Protein 4M1D (pdb70)

Foldseek 3Di:
DFQKEWPAADEEAAQAKDKIKIAHACQKQQPWAKWKWWAAPPGDTDTQDTRFFDGDPPHDPQWTKHGDHRMIMIMHGRDDQVRFTKMKMWTWGNDPVTHIGIYPIYGYHHDDDDFDAKDKDKDWFDPVVVVVQWTKIKIKIWQGPPQDKDKWKDQQNHTDDPQKDKARWDADPVRGTIIMMMHIDGSVSLQPTQKMKMWMADPHDIDMDMDGPVVD/DAAKAKDWADEAAAQAKTKMKIAGDDDQLLQWKKWKWWAAPPGDIGTAKIFGHVVVPRDMDGDPVQPPFWDWHDDNVRNMIMIIGGRDDQVVWTWMKMFTKDWDWDDDPVDIDTHIDGDHIYPTHGHGYFPDDFDFWDKDKAADPDQDDPPAKGKIWIKTDFGDDDDKDKDKPVNPDDAQKDWDDWDADPVRGIMTMIMGMGHSVCAPVDWIWMWMGDVVVRDIDIDTYHD/DDADDDPPDDGDDD/DQKEWDAEDEEAAQAKDKTKIAHACQKLVPWKKWKWWAAPPDDTDTADTRQFDGDPPHDPQWTKHGDHRMIMIMHGNDDQVSFTKMKMWTWGNDPVTDIDIYPIYGYGHDDDDFDAKDKDKDWADVVQVVVQWTKIKIKIWFGPPQDKDKWKDQQHHTDDPQKDKDRWDQDPVRGTIIMMMHIDGNVSQQPTQKMKMWIADPRDIDMDIDHPD/DWAKAKDWADEAEAQAKTKMKIAIDDDQLLQWKKWKWWAAPPGDIGTAKIFGHVVVPRDIDGDPVQPPFWDWHDDSVRNMIMIIGGRHDQVVWTWMKMFTKDWDWDDDPPDIDTHIDGDGIHDTGGHGYHPDDFDFWDKDKAADPDLPDADFKGKIKIKTDFGDDDDKDKDKPVNPDDPQKDKDDWDQDPVRGIITMIMGMGHSVCAVPDWIWMWMADVVVRDIDIGIHHD/DDADDDPPDDGDDD

B-factor: mean 28.16, std 12.25, range [5.21, 102.79]

Radius of gyration: 38.43 Å; Cα contacts (8 Å, |Δi|>4): 2381; chains: 6; bounding box: 63×72×135 Å

Solvent-accessible surface area: 40871 Å² total; per-residue (Å²): 223,38,86,0,84,16,40,106,33,31,32,12,30,71,56,96,147,16,92,0,56,0,52,23,53,66,54,9,0,16,110,16,80,0,5,0,2,12,57,70,118,90,66,56,17,109,18,2,0,12,6,25,93,73,109,18,119,79,10,62,114,44,8,60,14,60,65,84,56,52,45,2,41,0,14,0,54,32,4,98,96,50,7,50,1,57,0,18,0,0,0,25,40,65,39,183,40,7,31,2,14,4,4,44,18,0,54,0,3,3,36,93,53,114,106,17,72,8,66,3,37,8,0,14,10,18,72,19,1,38,47,34,104,99,3,4,0,0,0,10,0,28,50,0,9,3,15,24,28,91,32,52,6,48,7,32,89,69,94,31,179,84,41,42,70,61,8,90,43,33,115,34,118,77,80,45,28,0,0,0,0,1,0,44,17,63,10,112,77,8,119,83,55,176,22,2,5,0,46,0,49,10,78,76,71,78,39,75,87,69,5,16,18,126,133,80,164,103,58,6,70,15,57,38,32,30,100,21,122,58,59,24,64,39,127,0,26,0,67,4,41,56,50,83,2,28,100,28,9,0,1,0,0,17,80,21,106,74,130,20,31,68,4,0,0,0,8,34,1,158,107,72,54,28,76,44,27,22,5,95,54,1,124,81,31,6,71,6,51,40,42,42,107,134,48,10,0,33,0,54,0,61,61,3,88,78,117,0,26,3,61,0,15,0,0,2,9,8,108,41,71,59,181,38,164,85,56,32,76,17,21,15,30,2,60,34,30,11,194,23,19,78,0,31,4,12,78,12,35,56,17,9,13,37,13,14,29,5,33,42,33,87,180,17,92,109,89,29,88,4,18,0,0,0,3,0,12,14,1,5,36,86,85,13,84,25,42,1,34,102,37,92,30,100,92,44,41,31,52,4,55,28,9,82,27,131,70,21,10,24,0,11,0,0,14,0,60,9,77,5,94,28,25,85,100,99,77,10,27,0,29,3,51,0,69,55,10,41,8,109,9,46,2,95,5,117,84,73,125,8,24,11,8,0,29,44,65,121,122,51,154,94,86,0,86,18,49,114,42,42,38,11,28,65,61,96,150,10,93,0,56,0,54,22,54,69,51,8,0,26,91,19,85,1,4,0,3,15,57,74,111,94,70,58,13,109,14,2,0,7,9,30,94,80,102,18,120,74,9,59,115,46,7,59,11,65,66,87,54,54,45,2,44,0,14,0,58,36,4,99,81,52,8,46,6,61,0,17,0,0,0,24,41,59,38,185,36,7,25,4,11,2,4,44,18,0,49,0,3,1,61,79,54,112,137,20,68,9,62,8,43,10,0,22,12,21,68,17,1,41,46,36,98,107,2,3,0,0,0,8,0,34,52,0,9,5,3,27,29,94,36,56,5,47,12,46,89,64,110,33,182,86,40,42,75,67,10,95,41,44,119,22,125,74,83,55,16,2,1,0,0,8,0,53,18,62,16,117,82,12,141,85,58,199,21,3,4,0,44,0,46,5,78,76,68,72,43,74,92,75,4,31,45,150,165,75,76,6,64,1,60,37,31,30,98,20,120,54,59,20,65,39,127,0,24,0,72,4,54,50,51,85,3,43,101,29,9,0,0,0,0,17,82,26,109,79,149,17,31,65,4,1,0,0,10,37,4,198,127,74,54,28,76,49,30,20,4,100,55,1,133,72,30,4,71,6,50,39,42,41,106,135,48,10,0,35,0,59,0,59,59,3,92,74,116,0,29,4,63,0,17,0,0,3,8,10,109,33,60,73,186,29,165,93,45,42,69,26,28,20,32,2,58,30,33,17,141,7,13,81,0,31,5,15,80,11,37,54,16,10,12,37,14,16,26,4,36,34,42,76,180,59,130,72,75,55,94,8,25,0,0,0,2,0,16,26,1,4,31,88,88,14,90,23,42,1,31,103,37,96,29,109,88,47,41,46,54,5,61,27,12,87,30,129,72,21,9,24,1,12,0,0,16,0,65,3,79,11,100,17,36,85,118,99,72,8,28,0,26,3,46,0,159,50,12,34,7,109,8,46,2,87,5,114,71,66,124,10,24,16,8,0,36,43,63,128,118,52,140

Nearest PDB structures (foldseek):
  4m1d-assembly2_I  TM=9.897E-01  e=1.082E-41  Homo sapiens
  6x58-assembly1_A  TM=9.216E-01  e=5.454E-33  Homo sapiens
  8tzw-assembly1_H  TM=7.160E-01  e=8.267E-35  Homo sapiens
  8u08-assembly1_H  TM=6.824E-01  e=1.644E-35  Homo sapiens
  8u03-assembly1_H  TM=5.905E-01  e=2.157E-34  Homo sapiens

Sequence (919 aa):
QSVLTQPPSVSAAPGQKVTISCSGSSSNIGNNYVLWYQQFPGTAPKLLIYGNNKRPSGIPDRFSGSKSGTSATLGITGLQTGDEADYFCATWDSGLSADWVFGGGTKLTVLSQPKAAPSVTLFPPSSEELQANKATLVCLISDFYPGAVTVAWKADSSPVKAGVETTTPSKQSNNKYAASSYLSLTPEQWKSHRSYSCQVTHEGSTVEKTVAPTECEVQLVESGGGLVKPGGSLRLTCVASGFTFSDVWLNWVRQAPGKGLEWVGRIKSRTDGGTTDYAASVKGRFTISRDDSKNTLYLQMNSLKTEDTAVYSCTTDGFIMIRGVSEDYYYYYMDVWGKGTTVTVSSASTKGPSVFPLAPCSRSTSGGTAALGCLVKDYFPEPVTVSWNSGALTSGVHTFPAVLQSSGLYSLSSVVTVPSSSLGTQTYTCNVNHKPSNTKVDKRVELCRIHIGPGRAFYTCSVLTQPPSVSAAPGQKVTISCSGSSSNIGNNYVLWYQQFPGTAPKLLIYGNNKRPSGIPDRFSGSKSGTSATLGITGLQTGDEADYFCATWDSGLSADWVFGGGTKLTVLSQPKAAPSVTLFPPSSEELQANKATLVCLISDFYPGAVTVAWKADSSPVKAGVETTTPSKQSNNKYAASSYLSLTPEQWKSHRSYSCQVTHEGSTVEKTVAPTEVQLVESGGGLVKPGGSLRLTCVASGFTFSDVWLNWVRQAPGKGLEWVGRIKSRTDGGTTDYAASVKGRFTISRDDSKNTLYLQMNSLKTEDTAVYSCTTDGFIMIRGVSEDYYYYYMDVWGKGTTVTVSSASTKGPSVFPLAPCSRSTSGGTAALGCLVKDYFPEPVTVSWNSGALTSGVHTFPAVLQSSGLYSLSSVVTVPSSSLGTQTYTCNVNHKPSNTKVDKRVELCRIHIGPGRAFYTC

Structure (mmCIF, N/CA/C/O backbone):
data_4M1D
#
_entry.id   4M1D
#
_cell.length_a   179.836
_cell.length_b   59.781
_cell.length_c   137.066
_cell.angle_alpha   90.00
_cell.angle_beta   127.35
_cell.angle_gamma   90.00
#
_symmetry.space_group_name_H-M   'C 1 2 1'
#
loop_
_entity.id
_entity.type
_entity.pdbx_description
1 polymer 'Fab mAb 447-52D Light Chain'
2 polymer 'Fab mAb 447-52D Heavy Chain'
3 polymer 'Cyclic V3 Arch Peptide'
4 non-polymer GLYCEROL
5 water water
#
loop_
_atom_site.group_PDB
_atom_site.id
_atom_site.type_symbol
_atom_site.label_atom_id
_atom_site.label_alt_id
_atom_site.label_comp_id
_atom_site.label_asym_id
_atom_site.label_entity_id
_atom_site.label_seq_id
_atom_site.pdbx_PDB_ins_code
_atom_site.Cartn_x
_atom_site.Cartn_y
_atom_site.Cartn_z
_atom_site.occupancy
_atom_site.B_iso_or_equiv
_atom_site.auth_seq_id
_atom_site.auth_comp_id
_atom_site.auth_asym_id
_atom_site.auth_atom_id
_atom_site.pdbx_PDB_model_num
ATOM 1 N N . GLN A 1 1 ? -1.412 1.664 37.657 1.00 49.24 1 GLN L N 1
ATOM 2 C CA . GLN A 1 1 ? -0.680 2.924 37.681 1.00 44.68 1 GLN L CA 1
ATOM 3 C C . GLN A 1 1 ? -1.185 3.836 38.798 1.00 41.58 1 GLN L C 1
ATOM 4 O O . GLN A 1 1 ? -1.018 5.056 38.745 1.00 39.78 1 GLN L O 1
ATOM 10 N N . SER A 1 2 ? -1.820 3.247 39.806 1.00 31.43 2 SER L N 1
ATOM 11 C CA . SER A 1 2 ? -2.180 4.009 40.992 1.00 26.86 2 SER L CA 1
ATOM 12 C C . SER A 1 2 ? -0.879 4.454 41.643 1.00 21.50 2 SER L C 1
ATOM 13 O O . SER A 1 2 ? 0.164 3.770 41.533 1.00 22.33 2 SER L O 1
ATOM 16 N N . VAL A 1 3 ? -0.917 5.597 42.316 1.00 20.56 3 VAL L N 1
ATOM 17 C CA . VAL A 1 3 ? 0.293 6.138 42.908 1.00 17.08 3 VAL L CA 1
ATOM 18 C C . VAL A 1 3 ? 0.875 5.198 43.958 1.00 10.97 3 VAL L C 1
ATOM 19 O O . VAL A 1 3 ? 2.084 4.986 44.012 1.00 14.84 3 VAL L O 1
ATOM 23 N N . LEU A 1 4 ? 0.011 4.668 44.820 1.00 10.25 4 LEU L N 1
ATOM 24 C CA . LEU A 1 4 ? 0.437 3.668 45.792 1.00 9.83 4 LEU L CA 1
ATOM 25 C C . LEU A 1 4 ? 0.019 2.292 45.277 1.00 9.26 4 LEU L C 1
ATOM 26 O O . LEU A 1 4 ? -1.072 2.153 44.745 1.00 10.42 4 LEU L O 1
ATOM 31 N N . THR A 1 5 ? 0.884 1.294 45.458 1.00 8.52 5 THR L N 1
ATOM 32 C CA . THR A 1 5 ? 0.648 -0.044 44.894 1.00 6.75 5 THR L CA 1
ATOM 33 C C . THR A 1 5 ? 0.204 -1.053 45.960 1.00 5.43 5 THR L C 1
ATOM 34 O O . THR A 1 5 ? 0.873 -1.221 46.979 1.00 8.98 5 THR L O 1
ATOM 38 N N . GLN A 1 6 ? -0.938 -1.704 45.716 1.00 5.98 6 GLN L N 1
ATOM 39 C CA . GLN A 1 6 ? -1.437 -2.740 46.604 1.00 8.11 6 GLN L CA 1
ATOM 40 C C . GLN A 1 6 ? -1.639 -4.031 45.799 1.00 7.38 6 GLN L C 1
ATOM 41 O O . GLN A 1 6 ? -1.852 -3.996 44.594 1.00 9.78 6 GLN L O 1
ATOM 47 N N . PRO A 1 7 ? -1.606 -5.167 46.485 1.00 9.27 7 PRO L N 1
ATOM 48 C CA . PRO A 1 7 ? -2.016 -6.391 45.778 1.00 13.18 7 PRO L CA 1
ATOM 49 C C . PRO A 1 7 ? -3.484 -6.313 45.363 1.00 10.85 7 PRO L C 1
ATOM 50 O O . PRO A 1 7 ? -4.321 -5.789 46.109 1.00 9.52 7 PRO L O 1
ATOM 54 N N . PRO A 1 8 ? -3.816 -6.837 44.177 1.00 10.34 8 PRO L N 1
ATOM 55 C CA . PRO A 1 8 ? -5.219 -6.726 43.757 1.00 14.96 8 PRO L CA 1
ATOM 56 C C . PRO A 1 8 ? -6.193 -7.464 44.681 1.00 11.64 8 PRO L C 1
ATOM 57 O O . PRO A 1 8 ? -7.339 -7.044 44.821 1.00 11.03 8 PRO L O 1
ATOM 61 N N . SER A 1 9 ? -5.744 -8.547 45.302 1.00 9.86 9 SER L N 1
ATOM 62 C CA . SER A 1 9 ? -6.655 -9.312 46.157 1.00 13.33 9 SER L CA 1
ATOM 63 C C . SER A 1 9 ? -5.892 -10.148 47.178 1.00 12.25 9 SER L C 1
ATOM 64 O O . SER A 1 9 ? -4.735 -10.495 46.957 1.00 13.75 9 SER L O 1
ATOM 67 N N . VAL A 1 10 ? -6.541 -10.424 48.311 1.00 9.85 11 VAL L N 1
ATOM 68 C CA . VAL A 1 10 ? -6.023 -11.330 49.339 1.00 11.40 11 VAL L CA 1
ATOM 69 C C . VAL A 1 10 ? -7.203 -12.119 49.880 1.00 11.98 11 VAL L C 1
ATOM 70 O O . VAL A 1 10 ? -8.333 -11.657 49.806 1.00 11.79 11 VAL L O 1
ATOM 74 N N . SER A 1 11 ? -6.947 -13.302 50.435 1.00 11.77 12 SER L N 1
ATOM 75 C CA . SER A 1 11 ? -8.051 -14.087 50.969 1.00 12.88 12 SER L CA 1
ATOM 76 C C . SER A 1 11 ? -7.587 -14.990 52.109 1.00 12.03 12 SER L C 1
ATOM 77 O O . SER A 1 11 ? -6.410 -15.377 52.179 1.00 14.17 12 SER L O 1
ATOM 80 N N . ALA A 1 12 ? -8.518 -15.300 53.001 1.00 10.10 13 ALA L N 1
ATOM 81 C CA . ALA A 1 12 ? -8.310 -16.276 54.068 1.00 13.94 13 ALA L CA 1
ATOM 82 C C . ALA A 1 12 ? -9.684 -16.680 54.617 1.00 13.79 13 ALA L C 1
ATOM 83 O O . ALA A 1 12 ? -10.714 -16.080 54.271 1.00 12.62 13 ALA L O 1
ATOM 85 N N . ALA A 1 13 ? -9.707 -17.697 55.464 1.00 13.20 14 ALA L N 1
ATOM 86 C CA . ALA A 1 13 ? -10.969 -18.208 55.994 1.00 15.18 14 ALA L CA 1
ATOM 87 C C . ALA A 1 13 ? -11.336 -17.498 57.300 1.00 14.68 14 ALA L C 1
ATOM 88 O O . ALA A 1 13 ? -10.476 -16.870 57.929 1.00 14.46 14 ALA L O 1
ATOM 90 N N . PRO A 1 14 ? -12.613 -17.591 57.726 1.00 14.06 15 PRO L N 1
ATOM 91 C CA . PRO A 1 14 ? -13.013 -17.008 59.016 1.00 15.79 15 PRO L CA 1
ATOM 92 C C . PRO A 1 14 ? -12.122 -17.442 60.167 1.00 17.09 15 PRO L C 1
ATOM 93 O O . PRO A 1 14 ? -11.693 -18.609 60.243 1.00 15.67 15 PRO L O 1
ATOM 97 N N . GLY A 1 15 ? -11.812 -16.485 61.037 1.00 13.88 16 GLY L N 1
ATOM 98 C CA . GLY A 1 15 ? -10.959 -16.722 62.183 1.00 16.76 16 GLY L CA 1
ATOM 99 C C . GLY A 1 15 ? -9.472 -16.544 61.934 1.00 12.52 16 GLY L C 1
ATOM 100 O O . GLY A 1 15 ? -8.690 -16.539 62.875 1.00 15.00 16 GLY L O 1
ATOM 101 N N . GLN A 1 16 ? -9.075 -16.415 60.674 1.00 11.23 17 GLN L N 1
ATOM 102 C CA . GLN A 1 16 ? -7.646 -16.370 60.350 1.00 13.13 17 GLN L CA 1
ATOM 103 C C . GLN A 1 16 ? -7.146 -14.934 60.240 1.00 14.11 17 GLN L C 1
ATOM 104 O O . GLN A 1 16 ? -7.913 -14.002 60.487 1.00 10.56 17 GLN L O 1
ATOM 110 N N . LYS A 1 17 ? -5.878 -14.749 59.875 1.00 12.72 18 LYS L N 1
ATOM 111 C CA . LYS A 1 17 ? -5.378 -13.365 59.749 1.00 14.61 18 LYS L CA 1
ATOM 112 C C . LYS A 1 17 ? -4.767 -13.100 58.383 1.00 12.03 18 LYS L C 1
ATOM 113 O O . LYS A 1 17 ? -4.367 -14.039 57.671 1.00 11.55 18 LYS L O 1
ATOM 119 N N . VAL A 1 18 ? -4.757 -11.826 57.982 1.00 10.49 19 VAL L N 1
ATOM 120 C CA . VAL A 1 18 ? -4.207 -11.457 56.684 1.00 8.06 19 VAL L CA 1
ATOM 121 C C . VAL A 1 18 ? -3.391 -10.162 56.834 1.00 10.02 19 VAL L C 1
ATOM 122 O O . VAL A 1 18 ? -3.560 -9.442 57.804 1.00 7.94 19 VAL L O 1
ATOM 126 N N . THR A 1 19 ? -2.515 -9.889 55.875 1.00 9.99 20 THR L N 1
ATOM 127 C CA . THR A 1 19 ? -1.885 -8.563 55.763 1.00 8.95 20 THR L CA 1
ATOM 128 C C . THR A 1 19 ? -2.127 -8.008 54.369 1.00 10.37 20 THR L C 1
ATOM 129 O O . THR A 1 19 ? -2.208 -8.759 53.386 1.00 10.82 20 THR L O 1
ATOM 133 N N . ILE A 1 20 ? -2.236 -6.681 54.277 1.00 6.26 21 ILE L N 1
ATOM 134 C CA . ILE A 1 20 ? -2.449 -6.029 52.989 1.00 6.71 21 ILE L CA 1
ATOM 135 C C . ILE A 1 20 ? -1.386 -4.950 52.907 1.00 9.05 21 ILE L C 1
ATOM 136 O O . ILE A 1 20 ? -1.299 -4.135 53.805 1.00 7.95 21 ILE L O 1
ATOM 141 N N . SER A 1 21 ? -0.542 -5.003 51.879 1.00 8.89 22 SER L N 1
ATOM 142 C CA . SER A 1 21 ? 0.589 -4.087 51.805 1.00 10.70 22 SER L CA 1
ATOM 143 C C . SER A 1 21 ? 0.312 -2.923 50.865 1.00 9.49 22 SER L C 1
ATOM 144 O O . SER A 1 21 ? -0.585 -2.972 50.011 1.00 9.12 22 SER L O 1
ATOM 147 N N . CYS A 1 22 ? 1.060 -1.841 51.077 1.00 6.49 23 CYS L N 1
ATOM 148 C CA . CYS A 1 22 ? 0.861 -0.591 50.331 1.00 7.30 23 CYS L CA 1
ATOM 149 C C . CYS A 1 22 ? 2.277 -0.122 50.080 1.00 8.84 23 CYS L C 1
ATOM 150 O O . CYS A 1 22 ? 3.043 0.022 51.031 1.00 11.94 23 CYS L O 1
ATOM 153 N N . SER A 1 23 ? 2.650 0.068 48.817 1.00 8.30 24 SER L N 1
ATOM 154 C CA . SER A 1 23 ? 4.037 0.397 48.485 1.00 11.24 24 SER L CA 1
ATOM 155 C C . SER A 1 23 ? 4.076 1.723 47.741 1.00 9.36 24 SER L C 1
ATOM 156 O O . SER A 1 23 ? 3.348 1.886 46.769 1.00 8.69 24 SER L O 1
ATOM 159 N N . GLY A 1 24 ? 4.906 2.660 48.199 1.00 9.73 25 GLY L N 1
ATOM 160 C CA . GLY A 1 24 ? 5.008 3.959 47.535 1.00 10.44 25 GLY L CA 1
ATOM 161 C C . GLY A 1 24 ? 6.445 4.430 47.388 1.00 12.53 25 GLY L C 1
ATOM 162 O O . GLY A 1 24 ? 7.345 3.629 47.140 1.00 11.42 25 GLY L O 1
ATOM 163 N N . SER A 1 25 ? 6.673 5.734 47.535 1.00 9.25 26 SER L N 1
ATOM 164 C CA . SER A 1 25 ? 8.014 6.289 47.387 1.00 11.39 26 SER L CA 1
ATOM 165 C C . SER A 1 25 ? 8.307 7.248 48.542 1.00 10.49 26 SER L C 1
ATOM 166 O O . SER A 1 25 ? 7.456 7.468 49.402 1.00 9.16 26 SER L O 1
ATOM 169 N N . SER A 1 26 ? 9.509 7.815 48.578 1.00 9.81 27 SER L N 1
ATOM 170 C CA . SER A 1 26 ? 9.848 8.668 49.700 1.00 8.32 27 SER L CA 1
ATOM 171 C C . SER A 1 26 ? 8.952 9.911 49.687 1.00 9.79 27 SER L C 1
ATOM 172 O O . SER A 1 26 ? 8.648 10.444 50.737 1.00 10.82 27 SER L O 1
ATOM 175 N N . SER A 1 27 A 8.534 10.336 48.501 1.00 9.67 27 SER L N 1
ATOM 176 C CA . SER A 1 27 A 7.759 11.598 48.402 1.00 11.50 27 SER L CA 1
ATOM 177 C C . SER A 1 27 A 6.347 11.445 48.968 1.00 12.35 27 SER L C 1
ATOM 178 O O . SER A 1 27 A 5.656 12.444 49.228 1.00 11.54 27 SER L O 1
ATOM 181 N N . ASN A 1 28 B 5.885 10.202 49.108 1.00 10.52 27 ASN L N 1
ATOM 182 C CA . ASN A 1 28 B 4.581 9.979 49.739 1.00 8.12 27 ASN L CA 1
ATOM 183 C C . ASN A 1 28 B 4.679 9.224 51.045 1.00 10.94 27 ASN L C 1
ATOM 184 O O . ASN A 1 28 B 4.838 9.838 52.087 1.00 11.06 27 ASN L O 1
ATOM 189 N N . ILE A 1 29 ? 4.620 7.897 50.994 1.00 8.44 28 ILE L N 1
ATOM 190 C CA . ILE A 1 29 ? 4.687 7.108 52.210 1.00 6.89 28 ILE L CA 1
ATOM 191 C C . ILE A 1 29 ? 5.951 7.335 53.050 1.00 9.58 28 ILE L C 1
ATOM 192 O O . ILE A 1 29 ? 5.885 7.431 54.272 1.00 11.20 28 ILE L O 1
ATOM 197 N N . GLY A 1 30 ? 7.098 7.416 52.392 1.00 10.78 29 GLY L N 1
ATOM 198 C CA . GLY A 1 30 ? 8.362 7.554 53.091 1.00 10.21 29 GLY L CA 1
ATOM 199 C C . GLY A 1 30 ? 8.373 8.687 54.098 1.00 15.11 29 GLY L C 1
ATOM 200 O O . GLY A 1 30 ? 8.749 8.505 55.240 1.00 15.35 29 GLY L O 1
ATOM 201 N N . ASN A 1 31 ? 7.920 9.867 53.699 1.00 10.36 30 ASN L N 1
ATOM 202 C CA . ASN A 1 31 ? 8.047 10.999 54.610 1.00 15.56 30 ASN L CA 1
ATOM 203 C C . ASN A 1 31 ? 6.745 11.426 55.273 1.00 15.30 30 ASN L C 1
ATOM 204 O O . ASN A 1 31 ? 6.752 12.239 56.192 1.00 14.03 30 ASN L O 1
ATOM 209 N N . ASN A 1 32 ? 5.634 10.837 54.854 1.00 11.62 31 ASN L N 1
ATOM 210 C CA . ASN A 1 32 ? 4.353 11.236 55.430 1.00 8.43 31 ASN L CA 1
ATOM 211 C C . ASN A 1 32 ? 3.674 10.117 56.224 1.00 13.55 31 ASN L C 1
ATOM 212 O O . ASN A 1 32 ? 4.342 9.147 56.590 1.00 14.98 31 ASN L O 1
ATOM 217 N N . TYR A 1 33 ? 2.387 10.260 56.537 1.00 8.56 32 TYR L N 1
ATOM 218 C CA . TYR A 1 33 ? 1.715 9.284 57.404 1.00 8.81 32 TYR L CA 1
ATOM 219 C C . TYR A 1 33 ? 0.593 8.576 56.653 1.00 8.18 32 TYR L C 1
ATOM 220 O O . TYR A 1 33 ? -0.068 9.155 55.790 1.00 10.40 32 TYR L O 1
ATOM 229 N N . VAL A 1 34 ? 0.353 7.311 56.989 1.00 7.28 33 VAL L N 1
ATOM 230 C CA . VAL A 1 34 ? -0.544 6.504 56.188 1.00 6.00 33 VAL L CA 1
ATOM 231 C C . VAL A 1 34 ? -1.901 6.300 56.853 1.00 5.77 33 VAL L C 1
ATOM 232 O O . VAL A 1 34 ? -1.986 6.127 58.075 1.00 8.07 33 VAL L O 1
ATOM 236 N N . LEU A 1 35 ? -2.954 6.360 56.044 1.00 6.46 34 LEU L N 1
ATOM 237 C CA . LEU A 1 35 ? -4.324 6.061 56.476 1.00 6.18 34 LEU L CA 1
ATOM 238 C C . LEU A 1 35 ? -4.753 4.766 55.784 1.00 6.42 34 LEU L C 1
ATOM 239 O O . LEU A 1 35 ? -4.278 4.483 54.689 1.00 7.39 34 LEU L O 1
ATOM 244 N N . TRP A 1 36 ? -5.685 4.024 56.385 1.00 5.37 35 TRP L N 1
ATOM 245 C CA . TRP A 1 36 ? -6.309 2.895 55.696 1.00 7.24 35 TRP L CA 1
ATOM 246 C C . TRP A 1 36 ? -7.813 3.065 55.776 1.00 6.27 35 TRP L C 1
ATOM 247 O O . TRP A 1 36 ? -8.337 3.462 56.842 1.00 7.52 35 TRP L O 1
ATOM 258 N N . TYR A 1 37 ? -8.496 2.727 54.687 1.00 5.21 36 TYR L N 1
ATOM 259 C CA . TYR A 1 37 ? -9.960 2.759 54.621 1.00 7.60 36 TYR L CA 1
ATOM 260 C C . TYR A 1 37 ? -10.523 1.408 54.213 1.00 9.85 36 TYR L C 1
ATOM 261 O O . TYR A 1 37 ? -9.914 0.716 53.419 1.00 8.78 36 TYR L O 1
ATOM 270 N N . GLN A 1 38 ? -11.724 1.119 54.702 1.00 7.14 37 GLN L N 1
ATOM 271 C CA . GLN A 1 38 ? -12.526 -0.024 54.312 1.00 7.06 37 GLN L CA 1
ATOM 272 C C . GLN A 1 38 ? -13.692 0.492 53.470 1.00 10.92 37 GLN L C 1
ATOM 273 O O . GLN A 1 38 ? -14.269 1.556 53.771 1.00 12.37 37 GLN L O 1
ATOM 279 N N . GLN A 1 39 ? -14.015 -0.206 52.390 1.00 10.14 38 GLN L N 1
ATOM 280 C CA . GLN A 1 39 ? -15.158 0.187 51.564 1.00 10.69 38 GLN L CA 1
ATOM 281 C C . GLN A 1 39 ? -15.947 -1.015 51.040 1.00 14.48 38 GLN L C 1
ATOM 282 O O . GLN A 1 39 ? -15.407 -1.861 50.320 1.00 13.17 38 GLN L O 1
ATOM 288 N N . PHE A 1 40 ? -17.222 -1.086 51.413 1.00 15.02 39 PHE L N 1
ATOM 289 C CA . PHE A 1 40 ? -18.128 -2.109 50.879 1.00 17.24 39 PHE L CA 1
ATOM 290 C C . PHE A 1 40 ? -18.782 -1.584 49.607 1.00 24.44 39 PHE L C 1
ATOM 291 O O . PHE A 1 40 ? -18.933 -0.375 49.449 1.00 19.97 39 PHE L O 1
ATOM 299 N N . PRO A 1 41 ? -19.166 -2.487 48.682 1.00 24.96 40 PRO L N 1
ATOM 300 C CA . PRO A 1 41 ? -19.817 -2.049 47.438 1.00 30.72 40 PRO L CA 1
ATOM 301 C C . PRO A 1 41 ? -21.022 -1.142 47.697 1.00 26.20 40 PRO L C 1
ATOM 302 O O . PRO A 1 41 ? -21.868 -1.460 48.526 1.00 26.82 40 PRO L O 1
ATOM 306 N N . GLY A 1 42 ? -21.080 -0.018 46.995 1.00 28.29 41 GLY L N 1
ATOM 307 C CA . GLY A 1 42 ? -22.165 0.930 47.147 1.00 30.17 41 GLY L CA 1
ATOM 308 C C . GLY A 1 42 ? -22.191 1.684 48.461 1.00 27.74 41 GLY L C 1
ATOM 309 O O . GLY A 1 42 ? -23.197 2.322 48.795 1.00 28.98 41 GLY L O 1
ATOM 310 N N . THR A 1 43 ? -21.102 1.625 49.219 1.00 23.12 42 THR L N 1
ATOM 311 C CA . THR A 1 43 ? -21.019 2.405 50.455 1.00 19.98 42 THR L CA 1
ATOM 312 C C . THR A 1 43 ? -19.811 3.355 50.397 1.00 20.57 42 THR L C 1
ATOM 313 O O . THR A 1 43 ? -18.981 3.251 49.496 1.00 22.06 42 THR L O 1
ATOM 317 N N . ALA A 1 44 ? -19.735 4.293 51.337 1.00 17.05 43 ALA L N 1
ATOM 318 C CA . ALA A 1 44 ? -18.622 5.244 51.379 1.00 18.98 43 ALA L CA 1
ATOM 319 C C . ALA A 1 44 ? -17.426 4.637 52.122 1.00 13.67 43 ALA L C 1
ATOM 320 O O . ALA A 1 44 ? -17.598 3.720 52.932 1.00 16.37 43 ALA L O 1
ATOM 322 N N . PRO A 1 45 ? -16.216 5.148 51.858 1.00 12.57 44 PRO L N 1
ATOM 323 C CA . PRO A 1 45 ? -15.051 4.655 52.612 1.00 11.57 44 PRO L CA 1
ATOM 324 C C . PRO A 1 45 ? -15.157 4.919 54.114 1.00 14.74 44 PRO L C 1
ATOM 325 O O . PRO A 1 45 ? -15.663 5.969 54.529 1.00 15.59 44 PRO L O 1
ATOM 329 N N . LYS A 1 46 ? -14.665 3.980 54.920 1.00 9.14 45 LYS L N 1
ATOM 330 C CA . LYS A 1 46 ? -14.697 4.097 56.373 1.00 11.46 45 LYS L CA 1
ATOM 331 C C . LYS A 1 46 ? -13.272 4.039 56.921 1.00 11.48 45 LYS L C 1
ATOM 332 O O . LYS A 1 46 ? -12.525 3.109 56.610 1.00 10.55 45 LYS L O 1
ATOM 338 N N . LEU A 1 47 ? -12.877 5.024 57.724 1.00 10.18 46 LEU L N 1
ATOM 339 C CA . LEU A 1 47 ? -11.496 5.041 58.232 1.00 9.98 46 LEU L CA 1
ATOM 340 C C . LEU A 1 47 ? -11.236 3.931 59.230 1.00 10.16 46 LEU L C 1
ATOM 341 O O . LEU A 1 47 ? -12.026 3.748 60.165 1.00 10.80 46 LEU L O 1
ATOM 346 N N . LEU A 1 48 ? -10.135 3.196 59.029 1.00 8.71 47 LEU L N 1
ATOM 347 C CA . LEU A 1 48 ? -9.701 2.125 59.933 1.00 9.33 47 LEU L CA 1
ATOM 348 C C . LEU A 1 48 ? -8.433 2.460 60.708 1.00 10.43 47 LEU L C 1
ATOM 349 O O . LEU A 1 48 ? -8.276 2.043 61.860 1.00 9.92 47 LEU L O 1
ATOM 354 N N . ILE A 1 49 ? -7.495 3.136 60.052 1.00 8.69 48 ILE L N 1
ATOM 355 C CA . ILE A 1 49 ? -6.193 3.424 60.656 1.00 8.08 48 ILE L CA 1
ATOM 356 C C . ILE A 1 49 ? -5.787 4.837 60.213 1.00 7.34 48 ILE L C 1
ATOM 357 O O . ILE A 1 49 ? -5.979 5.210 59.041 1.00 7.97 48 ILE L O 1
ATOM 362 N N . TYR A 1 50 ? -5.213 5.599 61.129 1.00 8.39 49 TYR L N 1
ATOM 363 C CA . TYR A 1 50 ? -4.590 6.867 60.738 1.00 8.53 49 TYR L CA 1
ATOM 364 C C . TYR A 1 50 ? -3.229 6.982 61.413 1.00 7.85 49 TYR L C 1
ATOM 365 O O . TYR A 1 50 ? -2.933 6.244 62.345 1.00 9.46 49 TYR L O 1
ATOM 374 N N . GLY A 1 51 ? -2.405 7.920 60.950 1.00 6.27 50 GLY L N 1
ATOM 375 C CA . GLY A 1 51 ? -1.093 8.145 61.555 1.00 8.44 50 GLY L CA 1
ATOM 376 C C . GLY A 1 51 ? -0.238 6.865 61.623 1.00 9.85 50 GLY L C 1
ATOM 377 O O . GLY A 1 51 ? 0.428 6.606 62.624 1.00 9.17 50 GLY L O 1
ATOM 378 N N . ASN A 1 52 ? -0.278 6.099 60.535 1.00 10.61 51 ASN L N 1
ATOM 379 C CA . ASN A 1 52 ? 0.424 4.809 60.390 1.00 8.51 51 ASN L CA 1
ATOM 380 C C . ASN A 1 52 ? -0.152 3.642 61.173 1.00 10.13 51 ASN L C 1
ATOM 381 O O . ASN A 1 52 ? -0.263 2.544 60.636 1.00 8.86 51 ASN L O 1
ATOM 386 N N . ASN A 1 53 ? -0.462 3.851 62.447 1.00 7.67 52 ASN L N 1
ATOM 387 C CA . ASN A 1 53 ? -0.793 2.711 63.312 1.00 9.36 52 ASN L CA 1
ATOM 388 C C . ASN A 1 53 ? -1.842 2.975 64.379 1.00 10.23 52 ASN L C 1
ATOM 389 O O . ASN A 1 53 ? -1.986 2.194 65.320 1.00 10.05 52 ASN L O 1
ATOM 394 N N . LYS A 1 54 ? -2.558 4.090 64.260 1.00 8.91 53 LYS L N 1
ATOM 395 C CA . LYS A 1 54 ? -3.553 4.434 65.277 1.00 9.71 53 LYS L CA 1
ATOM 396 C C . LYS A 1 54 ? -4.952 4.069 64.821 1.00 10.11 53 LYS L C 1
ATOM 397 O O . LYS A 1 54 ? -5.263 4.189 63.647 1.00 10.76 53 LYS L O 1
ATOM 403 N N . ARG A 1 55 ? -5.799 3.624 65.747 1.00 10.10 54 ARG L N 1
ATOM 404 C CA . ARG A 1 55 ? -7.167 3.291 65.389 1.00 11.89 54 ARG L CA 1
ATOM 405 C C . ARG A 1 55 ? -8.137 4.371 65.863 1.00 12.31 54 ARG L C 1
ATOM 406 O O . ARG A 1 55 ? -8.092 4.758 67.028 1.00 17.54 54 ARG L O 1
ATOM 414 N N . PRO A 1 56 ? -9.044 4.818 64.983 1.00 13.06 55 PRO L N 1
ATOM 415 C CA . PRO A 1 56 ? -10.058 5.757 65.471 1.00 13.37 55 PRO L CA 1
ATOM 416 C C . PRO A 1 56 ? -11.135 5.057 66.299 1.00 16.77 55 PRO L C 1
ATOM 417 O O . PRO A 1 56 ? -11.151 3.832 66.401 1.00 14.63 55 PRO L O 1
ATOM 421 N N . SER A 1 57 ? -12.038 5.849 66.878 1.00 22.09 56 SER L N 1
ATOM 422 C CA . SER A 1 57 ? -13.119 5.308 67.701 1.00 20.05 56 SER L CA 1
ATOM 423 C C . SER A 1 57 ? -13.899 4.195 67.040 1.00 16.38 56 SER L C 1
ATOM 424 O O . SER A 1 57 ? -14.325 4.314 65.889 1.00 20.78 56 SER L O 1
ATOM 427 N N . GLY A 1 58 ? -14.125 3.121 67.786 1.00 20.49 57 GLY L N 1
ATOM 428 C CA . GLY A 1 58 ? -15.036 2.097 67.323 1.00 20.26 57 GLY L CA 1
ATOM 429 C C . GLY A 1 58 ? -14.363 1.048 66.459 1.00 24.62 57 GLY L C 1
ATOM 430 O O . GLY A 1 58 ? -15.015 0.079 66.056 1.00 22.06 57 GLY L O 1
ATOM 431 N N . ILE A 1 59 ? -13.071 1.222 66.173 1.00 13.94 58 ILE L N 1
ATOM 432 C CA . ILE A 1 59 ? -12.345 0.206 65.406 1.00 13.23 58 ILE L CA 1
ATOM 433 C C . ILE A 1 59 ? -11.660 -0.779 66.352 1.00 13.20 58 ILE L C 1
ATOM 434 O O . ILE A 1 59 ? -10.819 -0.401 67.159 1.00 16.03 58 ILE L O 1
ATOM 439 N N . PRO A 1 60 ? -12.006 -2.069 66.239 1.00 16.75 59 PRO L N 1
ATOM 440 C CA . PRO A 1 60 ? -11.489 -3.090 67.163 1.00 18.96 59 PRO L CA 1
ATOM 441 C C . PRO A 1 60 ? -10.001 -3.375 66.979 1.00 17.11 59 PRO L C 1
ATOM 442 O O . PRO A 1 60 ? -9.489 -3.181 65.881 1.00 14.17 59 PRO L O 1
ATOM 446 N N . ASP A 1 61 ? -9.327 -3.845 68.026 1.00 14.94 60 ASP L N 1
ATOM 447 C CA . ASP A 1 61 ? -7.875 -4.005 67.973 1.00 19.06 60 ASP L CA 1
ATOM 448 C C . ASP A 1 61 ? -7.378 -5.144 67.076 1.00 15.56 60 ASP L C 1
ATOM 449 O O . ASP A 1 61 ? -6.184 -5.325 66.913 1.00 18.04 60 ASP L O 1
ATOM 454 N N . ARG A 1 62 ? -8.292 -5.884 66.469 1.00 15.63 61 ARG L N 1
ATOM 455 C CA . ARG A 1 62 ? -7.866 -6.883 65.492 1.00 16.59 61 ARG L CA 1
ATOM 456 C C . ARG A 1 62 ? -7.490 -6.227 64.165 1.00 14.48 61 ARG L C 1
ATOM 457 O O . ARG A 1 62 ? -6.970 -6.892 63.270 1.00 11.02 61 ARG L O 1
ATOM 465 N N . PHE A 1 63 ? -7.744 -4.923 64.038 1.00 11.73 62 PHE L N 1
ATOM 466 C CA . PHE A 1 63 ? -7.193 -4.162 62.915 1.00 10.09 62 PHE L CA 1
ATOM 467 C C . PHE A 1 63 ? -5.950 -3.447 63.415 1.00 12.65 62 PHE L C 1
ATOM 468 O O . PHE A 1 63 ? -5.981 -2.833 64.488 1.00 11.89 62 PHE L O 1
ATOM 476 N N . SER A 1 64 ? -4.851 -3.531 62.667 1.00 9.61 63 SER L N 1
ATOM 477 C CA . SER A 1 64 ? -3.631 -2.836 63.075 1.00 9.08 63 SER L CA 1
ATOM 478 C C . SER A 1 64 ? -2.849 -2.348 61.854 1.00 9.39 63 SER L C 1
ATOM 479 O O . SER A 1 64 ? -3.110 -2.769 60.742 1.00 9.40 63 SER L O 1
ATOM 482 N N . GLY A 1 65 ? -1.885 -1.459 62.069 1.00 9.41 64 GLY L N 1
ATOM 483 C CA . GLY A 1 65 ? -1.140 -0.902 60.957 1.00 7.50 64 GLY L CA 1
ATOM 484 C C . GLY A 1 65 ? 0.333 -0.720 61.290 1.00 7.72 64 GLY L C 1
ATOM 485 O O . GLY A 1 65 ? 0.687 -0.513 62.443 1.00 9.73 64 GLY L O 1
ATOM 486 N N . SER A 1 66 ? 1.194 -0.812 60.287 1.00 7.54 65 SER L N 1
ATOM 487 C CA . SER A 1 66 ? 2.593 -0.480 60.490 1.00 9.49 65 SER L CA 1
ATOM 488 C C . SER A 1 66 ? 3.108 0.234 59.261 1.00 8.13 65 SER L C 1
ATOM 489 O O . SER A 1 66 ? 2.484 0.223 58.192 1.00 9.60 65 SER L O 1
ATOM 492 N N . LYS A 1 67 ? 4.230 0.916 59.433 1.00 11.00 66 LYS L N 1
ATOM 493 C CA . LYS A 1 67 ? 4.874 1.603 58.329 1.00 8.72 66 LYS L CA 1
ATOM 494 C C . LYS A 1 67 ? 6.349 1.278 58.410 1.00 10.59 66 LYS L C 1
ATOM 495 O O . LYS A 1 67 ? 6.929 1.261 59.498 1.00 12.44 66 LYS L O 1
ATOM 501 N N . SER A 1 68 ? 6.957 1.031 57.260 1.00 6.63 67 SER L N 1
ATOM 502 C CA . SER A 1 68 ? 8.366 0.679 57.213 1.00 11.85 67 SER L CA 1
ATOM 503 C C . SER A 1 68 ? 8.972 1.213 55.915 1.00 13.00 67 SER L C 1
ATOM 504 O O . SER A 1 68 ? 8.671 0.711 54.830 1.00 11.69 67 SER L O 1
ATOM 507 N N . GLY A 1 69 ? 9.822 2.236 56.020 1.00 11.44 68 GLY L N 1
ATOM 508 C CA . GLY A 1 69 ? 10.456 2.785 54.833 1.00 12.39 68 GLY L CA 1
ATOM 509 C C . GLY A 1 69 ? 9.414 3.436 53.946 1.00 12.25 68 GLY L C 1
ATOM 510 O O . GLY A 1 69 ? 8.665 4.292 54.411 1.00 16.05 68 GLY L O 1
ATOM 511 N N . THR A 1 70 ? 9.336 3.014 52.693 1.00 7.66 69 THR L N 1
ATOM 512 C CA . THR A 1 70 ? 8.317 3.533 51.783 1.00 11.52 69 THR L CA 1
ATOM 513 C C . THR A 1 70 ? 7.133 2.573 51.593 1.00 10.49 69 THR L C 1
ATOM 514 O O . THR A 1 70 ? 6.415 2.675 50.604 1.00 12.68 69 THR L O 1
ATOM 518 N N . SER A 1 71 ? 6.940 1.662 52.550 1.00 8.78 70 SER L N 1
ATOM 519 C CA . SER A 1 71 ? 5.834 0.707 52.523 1.00 9.07 70 SER L CA 1
ATOM 520 C C . SER A 1 71 ? 5.015 0.802 53.787 1.00 8.02 70 SER L C 1
ATOM 521 O O . SER A 1 71 ? 5.498 1.279 54.822 1.00 9.83 70 SER L O 1
ATOM 524 N N . ALA A 1 72 ? 3.781 0.315 53.718 1.00 8.10 71 ALA L N 1
ATOM 525 C CA . ALA A 1 72 ? 2.924 0.260 54.906 1.00 8.42 71 ALA L CA 1
ATOM 526 C C . ALA A 1 72 ? 2.095 -1.011 54.821 1.00 8.92 71 ALA L C 1
ATOM 527 O O . ALA A 1 72 ? 1.917 -1.568 53.743 1.00 9.90 71 ALA L O 1
ATOM 529 N N . THR A 1 73 ? 1.580 -1.450 55.962 1.00 7.65 72 THR L N 1
ATOM 530 C CA . THR A 1 73 ? 0.842 -2.700 55.990 1.00 9.76 72 THR L CA 1
ATOM 531 C C . THR A 1 73 ? -0.360 -2.594 56.907 1.00 11.43 72 THR L C 1
ATOM 532 O O . THR A 1 73 ? -0.250 -2.079 58.005 1.00 10.19 72 THR L O 1
ATOM 536 N N . LEU A 1 74 ? -1.496 -3.129 56.462 1.00 8.48 73 LEU L N 1
ATOM 537 C CA . LEU A 1 74 ? -2.671 -3.258 57.296 1.00 6.66 73 LEU L CA 1
ATOM 538 C C . LEU A 1 74 ? -2.757 -4.731 57.705 1.00 8.65 73 LEU L C 1
ATOM 539 O O . LEU A 1 74 ? -2.663 -5.592 56.845 1.00 8.19 73 LEU L O 1
ATOM 544 N N . GLY A 1 75 ? -2.951 -4.996 58.989 1.00 8.00 74 GLY L N 1
ATOM 545 C CA . GLY A 1 75 ? -3.110 -6.361 59.471 1.00 10.36 74 GLY L CA 1
ATOM 546 C C . GLY A 1 75 ? -4.528 -6.530 59.976 1.00 10.54 74 GLY L C 1
ATOM 547 O O . GLY A 1 75 ? -5.049 -5.627 60.631 1.00 6.99 74 GLY L O 1
ATOM 548 N N . ILE A 1 76 ? -5.173 -7.650 59.638 1.00 10.20 75 ILE L N 1
ATOM 549 C CA . ILE A 1 76 ? -6.511 -7.940 60.164 1.00 9.71 75 ILE L CA 1
ATOM 550 C C . ILE A 1 76 ? -6.517 -9.359 60.739 1.00 13.23 75 ILE L C 1
ATOM 551 O O . ILE A 1 76 ? -6.252 -10.301 60.008 1.00 12.04 75 ILE L O 1
ATOM 556 N N . THR A 1 77 ? -6.806 -9.503 62.030 1.00 10.49 76 THR L N 1
ATOM 557 C CA . THR A 1 77 ? -6.921 -10.845 62.616 1.00 11.59 76 THR L CA 1
ATOM 558 C C . THR A 1 77 ? -8.375 -11.205 62.917 1.00 13.02 76 THR L C 1
ATOM 559 O O . THR A 1 77 ? -9.269 -10.357 62.819 1.00 13.10 76 THR L O 1
ATOM 563 N N . GLY A 1 78 ? -8.601 -12.478 63.265 1.00 13.16 77 GLY L N 1
ATOM 564 C CA . GLY A 1 78 ? -9.936 -12.965 63.563 1.00 12.59 77 GLY L CA 1
ATOM 565 C C . GLY A 1 78 ? -10.958 -12.589 62.511 1.00 13.40 77 GLY L C 1
ATOM 566 O O . GLY A 1 78 ? -12.025 -12.062 62.827 1.00 13.86 77 GLY L O 1
ATOM 567 N N . LEU A 1 79 ? -10.634 -12.859 61.253 1.00 12.20 78 LEU L N 1
ATOM 568 C CA . LEU A 1 79 ? -11.503 -12.478 60.142 1.00 12.72 78 LEU L CA 1
ATOM 569 C C . LEU A 1 79 ? -12.947 -12.903 60.317 1.00 16.47 78 LEU L C 1
ATOM 570 O O . LEU A 1 79 ? -13.241 -14.030 60.733 1.00 13.11 78 LEU L O 1
ATOM 575 N N . GLN A 1 80 ? -13.844 -11.980 59.995 1.00 13.98 79 GLN L N 1
ATOM 576 C CA . GLN A 1 80 ? -15.272 -12.261 60.029 1.00 16.25 79 GLN L CA 1
ATOM 577 C C . GLN A 1 80 ? -15.805 -12.164 58.621 1.00 17.16 79 GLN L C 1
ATOM 578 O O . GLN A 1 80 ? -15.222 -11.474 57.791 1.00 14.71 79 GLN L O 1
ATOM 584 N N . THR A 1 81 ? -16.908 -12.856 58.332 1.00 16.39 80 THR L N 1
ATOM 585 C CA . THR A 1 81 ? -17.468 -12.800 56.989 1.00 17.82 80 THR L CA 1
ATOM 586 C C . THR A 1 81 ? -17.779 -11.344 56.638 1.00 16.46 80 THR L C 1
ATOM 587 O O . THR A 1 81 ? -17.648 -10.945 55.486 1.00 17.83 80 THR L O 1
ATOM 591 N N . GLY A 1 82 ? -18.118 -10.544 57.647 1.00 13.93 81 GLY L N 1
ATOM 592 C CA . GLY A 1 82 ? -18.487 -9.150 57.442 1.00 18.25 81 GLY L CA 1
ATOM 593 C C . GLY A 1 82 ? -17.326 -8.237 57.073 1.00 20.07 81 GLY L C 1
ATOM 594 O O . GLY A 1 82 ? -17.530 -7.055 56.773 1.00 17.20 81 GLY L O 1
ATOM 595 N N . ASP A 1 83 ? -16.111 -8.785 57.104 1.00 16.46 82 ASP L N 1
ATOM 596 C CA . ASP A 1 83 ? -14.903 -8.050 56.739 1.00 14.31 82 ASP L CA 1
ATOM 597 C C . ASP A 1 83 ? -14.633 -8.094 55.233 1.00 14.23 82 ASP L C 1
ATOM 598 O O . ASP A 1 83 ? -13.754 -7.375 54.745 1.00 14.50 82 ASP L O 1
ATOM 603 N N . GLU A 1 84 ? -15.332 -8.963 54.504 1.00 14.60 83 GLU L N 1
ATOM 604 C CA . GLU A 1 84 ? -15.156 -9.024 53.056 1.00 12.17 83 GLU L CA 1
ATOM 605 C C . GLU A 1 84 ? -15.504 -7.656 52.435 1.00 18.11 83 GLU L C 1
ATOM 606 O O . GLU A 1 84 ? -16.632 -7.179 52.555 1.00 14.32 83 GLU L O 1
ATOM 612 N N . ALA A 1 85 ? -14.514 -7.023 51.799 1.00 14.11 84 ALA L N 1
ATOM 613 C CA . ALA A 1 85 ? -14.622 -5.633 51.327 1.00 14.48 84 ALA L CA 1
ATOM 614 C C . ALA A 1 85 ? -13.369 -5.244 50.564 1.00 12.79 84 ALA L C 1
ATOM 615 O O . ALA A 1 85 ? -12.428 -6.021 50.467 1.00 12.01 84 ALA L O 1
ATOM 617 N N . ASP A 1 86 ? -13.339 -4.013 50.068 1.00 13.70 85 ASP L N 1
ATOM 618 C CA . ASP A 1 86 ? -12.124 -3.465 49.477 1.00 11.31 85 ASP L CA 1
ATOM 619 C C . ASP A 1 86 ? -11.401 -2.619 50.527 1.00 12.91 85 ASP L C 1
ATOM 620 O O . ASP A 1 86 ? -12.050 -1.991 51.369 1.00 10.55 85 ASP L O 1
ATOM 625 N N . TYR A 1 87 ? -10.069 -2.667 50.520 1.00 9.74 86 TYR L N 1
ATOM 626 C CA . TYR A 1 87 ? -9.276 -1.946 51.524 1.00 8.97 86 TYR L CA 1
ATOM 627 C C . TYR A 1 87 ? -8.271 -1.123 50.740 1.00 9.12 86 TYR L C 1
ATOM 628 O O . TYR A 1 87 ? -7.622 -1.647 49.836 1.00 9.61 86 TYR L O 1
ATOM 637 N N . PHE A 1 88 ? -8.164 0.176 51.029 1.00 8.62 87 PHE L N 1
ATOM 638 C CA . PHE A 1 88 ? -7.175 0.984 50.312 1.00 7.44 87 PHE L CA 1
ATOM 639 C C . PHE A 1 88 ? -6.438 1.905 51.274 1.00 7.09 87 PHE L C 1
ATOM 640 O O . PHE A 1 88 ? -6.995 2.347 52.286 1.00 8.21 87 PHE L O 1
ATOM 648 N N . CYS A 1 89 ? -5.174 2.170 50.938 1.00 6.42 88 CYS L N 1
ATOM 649 C CA . CYS A 1 89 ? -4.327 3.046 51.716 1.00 5.47 88 CYS L CA 1
ATOM 650 C C . CYS A 1 89 ? -4.321 4.452 51.108 1.00 6.56 88 CYS L C 1
ATOM 651 O O . CYS A 1 89 ? -4.650 4.646 49.930 1.00 7.99 88 CYS L O 1
ATOM 654 N N . ALA A 1 90 ? -3.938 5.427 51.925 1.00 7.24 89 ALA L N 1
ATOM 655 C CA . ALA A 1 90 ? -3.834 6.790 51.427 1.00 7.16 89 ALA L CA 1
ATOM 656 C C . ALA A 1 90 ? -2.745 7.498 52.220 1.00 5.75 89 ALA L C 1
ATOM 657 O O . ALA A 1 90 ? -2.451 7.147 53.364 1.00 7.16 89 ALA L O 1
ATOM 659 N N . THR A 1 91 ? -2.137 8.486 51.586 1.00 6.28 90 THR L N 1
ATOM 660 C CA . THR A 1 91 ? -1.271 9.414 52.312 1.00 5.81 90 THR L CA 1
ATOM 661 C C . THR A 1 91 ? -1.247 10.674 51.467 1.00 8.05 90 THR L C 1
ATOM 662 O O . THR A 1 91 ? -2.185 10.909 50.698 1.00 6.82 90 THR L O 1
ATOM 666 N N . TRP A 1 92 ? -0.208 11.492 51.614 1.00 7.10 91 TRP L N 1
ATOM 667 C CA . TRP A 1 92 ? -0.099 12.669 50.755 1.00 8.12 91 TRP L CA 1
ATOM 668 C C . TRP A 1 92 ? 1.331 12.833 50.244 1.00 7.72 91 TRP L C 1
ATOM 669 O O . TRP A 1 92 ? 2.275 12.182 50.734 1.00 7.31 91 TRP L O 1
ATOM 680 N N . ASP A 1 93 ? 1.469 13.685 49.235 1.00 7.23 92 ASP L N 1
ATOM 681 C CA . ASP A 1 93 ? 2.732 13.916 48.583 1.00 8.94 92 ASP L CA 1
ATOM 682 C C . ASP A 1 93 ? 3.429 15.121 49.232 1.00 11.83 92 ASP L C 1
ATOM 683 O O . ASP A 1 93 ? 2.780 16.033 49.739 1.00 9.48 92 ASP L O 1
ATOM 688 N N . SER A 1 94 ? 4.746 15.122 49.171 1.00 7.79 93 SER L N 1
ATOM 689 C CA . SER A 1 94 ? 5.582 16.127 49.841 1.00 9.86 93 SER L CA 1
ATOM 690 C C . SER A 1 94 ? 5.835 17.383 49.006 1.00 10.72 93 SER L C 1
ATOM 691 O O . SER A 1 94 ? 6.560 18.279 49.458 1.00 10.04 93 SER L O 1
ATOM 694 N N . GLY A 1 95 ? 5.288 17.437 47.799 1.00 9.75 94 GLY L N 1
ATOM 695 C CA . GLY A 1 95 ? 5.380 18.652 46.976 1.00 13.67 94 GLY L CA 1
ATOM 696 C C . GLY A 1 95 ? 4.511 19.794 47.503 1.00 13.50 94 GLY L C 1
ATOM 697 O O . GLY A 1 95 ? 3.707 19.602 48.404 1.00 10.06 94 GLY L O 1
ATOM 698 N N . LEU A 1 96 ? 4.668 21.010 46.969 1.00 10.57 95 LEU L N 1
ATOM 699 C CA . LEU A 1 96 ? 3.900 22.138 47.543 1.00 13.98 95 LEU L CA 1
ATOM 700 C C . LEU A 1 96 ? 2.385 22.056 47.350 1.00 13.24 95 LEU L C 1
ATOM 701 O O . LEU A 1 96 ? 1.632 22.632 48.130 1.00 15.79 95 LEU L O 1
ATOM 706 N N . SER A 1 97 A 1.941 21.355 46.312 1.00 9.43 95 SER L N 1
ATOM 707 C CA . SER A 1 97 A 0.504 21.188 46.081 1.00 10.82 95 SER L CA 1
ATOM 708 C C . SER A 1 97 A -0.100 20.172 47.054 1.00 10.76 95 SER L C 1
ATOM 709 O O . SER A 1 97 A -1.314 20.139 47.251 1.00 9.97 95 SER L O 1
ATOM 712 N N . ALA A 1 98 B 0.759 19.336 47.627 1.00 10.08 95 ALA L N 1
ATOM 713 C CA . ALA A 1 98 B 0.352 18.395 48.686 1.00 8.67 95 ALA L CA 1
ATOM 714 C C . ALA A 1 98 B -0.851 17.522 48.316 1.00 9.52 95 ALA L C 1
ATOM 715 O O . ALA A 1 98 B -1.822 17.442 49.085 1.00 8.30 95 ALA L O 1
ATOM 717 N N . ASP A 1 99 C -0.784 16.869 47.156 1.00 8.64 95 ASP L N 1
ATOM 718 C CA . ASP A 1 99 C -1.891 15.999 46.725 1.00 8.34 95 ASP L CA 1
ATOM 719 C C . ASP A 1 99 C -2.171 14.903 47.757 1.00 10.57 95 ASP L C 1
ATOM 720 O O . ASP A 1 99 C -1.235 14.271 48.248 1.00 8.82 95 ASP L O 1
ATOM 725 N N . TRP A 1 100 ? -3.446 14.621 48.042 1.00 8.35 96 TRP L N 1
ATOM 726 C CA . TRP A 1 100 ? -3.746 13.321 48.652 1.00 7.84 96 TRP L CA 1
ATOM 727 C C . TRP A 1 100 ? -3.445 12.275 47.582 1.00 8.22 96 TRP L C 1
ATOM 728 O O . TRP A 1 100 ? -3.717 12.502 46.404 1.00 8.12 96 TRP L O 1
ATOM 739 N N . VAL A 1 101 ? -2.900 11.118 47.981 1.00 8.88 97 VAL L N 1
ATOM 740 C CA . VAL A 1 101 ? -2.639 10.044 47.023 1.00 8.57 97 VAL L CA 1
ATOM 741 C C . VAL A 1 101 ? -3.189 8.720 47.550 1.00 7.90 97 VAL L C 1
ATOM 742 O O . VAL A 1 101 ? -3.305 8.517 48.763 1.00 5.48 97 VAL L O 1
ATOM 746 N N . PHE A 1 102 ? -3.537 7.823 46.638 1.00 9.86 98 PHE L N 1
ATOM 747 C CA . PHE A 1 102 ? -4.252 6.620 47.050 1.00 9.21 98 PHE L CA 1
ATOM 748 C C . PHE A 1 102 ? -3.678 5.330 46.466 1.00 7.95 98 PHE L C 1
ATOM 749 O O . PHE A 1 102 ? -3.129 5.315 45.353 1.00 8.04 98 PHE L O 1
ATOM 757 N N . GLY A 1 103 ? -3.880 4.241 47.201 1.00 7.80 99 GLY L N 1
ATOM 758 C CA . GLY A 1 103 ? -3.653 2.913 46.638 1.00 8.64 99 GLY L CA 1
ATOM 759 C C . GLY A 1 103 ? -4.779 2.481 45.715 1.00 11.31 99 GLY L C 1
ATOM 760 O O . GLY A 1 103 ? -5.893 2.992 45.803 1.00 9.77 99 GLY L O 1
ATOM 761 N N . GLY A 1 104 ? -4.488 1.515 44.839 1.00 11.02 100 GLY L N 1
ATOM 762 C CA . GLY A 1 104 ? -5.470 0.985 43.904 1.00 12.27 100 GLY L CA 1
ATOM 763 C C . GLY A 1 104 ? -6.519 0.092 44.537 1.00 11.39 100 GLY L C 1
ATOM 764 O O . GLY A 1 104 ? -7.527 -0.285 43.904 1.00 14.96 100 GLY L O 1
ATOM 765 N N . GLY A 1 105 ? -6.323 -0.244 45.803 1.00 10.58 101 GLY L N 1
ATOM 766 C CA . GLY A 1 105 ? -7.317 -1.055 46.487 1.00 10.22 101 GLY L CA 1
ATOM 767 C C . GLY A 1 105 ? -7.026 -2.557 46.454 1.00 9.70 101 GLY L C 1
ATOM 768 O O . GLY A 1 105 ? -6.454 -3.081 45.486 1.00 11.32 101 GLY L O 1
ATOM 769 N N . THR A 1 106 ? -7.427 -3.245 47.518 1.00 10.08 102 THR L N 1
ATOM 770 C CA . THR A 1 106 ? -7.237 -4.691 47.615 1.00 11.63 102 THR L CA 1
ATOM 771 C C . THR A 1 106 ? -8.591 -5.302 47.979 1.00 9.43 102 THR L C 1
ATOM 772 O O . THR A 1 106 ? -9.207 -4.913 48.976 1.00 10.13 102 THR L O 1
ATOM 776 N N . LYS A 1 107 ? -9.054 -6.262 47.182 1.00 11.45 103 LYS L N 1
ATOM 777 C CA . LYS A 1 107 ? -10.283 -6.982 47.503 1.00 11.67 103 LYS L CA 1
ATOM 778 C C . LYS A 1 107 ? -9.950 -8.108 48.476 1.00 12.86 103 LYS L C 1
ATOM 779 O O . LYS A 1 107 ? -9.138 -8.975 48.160 1.00 11.82 103 LYS L O 1
ATOM 785 N N . LEU A 1 108 ? -10.513 -8.058 49.678 1.00 10.76 104 LEU L N 1
ATOM 786 C CA . LEU A 1 108 ? -10.317 -9.116 50.651 1.00 11.43 104 LEU L CA 1
ATOM 787 C C . LEU A 1 108 ? -11.491 -10.071 50.549 1.00 14.70 104 LEU L C 1
ATOM 788 O O . LEU A 1 108 ? -12.645 -9.670 50.707 1.00 15.37 104 LEU L O 1
ATOM 793 N N . THR A 1 109 ? -11.196 -11.333 50.274 1.00 12.18 105 THR L N 1
ATOM 794 C CA . THR A 1 109 ? -12.235 -12.363 50.281 1.00 14.04 105 THR L CA 1
ATOM 795 C C . THR A 1 109 ? -12.115 -13.208 51.540 1.00 12.04 105 THR L C 1
ATOM 796 O O . THR A 1 109 ? -11.039 -13.714 51.858 1.00 11.59 105 THR L O 1
ATOM 800 N N . VAL A 1 110 ? -13.217 -13.321 52.273 1.00 11.70 106 VAL L N 1
ATOM 801 C CA . VAL A 1 110 ? -13.274 -14.191 53.446 1.00 11.52 106 VAL L CA 1
ATOM 802 C C . VAL A 1 110 ? -13.878 -15.500 52.920 1.00 15.08 106 VAL L C 1
ATOM 803 O O . VAL A 1 110 ? -15.060 -15.558 52.573 1.00 16.21 106 VAL L O 1
ATOM 807 N N . LEU A 1 111 A -13.028 -16.516 52.817 1.00 15.12 106 LEU L N 1
ATOM 808 C CA . LEU A 1 111 A -13.314 -17.727 52.053 1.00 15.97 106 LEU L CA 1
ATOM 809 C C . LEU A 1 111 A -14.518 -18.453 52.623 1.00 17.57 106 LEU L C 1
ATOM 810 O O . LEU A 1 111 A -14.582 -18.732 53.815 1.00 18.32 106 LEU L O 1
ATOM 815 N N . SER A 1 112 ? -15.480 -18.731 51.763 1.00 18.63 107 SER L N 1
ATOM 816 C CA . SER A 1 112 ? -16.708 -19.346 52.233 1.00 23.78 107 SER L CA 1
ATOM 817 C C . SER A 1 112 ? -17.104 -20.543 51.356 1.00 24.34 107 SER L C 1
ATOM 818 O O . SER A 1 112 ? -18.136 -21.183 51.574 1.00 24.58 107 SER L O 1
ATOM 821 N N . GLN A 1 113 ? -16.243 -20.856 50.398 1.00 23.11 108 GLN L N 1
ATOM 822 C CA . GLN A 1 113 ? -16.373 -22.060 49.589 1.00 24.15 108 GLN L CA 1
ATOM 823 C C . GLN A 1 113 ? -14.992 -22.454 49.081 1.00 25.81 108 GLN L C 1
ATOM 824 O O . GLN A 1 113 ? -14.052 -21.654 49.153 1.00 23.42 108 GLN L O 1
ATOM 830 N N . PRO A 1 114 ? -14.838 -23.700 48.599 1.00 22.91 109 PRO L N 1
ATOM 831 C CA . PRO A 1 114 ? -13.522 -24.106 48.091 1.00 27.65 109 PRO L CA 1
ATOM 832 C C . PRO A 1 114 ? -13.063 -23.184 46.960 1.00 21.63 109 PRO L C 1
ATOM 833 O O . PRO A 1 114 ? -13.897 -22.669 46.214 1.00 23.76 109 PRO L O 1
ATOM 837 N N . LYS A 1 115 ? -11.763 -22.965 46.847 1.00 27.14 110 LYS L N 1
ATOM 838 C CA . LYS A 1 115 ? -11.266 -22.184 45.730 1.00 26.56 110 LYS L CA 1
ATOM 839 C C . LYS A 1 115 ? -11.605 -22.962 44.465 1.00 31.62 110 LYS L C 1
ATOM 840 O O . LYS A 1 115 ? -11.569 -24.191 44.460 1.00 27.64 110 LYS L O 1
ATOM 846 N N . ALA A 1 116 ? -11.992 -22.244 43.415 1.00 29.17 111 ALA L N 1
ATOM 847 C CA . ALA A 1 116 ? -12.459 -22.875 42.182 1.00 31.64 111 ALA L CA 1
ATOM 848 C C . ALA A 1 116 ? -11.720 -22.302 40.983 1.00 27.49 111 ALA L C 1
ATOM 849 O O . ALA A 1 116 ? -11.636 -21.089 40.830 1.00 24.76 111 ALA L O 1
ATOM 851 N N . ALA A 1 117 ? -11.165 -23.173 40.147 1.00 27.75 112 ALA L N 1
ATOM 852 C CA . ALA A 1 117 ? -10.394 -22.719 38.995 1.00 28.30 112 ALA L CA 1
ATOM 853 C C . ALA A 1 117 ? -11.340 -22.235 37.894 1.00 28.76 112 ALA L C 1
ATOM 854 O O . ALA A 1 117 ? -12.464 -22.728 37.777 1.00 27.84 112 ALA L O 1
ATOM 856 N N . PRO A 1 118 ? -10.903 -21.247 37.096 1.00 26.18 113 PRO L N 1
ATOM 857 C CA . PRO A 1 118 ? -11.798 -20.721 36.057 1.00 25.76 113 PRO L CA 1
ATOM 858 C C . PRO A 1 118 ? -11.967 -21.680 34.881 1.00 24.31 113 PRO L C 1
ATOM 859 O O . PRO A 1 118 ? -11.029 -22.404 34.543 1.00 27.47 113 PRO L O 1
ATOM 863 N N . SER A 1 119 ? -13.152 -21.668 34.276 1.00 29.29 114 SER L N 1
ATOM 864 C CA . SER A 1 119 ? -13.373 -22.289 32.972 1.00 30.63 114 SER L CA 1
ATOM 865 C C . SER A 1 119 ? -13.135 -21.208 31.938 1.00 26.24 114 SER L C 1
ATOM 866 O O . SER A 1 119 ? -13.669 -20.100 32.049 1.00 30.59 114 SER L O 1
ATOM 869 N N . VAL A 1 120 ? -12.321 -21.519 30.940 1.00 25.97 115 VAL L N 1
ATOM 870 C CA . VAL A 1 120 ? -11.950 -20.543 29.937 1.00 21.05 115 VAL L CA 1
ATOM 871 C C . VAL A 1 120 ? -12.385 -21.023 28.561 1.00 25.55 115 VAL L C 1
ATOM 872 O O . VAL A 1 120 ? -12.122 -22.157 28.191 1.00 25.13 115 VAL L O 1
ATOM 876 N N . THR A 1 121 ? -13.071 -20.160 27.825 1.00 24.24 116 THR L N 1
ATOM 877 C CA . THR A 1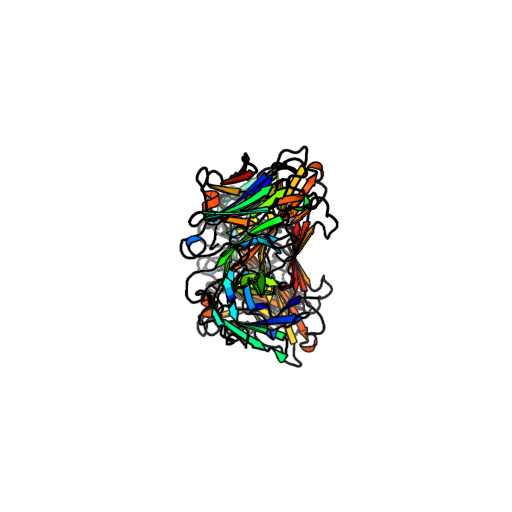 121 ? -13.382 -20.420 26.431 1.00 24.67 116 THR L CA 1
ATOM 878 C C . THR A 1 121 ? -12.866 -19.273 25.577 1.00 22.60 116 THR L C 1
ATOM 879 O O . THR A 1 121 ? -13.174 -18.100 25.830 1.00 23.24 116 THR L O 1
ATOM 883 N N . LEU A 1 122 ? -12.053 -19.612 24.584 1.00 22.79 117 LEU L N 1
ATOM 884 C CA . LEU A 1 122 ? -11.526 -18.613 23.674 1.00 21.34 117 LEU L CA 1
ATOM 885 C C . LEU A 1 122 ? -12.268 -18.699 22.343 1.00 23.93 117 LEU L C 1
ATOM 886 O O . LEU A 1 122 ? -12.205 -19.721 21.662 1.00 23.57 117 LEU L O 1
ATOM 891 N N . PHE A 1 123 ? -12.989 -17.636 21.993 1.00 21.33 118 PHE L N 1
ATOM 892 C CA . PHE A 1 123 ? -13.732 -17.596 20.734 1.00 23.12 118 PHE L CA 1
ATOM 893 C C . PHE A 1 123 ? -12.912 -16.908 19.661 1.00 21.93 118 PHE L C 1
ATOM 894 O O . PHE A 1 123 ? -12.332 -15.852 19.899 1.00 20.46 118 PHE L O 1
ATOM 902 N N . PRO A 1 124 ? -12.872 -17.492 18.458 1.00 23.58 119 PRO L N 1
ATOM 903 C CA . PRO A 1 124 ? -12.150 -16.843 17.356 1.00 19.64 119 PRO L CA 1
ATOM 904 C C . PRO A 1 124 ? -13.014 -15.747 16.721 1.00 21.08 119 PRO L C 1
ATOM 905 O O . PRO A 1 124 ? -14.175 -15.622 17.082 1.00 19.64 119 PRO L O 1
ATOM 909 N N . PRO A 1 125 ? -12.456 -14.944 15.798 1.00 22.77 120 PRO L N 1
ATOM 910 C CA . PRO A 1 125 ? -13.345 -13.970 15.154 1.00 22.33 120 PRO L CA 1
ATOM 911 C C . PRO A 1 125 ? -14.353 -14.706 14.287 1.00 22.54 120 PRO L C 1
ATOM 912 O O . PRO A 1 125 ? -14.018 -15.727 13.673 1.00 22.95 120 PRO L O 1
ATOM 916 N N . SER A 1 126 ? -15.577 -14.209 14.253 1.00 20.50 121 SER L N 1
ATOM 917 C CA . SER A 1 126 ? -16.589 -14.794 13.393 1.00 20.39 121 SER L CA 1
ATOM 918 C C . SER A 1 126 ? -16.335 -14.427 11.933 1.00 21.25 121 SER L C 1
ATOM 919 O O . SER A 1 126 ? -15.760 -13.377 11.632 1.00 20.96 121 SER L O 1
ATOM 922 N N . SER A 1 127 ? -16.788 -15.291 11.033 1.00 21.51 122 SER L N 1
ATOM 923 C CA . SER A 1 127 ? -16.761 -14.991 9.606 1.00 23.58 122 SER L CA 1
ATOM 924 C C . SER A 1 127 ? -17.450 -13.673 9.302 1.00 20.38 122 SER L C 1
ATOM 925 O O . SER A 1 127 ? -16.984 -12.908 8.465 1.00 23.15 122 SER L O 1
ATOM 928 N N . GLU A 1 128 ? -18.558 -13.398 9.988 1.00 22.26 123 GLU L N 1
ATOM 929 C CA . GLU A 1 128 ? -19.248 -12.125 9.801 1.00 20.36 123 GLU L CA 1
ATOM 930 C C . GLU A 1 128 ? -18.384 -10.917 10.130 1.00 20.37 123 GLU L C 1
ATOM 931 O O . GLU A 1 128 ? -18.401 -9.922 9.398 1.00 19.75 123 GLU L O 1
ATOM 937 N N . GLU A 1 129 ? -17.656 -10.974 11.242 1.00 19.79 124 GLU L N 1
ATOM 938 C CA . GLU A 1 129 ? -16.825 -9.829 11.604 1.00 20.74 124 GLU L CA 1
ATOM 939 C C . GLU A 1 129 ? -15.660 -9.672 10.633 1.00 18.65 124 GLU L C 1
ATOM 940 O O . GLU A 1 129 ? -15.312 -8.563 10.268 1.00 24.41 124 GLU L O 1
ATOM 946 N N . LEU A 1 130 ? -15.062 -10.785 10.224 1.00 23.49 125 LEU L N 1
ATOM 947 C CA . LEU A 1 130 ? -13.991 -10.757 9.228 1.00 23.04 125 LEU L CA 1
ATOM 948 C C . LEU A 1 130 ? -14.467 -10.120 7.913 1.00 25.43 125 LEU L C 1
ATOM 949 O O . LEU A 1 130 ? -13.720 -9.397 7.258 1.00 26.71 125 LEU L O 1
ATOM 954 N N . GLN A 1 131 ? -15.724 -10.369 7.551 1.00 21.86 126 GLN L N 1
ATOM 955 C CA . GLN A 1 131 ? -16.308 -9.787 6.342 1.00 23.21 126 GLN L CA 1
ATOM 956 C C . GLN A 1 131 ? -16.493 -8.279 6.511 1.00 27.28 126 GLN L C 1
ATOM 957 O O . GLN A 1 131 ? -16.484 -7.527 5.533 1.00 31.82 126 GLN L O 1
ATOM 963 N N . ALA A 1 132 ? -16.650 -7.840 7.757 1.00 27.07 127 ALA L N 1
ATOM 964 C CA . ALA A 1 132 ? -16.707 -6.412 8.076 1.00 25.03 127 ALA L CA 1
ATOM 965 C C . ALA A 1 132 ? -15.304 -5.797 8.210 1.00 31.72 127 ALA L C 1
ATOM 966 O O . ALA A 1 132 ? -15.164 -4.648 8.621 1.00 33.01 127 ALA L O 1
ATOM 968 N N . ASN A 1 133 ? -14.281 -6.578 7.859 1.00 28.39 128 ASN L N 1
ATOM 969 C CA . ASN A 1 133 ? -12.875 -6.154 7.886 1.00 31.77 128 ASN L CA 1
ATOM 970 C C . ASN A 1 133 ? -12.290 -5.896 9.282 1.00 35.26 128 ASN L C 1
ATOM 971 O O . ASN A 1 133 ? -11.340 -5.125 9.437 1.00 33.37 128 ASN L O 1
ATOM 976 N N . LYS A 1 134 ? -12.859 -6.551 10.288 1.00 30.93 129 LYS L N 1
ATOM 977 C CA . LYS A 1 134 ? -12.349 -6.456 11.649 1.00 30.11 129 LYS L CA 1
ATOM 978 C C . LYS A 1 134 ? -12.172 -7.845 12.229 1.00 26.99 129 LYS L C 1
ATOM 979 O O . LYS A 1 134 ? -12.589 -8.835 11.632 1.00 23.95 129 LYS L O 1
ATOM 985 N N . ALA A 1 135 ? -11.537 -7.932 13.388 1.00 26.37 130 ALA L N 1
ATOM 986 C CA . ALA A 1 135 ? -11.357 -9.229 14.022 1.00 24.61 130 ALA L CA 1
ATOM 987 C C . ALA A 1 135 ? -11.137 -9.052 15.516 1.00 26.15 130 ALA L C 1
ATOM 988 O O . ALA A 1 135 ? -10.257 -8.302 15.938 1.00 27.41 130 ALA L O 1
ATOM 990 N N . THR A 1 136 ? -11.959 -9.732 16.306 1.00 19.13 131 THR L N 1
ATOM 991 C CA . THR A 1 136 ? -11.878 -9.639 17.759 1.00 19.81 131 THR L CA 1
ATOM 992 C C . THR A 1 136 ? -11.793 -11.046 18.330 1.00 21.84 131 THR L C 1
ATOM 993 O O . THR A 1 136 ? -12.618 -11.905 18.006 1.00 22.38 131 THR L O 1
ATOM 997 N N . LEU A 1 137 ? -10.780 -11.292 19.154 1.00 21.97 132 LEU L N 1
ATOM 998 C CA . LEU A 1 137 ? -10.706 -12.534 19.912 1.00 19.13 132 LEU L CA 1
ATOM 999 C C . LEU A 1 137 ? -11.360 -12.288 21.271 1.00 20.41 132 LEU L C 1
ATOM 1000 O O . LEU A 1 137 ? -11.159 -11.240 21.884 1.00 20.38 132 LEU L O 1
ATOM 1005 N N . VAL A 1 138 ? -12.170 -13.236 21.723 1.00 18.69 133 VAL L N 1
ATOM 1006 C CA . VAL A 1 138 ? -12.925 -13.037 22.955 1.00 20.41 133 VAL L CA 1
ATOM 1007 C C . VAL A 1 138 ? -12.643 -14.178 23.917 1.00 22.83 133 VAL L C 1
ATOM 1008 O O . VAL A 1 138 ? -12.964 -15.337 23.648 1.00 21.33 133 VAL L O 1
ATOM 1012 N N . CYS A 1 139 ? -12.015 -13.838 25.037 1.00 18.24 134 CYS L N 1
ATOM 1013 C CA . CYS A 1 139 ? -11.652 -14.826 26.032 1.00 15.58 134 CYS L CA 1
ATOM 1014 C C . CYS A 1 139 ? -12.638 -14.684 27.175 1.00 22.01 134 CYS L C 1
ATOM 1015 O O . CYS A 1 139 ? -12.681 -13.654 27.859 1.00 20.11 134 CYS L O 1
ATOM 1018 N N . LEU A 1 140 ? -13.468 -15.693 27.366 1.00 20.72 135 LEU L N 1
ATOM 1019 C CA . LEU A 1 140 ? -14.452 -15.616 28.429 1.00 19.97 135 LEU L CA 1
ATOM 1020 C C . LEU A 1 140 ? -14.063 -16.553 29.554 1.00 20.76 135 LEU L C 1
ATOM 1021 O O . LEU A 1 140 ? -13.622 -17.681 29.321 1.00 21.96 135 LEU L O 1
ATOM 1026 N N . ILE A 1 141 ? -14.187 -16.042 30.777 1.00 21.18 136 ILE L N 1
ATOM 1027 C CA . ILE A 1 141 ? -13.625 -16.659 31.973 1.00 19.82 136 ILE L CA 1
ATOM 1028 C C . ILE A 1 141 ? -14.740 -16.725 33.005 1.00 20.87 136 ILE L C 1
ATOM 1029 O O . ILE A 1 141 ? -15.363 -15.716 33.305 1.00 19.90 136 ILE L O 1
ATOM 1034 N N . SER A 1 142 ? -15.043 -17.911 33.519 1.00 23.05 137 SER L N 1
ATOM 1035 C CA . SER A 1 142 ? -16.163 -18.013 34.453 1.00 26.13 137 SER L CA 1
ATOM 1036 C C . SER A 1 142 ? -15.980 -19.029 35.565 1.00 20.42 137 SER L C 1
ATOM 1037 O O . SER A 1 142 ? -15.084 -19.860 35.523 1.00 23.48 137 SER L O 1
ATOM 1040 N N . ASP A 1 143 ? -16.858 -18.936 36.558 1.00 28.02 138 ASP L N 1
ATOM 1041 C CA . ASP A 1 143 ? -16.909 -19.878 37.679 1.00 25.99 138 ASP L CA 1
ATOM 1042 C C . ASP A 1 143 ? -15.609 -19.997 38.465 1.00 28.44 138 ASP L C 1
ATOM 1043 O O . ASP A 1 143 ? -15.243 -21.092 38.896 1.00 27.21 138 ASP L O 1
ATOM 1048 N N . PHE A 1 144 ? -14.910 -18.879 38.657 1.00 24.26 139 PHE L N 1
ATOM 1049 C CA . PHE A 1 144 ? -13.720 -18.913 39.497 1.00 23.59 139 PHE L CA 1
ATOM 1050 C C . PHE A 1 144 ? -14.003 -18.291 40.872 1.00 20.09 139 PHE L C 1
ATOM 1051 O O . PHE A 1 144 ? -14.878 -17.445 41.004 1.00 18.88 139 PHE L O 1
ATOM 1059 N N . TYR A 1 145 ? -13.290 -18.763 41.890 1.00 21.49 140 TYR L N 1
ATOM 1060 C CA . TYR A 1 145 ? -13.433 -18.243 43.250 1.00 19.26 140 TYR L CA 1
ATOM 1061 C C . TYR A 1 145 ? -12.107 -18.424 43.969 1.00 18.05 140 TYR L C 1
ATOM 1062 O O . TYR A 1 145 ? -11.551 -19.504 43.922 1.00 19.52 140 TYR L O 1
ATOM 1071 N N . PRO A 1 146 ? -11.580 -17.364 44.619 1.00 19.44 141 PRO L N 1
ATOM 1072 C CA . PRO A 1 146 ? -12.094 -15.993 44.774 1.00 20.64 141 PRO L CA 1
ATOM 1073 C C . PRO A 1 146 ? -12.015 -15.213 43.473 1.00 19.09 141 PRO L C 1
ATOM 1074 O O . PRO A 1 146 ? -11.364 -15.655 42.515 1.00 20.27 141 PRO L O 1
ATOM 1078 N N . GLY A 1 147 ? -12.671 -14.065 43.452 1.00 16.68 142 GLY L N 1
ATOM 1079 C CA . GLY A 1 147 ? -12.848 -13.285 42.238 1.00 20.15 142 GLY L CA 1
ATOM 1080 C C . GLY A 1 147 ? -11.700 -12.398 41.789 1.00 19.37 142 GLY L C 1
ATOM 1081 O O . GLY A 1 147 ? -11.868 -11.186 41.656 1.00 24.43 142 GLY L O 1
ATOM 1082 N N . ALA A 1 148 ? -10.546 -12.997 41.519 1.00 17.70 143 ALA L N 1
ATOM 1083 C CA . ALA A 1 148 ? -9.436 -12.249 40.940 1.00 19.90 143 ALA L CA 1
ATOM 1084 C C . ALA A 1 148 ? -8.652 -13.133 39.980 1.00 20.63 143 ALA L C 1
ATOM 1085 O O . ALA A 1 148 ? -8.353 -14.279 40.298 1.00 19.07 143 ALA L O 1
ATOM 1087 N N . VAL A 1 149 ? -8.354 -12.601 38.796 1.00 17.30 144 VAL L N 1
ATOM 1088 C CA . VAL A 1 149 ? -7.556 -13.311 37.805 1.00 18.88 144 VAL L CA 1
ATOM 1089 C C . VAL A 1 149 ? -6.633 -12.328 37.100 1.00 17.65 144 VAL L C 1
ATOM 1090 O O . VAL A 1 149 ? -6.857 -11.109 37.141 1.00 22.35 144 VAL L O 1
ATOM 1094 N N . THR A 1 150 ? -5.597 -12.854 36.454 1.00 19.94 145 THR L N 1
ATOM 1095 C CA . THR A 1 150 ? -4.848 -12.067 35.490 1.00 20.90 145 THR L CA 1
ATOM 1096 C C . THR A 1 150 ? -4.889 -12.782 34.131 1.00 22.44 145 THR L C 1
ATOM 1097 O O . THR A 1 150 ? -4.973 -14.015 34.062 1.00 22.02 145 THR L O 1
ATOM 1101 N N . VAL A 1 151 ? -4.827 -11.997 33.065 1.00 20.16 146 VAL L N 1
ATOM 1102 C CA . VAL A 1 151 ? -4.996 -12.510 31.712 1.00 23.70 146 VAL L CA 1
ATOM 1103 C C . VAL A 1 151 ? -3.809 -12.079 30.869 1.00 21.73 146 VAL L C 1
ATOM 1104 O O . VAL A 1 151 ? -3.420 -10.920 30.901 1.00 23.77 146 VAL L O 1
ATOM 1108 N N . ALA A 1 152 ? -3.223 -13.019 30.138 1.00 23.62 147 ALA L N 1
ATOM 1109 C CA . ALA A 1 152 ? -2.113 -12.692 29.248 1.00 27.35 147 ALA L CA 1
ATOM 1110 C C . ALA A 1 152 ? -2.391 -13.301 27.878 1.00 24.81 147 ALA L C 1
ATOM 1111 O O . ALA A 1 152 ? -2.892 -14.421 27.782 1.00 25.30 147 ALA L O 1
ATOM 1113 N N . TRP A 1 153 ? -2.076 -12.552 26.831 1.00 21.74 148 TRP L N 1
ATOM 1114 C CA . TRP A 1 153 ? -2.323 -13.008 25.469 1.00 24.82 148 TRP L CA 1
ATOM 1115 C C . TRP A 1 153 ? -1.010 -13.336 24.771 1.00 28.59 148 TRP L C 1
ATOM 1116 O O . TRP A 1 153 ? 0.028 -12.738 25.065 1.00 27.44 148 TRP L O 1
ATOM 1127 N N . LYS A 1 154 ? -1.078 -14.272 23.833 1.00 25.13 149 LYS L N 1
ATOM 1128 C CA . LYS A 1 154 ? 0.070 -14.651 23.023 1.00 31.15 149 LYS L CA 1
ATOM 1129 C C . LYS A 1 154 ? -0.330 -14.779 21.557 1.00 32.93 149 LYS L C 1
ATOM 1130 O O . LYS A 1 154 ? -1.371 -15.365 21.245 1.00 26.33 149 LYS L O 1
ATOM 1136 N N . ALA A 1 155 ? 0.489 -14.212 20.672 1.00 33.49 150 ALA L N 1
ATOM 1137 C CA . ALA A 1 155 ? 0.431 -14.531 19.248 1.00 32.70 150 ALA L CA 1
ATOM 1138 C C . ALA A 1 155 ? 1.518 -15.556 18.988 1.00 40.84 150 ALA L C 1
ATOM 1139 O O . ALA A 1 155 ? 2.700 -15.272 19.197 1.00 39.20 150 ALA L O 1
ATOM 1141 N N . ASP A 1 156 ? 1.115 -16.745 18.544 1.00 36.94 151 ASP L N 1
ATOM 1142 C CA . ASP A 1 156 ? 2.020 -17.884 18.468 1.00 38.94 151 ASP L CA 1
ATOM 1143 C C . ASP A 1 156 ? 2.628 -18.116 19.847 1.00 42.35 151 ASP L C 1
ATOM 1144 O O . ASP A 1 156 ? 1.936 -18.556 20.762 1.00 40.88 151 ASP L O 1
ATOM 1149 N N . SER A 1 157 ? 3.910 -17.799 20.004 1.00 46.64 152 SER L N 1
ATOM 1150 C CA . SER A 1 157 ? 4.588 -17.987 21.286 1.00 44.91 152 SER L CA 1
ATOM 1151 C C . SER A 1 157 ? 4.946 -16.665 21.949 1.00 44.77 152 SER L C 1
ATOM 1152 O O . SER A 1 157 ? 5.359 -16.641 23.109 1.00 50.44 152 SER L O 1
ATOM 1155 N N . SER A 1 158 ? 4.790 -15.569 21.214 1.00 39.59 153 SER L N 1
ATOM 1156 C CA . SER A 1 158 ? 5.177 -14.255 21.713 1.00 36.89 153 SER L CA 1
ATOM 1157 C C . SER A 1 158 ? 4.040 -13.602 22.469 1.00 36.55 153 SER L C 1
ATOM 1158 O O . SER A 1 158 ? 2.893 -13.709 22.061 1.00 37.26 153 SER L O 1
ATOM 1161 N N . PRO A 1 159 ? 4.354 -12.941 23.591 1.00 36.10 154 PRO L N 1
ATOM 1162 C CA . PRO A 1 159 ? 3.375 -12.080 24.257 1.00 34.99 154 PRO L CA 1
ATOM 1163 C C . PRO A 1 159 ? 2.816 -11.011 23.324 1.00 37.71 154 PRO L C 1
ATOM 1164 O O . PRO A 1 159 ? 3.539 -10.451 22.503 1.00 35.73 154 PRO L O 1
ATOM 1168 N N . VAL A 1 160 ? 1.526 -10.740 23.458 1.00 31.37 155 VAL L N 1
ATOM 1169 C CA . VAL A 1 160 ? 0.901 -9.600 22.805 1.00 36.61 155 VAL L CA 1
ATOM 1170 C C . VAL A 1 160 ? 0.218 -8.781 23.875 1.00 35.08 155 VAL L C 1
ATOM 1171 O O . VAL A 1 160 ? -0.590 -9.310 24.632 1.00 35.11 155 VAL L O 1
ATOM 1175 N N . LYS A 1 161 ? 0.521 -7.492 23.934 1.00 33.00 156 LYS L N 1
ATOM 1176 C CA . LYS A 1 161 ? -0.080 -6.635 24.942 1.00 36.61 156 LYS L CA 1
ATOM 1177 C C . LYS A 1 161 ? -0.933 -5.535 24.323 1.00 36.42 156 LYS L C 1
ATOM 1178 O O . LYS A 1 161 ? -1.833 -5.002 24.974 1.00 37.63 156 LYS L O 1
ATOM 1184 N N . ALA A 1 162 ? -0.670 -5.212 23.059 1.00 35.56 157 ALA L N 1
ATOM 1185 C CA . ALA A 1 162 ? -1.421 -4.155 22.382 1.00 32.26 157 ALA L CA 1
ATOM 1186 C C . ALA A 1 162 ? -2.792 -4.648 21.921 1.00 31.11 157 ALA L C 1
ATOM 1187 O O . ALA A 1 162 ? -2.932 -5.781 21.472 1.00 34.10 157 ALA L O 1
ATOM 1189 N N . GLY A 1 163 ? -3.798 -3.791 22.039 1.00 29.40 158 GLY L N 1
ATOM 1190 C CA . GLY A 1 163 ? -5.143 -4.128 21.604 1.00 35.81 158 GLY L CA 1
ATOM 1191 C C . GLY A 1 163 ? -5.911 -5.004 22.582 1.00 33.62 158 GLY L C 1
ATOM 1192 O O . GLY A 1 163 ? -6.884 -5.661 22.204 1.00 29.21 158 GLY L O 1
ATOM 1193 N N . VAL A 1 164 ? -5.483 -5.002 23.842 1.00 29.06 159 VAL L N 1
ATOM 1194 C CA . VAL A 1 164 ? -6.122 -5.811 24.877 1.00 27.39 159 VAL L CA 1
ATOM 1195 C C . VAL A 1 164 ? -6.989 -4.957 25.802 1.00 30.93 159 VAL L C 1
ATOM 1196 O O . VAL A 1 164 ? -6.550 -3.907 26.279 1.00 26.90 159 VAL L O 1
ATOM 1200 N N . GLU A 1 165 ? -8.225 -5.403 26.029 1.00 23.81 160 GLU L N 1
ATOM 1201 C CA . GLU A 1 165 ? -9.068 -4.873 27.100 1.00 24.33 160 GLU L CA 1
ATOM 1202 C C . GLU A 1 165 ? -9.583 -6.038 27.933 1.00 25.52 160 GLU L C 1
ATOM 1203 O O . GLU A 1 165 ? -9.930 -7.096 27.393 1.00 22.70 160 GLU L O 1
ATOM 1209 N N . THR A 1 166 ? -9.620 -5.856 29.248 1.00 22.73 161 THR L N 1
ATOM 1210 C CA . THR A 1 166 ? -10.084 -6.910 30.147 1.00 21.39 161 THR L CA 1
ATOM 1211 C C . THR A 1 166 ? -11.075 -6.310 31.143 1.00 24.21 161 THR L C 1
ATOM 1212 O O . THR A 1 166 ? -10.888 -5.180 31.605 1.00 28.41 161 THR L O 1
ATOM 1216 N N . THR A 1 167 ? -12.142 -7.034 31.461 1.00 20.18 162 THR L N 1
ATOM 1217 C CA . THR A 1 167 ? -13.110 -6.536 32.434 1.00 20.94 162 THR L CA 1
ATOM 1218 C C . THR A 1 167 ? -12.762 -6.968 33.858 1.00 24.00 162 THR L C 1
ATOM 1219 O O . THR A 1 167 ? -12.122 -8.001 34.075 1.00 24.15 162 THR L O 1
ATOM 1223 N N . THR A 1 168 ? -13.183 -6.169 34.833 1.00 26.44 163 THR L N 1
ATOM 1224 C CA . THR A 1 168 ? -12.993 -6.538 36.231 1.00 26.24 163 THR L CA 1
ATOM 1225 C C . THR A 1 168 ? -14.030 -7.598 36.573 1.00 25.89 163 THR L C 1
ATOM 1226 O O . THR A 1 168 ? -15.168 -7.512 36.110 1.00 27.53 163 THR L O 1
ATOM 1230 N N . PRO A 1 169 ? -13.641 -8.618 37.363 1.00 26.12 164 PRO L N 1
ATOM 1231 C CA . PRO A 1 169 ? -14.546 -9.731 37.663 1.00 26.90 164 PRO L CA 1
ATOM 1232 C C . PRO A 1 169 ? -15.841 -9.296 38.333 1.00 28.72 164 PRO L C 1
ATOM 1233 O O . PRO A 1 169 ? -15.854 -8.365 39.141 1.00 32.18 164 PRO L O 1
ATOM 1237 N N . SER A 1 170 ? -16.924 -9.958 37.957 1.00 28.21 165 SER L N 1
ATOM 1238 C CA . SER A 1 170 ? -18.238 -9.672 38.492 1.00 32.18 165 SER L CA 1
ATOM 1239 C C . SER A 1 170 ? -18.825 -10.959 39.034 1.00 29.23 165 SER L C 1
ATOM 1240 O O . SER A 1 170 ? -18.523 -12.049 38.544 1.00 29.12 165 SER L O 1
ATOM 1243 N N . LYS A 1 171 ? -19.664 -10.834 40.054 1.00 30.07 166 LYS L N 1
ATOM 1244 C CA . LYS A 1 171 ? -20.263 -11.998 40.672 1.00 31.01 166 LYS L CA 1
ATOM 1245 C C . LYS A 1 171 ? -21.293 -12.639 39.756 1.00 41.14 166 LYS L C 1
ATOM 1246 O O . LYS A 1 171 ? -22.065 -11.949 39.083 1.00 42.86 166 LYS L O 1
ATOM 1252 N N . GLN A 1 172 ? -21.284 -13.965 39.724 1.00 35.98 167 GLN L N 1
ATOM 1253 C CA . GLN A 1 172 ? -22.309 -14.726 39.032 1.00 38.83 167 GLN L CA 1
ATOM 1254 C C . GLN A 1 172 ? -23.450 -15.007 40.008 1.00 44.71 167 GLN L C 1
ATOM 1255 O O . GLN A 1 172 ? -23.576 -14.339 41.037 1.00 47.25 167 GLN L O 1
ATOM 1261 N N . SER A 1 173 ? -24.270 -16.002 39.686 1.00 47.68 168 SER L N 1
ATOM 1262 C CA . SER A 1 173 ? -25.417 -16.352 40.517 1.00 48.21 168 SER L CA 1
ATOM 1263 C C . SER A 1 173 ? -25.027 -17.290 41.658 1.00 50.63 168 SER L C 1
ATOM 1264 O O . SER A 1 173 ? -25.602 -17.232 42.747 1.00 48.84 168 SER L O 1
ATOM 1267 N N . ASN A 1 174 ? -24.051 -18.156 41.399 1.00 43.61 169 ASN L N 1
ATOM 1268 C CA . ASN A 1 174 ? -23.569 -19.098 42.399 1.00 42.74 169 ASN L CA 1
ATOM 1269 C C . ASN A 1 174 ? -22.447 -18.530 43.266 1.00 38.90 169 ASN L C 1
ATOM 1270 O O . ASN A 1 174 ? -21.687 -19.288 43.866 1.00 43.50 169 ASN L O 1
ATOM 1275 N N . ASN A 1 175 ? -22.341 -17.203 43.312 1.00 42.90 170 ASN L N 1
ATOM 1276 C CA . ASN A 1 175 ? -21.307 -16.507 44.090 1.00 37.25 170 ASN L CA 1
ATOM 1277 C C . ASN A 1 175 ? -19.865 -16.784 43.663 1.00 32.79 170 ASN L C 1
ATOM 1278 O O . ASN A 1 175 ? -18.916 -16.409 44.361 1.00 31.71 170 ASN L O 1
ATOM 1283 N N . LYS A 1 176 ? -19.699 -17.447 42.527 1.00 32.06 171 LYS L N 1
ATOM 1284 C CA . LYS A 1 176 ? -18.403 -17.479 41.860 1.00 30.24 171 LYS L CA 1
ATOM 1285 C C . LYS A 1 176 ? -18.338 -16.281 40.918 1.00 27.13 171 LYS L C 1
ATOM 1286 O O . LYS A 1 176 ? -19.279 -15.492 40.854 1.00 29.66 171 LYS L O 1
ATOM 1292 N N . TYR A 1 177 ? -17.236 -16.135 40.192 1.00 22.03 172 TYR L N 1
ATOM 1293 C CA . TYR A 1 177 ? -17.000 -14.916 39.430 1.00 22.63 172 TYR L CA 1
ATOM 1294 C C . TYR A 1 177 ? -16.758 -15.180 37.947 1.00 22.35 172 TYR L C 1
ATOM 1295 O O . TYR A 1 177 ? -16.346 -16.271 37.569 1.00 22.54 172 TYR L O 1
ATOM 1304 N N . ALA A 1 178 ? -17.015 -14.159 37.132 1.00 24.35 173 ALA L N 1
ATOM 1305 C CA . ALA A 1 178 ? -16.702 -14.186 35.711 1.00 23.85 173 ALA L CA 1
ATOM 1306 C C . ALA A 1 178 ? -15.942 -12.933 35.293 1.00 22.02 173 ALA L C 1
ATOM 1307 O O . ALA A 1 178 ? -16.060 -11.886 35.921 1.00 25.04 173 ALA L O 1
ATOM 1309 N N . ALA A 1 179 ? -15.157 -13.052 34.226 1.00 23.42 174 ALA L N 1
ATOM 1310 C CA . ALA A 1 179 ? -14.487 -11.907 33.616 1.00 21.38 174 ALA L CA 1
ATOM 1311 C C . ALA A 1 179 ? -14.328 -12.130 32.123 1.00 20.65 174 ALA L C 1
ATOM 1312 O O . ALA A 1 179 ? -14.516 -13.244 31.635 1.00 20.17 174 ALA L O 1
ATOM 1314 N N . SER A 1 180 ? -13.979 -11.075 31.393 1.00 17.16 175 SER L N 1
ATOM 1315 C CA . SER A 1 180 ? -13.784 -11.200 29.951 1.00 20.07 175 SER L CA 1
ATOM 1316 C C . SER A 1 180 ? -12.562 -10.427 29.511 1.00 20.24 175 SER L C 1
ATOM 1317 O O . SER A 1 180 ? -12.166 -9.440 30.147 1.00 20.68 175 SER L O 1
ATOM 1320 N N . SER A 1 181 ? -11.952 -10.875 28.424 1.00 17.38 176 SER L N 1
ATOM 1321 C CA . SER A 1 181 ? -10.836 -10.142 27.855 1.00 19.25 176 SER L CA 1
ATOM 1322 C C . SER A 1 181 ? -10.928 -10.212 26.340 1.00 20.01 176 SER L C 1
ATOM 1323 O O . SER A 1 181 ? -11.455 -11.186 25.790 1.00 18.32 176 SER L O 1
ATOM 1326 N N . TYR A 1 182 ? -10.433 -9.173 25.684 1.00 18.55 177 TYR L N 1
ATOM 1327 C CA . TYR A 1 182 ? -10.578 -9.006 24.244 1.00 19.38 177 TYR L CA 1
ATOM 1328 C C . TYR A 1 182 ? -9.247 -8.703 23.624 1.00 23.84 177 TYR L C 1
ATOM 1329 O O . TYR A 1 182 ? -8.492 -7.898 24.150 1.00 22.58 177 TYR L O 1
ATOM 1338 N N . LEU A 1 183 ? -8.959 -9.331 22.493 1.00 21.35 178 LEU L N 1
ATOM 1339 C CA . LEU A 1 183 ? -7.792 -8.954 21.729 1.00 24.09 178 LEU L CA 1
ATOM 1340 C C . LEU A 1 183 ? -8.303 -8.462 20.384 1.00 26.15 178 LEU L C 1
ATOM 1341 O O . LEU A 1 183 ? -8.981 -9.203 19.674 1.00 22.77 178 LEU L O 1
ATOM 1346 N N . SER A 1 184 ? -7.999 -7.212 20.048 1.00 26.00 179 SER L N 1
ATOM 1347 C CA . SER A 1 184 ? -8.390 -6.650 18.756 1.00 25.62 179 SER L CA 1
ATOM 1348 C C . SER A 1 184 ? -7.278 -6.819 17.736 1.00 31.89 179 SER L C 1
ATOM 1349 O O . SER A 1 184 ? -6.130 -6.433 17.990 1.00 30.99 179 SER L O 1
ATOM 1352 N N . LEU A 1 185 ? -7.622 -7.400 16.588 1.00 29.52 180 LEU L N 1
ATOM 1353 C CA . LEU A 1 185 ? -6.667 -7.638 15.508 1.00 30.53 180 LEU L CA 1
ATOM 1354 C C . LEU A 1 185 ? -7.223 -7.171 14.165 1.00 35.18 180 LEU L C 1
ATOM 1355 O O . LEU A 1 185 ? -8.435 -6.981 14.018 1.00 28.31 180 LEU L O 1
ATOM 1360 N N . THR A 1 186 ? -6.329 -6.990 13.191 1.00 34.97 181 THR L N 1
ATOM 1361 C CA . THR A 1 186 ? -6.737 -6.842 11.796 1.00 34.15 181 THR L CA 1
ATOM 1362 C C . THR A 1 186 ? -6.953 -8.250 11.267 1.00 32.78 181 THR L C 1
ATOM 1363 O O . THR A 1 186 ? -6.356 -9.204 11.781 1.00 31.90 181 THR L O 1
ATOM 1367 N N . PRO A 1 187 ? -7.814 -8.399 10.248 1.00 32.63 182 PRO L N 1
ATOM 1368 C CA . PRO A 1 187 ? -7.992 -9.710 9.621 1.00 35.77 182 PRO L CA 1
ATOM 1369 C C . PRO A 1 187 ? -6.654 -10.261 9.145 1.00 37.82 182 PRO L C 1
ATOM 1370 O O . PRO A 1 187 ? -6.430 -11.466 9.150 1.00 35.41 182 PRO L O 1
ATOM 1374 N N . GLU A 1 188 ? -5.761 -9.357 8.771 1.00 41.11 183 GLU L N 1
ATOM 1375 C CA . GLU A 1 188 ? -4.446 -9.719 8.268 1.00 38.98 183 GLU L CA 1
ATOM 1376 C C . GLU A 1 188 ? -3.591 -10.386 9.351 1.00 38.54 183 GLU L C 1
ATOM 1377 O O . GLU A 1 188 ? -2.985 -11.434 9.115 1.00 37.12 183 GLU L O 1
ATOM 1383 N N . GLN A 1 189 ? -3.549 -9.782 10.538 1.00 40.40 184 GLN L N 1
ATOM 1384 C CA . GLN A 1 189 ? -2.819 -10.361 11.668 1.00 40.31 184 GLN L CA 1
ATOM 1385 C C . GLN A 1 189 ? -3.372 -11.724 12.051 1.00 39.61 184 GLN L C 1
ATOM 1386 O O . GLN A 1 189 ? -2.618 -12.648 12.354 1.00 39.94 184 GLN L O 1
ATOM 1392 N N . TRP A 1 190 ? -4.696 -11.832 12.050 1.00 34.33 185 TRP L N 1
ATOM 1393 C CA . TRP A 1 190 ? -5.367 -13.072 12.399 1.00 34.50 185 TRP L CA 1
ATOM 1394 C C . TRP A 1 190 ? -4.942 -14.212 11.476 1.00 36.85 185 TRP L C 1
ATOM 1395 O O . TRP A 1 190 ? -4.584 -15.288 11.943 1.00 37.04 185 TRP L O 1
ATOM 1406 N N . LYS A 1 191 ? -4.960 -13.960 10.169 1.00 39.83 186 LYS L N 1
ATOM 1407 C CA . LYS A 1 191 ? -4.553 -14.955 9.175 1.00 42.46 186 LYS L CA 1
ATOM 1408 C C . LYS A 1 191 ? -3.054 -15.252 9.218 1.00 43.70 186 LYS L C 1
ATOM 1409 O O . LYS A 1 191 ? -2.631 -16.377 8.942 1.00 45.43 186 LYS L O 1
ATOM 1415 N N . SER A 1 192 ? -2.256 -14.241 9.556 1.00 42.50 187 SER L N 1
ATOM 1416 C CA . SER A 1 192 ? -0.799 -14.384 9.601 1.00 44.96 187 SER L CA 1
ATOM 1417 C C . SER A 1 192 ? -0.338 -15.536 10.492 1.00 48.11 187 SER L C 1
ATOM 1418 O O . SER A 1 192 ? 0.199 -16.535 10.009 1.00 48.96 187 SER L O 1
ATOM 1421 N N . HIS A 1 193 ? -0.561 -15.391 11.794 1.00 44.18 188 HIS L N 1
ATOM 1422 C CA . HIS A 1 193 ? -0.011 -16.316 12.780 1.00 41.07 188 HIS L CA 1
ATOM 1423 C C . HIS A 1 193 ? -0.699 -17.665 12.734 1.00 36.90 188 HIS L C 1
ATOM 1424 O O . HIS A 1 193 ? -1.816 -17.784 12.232 1.00 40.18 188 HIS L O 1
ATOM 1431 N N . ARG A 1 194 ? -0.027 -18.687 13.251 1.00 34.81 189 ARG L N 1
ATOM 1432 C CA . ARG A 1 194 ? -0.609 -20.022 13.275 1.00 39.15 189 ARG L CA 1
ATOM 1433 C C . ARG A 1 194 ? -1.531 -20.219 14.472 1.00 37.46 189 ARG L C 1
ATOM 1434 O O . ARG A 1 194 ? -2.443 -21.038 14.416 1.00 37.62 189 ARG L O 1
ATOM 1442 N N . SER A 1 195 ? -1.311 -19.466 15.546 1.00 36.01 190 SER L N 1
ATOM 1443 C CA . SER A 1 195 ? -2.233 -19.520 16.688 1.00 33.08 190 SER L CA 1
ATOM 1444 C C . SER A 1 195 ? -2.234 -18.260 17.548 1.00 33.16 190 SER L C 1
ATOM 1445 O O . SER A 1 195 ? -1.324 -17.440 17.472 1.00 32.16 190 SER L O 1
ATOM 1448 N N . TYR A 1 196 ? -3.301 -18.102 18.332 1.00 33.97 191 TYR L N 1
ATOM 1449 C CA . TYR A 1 196 ? -3.374 -17.097 19.394 1.00 31.36 191 TYR L CA 1
ATOM 1450 C C . TYR A 1 196 ? -3.816 -17.786 20.673 1.00 29.65 191 TYR L C 1
ATOM 1451 O O . TYR A 1 196 ? -4.602 -18.736 20.629 1.00 27.53 191 TYR L O 1
ATOM 1460 N N . SER A 1 197 ? -3.307 -17.316 21.808 1.00 30.31 192 SER L N 1
ATOM 1461 C CA . SER A 1 197 ? -3.636 -17.919 23.093 1.00 29.77 192 SER L CA 1
ATOM 1462 C C . SER A 1 197 ? -4.051 -16.889 24.142 1.00 23.32 192 SER L C 1
ATOM 1463 O O . SER A 1 197 ? -3.568 -15.755 24.153 1.00 24.92 192 SER L O 1
ATOM 1466 N N . CYS A 1 198 ? -4.976 -17.310 24.998 1.00 24.88 193 CYS L N 1
ATOM 1467 C CA . CYS A 1 198 ? -5.394 -16.551 26.165 1.00 22.25 193 CYS L CA 1
ATOM 1468 C C . CYS A 1 198 ? -5.001 -17.367 27.395 1.00 21.22 193 CYS L C 1
ATOM 1469 O O . CYS A 1 198 ? -5.432 -18.509 27.545 1.00 24.46 193 CYS L O 1
ATOM 1472 N N . GLN A 1 199 ? -4.179 -16.789 28.273 1.00 22.87 194 GLN L N 1
ATOM 1473 C CA . GLN A 1 199 ? -3.744 -17.490 29.482 1.00 25.50 194 GLN L CA 1
ATOM 1474 C C . GLN A 1 199 ? -4.322 -16.827 30.712 1.00 23.17 194 GLN L C 1
ATOM 1475 O O . GLN A 1 199 ? -4.113 -15.641 30.924 1.00 21.35 194 GLN L O 1
ATOM 1481 N N . VAL A 1 200 ? -5.044 -17.592 31.522 1.00 23.27 195 VAL L N 1
ATOM 1482 C CA . VAL A 1 200 ? -5.686 -17.022 32.697 1.00 24.15 195 VAL L CA 1
ATOM 1483 C C . VAL A 1 200 ? -5.040 -17.597 33.946 1.00 22.48 195 VAL L C 1
ATOM 1484 O O . VAL A 1 200 ? -5.005 -18.810 34.137 1.00 24.15 195 VAL L O 1
ATOM 1488 N N . THR A 1 201 ? -4.523 -16.715 34.789 1.00 23.08 196 THR L N 1
ATOM 1489 C CA . THR A 1 201 ? -3.884 -17.139 36.023 1.00 25.78 196 THR L CA 1
ATOM 1490 C C . THR A 1 201 ? -4.811 -16.833 37.188 1.00 23.52 196 THR L C 1
ATOM 1491 O O . THR A 1 201 ? -5.313 -15.722 37.299 1.00 22.29 196 THR L O 1
ATOM 1495 N N . HIS A 1 202 ? -5.054 -17.835 38.028 1.00 23.21 197 HIS L N 1
ATOM 1496 C CA . HIS A 1 202 ? -5.924 -17.691 39.196 1.00 22.20 197 HIS L CA 1
ATOM 1497 C C . HIS A 1 202 ? -5.265 -18.435 40.345 1.00 25.96 197 HIS L C 1
ATOM 1498 O O . HIS A 1 202 ? -4.938 -19.609 40.194 1.00 24.00 197 HIS L O 1
ATOM 1505 N N . GLU A 1 203 ? -5.060 -17.750 41.471 1.00 24.04 198 GLU L N 1
ATOM 1506 C CA . GLU A 1 203 ? -4.474 -18.354 42.669 1.00 24.26 198 GLU L CA 1
ATOM 1507 C C . GLU A 1 203 ? -3.242 -19.203 42.336 1.00 28.44 198 GLU L C 1
ATOM 1508 O O . GLU A 1 203 ? -3.127 -20.349 42.767 1.00 29.16 198 GLU L O 1
ATOM 1514 N N . GLY A 1 204 ? -2.348 -18.647 41.522 1.00 26.41 199 GLY L N 1
ATOM 1515 C CA . GLY A 1 204 ? -1.106 -19.319 41.179 1.00 29.51 199 GLY L CA 1
ATOM 1516 C C . GLY A 1 204 ? -1.146 -20.438 40.152 1.00 33.02 199 GLY L C 1
ATOM 1517 O O . GLY A 1 204 ? -0.109 -21.044 39.880 1.00 34.78 199 GLY L O 1
ATOM 1518 N N . SER A 1 205 ? -2.310 -20.721 39.572 1.00 30.11 200 SER L N 1
ATOM 1519 C CA . SER A 1 205 ? -2.393 -21.750 38.533 1.00 29.89 200 SER L CA 1
ATOM 1520 C C . SER A 1 205 ? -2.954 -21.177 37.238 1.00 31.93 200 SER L C 1
ATOM 1521 O O . SER A 1 205 ? -3.947 -20.455 37.250 1.00 27.72 200 SER L O 1
ATOM 1524 N N . THR A 1 206 ? -2.329 -21.529 36.120 1.00 34.08 201 THR L N 1
ATOM 1525 C CA . THR A 1 206 ? -2.706 -20.969 34.826 1.00 30.94 201 THR L CA 1
ATOM 1526 C C . THR A 1 206 ? -3.524 -21.950 33.995 1.00 35.51 201 THR L C 1
ATOM 1527 O O . THR A 1 206 ? -3.207 -23.139 33.933 1.00 33.29 201 THR L O 1
ATOM 1531 N N . VAL A 1 207 ? -4.593 -21.436 33.391 1.00 32.04 202 VAL L N 1
ATOM 1532 C CA . VAL A 1 207 ? -5.420 -22.175 32.446 1.00 32.04 202 VAL L CA 1
ATOM 1533 C C . VAL A 1 207 ? -5.277 -21.494 31.097 1.00 32.42 202 VAL L C 1
ATOM 1534 O O . VAL A 1 207 ? -5.465 -20.274 31.001 1.00 30.42 202 VAL L O 1
ATOM 1538 N N . GLU A 1 208 ? -4.940 -22.263 30.059 1.00 33.60 203 GLU L N 1
ATOM 1539 C CA . GLU A 1 208 ? -4.687 -21.679 28.741 1.00 33.24 203 GLU L CA 1
ATOM 1540 C C . GLU A 1 208 ? -5.583 -22.257 27.651 1.00 33.60 203 GLU L C 1
ATOM 1541 O O . GLU A 1 208 ? -5.795 -23.461 27.593 1.00 32.23 203 GLU L O 1
ATOM 1547 N N . LYS A 1 209 ? -6.096 -21.393 26.784 1.00 27.22 204 LYS L N 1
ATOM 1548 C CA . LYS A 1 209 ? -6.814 -21.850 25.599 1.00 30.17 204 LYS L CA 1
ATOM 1549 C C . LYS A 1 209 ? -6.199 -21.241 24.350 1.00 29.08 204 LYS L C 1
ATOM 1550 O O . LYS A 1 209 ? -5.705 -20.114 24.378 1.00 29.40 204 LYS L O 1
ATOM 1556 N N . THR A 1 210 ? -6.233 -21.996 23.253 1.00 33.62 205 THR L N 1
ATOM 1557 C CA . THR A 1 210 ? -5.626 -21.557 21.998 1.00 33.34 205 THR L CA 1
ATOM 1558 C C . THR A 1 210 ? -6.577 -21.743 20.814 1.00 29.71 205 THR L C 1
ATOM 1559 O O . THR A 1 210 ? -7.330 -22.713 20.759 1.00 34.13 205 THR L O 1
ATOM 1563 N N . VAL A 1 211 ? -6.554 -20.804 19.877 1.00 28.50 206 VAL L N 1
ATOM 1564 C CA . VAL A 1 211 ? -7.317 -20.961 18.639 1.00 37.56 206 VAL L CA 1
ATOM 1565 C C . VAL A 1 211 ? -6.405 -20.779 17.438 1.00 37.51 206 VAL L C 1
ATOM 1566 O O . VAL A 1 211 ? -5.452 -20.003 17.485 1.00 32.28 206 VAL L O 1
ATOM 1570 N N . ALA A 1 212 ? -6.712 -21.504 16.367 1.00 41.11 207 ALA L N 1
ATOM 1571 C CA . ALA A 1 212 ? -5.899 -21.494 15.161 1.00 40.69 207 ALA L CA 1
ATOM 1572 C C . ALA A 1 212 ? -6.777 -21.214 13.949 1.00 46.60 207 ALA L C 1
ATOM 1573 O O . ALA A 1 212 ? -7.745 -21.932 13.706 1.00 50.51 207 ALA L O 1
ATOM 1575 N N . PRO A 1 213 ? -6.440 -20.163 13.188 1.00 38.60 208 PRO L N 1
ATOM 1576 C CA . PRO A 1 213 ? -7.166 -19.735 11.987 1.00 46.95 208 PRO L CA 1
ATOM 1577 C C . PRO A 1 213 ? -7.367 -20.879 11.000 1.00 51.33 208 PRO L C 1
ATOM 1578 O O . PRO A 1 213 ? -8.398 -20.934 10.333 1.00 55.65 208 PRO L O 1
ATOM 1582 N N . THR A 1 214 ? -6.395 -21.783 10.921 1.00 51.60 209 THR L N 1
ATOM 1583 C CA . THR A 1 214 ? -6.497 -22.943 10.042 1.00 58.88 209 THR L CA 1
ATOM 1584 C C . THR A 1 214 ? -7.192 -24.115 10.737 1.00 60.56 209 THR L C 1
ATOM 1585 O O . THR A 1 214 ? -6.920 -25.279 10.440 1.00 66.74 209 THR L O 1
ATOM 1589 N N . GLU A 1 215 ? -8.083 -23.794 11.670 1.00 59.15 210 GLU L N 1
ATOM 1590 C CA . GLU A 1 215 ? -8.942 -24.784 12.310 1.00 59.51 210 GLU L CA 1
ATOM 1591 C C . GLU A 1 215 ? -10.332 -24.197 12.536 1.00 61.75 210 GLU L C 1
ATOM 1592 O O . GLU A 1 215 ? -11.211 -24.850 13.100 1.00 66.46 210 GLU L O 1
ATOM 1598 N N . CYS A 1 216 ? -10.516 -22.956 12.092 1.00 58.80 211 CYS L N 1
ATOM 1599 C CA . CYS A 1 216 ? -11.799 -22.268 12.202 1.00 63.76 211 CYS L CA 1
ATOM 1600 C C . CYS A 1 216 ? -11.854 -21.052 11.277 1.00 61.66 211 CYS L C 1
ATOM 1601 O O . CYS A 1 216 ? -11.679 -21.174 10.061 1.00 63.11 211 CYS L O 1
ATOM 1604 N N . GLU B 2 1 ? -30.022 15.253 57.274 1.00 32.00 1 GLU H N 1
ATOM 1605 C CA . GLU B 2 1 ? -28.974 14.456 56.642 1.00 26.56 1 GLU H CA 1
ATOM 1606 C C . GLU B 2 1 ? -27.612 15.129 56.815 1.00 27.08 1 GLU H C 1
ATOM 1607 O O . GLU B 2 1 ? -27.487 16.344 56.663 1.00 28.99 1 GLU H O 1
ATOM 1613 N N . VAL B 2 2 ? -26.603 14.337 57.154 1.00 24.04 2 VAL H N 1
ATOM 1614 C CA . VAL B 2 2 ? -25.229 14.815 57.169 1.00 20.34 2 VAL H CA 1
ATOM 1615 C C . VAL B 2 2 ? -24.585 14.248 55.909 1.00 22.31 2 VAL H C 1
ATOM 1616 O O . VAL B 2 2 ? -24.268 13.053 55.852 1.00 19.10 2 VAL H O 1
ATOM 1620 N N . GLN B 2 3 ? -24.429 15.081 54.886 1.00 19.09 3 GLN H N 1
ATOM 1621 C CA . GLN B 2 3 ? -24.010 14.551 53.583 1.00 18.57 3 GLN H CA 1
ATOM 1622 C C . GLN B 2 3 ? -23.500 15.603 52.600 1.00 15.27 3 GLN H C 1
ATOM 1623 O O . GLN B 2 3 ? -23.619 16.812 52.816 1.00 17.62 3 GLN H O 1
ATOM 1629 N N . LEU B 2 4 ? -22.910 15.104 51.514 1.00 15.80 4 LEU H N 1
ATOM 1630 C CA . LEU B 2 4 ? -22.435 15.883 50.391 1.00 15.78 4 LEU H CA 1
ATOM 1631 C C . LEU B 2 4 ? -23.128 15.281 49.181 1.00 18.50 4 LEU H C 1
ATOM 1632 O O . LEU B 2 4 ? -23.154 14.066 49.038 1.00 16.69 4 LEU H O 1
ATOM 1637 N N . VAL B 2 5 ? -23.692 16.117 48.316 1.00 17.92 5 VAL H N 1
ATOM 1638 C CA . VAL B 2 5 ? -24.388 15.617 47.129 1.00 16.38 5 VAL H CA 1
ATOM 1639 C C . VAL B 2 5 ? -23.915 16.333 45.869 1.00 17.29 5 VAL H C 1
ATOM 1640 O O . VAL B 2 5 ? -24.101 17.541 45.725 1.00 19.14 5 VAL H O 1
ATOM 1644 N N . GLU B 2 6 ? -23.303 15.585 44.956 1.00 16.66 6 GLU H N 1
ATOM 1645 C CA . GLU B 2 6 ? -22.787 16.160 43.719 1.00 15.12 6 GLU H CA 1
ATOM 1646 C C . GLU B 2 6 ? -23.836 16.126 42.620 1.00 17.62 6 GLU H C 1
ATOM 1647 O O . GLU B 2 6 ? -24.680 15.229 42.585 1.00 19.65 6 GLU H O 1
ATOM 1653 N N . SER B 2 7 ? -23.769 17.095 41.716 1.00 17.79 7 SER H N 1
ATOM 1654 C CA . SER B 2 7 ? -24.619 17.072 40.529 1.00 23.35 7 SER H CA 1
ATOM 1655 C C . SER B 2 7 ? -23.903 17.759 39.387 1.00 21.62 7 SER H C 1
ATOM 1656 O O . SER B 2 7 ? -22.896 18.436 39.597 1.00 17.86 7 SER H O 1
ATOM 1659 N N . GLY B 2 8 ? -24.409 17.565 38.173 1.00 19.59 8 GLY H N 1
ATOM 1660 C CA . GLY B 2 8 ? -23.924 18.309 37.028 1.00 20.94 8 GLY H CA 1
ATOM 1661 C C . GLY B 2 8 ? -23.186 17.459 36.018 1.00 21.80 8 GLY H C 1
ATOM 1662 O O . GLY B 2 8 ? -22.760 17.954 34.978 1.00 21.50 8 GLY H O 1
ATOM 1663 N N . GLY B 2 9 ? -23.020 16.180 36.325 1.00 18.83 9 GLY H N 1
ATOM 1664 C CA . GLY B 2 9 ? -22.310 15.287 35.436 1.00 21.82 9 GLY H CA 1
ATOM 1665 C C . GLY B 2 9 ? -23.069 15.081 34.135 1.00 23.31 9 GLY H C 1
ATOM 1666 O O . GLY B 2 9 ? -24.287 15.267 34.085 1.00 20.89 9 GLY H O 1
ATOM 1667 N N . GLY B 2 10 ? -22.342 14.711 33.091 1.00 21.94 10 GLY H N 1
ATOM 1668 C CA . GLY B 2 10 ? -22.941 14.424 31.799 1.00 27.41 10 GLY H CA 1
ATOM 1669 C C . GLY B 2 10 ? -21.915 14.172 30.711 1.00 25.40 10 GLY H C 1
ATOM 1670 O O . GLY B 2 10 ? -20.723 14.008 30.973 1.00 20.20 10 GLY H O 1
ATOM 1671 N N . LEU B 2 11 ? -22.388 14.138 29.473 1.00 23.65 11 LEU H N 1
ATOM 1672 C CA . LEU B 2 11 ? -21.525 13.886 28.333 1.00 24.66 11 LEU H CA 1
ATOM 1673 C C . LEU B 2 11 ? -21.109 15.214 27.735 1.00 19.67 11 LEU H C 1
ATOM 1674 O O . LEU B 2 11 ? -21.944 16.080 27.511 1.00 25.53 11 LEU H O 1
ATOM 1679 N N . VAL B 2 12 ? -19.817 15.371 27.492 1.00 18.99 12 VAL H N 1
ATOM 1680 C CA . VAL B 2 12 ? -19.292 16.568 26.869 1.00 25.87 12 VAL H CA 1
ATOM 1681 C C . VAL B 2 12 ? -18.215 16.171 25.866 1.00 20.82 12 VAL H C 1
ATOM 1682 O O . VAL B 2 12 ? -17.546 15.156 26.030 1.00 21.82 12 VAL H O 1
ATOM 1686 N N . LYS B 2 13 ? -18.057 16.962 24.814 1.00 22.96 13 LYS H N 1
ATOM 1687 C CA . LYS B 2 13 ? -17.007 16.719 23.831 1.00 25.41 13 LYS H CA 1
ATOM 1688 C C . LYS B 2 13 ? -15.677 17.298 24.299 1.00 27.98 13 LYS H C 1
ATOM 1689 O O . LYS B 2 13 ? -15.651 18.274 25.049 1.00 24.83 13 LYS H O 1
ATOM 1695 N N . PRO B 2 14 ? -14.570 16.688 23.862 1.00 24.59 14 PRO H N 1
ATOM 1696 C CA . PRO B 2 14 ? -13.223 17.192 24.140 1.00 26.37 14 PRO H CA 1
ATOM 1697 C C . PRO B 2 14 ? -13.097 18.660 23.753 1.00 29.89 14 PRO H C 1
ATOM 1698 O O . PRO B 2 14 ? -13.617 19.080 22.712 1.00 31.74 14 PRO H O 1
ATOM 1702 N N . GLY B 2 15 ? -12.426 19.429 24.601 1.00 24.99 15 GLY H N 1
ATOM 1703 C CA . GLY B 2 15 ? -12.278 20.859 24.407 1.00 25.28 15 GLY H CA 1
ATOM 1704 C C . GLY B 2 15 ? -13.395 21.651 25.059 1.00 25.70 15 GLY H C 1
ATOM 1705 O O . GLY B 2 15 ? -13.283 22.867 25.235 1.00 26.95 15 GLY H O 1
ATOM 1706 N N . GLY B 2 16 ? -14.476 20.960 25.413 1.00 21.01 16 GLY H N 1
ATOM 1707 C CA . GLY B 2 16 ? -15.621 21.589 26.031 1.00 21.13 16 GLY H CA 1
ATOM 1708 C C . GLY B 2 16 ? -15.422 21.871 27.510 1.00 19.80 16 GLY H C 1
ATOM 1709 O O . GLY B 2 16 ? -14.349 21.612 28.061 1.00 21.26 16 GLY H O 1
ATOM 1710 N N . SER B 2 17 ? -16.465 22.413 28.134 1.00 22.26 17 SER H N 1
ATOM 1711 C CA . SER B 2 17 ? -16.450 22.758 29.546 1.00 20.33 17 SER H CA 1
ATOM 1712 C C . SER B 2 17 ? -17.688 22.223 30.265 1.00 25.70 17 SER H C 1
ATOM 1713 O O . SER B 2 17 ? -18.722 21.948 29.647 1.00 23.94 17 SER H O 1
ATOM 1716 N N . LEU B 2 18 ? -17.577 22.086 31.581 1.00 21.38 18 LEU H N 1
ATOM 1717 C CA . LEU B 2 18 ? -18.661 21.576 32.398 1.00 17.82 18 LEU H CA 1
ATOM 1718 C C . LEU B 2 18 ? -18.422 22.013 33.840 1.00 17.66 18 LEU H C 1
ATOM 1719 O O . LEU B 2 18 ? -17.280 22.003 34.305 1.00 19.90 18 LEU H O 1
ATOM 1724 N N . ARG B 2 19 ? -19.485 22.384 34.544 1.00 16.21 19 ARG H N 1
ATOM 1725 C CA . ARG B 2 19 ? -19.368 22.734 35.960 1.00 17.28 19 ARG H CA 1
ATOM 1726 C C . ARG B 2 19 ? -20.107 21.752 36.859 1.00 19.13 19 ARG H C 1
ATOM 1727 O O . ARG B 2 19 ? -21.294 21.491 36.665 1.00 19.14 19 ARG H O 1
ATOM 1735 N N . LEU B 2 20 ? -19.408 21.223 37.862 1.00 15.66 20 LEU H N 1
ATOM 1736 C CA . LEU B 2 20 ? -20.052 20.346 38.826 1.00 16.87 20 LEU H CA 1
ATOM 1737 C C . LEU B 2 20 ? -20.361 21.121 40.069 1.00 16.44 20 LEU H C 1
ATOM 1738 O O . LEU B 2 20 ? -19.615 22.041 40.426 1.00 15.26 20 LEU H O 1
ATOM 1743 N N . THR B 2 21 ? -21.422 20.718 40.755 1.00 16.87 21 THR H N 1
ATOM 1744 C CA . THR B 2 21 ? -21.750 21.315 42.035 1.00 16.91 21 THR H CA 1
ATOM 1745 C C . THR B 2 21 ? -21.806 20.241 43.109 1.00 19.73 21 THR H C 1
ATOM 1746 O O . THR B 2 21 ? -22.097 19.085 42.840 1.00 21.10 21 THR H O 1
ATOM 1750 N N . CYS B 2 22 ? -21.526 20.642 44.337 1.00 18.27 22 CYS H N 1
ATOM 1751 C CA . CYS B 2 22 ? -21.554 19.731 45.453 1.00 17.01 22 CYS H CA 1
ATOM 1752 C C . CYS B 2 22 ? -22.195 20.479 46.618 1.00 20.69 22 CYS H C 1
ATOM 1753 O O . CYS B 2 22 ? -21.667 21.503 47.078 1.00 19.50 22 CYS H O 1
ATOM 1756 N N . VAL B 2 23 ? -23.341 19.982 47.067 1.00 15.95 23 VAL H N 1
ATOM 1757 C CA . VAL B 2 23 ? -24.107 20.650 48.116 1.00 19.26 23 VAL H CA 1
ATOM 1758 C C . VAL B 2 23 ? -23.985 19.902 49.433 1.00 16.33 23 VAL H C 1
ATOM 1759 O O . VAL B 2 23 ? -24.239 18.698 49.492 1.00 16.15 23 VAL H O 1
ATOM 1763 N N . ALA B 2 24 ? -23.617 20.619 50.492 1.00 18.36 24 ALA H N 1
ATOM 1764 C CA . ALA B 2 24 ? -23.430 20.012 51.811 1.00 16.68 24 ALA H CA 1
ATOM 1765 C C . ALA B 2 24 ? -24.662 20.206 52.691 1.00 19.13 24 ALA H C 1
ATOM 1766 O O . ALA B 2 24 ? -25.324 21.242 52.601 1.00 22.36 24 ALA H O 1
ATOM 1768 N N . SER B 2 25 ? -24.955 19.227 53.541 1.00 15.40 25 SER H N 1
ATOM 1769 C CA . SER B 2 25 ? -26.050 19.334 54.511 1.00 20.81 25 SER H CA 1
ATOM 1770 C C . SER B 2 25 ? -25.617 18.755 55.844 1.00 22.44 25 SER H C 1
ATOM 1771 O O . SER B 2 25 ? -24.843 17.795 55.887 1.00 18.00 25 SER H O 1
ATOM 1774 N N . GLY B 2 26 ? -26.118 19.324 56.938 1.00 21.39 26 GLY H N 1
ATOM 1775 C CA . GLY B 2 26 ? -25.997 18.668 58.229 1.00 21.24 26 GLY H CA 1
ATOM 1776 C C . GLY B 2 26 ? -24.740 18.945 59.036 1.00 20.94 26 GLY H C 1
ATOM 1777 O O . GLY B 2 26 ? -24.572 18.397 60.125 1.00 20.21 26 GLY H O 1
ATOM 1778 N N . PHE B 2 27 ? -23.857 19.786 58.511 1.00 17.77 27 PHE H N 1
ATOM 1779 C CA . PHE B 2 27 ? -22.673 20.185 59.263 1.00 22.63 27 PHE H CA 1
ATOM 1780 C C . PHE B 2 27 ? -22.294 21.615 58.915 1.00 18.17 27 PHE H C 1
ATOM 1781 O O . PHE B 2 27 ? -22.848 22.196 57.985 1.00 21.38 27 PHE H O 1
ATOM 1789 N N . THR B 2 28 ? -21.354 22.195 59.655 1.00 17.45 28 THR H N 1
ATOM 1790 C CA . THR B 2 28 ? -20.901 23.552 59.379 1.00 19.78 28 THR H CA 1
ATOM 1791 C C . THR B 2 28 ? -19.920 23.582 58.200 1.00 21.16 28 THR H C 1
ATOM 1792 O O . THR B 2 28 ? -18.723 23.379 58.362 1.00 19.73 28 THR H O 1
ATOM 1796 N N . PHE B 2 29 ? -20.448 23.867 57.021 1.00 18.42 29 PHE H N 1
ATOM 1797 C CA . PHE B 2 29 ? -19.699 23.790 55.772 1.00 20.38 29 PHE H CA 1
ATOM 1798 C C . PHE B 2 29 ? -18.521 24.750 55.758 1.00 20.83 29 PHE H C 1
ATOM 1799 O O . PHE B 2 29 ? -17.447 24.418 55.259 1.00 19.90 29 PHE H O 1
ATOM 1807 N N . SER B 2 30 ? -18.717 25.950 56.300 1.00 19.24 30 SER H N 1
ATOM 1808 C CA . SER B 2 30 ? -17.673 26.969 56.231 1.00 17.59 30 SER H CA 1
ATOM 1809 C C . SER B 2 30 ? -16.416 26.604 57.041 1.00 15.44 30 SER H C 1
ATOM 1810 O O . SER B 2 30 ? -15.358 27.196 56.828 1.00 19.44 30 SER H O 1
ATOM 1813 N N . ASP B 2 31 ? -16.531 25.629 57.941 1.00 18.00 31 ASP H N 1
ATOM 1814 C CA . ASP B 2 31 ? -15.419 25.253 58.820 1.00 18.66 31 ASP H CA 1
ATOM 1815 C C . ASP B 2 31 ? -14.447 24.252 58.190 1.00 18.03 31 ASP H C 1
ATOM 1816 O O . ASP B 2 31 ? -13.385 23.997 58.759 1.00 18.73 31 ASP H O 1
ATOM 1821 N N . VAL B 2 32 ? -14.820 23.662 57.061 1.00 14.12 32 VAL H N 1
ATOM 1822 C CA . VAL B 2 32 ? -14.049 22.531 56.519 1.00 13.20 32 VAL H CA 1
ATOM 1823 C C . VAL B 2 32 ? -13.340 22.859 55.212 1.00 13.14 32 VAL H C 1
ATOM 1824 O O . VAL B 2 32 ? -13.790 23.694 54.424 1.00 12.18 32 VAL H O 1
ATOM 1828 N N . TRP B 2 33 ? -12.217 22.180 54.996 1.00 10.77 33 TRP H N 1
ATOM 1829 C CA . TRP B 2 33 ? -11.568 22.159 53.697 1.00 8.91 33 TRP H CA 1
ATOM 1830 C C . TRP B 2 33 ? -12.308 21.090 52.896 1.00 9.71 33 TRP H C 1
ATOM 1831 O O . TRP B 2 33 ? -12.788 20.116 53.472 1.00 11.75 33 TRP H O 1
ATOM 1842 N N . LEU B 2 34 ? -12.368 21.256 51.579 1.00 10.33 34 LEU H N 1
ATOM 1843 C CA . LEU B 2 34 ? -13.058 20.308 50.706 1.00 10.34 34 LEU H CA 1
ATOM 1844 C C . LEU B 2 34 ? -12.136 19.829 49.594 1.00 12.18 34 LEU H C 1
ATOM 1845 O O . LEU B 2 34 ? -11.239 20.551 49.171 1.00 8.99 34 LEU H O 1
ATOM 1850 N N . ASN B 2 35 ? -12.358 18.612 49.105 1.00 8.24 35 ASN H N 1
ATOM 1851 C CA . ASN B 2 35 ? -11.564 18.100 48.004 1.00 8.67 35 ASN H CA 1
ATOM 1852 C C . ASN B 2 35 ? -12.491 17.666 46.893 1.00 10.24 35 ASN H C 1
ATOM 1853 O O . ASN B 2 35 ? -13.630 17.273 47.159 1.00 10.75 35 ASN H O 1
ATOM 1858 N N . TRP B 2 36 ? -11.981 17.687 45.669 1.00 10.53 3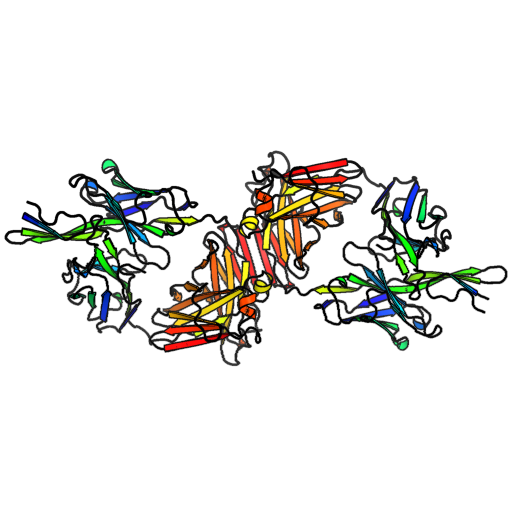6 TRP H N 1
ATOM 1859 C CA . TRP B 2 36 ? -12.569 16.896 44.593 1.00 10.64 36 TRP H CA 1
ATOM 1860 C C . TRP B 2 36 ? -11.619 15.731 44.325 1.00 10.00 36 TRP H C 1
ATOM 1861 O O . TRP B 2 36 ? -10.390 15.913 44.278 1.00 7.70 36 TRP H O 1
ATOM 1872 N N . VAL B 2 37 ? -12.205 14.548 44.143 1.00 9.36 37 VAL H N 1
ATOM 1873 C CA . VAL B 2 37 ? -11.483 13.355 43.727 1.00 9.42 37 VAL H CA 1
ATOM 1874 C C . VAL B 2 37 ? -12.184 12.769 42.508 1.00 8.64 37 VAL H C 1
ATOM 1875 O O . VAL B 2 37 ? -13.348 13.095 42.240 1.00 9.95 37 VAL H O 1
ATOM 1879 N N . ARG B 2 38 ? -11.496 11.913 41.759 1.00 11.08 38 ARG H N 1
ATOM 1880 C CA . ARG B 2 38 ? -12.153 11.227 40.647 1.00 9.36 38 ARG H CA 1
ATOM 1881 C C . ARG B 2 38 ? -11.638 9.801 40.492 1.00 11.56 38 ARG H C 1
ATOM 1882 O O . ARG B 2 38 ? -10.531 9.463 40.927 1.00 9.99 38 ARG H O 1
ATOM 1890 N N . GLN B 2 39 ? -12.460 8.960 39.878 1.00 13.69 39 GLN H N 1
ATOM 1891 C CA . GLN B 2 39 ? -12.063 7.580 39.638 1.00 14.24 39 GLN H CA 1
ATOM 1892 C C . GLN B 2 39 ? -12.496 7.165 38.239 1.00 11.35 39 GLN H C 1
ATOM 1893 O O . GLN B 2 39 ? -13.696 7.129 37.944 1.00 12.64 39 GLN H O 1
ATOM 1899 N N . ALA B 2 40 ? -11.509 6.895 37.398 1.00 14.24 40 ALA H N 1
ATOM 1900 C CA . ALA B 2 40 ? -11.718 6.483 36.010 1.00 18.81 40 ALA H CA 1
ATOM 1901 C C . ALA B 2 40 ? -12.031 4.998 36.004 1.00 24.31 40 ALA H C 1
ATOM 1902 O O . ALA B 2 40 ? -11.641 4.292 36.931 1.00 21.87 40 ALA H O 1
ATOM 1904 N N . PRO B 2 41 ? -12.731 4.514 34.959 1.00 27.50 41 PRO H N 1
ATOM 1905 C CA . PRO B 2 41 ? -13.109 3.099 34.910 1.00 27.88 41 PRO H CA 1
ATOM 1906 C C . PRO B 2 41 ? -11.899 2.184 35.023 1.00 23.59 41 PRO H C 1
ATOM 1907 O O . PRO B 2 41 ? -10.894 2.402 34.338 1.00 25.53 41 PRO H O 1
ATOM 1911 N N . GLY B 2 42 ? -11.999 1.185 35.891 1.00 27.65 42 GLY H N 1
ATOM 1912 C CA . GLY B 2 42 ? -10.916 0.244 36.095 1.00 27.55 42 GLY H CA 1
ATOM 1913 C C . GLY B 2 42 ? -9.669 0.822 36.733 1.00 31.79 42 GLY H C 1
ATOM 1914 O O . GLY B 2 42 ? -8.638 0.156 36.789 1.00 33.54 42 GLY H O 1
ATOM 1915 N N . LYS B 2 43 ? -9.748 2.057 37.225 1.00 27.68 43 LYS H N 1
ATOM 1916 C CA . LYS B 2 43 ? -8.585 2.683 37.838 1.00 24.68 43 LYS H CA 1
ATOM 1917 C C . LYS B 2 43 ? -8.838 3.081 39.297 1.00 19.73 43 LYS H C 1
ATOM 1918 O O . LYS B 2 43 ? -9.958 2.998 39.809 1.00 24.67 43 LYS H O 1
ATOM 1924 N N . GLY B 2 44 ? -7.777 3.497 39.962 1.00 21.48 44 GLY H N 1
ATOM 1925 C CA . GLY B 2 44 ? -7.879 3.882 41.357 1.00 20.63 44 GLY H CA 1
ATOM 1926 C C . GLY B 2 44 ? -8.169 5.366 41.511 1.00 20.24 44 GLY H C 1
ATOM 1927 O O . GLY B 2 44 ? -8.082 6.136 40.550 1.00 18.25 44 GLY H O 1
ATOM 1928 N N . LEU B 2 45 ? -8.495 5.755 42.739 1.00 14.24 45 LEU H N 1
ATOM 1929 C CA . LEU B 2 45 ? -8.879 7.121 43.064 1.00 13.92 45 LEU H CA 1
ATOM 1930 C C . LEU B 2 45 ? -7.728 8.106 42.849 1.00 12.59 45 LEU H C 1
ATOM 1931 O O . LEU B 2 45 ? -6.575 7.813 43.185 1.00 13.15 45 LEU H O 1
ATOM 1936 N N . GLU B 2 46 ? -8.039 9.260 42.261 1.00 11.58 46 GLU H N 1
ATOM 1937 C CA . GLU B 2 46 ? -7.041 10.312 42.035 1.00 10.47 46 GLU H CA 1
ATOM 1938 C C . GLU B 2 46 ? -7.566 11.616 42.624 1.00 9.62 46 GLU H C 1
ATOM 1939 O O . GLU B 2 46 ? -8.723 11.996 42.393 1.00 9.06 46 GLU H O 1
ATOM 1945 N N . TRP B 2 47 ? -6.712 12.334 43.356 1.00 8.83 47 TRP H N 1
ATOM 1946 C CA . TRP B 2 47 ? -7.146 13.609 43.912 1.00 8.68 47 TRP H CA 1
ATOM 1947 C C . TRP B 2 47 ? -7.031 14.655 42.818 1.00 7.78 47 TRP H C 1
ATOM 1948 O O . TRP B 2 47 ? -6.053 14.673 42.050 1.00 9.69 47 TRP H O 1
ATOM 1959 N N . VAL B 2 48 ? -8.057 15.498 42.727 1.00 6.62 48 VAL H N 1
ATOM 1960 C CA . VAL B 2 48 ? -8.156 16.536 41.689 1.00 9.16 48 VAL H CA 1
ATOM 1961 C C . VAL B 2 48 ? -7.698 17.904 42.241 1.00 10.15 48 VAL H C 1
ATOM 1962 O O . VAL B 2 48 ? -6.961 18.642 41.573 1.00 10.19 48 VAL H O 1
ATOM 1966 N N . GLY B 2 49 ? -8.131 18.224 43.454 1.00 9.36 49 GLY H N 1
ATOM 1967 C CA . GLY B 2 49 ? -7.752 19.499 44.072 1.00 8.73 49 GLY H CA 1
ATOM 1968 C C . GLY B 2 49 ? -8.461 19.767 45.392 1.00 7.93 49 GLY H C 1
ATOM 1969 O O . GLY B 2 49 ? -9.328 18.990 45.804 1.00 8.14 49 GLY H O 1
ATOM 1970 N N . ARG B 2 50 ? -8.086 20.847 46.094 1.00 6.72 50 ARG H N 1
ATOM 1971 C CA . ARG B 2 50 ? -8.765 21.197 47.330 1.00 6.17 50 ARG H CA 1
ATOM 1972 C C . ARG B 2 50 ? -9.066 22.697 47.297 1.00 6.97 50 ARG H C 1
ATOM 1973 O O . ARG B 2 50 ? -8.472 23.428 46.526 1.00 8.61 50 ARG H O 1
ATOM 1981 N N . ILE B 2 51 ? -9.980 23.108 48.151 1.00 8.86 51 ILE H N 1
ATOM 1982 C CA . ILE B 2 51 ? -10.083 24.498 48.542 1.00 10.97 51 ILE H CA 1
ATOM 1983 C C . ILE B 2 51 ? -10.144 24.574 50.077 1.00 7.56 51 ILE H C 1
ATOM 1984 O O . ILE B 2 51 ? -10.878 23.839 50.731 1.00 10.10 51 ILE H O 1
ATOM 1989 N N . LYS B 2 52 ? -9.339 25.456 50.667 1.00 9.86 52 LYS H N 1
ATOM 1990 C CA . LYS B 2 52 ? -9.308 25.575 52.112 1.00 8.77 52 LYS H CA 1
ATOM 1991 C C . LYS B 2 52 ? -10.487 26.393 52.626 1.00 11.52 52 LYS H C 1
ATOM 1992 O O . LYS B 2 52 ? -11.216 27.022 51.837 1.00 13.28 52 LYS H O 1
ATOM 1998 N N . SER B 2 53 A -10.678 26.386 53.940 1.00 14.17 52 SER H N 1
ATOM 1999 C CA . SER B 2 53 A -11.718 27.207 54.562 1.00 13.37 52 SER H CA 1
ATOM 2000 C C . SER B 2 53 A -11.349 28.688 54.454 1.00 16.54 52 SER H C 1
ATOM 2001 O O . SER B 2 53 A -10.182 29.031 54.281 1.00 12.92 52 SER H O 1
ATOM 2004 N N . ARG B 2 54 B -12.350 29.552 54.592 1.00 16.26 52 ARG H N 1
ATOM 2005 C CA . ARG B 2 54 B -12.143 30.994 54.597 1.00 19.26 52 ARG H CA 1
ATOM 2006 C C . ARG B 2 54 B -11.147 31.397 55.690 1.00 16.97 52 ARG H C 1
ATOM 2007 O O . ARG B 2 54 B -10.256 32.199 55.448 1.00 16.77 52 ARG H O 1
ATOM 2015 N N . THR B 2 55 C -11.277 30.831 56.884 1.00 17.04 52 THR H N 1
ATOM 2016 C CA . THR B 2 55 C -10.337 31.162 57.951 1.00 19.25 52 THR H CA 1
ATOM 2017 C C . THR B 2 55 C -8.883 30.803 57.615 1.00 21.08 52 THR H C 1
ATOM 2018 O O . THR B 2 55 C -7.948 31.418 58.136 1.00 15.53 52 THR H O 1
ATOM 2022 N N . ASP B 2 56 ? -8.692 29.820 56.733 1.00 16.32 53 ASP H N 1
ATOM 2023 C CA . ASP B 2 56 ? -7.343 29.429 56.309 1.00 14.89 53 ASP H CA 1
ATOM 2024 C C . ASP B 2 56 ? -6.969 29.984 54.949 1.00 16.96 53 ASP H C 1
ATOM 2025 O O . ASP B 2 56 ? -6.011 29.527 54.316 1.00 17.70 53 ASP H O 1
ATOM 2030 N N . GLY B 2 57 ? -7.737 30.958 54.478 1.00 15.43 54 GLY H N 1
ATOM 2031 C CA . GLY B 2 57 ? -7.346 31.704 53.298 1.00 15.43 54 GLY H CA 1
ATOM 2032 C C . GLY B 2 57 ? -8.126 31.412 52.026 1.00 15.18 54 GLY H C 1
ATOM 2033 O O . GLY B 2 57 ? -7.952 32.094 51.010 1.00 15.00 54 GLY H O 1
ATOM 2034 N N . GLY B 2 58 ? -8.953 30.373 52.056 1.00 14.85 55 GLY H N 1
ATOM 2035 C CA . GLY B 2 58 ? -9.746 30.002 50.895 1.00 12.84 55 GLY H CA 1
ATOM 2036 C C . GLY B 2 58 ? -8.968 29.648 49.634 1.00 14.34 55 GLY H C 1
ATOM 2037 O O . GLY B 2 58 ? -9.521 29.688 48.539 1.00 15.65 55 GLY H O 1
ATOM 2038 N N . THR B 2 59 ? -7.688 29.311 49.760 1.00 11.37 56 THR H N 1
ATOM 2039 C CA . THR B 2 59 ? -6.868 29.080 48.568 1.00 12.50 56 THR H CA 1
ATOM 2040 C C . THR B 2 59 ? -7.082 27.668 48.025 1.00 12.36 56 THR H C 1
ATOM 2041 O O . THR B 2 59 ? -7.625 26.816 48.718 1.00 11.75 56 THR H O 1
ATOM 2045 N N . THR B 2 60 ? -6.654 27.455 46.789 1.00 12.10 57 THR H N 1
ATOM 2046 C CA . THR B 2 60 ? -6.887 26.179 46.112 1.00 12.13 57 THR H CA 1
ATOM 2047 C C . THR B 2 60 ? -5.557 25.567 45.707 1.00 12.86 57 THR H C 1
ATOM 2048 O O . THR B 2 60 ? -4.607 26.306 45.400 1.00 15.27 57 THR H O 1
ATOM 2052 N N . ASP B 2 61 ? -5.475 24.224 45.739 1.00 11.63 58 ASP H N 1
ATOM 2053 C CA . ASP B 2 61 ? -4.335 23.482 45.210 1.00 10.09 58 ASP H CA 1
ATOM 2054 C C . ASP B 2 61 ? -4.897 22.486 44.199 1.00 10.13 58 ASP H C 1
ATOM 2055 O O . ASP B 2 61 ? -6.046 22.060 44.335 1.00 8.89 58 ASP H O 1
ATOM 2060 N N . TYR B 2 62 ? -4.100 22.137 43.193 1.00 11.38 59 TYR H N 1
ATOM 2061 C CA . TYR B 2 62 ? -4.567 21.258 42.101 1.00 11.97 59 TYR H CA 1
ATOM 2062 C C . TYR B 2 62 ? -3.559 20.172 41.771 1.00 11.55 59 TYR H C 1
ATOM 2063 O O . TYR B 2 62 ? -2.360 20.383 41.873 1.00 10.95 59 TYR H O 1
ATOM 2072 N N . ALA B 2 63 ? -4.060 19.040 41.284 1.00 11.49 60 ALA H N 1
ATOM 2073 C CA . ALA B 2 63 ? -3.198 17.979 40.778 1.00 10.18 60 ALA H CA 1
ATOM 2074 C C . ALA B 2 63 ? -2.553 18.500 39.509 1.00 10.91 60 ALA H C 1
ATOM 2075 O O . ALA B 2 63 ? -3.170 19.288 38.778 1.00 11.34 60 ALA H O 1
ATOM 2077 N N . ALA B 2 64 ? -1.330 18.068 39.236 1.00 12.25 61 ALA H N 1
ATOM 2078 C CA . ALA B 2 64 ? -0.638 18.521 38.021 1.00 16.88 61 ALA H CA 1
ATOM 2079 C C . ALA B 2 64 ? -1.434 18.241 36.740 1.00 19.36 61 ALA H C 1
ATOM 2080 O O . ALA B 2 64 ? -1.390 19.025 35.789 1.00 18.02 61 ALA H O 1
ATOM 2082 N N . SER B 2 65 ? -2.188 17.145 36.740 1.00 17.07 62 SER H N 1
ATOM 2083 C CA . SER B 2 65 ? -2.965 16.726 35.571 1.00 20.87 62 SER H CA 1
ATOM 2084 C C . SER B 2 65 ? -4.103 17.676 35.162 1.00 19.74 62 SER H C 1
ATOM 2085 O O . SER B 2 65 ? -4.615 17.591 34.041 1.00 18.84 62 SER H O 1
ATOM 2088 N N . VAL B 2 66 ? -4.497 18.583 36.051 1.00 13.09 63 VAL H N 1
ATOM 2089 C CA . VAL B 2 66 ? -5.635 19.464 35.775 1.00 12.83 63 VAL H CA 1
ATOM 2090 C C . VAL B 2 66 ? -5.300 20.951 35.926 1.00 15.68 63 VAL H C 1
ATOM 2091 O O . VAL B 2 66 ? -6.157 21.815 35.711 1.00 14.56 63 VAL H O 1
ATOM 2095 N N . LYS B 2 67 ? -4.063 21.221 36.325 1.00 15.85 64 LYS H N 1
ATOM 2096 C CA . LYS B 2 67 ? -3.592 22.585 36.582 1.00 19.27 64 LYS H CA 1
ATOM 2097 C C . LYS B 2 67 ? -3.788 23.436 35.342 1.00 19.46 64 LYS H C 1
ATOM 2098 O O . LYS B 2 67 ? -3.370 23.048 34.254 1.00 19.00 64 LYS H O 1
ATOM 2104 N N . GLY B 2 68 ? -4.441 24.577 35.506 1.00 20.18 65 GLY H N 1
ATOM 2105 C CA . GLY B 2 68 ? -4.664 25.486 34.394 1.00 24.14 65 GLY H CA 1
ATOM 2106 C C . GLY B 2 68 ? -5.922 25.187 33.606 1.00 23.68 65 GLY H C 1
ATOM 2107 O O . GLY B 2 68 ? -6.322 25.984 32.757 1.00 24.05 65 GLY H O 1
ATOM 2108 N N . ARG B 2 69 ? -6.553 24.041 33.870 1.00 18.68 66 ARG H N 1
ATOM 2109 C CA . ARG B 2 69 ? -7.798 23.701 33.173 1.00 15.18 66 ARG H CA 1
ATOM 2110 C C . ARG B 2 69 ? -9.020 23.690 34.090 1.00 15.39 66 ARG H C 1
ATOM 2111 O O . ARG B 2 69 ? -10.119 24.055 33.665 1.00 20.22 66 ARG H O 1
ATOM 2119 N N . PHE B 2 70 ? -8.831 23.258 35.339 1.00 16.24 67 PHE H N 1
ATOM 2120 C CA . PHE B 2 70 ? -9.923 23.151 36.313 1.00 13.76 67 PHE H CA 1
ATOM 2121 C C . PHE B 2 70 ? -9.807 24.246 37.383 1.00 14.81 67 PHE H C 1
ATOM 2122 O O . PHE B 2 70 ? -8.700 24.607 37.787 1.00 16.84 67 PHE H O 1
ATOM 2130 N N . THR B 2 71 ? -10.950 24.733 37.858 1.00 13.63 68 THR H N 1
ATOM 2131 C CA . THR B 2 71 ? -11.007 25.724 38.916 1.00 14.68 68 THR H CA 1
ATOM 2132 C C . THR B 2 71 ? -12.017 25.305 39.972 1.00 16.19 68 THR H C 1
ATOM 2133 O O . THR B 2 71 ? -13.186 25.028 39.650 1.00 17.10 68 THR H O 1
ATOM 2137 N N . ILE B 2 72 ? -11.582 25.307 41.233 1.00 12.70 69 ILE H N 1
ATOM 2138 C CA . ILE B 2 72 ? -12.463 25.042 42.359 1.00 12.33 69 ILE H CA 1
ATOM 2139 C C . ILE B 2 72 ? -12.842 26.338 43.067 1.00 14.66 69 ILE H C 1
ATOM 2140 O O . ILE B 2 72 ? -12.002 27.227 43.239 1.00 14.00 69 ILE H O 1
ATOM 2145 N N . SER B 2 73 ? -14.104 26.458 43.460 1.00 14.35 70 SER H N 1
ATOM 2146 C CA . SER B 2 73 ? -14.528 27.614 44.238 1.00 15.65 70 SER H CA 1
ATOM 2147 C C . SER B 2 73 ? -15.585 27.179 45.227 1.00 15.25 70 SER H C 1
ATOM 2148 O O . SER B 2 73 ? -16.091 26.061 45.142 1.00 17.55 70 SER H O 1
ATOM 2151 N N . ARG B 2 74 ? -15.902 28.038 46.191 1.00 13.78 71 ARG H N 1
ATOM 2152 C CA . ARG B 2 74 ? -16.915 27.703 47.168 1.00 15.57 71 ARG H CA 1
ATOM 2153 C C . ARG B 2 74 ? -17.793 28.916 47.468 1.00 14.59 71 ARG H C 1
ATOM 2154 O O . ARG B 2 74 ? -17.332 30.057 47.413 1.00 18.14 71 ARG H O 1
ATOM 2162 N N . ASP B 2 75 ? -19.051 28.640 47.764 1.00 17.61 72 ASP H N 1
ATOM 2163 C CA . ASP B 2 75 ? -20.004 29.663 48.191 1.00 23.28 72 ASP H CA 1
ATOM 2164 C C . ASP B 2 75 ? -20.542 29.247 49.541 1.00 18.50 72 ASP H C 1
ATOM 2165 O O . ASP B 2 75 ? -21.473 28.457 49.623 1.00 18.79 72 ASP H O 1
ATOM 2170 N N . ASP B 2 76 ? -19.954 29.782 50.606 1.00 18.27 73 ASP H N 1
ATOM 2171 C CA . ASP B 2 76 ? -20.324 29.366 51.953 1.00 22.23 73 ASP H CA 1
ATOM 2172 C C . ASP B 2 76 ? -21.791 29.647 52.294 1.00 22.10 73 ASP H C 1
ATOM 2173 O O . ASP B 2 76 ? -22.420 28.866 53.016 1.00 25.13 73 ASP H O 1
ATOM 2178 N N . SER B 2 77 ? -22.340 30.733 51.748 1.00 22.37 74 SER H N 1
ATOM 2179 C CA . SER B 2 77 ? -23.739 31.094 52.016 1.00 27.97 74 SER H CA 1
ATOM 2180 C C . SER B 2 77 ? -24.724 30.051 51.490 1.00 26.92 74 SER H C 1
ATOM 2181 O O . SER B 2 77 ? -25.841 29.918 52.009 1.00 28.41 74 SER H O 1
ATOM 2184 N N . LYS B 2 78 ? -24.306 29.307 50.464 1.00 22.58 75 LYS H N 1
ATOM 2185 C CA . LYS B 2 78 ? -25.167 28.308 49.840 1.00 25.35 75 LYS H CA 1
ATOM 2186 C C . LYS B 2 78 ? -24.743 26.878 50.179 1.00 22.33 75 LYS H C 1
ATOM 2187 O O . LYS B 2 78 ? -25.288 25.927 49.622 1.00 22.71 75 LYS H O 1
ATOM 2193 N N . ASN B 2 79 ? -23.768 26.732 51.077 1.00 21.54 76 ASN H N 1
ATOM 2194 C CA . ASN B 2 79 ? -23.222 25.406 51.409 1.00 21.65 76 ASN H CA 1
ATOM 2195 C C . ASN B 2 79 ? -22.780 24.638 50.166 1.00 17.71 76 ASN H C 1
ATOM 2196 O O . ASN B 2 79 ? -22.984 23.424 50.080 1.00 19.50 76 ASN H O 1
ATOM 2201 N N . THR B 2 80 ? -22.188 25.343 49.212 1.00 15.86 77 THR H N 1
ATOM 2202 C CA . THR B 2 80 ? -21.940 24.760 47.902 1.00 17.34 77 THR H CA 1
ATOM 2203 C C . THR B 2 80 ? -20.491 24.849 47.450 1.00 16.94 77 THR H C 1
ATOM 2204 O O . THR B 2 80 ? -19.838 25.886 47.602 1.00 20.37 77 THR H O 1
ATOM 2208 N N . LEU B 2 81 ? -20.009 23.744 46.881 1.00 16.66 78 LEU H N 1
ATOM 2209 C CA . LEU B 2 81 ? -18.670 23.642 46.327 1.00 16.51 78 LEU H CA 1
ATOM 2210 C C . LEU B 2 81 ? -18.803 23.466 44.815 1.00 16.84 78 LEU H C 1
ATOM 2211 O O . LEU B 2 81 ? -19.690 22.759 44.356 1.00 17.29 78 LEU H O 1
ATOM 2216 N N . TYR B 2 82 ? -17.931 24.110 44.046 1.00 14.79 79 TYR H N 1
ATOM 2217 C CA . TYR B 2 82 ? -17.968 24.008 42.587 1.00 15.54 79 TYR H CA 1
ATOM 2218 C C . TYR B 2 82 ? -16.660 23.472 42.038 1.00 15.91 79 TYR H C 1
ATOM 2219 O O . TYR B 2 82 ? -15.571 23.717 42.599 1.00 15.90 79 TYR H O 1
ATOM 2228 N N . LEU B 2 83 ? -16.772 22.744 40.931 1.00 13.28 80 LEU H N 1
ATOM 2229 C CA . LEU B 2 83 ? -15.628 22.402 40.102 1.00 12.42 80 LEU H CA 1
ATOM 2230 C C . LEU B 2 83 ? -15.950 22.843 38.677 1.00 17.52 80 LEU H C 1
ATOM 2231 O O . LEU B 2 83 ? -16.838 22.281 38.017 1.00 15.89 80 LEU H O 1
ATOM 2236 N N . GLN B 2 84 ? -15.240 23.860 38.213 1.00 13.46 81 GLN H N 1
ATOM 2237 C CA . GLN B 2 84 ? -15.378 24.330 36.843 1.00 16.52 81 GLN H CA 1
ATOM 2238 C C . GLN B 2 84 ? -14.309 23.639 36.016 1.00 15.56 81 GLN H C 1
ATOM 2239 O O . GLN B 2 84 ? 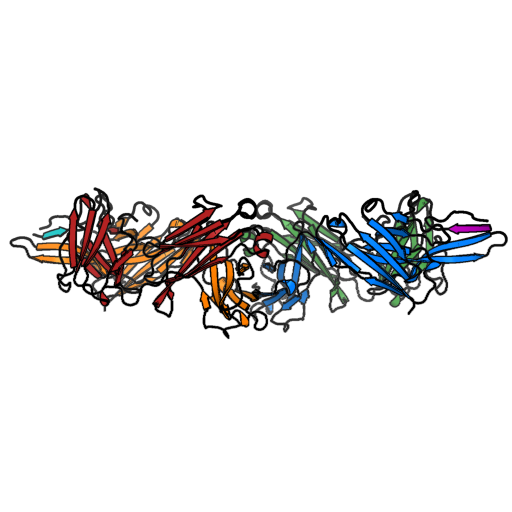-13.116 23.787 36.275 1.00 17.22 81 GLN H O 1
ATOM 2245 N N . MET B 2 85 ? -14.728 22.840 35.041 1.00 16.30 82 MET H N 1
ATOM 2246 C CA . MET B 2 85 ? -13.789 22.109 34.200 1.00 15.24 82 MET H CA 1
ATOM 2247 C C . MET B 2 85 ? -13.786 22.690 32.788 1.00 20.15 82 MET H C 1
ATOM 2248 O O . MET B 2 85 ? -14.822 22.746 32.145 1.00 21.95 82 MET H O 1
ATOM 2253 N N . ASN B 2 86 A -12.622 23.122 32.317 1.00 17.25 82 ASN H N 1
ATOM 2254 C CA . ASN B 2 86 A -12.470 23.638 30.954 1.00 19.64 82 ASN H CA 1
ATOM 2255 C C . ASN B 2 86 A -11.466 22.793 30.193 1.00 16.13 82 ASN H C 1
ATOM 2256 O O . ASN B 2 86 A -10.718 22.018 30.802 1.00 19.17 82 ASN H O 1
ATOM 2261 N N . SER B 2 87 B -11.432 22.947 28.871 1.00 17.58 82 SER H N 1
ATOM 2262 C CA . SER B 2 87 B -10.503 22.209 28.020 1.00 17.63 82 SER H CA 1
ATOM 2263 C C . SER B 2 87 B -10.468 20.718 28.346 1.00 20.10 82 SER H C 1
ATOM 2264 O O . SER B 2 87 B -9.396 20.136 28.532 1.00 18.49 82 SER H O 1
ATOM 2267 N N . LEU B 2 88 C -11.648 20.121 28.435 1.00 18.98 82 LEU H N 1
ATOM 2268 C CA . LEU B 2 88 C -11.782 18.724 28.826 1.00 18.38 82 LEU H CA 1
ATOM 2269 C C . LEU B 2 88 C -11.125 17.766 27.832 1.00 21.47 82 LEU H C 1
ATOM 2270 O O . LEU B 2 88 C -11.131 18.004 26.619 1.00 20.66 82 LEU H O 1
ATOM 2275 N N . LYS B 2 89 ? -10.540 16.701 28.370 1.00 19.58 83 LYS H N 1
ATOM 2276 C CA . LYS B 2 89 ? -9.840 15.683 27.603 1.00 21.21 83 LYS H CA 1
ATOM 2277 C C . LYS B 2 89 ? -10.550 14.358 27.823 1.00 20.06 83 LYS H C 1
ATOM 2278 O O . LYS B 2 89 ? -11.223 14.183 28.837 1.00 17.74 83 LYS H O 1
ATOM 2284 N N . THR B 2 90 ? -10.395 13.415 26.894 1.00 21.01 84 THR H N 1
ATOM 2285 C CA . THR B 2 90 ? -11.034 12.105 27.069 1.00 18.75 84 THR H CA 1
ATOM 2286 C C . THR B 2 90 ? -10.568 11.422 28.359 1.00 21.91 84 THR H C 1
ATOM 2287 O O . THR B 2 90 ? -11.330 10.708 29.008 1.00 18.40 84 THR H O 1
ATOM 2291 N N . GLU B 2 91 ? -9.322 11.666 28.744 1.00 19.45 85 GLU H N 1
ATOM 2292 C CA . GLU B 2 91 ? -8.791 11.061 29.959 1.00 22.01 85 GLU H CA 1
ATOM 2293 C C . GLU B 2 91 ? -9.374 11.673 31.242 1.00 19.32 85 GLU H C 1
ATOM 2294 O O . GLU B 2 91 ? -9.126 11.159 32.324 1.00 20.31 85 GLU H O 1
ATOM 2300 N N . ASP B 2 92 ? -10.151 12.751 31.115 1.00 17.80 86 ASP H N 1
ATOM 2301 C CA . ASP B 2 92 ? -10.874 13.319 32.259 1.00 15.55 86 ASP H CA 1
ATOM 2302 C C . ASP B 2 92 ? -12.164 12.543 32.563 1.00 15.79 86 ASP H C 1
ATOM 2303 O O . ASP B 2 92 ? -12.863 12.837 33.543 1.00 15.17 86 ASP H O 1
ATOM 2308 N N . THR B 2 93 ? -12.500 11.564 31.721 1.00 14.31 87 THR H N 1
ATOM 2309 C CA . THR B 2 93 ? -13.682 10.727 31.963 1.00 15.03 87 THR H CA 1
ATOM 2310 C C . THR B 2 93 ? -13.567 9.955 33.285 1.00 13.06 87 THR H C 1
ATOM 2311 O O . THR B 2 93 ? -12.609 9.220 33.478 1.00 16.57 87 THR H O 1
ATOM 2315 N N . ALA B 2 94 ? -14.545 10.122 34.176 1.00 12.69 88 ALA H N 1
ATOM 2316 C CA . ALA B 2 94 ? -14.490 9.538 35.511 1.00 12.43 88 ALA H CA 1
ATOM 2317 C C . ALA B 2 94 ? -15.747 9.839 36.310 1.00 13.23 88 ALA H C 1
ATOM 2318 O O . ALA B 2 94 ? -16.556 10.692 35.928 1.00 13.48 88 ALA H O 1
ATOM 2320 N N . VAL B 2 95 ? -15.898 9.144 37.429 1.00 11.60 89 VAL H N 1
ATOM 2321 C CA . VAL B 2 95 ? -16.855 9.542 38.443 1.00 10.35 89 VAL H CA 1
ATOM 2322 C C . VAL B 2 95 ? -16.163 10.571 39.359 1.00 14.24 89 VAL H C 1
ATOM 2323 O O . VAL B 2 95 ? -15.119 10.270 39.919 1.00 13.12 89 VAL H O 1
ATOM 2327 N N . TYR B 2 96 ? -16.745 11.763 39.488 1.00 11.88 90 TYR H N 1
ATOM 2328 C CA . TYR B 2 96 ? -16.177 12.830 40.323 1.00 10.72 90 TYR H CA 1
ATOM 2329 C C . TYR B 2 96 ? -16.932 12.923 41.628 1.00 14.04 90 TYR H C 1
ATOM 2330 O O . TYR B 2 96 ? -18.157 12.980 41.626 1.00 12.96 90 TYR H O 1
ATOM 2339 N N . SER B 2 97 ? -16.203 12.915 42.744 1.00 10.93 91 SER H N 1
ATOM 2340 C CA . SER B 2 97 ? -16.814 12.985 44.071 1.00 11.64 91 SER H CA 1
ATOM 2341 C C . SER B 2 97 ? -16.177 14.131 44.863 1.00 12.61 91 SER H C 1
ATOM 2342 O O . SER B 2 97 ? -15.005 14.453 44.672 1.00 9.09 91 SER H O 1
ATOM 2345 N N . CYS B 2 98 ? -16.950 14.719 45.767 1.00 14.04 92 CYS H N 1
ATOM 2346 C CA . CYS B 2 98 ? -16.388 15.672 46.714 1.00 12.38 92 CYS H CA 1
ATOM 2347 C C . CYS B 2 98 ? -16.265 15.041 48.093 1.00 12.97 92 CYS H C 1
ATOM 2348 O O . CYS B 2 98 ? -17.017 14.117 48.446 1.00 15.15 92 CYS H O 1
ATOM 2351 N N . THR B 2 99 ? -15.279 15.495 48.857 1.00 10.34 93 THR H N 1
ATOM 2352 C CA . THR B 2 99 ? -15.089 15.032 50.220 1.00 11.07 93 THR H CA 1
ATOM 2353 C C . THR B 2 99 ? -14.690 16.208 51.112 1.00 9.74 93 THR H C 1
ATOM 2354 O O . THR B 2 99 ? -14.188 17.212 50.622 1.00 13.04 93 THR H O 1
ATOM 2358 N N . THR B 2 100 ? -14.894 16.059 52.415 1.00 9.00 94 THR H N 1
ATOM 2359 C CA . THR B 2 100 ? -14.375 17.007 53.387 1.00 10.04 94 THR H CA 1
ATOM 2360 C C . THR B 2 100 ? -13.095 16.442 53.994 1.00 13.46 94 THR H C 1
ATOM 2361 O O . THR B 2 100 ? -12.905 15.235 54.019 1.00 12.13 94 THR H O 1
ATOM 2365 N N . ASP B 2 101 ? -12.209 17.311 54.470 1.00 9.27 95 ASP H N 1
ATOM 2366 C CA . ASP B 2 101 ? -11.169 16.871 55.388 1.00 8.65 95 ASP H CA 1
ATOM 2367 C C . ASP B 2 101 ? -11.755 16.908 56.795 1.00 11.84 95 ASP H C 1
ATOM 2368 O O . ASP B 2 101 ? -12.386 17.901 57.191 1.00 14.23 95 ASP H O 1
ATOM 2373 N N . GLY B 2 102 ? -11.528 15.853 57.568 1.00 9.08 96 GLY H N 1
ATOM 2374 C CA . GLY B 2 102 ? -11.867 15.863 58.978 1.00 10.24 96 GLY H CA 1
ATOM 2375 C C . GLY B 2 102 ? -10.598 15.658 59.763 1.00 12.33 96 GLY H C 1
ATOM 2376 O O . GLY B 2 102 ? -9.528 15.564 59.169 1.00 10.17 96 GLY H O 1
ATOM 2377 N N . PHE B 2 103 ? -10.692 15.612 61.089 1.00 10.88 97 PHE H N 1
ATOM 2378 C CA . PHE B 2 103 ? -9.495 15.348 61.877 1.00 10.47 97 PHE H CA 1
ATOM 2379 C C . PHE B 2 103 ? -9.776 14.550 63.134 1.00 14.00 97 PHE H C 1
ATOM 2380 O O . PHE B 2 103 ? -10.912 14.518 63.629 1.00 12.31 97 PHE H O 1
ATOM 2388 N N . ILE B 2 104 ? -8.727 13.883 63.618 1.00 9.25 98 ILE H N 1
ATOM 2389 C CA . ILE B 2 104 ? -8.714 13.295 64.941 1.00 10.09 98 ILE H CA 1
ATOM 2390 C C . ILE B 2 104 ? -7.772 14.130 65.778 1.00 11.64 98 ILE H C 1
ATOM 2391 O O . ILE B 2 104 ? -6.595 14.330 65.408 1.00 11.95 98 ILE H O 1
ATOM 2396 N N . MET B 2 105 ? -8.262 14.609 66.912 1.00 8.68 99 MET H N 1
ATOM 2397 C CA . MET B 2 105 ? -7.425 15.385 67.821 1.00 9.80 99 MET H CA 1
ATOM 2398 C C . MET B 2 105 ? -6.870 14.536 68.960 1.00 13.01 99 MET H C 1
ATOM 2399 O O . MET B 2 105 ? -7.596 13.732 69.573 1.00 12.04 99 MET H O 1
ATOM 2404 N N . ILE B 2 106 ? -5.584 14.705 69.244 1.00 11.76 100 ILE H N 1
ATOM 2405 C CA . ILE B 2 106 ? -4.954 14.046 70.387 1.00 11.51 100 ILE H CA 1
ATOM 2406 C C . ILE B 2 106 ? -4.304 15.106 71.289 1.00 15.86 100 ILE H C 1
ATOM 2407 O O . ILE B 2 106 ? -3.367 15.800 70.874 1.00 13.96 100 ILE H O 1
ATOM 2412 N N . ARG B 2 107 A -4.805 15.238 72.514 1.00 14.09 100 ARG H N 1
ATOM 2413 C CA . ARG B 2 107 A -4.237 16.226 73.433 1.00 20.61 100 ARG H CA 1
ATOM 2414 C C . ARG B 2 107 A -2.911 15.743 73.992 1.00 23.69 100 ARG H C 1
ATOM 2415 O O . ARG B 2 107 A -2.794 14.602 74.420 1.00 20.96 100 ARG H O 1
ATOM 2423 N N . GLY B 2 108 B -1.903 16.612 73.978 1.00 21.90 100 GLY H N 1
ATOM 2424 C CA . GLY B 2 108 B -0.660 16.349 74.686 1.00 27.66 100 GLY H CA 1
ATOM 2425 C C . GLY B 2 108 B -0.512 17.359 75.806 1.00 31.23 100 GLY H C 1
ATOM 2426 O O . GLY B 2 108 B -1.368 18.236 75.976 1.00 31.43 100 GLY H O 1
ATOM 2427 N N . VAL B 2 109 C 0.562 17.262 76.582 1.00 40.55 100 VAL H N 1
ATOM 2428 C CA . VAL B 2 109 C 0.718 18.192 77.701 1.00 42.76 100 VAL H CA 1
ATOM 2429 C C . VAL B 2 109 C 1.101 19.597 77.236 1.00 42.46 100 VAL H C 1
ATOM 2430 O O . VAL B 2 109 C 0.620 20.586 77.789 1.00 46.39 100 VAL H O 1
ATOM 2434 N N . SER B 2 110 D 1.937 19.687 76.205 1.00 39.80 100 SER H N 1
ATOM 2435 C CA . SER B 2 110 D 2.352 20.990 75.683 1.00 42.53 100 SER H CA 1
ATOM 2436 C C . SER B 2 110 D 1.885 21.250 74.252 1.00 39.51 100 SER H C 1
ATOM 2437 O O . SER B 2 110 D 1.794 22.404 73.834 1.00 39.85 100 SER H O 1
ATOM 2440 N N . GLU B 2 111 E 1.600 20.194 73.498 1.00 30.72 100 GLU H N 1
ATOM 2441 C CA . GLU B 2 111 E 1.027 20.372 72.163 1.00 28.49 100 GLU H CA 1
ATOM 2442 C C . GLU B 2 111 E -0.166 19.460 71.926 1.00 22.87 100 GLU H C 1
ATOM 2443 O O . GLU B 2 111 E -0.182 18.318 72.378 1.00 26.04 100 GLU H O 1
ATOM 2449 N N . ASP B 2 112 F -1.161 19.980 71.222 1.00 17.82 100 ASP H N 1
ATOM 2450 C CA . ASP B 2 112 F -2.266 19.170 70.744 1.00 14.66 100 ASP H CA 1
ATOM 2451 C C . ASP B 2 112 F -1.946 18.788 69.312 1.00 15.92 100 ASP H C 1
ATOM 2452 O O . ASP B 2 112 F -1.457 19.621 68.550 1.00 15.64 100 ASP H O 1
ATOM 2457 N N . TYR B 2 113 G -2.220 17.535 68.961 1.00 11.96 100 TYR H N 1
ATOM 2458 C CA . TYR B 2 113 G -1.980 17.013 67.627 1.00 12.70 100 TYR H CA 1
ATOM 2459 C C . TYR B 2 113 G -3.272 16.850 66.856 1.00 10.77 100 TYR H C 1
ATOM 2460 O O . TYR B 2 113 G -4.287 16.419 67.415 1.00 12.79 100 TYR H O 1
ATOM 2469 N N . TYR B 2 114 H -3.235 17.179 65.571 1.00 9.19 100 TYR H N 1
ATOM 2470 C CA . TYR B 2 114 H -4.408 17.038 64.716 1.00 7.55 100 TYR H CA 1
ATOM 2471 C C . TYR B 2 114 H -4.044 16.173 63.524 1.00 9.75 100 TYR H C 1
ATOM 2472 O O . TYR B 2 114 H -3.191 16.549 62.738 1.00 9.13 100 TYR H O 1
ATOM 2481 N N . TYR B 2 115 I -4.699 15.015 63.390 1.00 7.86 100 TYR H N 1
ATOM 2482 C CA . TYR B 2 115 I -4.457 14.137 62.244 1.00 8.66 100 TYR H CA 1
ATOM 2483 C C . TYR B 2 115 I -5.605 14.244 61.250 1.00 8.36 100 TYR H C 1
ATOM 2484 O O . TYR B 2 115 I -6.743 13.912 61.577 1.00 10.82 100 TYR H O 1
ATOM 2493 N N . TYR B 2 116 J -5.312 14.685 60.030 1.00 7.81 100 TYR H N 1
ATOM 2494 C CA . TYR B 2 116 J -6.366 14.912 59.049 1.00 7.46 100 TYR H CA 1
ATOM 2495 C C . TYR B 2 116 J -6.636 13.705 58.150 1.00 10.46 100 TYR H C 1
ATOM 2496 O O . TYR B 2 116 J -5.750 12.902 57.902 1.00 8.72 100 TYR H O 1
ATOM 2505 N N . TYR B 2 117 K -7.872 13.595 57.685 1.00 10.87 100 TYR H N 1
ATOM 2506 C CA . TYR B 2 117 K -8.252 12.490 56.808 1.00 8.71 100 TYR H CA 1
ATOM 2507 C C . TYR B 2 117 K -9.487 12.890 56.012 1.00 12.30 100 TYR H C 1
ATOM 2508 O O . TYR B 2 117 K -10.190 13.826 56.385 1.00 10.43 100 TYR H O 1
ATOM 2517 N N . MET B 2 118 L -9.734 12.216 54.888 1.00 11.09 100 MET H N 1
ATOM 2518 C CA . MET B 2 118 L -10.964 12.468 54.146 1.00 12.05 100 MET H CA 1
ATOM 2519 C C . MET B 2 118 L -12.121 11.804 54.863 1.00 14.77 100 MET H C 1
ATOM 2520 O O . MET B 2 118 L -12.151 10.584 55.061 1.00 12.35 100 MET H O 1
ATOM 2525 N N . ASP B 2 119 ? -13.100 12.626 55.226 1.00 12.18 101 ASP H N 1
ATOM 2526 C CA . ASP B 2 119 ? -14.044 12.307 56.282 1.00 11.50 101 ASP H CA 1
ATOM 2527 C C . ASP B 2 119 ? -15.423 12.025 55.695 1.00 14.47 101 ASP H C 1
ATOM 2528 O O . ASP B 2 119 ? -15.813 10.871 55.572 1.00 14.35 101 ASP H O 1
ATOM 2533 N N . VAL B 2 120 ? -16.137 13.067 55.281 1.00 11.88 102 VAL H N 1
ATOM 2534 C CA . VAL B 2 120 ? -17.441 12.880 54.636 1.00 12.03 102 VAL H CA 1
ATOM 2535 C C . VAL B 2 120 ? -17.235 12.742 53.123 1.00 14.14 102 VAL H C 1
ATOM 2536 O O . VAL B 2 120 ? -16.477 13.509 52.542 1.00 11.72 102 VAL H O 1
ATOM 2540 N N . TRP B 2 121 ? -17.879 11.751 52.494 1.00 10.77 103 TRP H N 1
ATOM 2541 C CA . TRP B 2 121 ? -17.687 11.501 51.057 1.00 13.24 103 TRP H CA 1
ATOM 2542 C C . TRP B 2 121 ? -19.011 11.551 50.317 1.00 13.04 103 TRP H C 1
ATOM 2543 O O . TRP B 2 121 ? -19.982 10.908 50.745 1.00 14.36 103 TRP H O 1
ATOM 2554 N N . GLY B 2 122 ? -19.059 12.262 49.195 1.00 12.35 104 GLY H N 1
ATOM 2555 C CA . GLY B 2 122 ? -20.252 12.270 48.357 1.00 15.57 104 GLY H CA 1
ATOM 2556 C C . GLY B 2 122 ? -20.349 10.974 47.552 1.00 18.85 104 GLY H C 1
ATOM 2557 O O . GLY B 2 122 ? -19.389 10.193 47.502 1.00 18.48 104 GLY H O 1
ATOM 2558 N N . LYS B 2 123 ? -21.492 10.723 46.923 1.00 17.71 105 LYS H N 1
ATOM 2559 C CA . LYS B 2 123 ? -21.648 9.490 46.136 1.00 22.12 105 LYS H CA 1
ATOM 2560 C C . LYS B 2 123 ? -21.084 9.599 44.719 1.00 19.11 105 LYS H C 1
ATOM 2561 O O . LYS B 2 123 ? -20.774 8.600 44.086 1.00 24.47 105 LYS H O 1
ATOM 2567 N N . GLY B 2 124 ? -20.950 10.815 44.224 1.00 17.04 106 GLY H N 1
ATOM 2568 C CA . GLY B 2 124 ? -20.288 11.035 42.952 1.00 16.50 106 GLY H CA 1
ATOM 2569 C C . GLY B 2 124 ? -21.235 11.372 41.819 1.00 20.03 106 GLY H C 1
ATOM 2570 O O . GLY B 2 124 ? -22.436 11.111 41.902 1.00 19.52 106 GLY H O 1
ATOM 2571 N N . THR B 2 125 ? -20.692 11.952 40.758 1.00 14.44 107 THR H N 1
ATOM 2572 C CA . THR B 2 125 ? -21.455 12.263 39.553 1.00 15.34 107 THR H CA 1
ATOM 2573 C C . THR B 2 125 ? -20.570 11.871 38.373 1.00 20.03 107 THR H C 1
ATOM 2574 O O . THR B 2 125 ? -19.341 12.014 38.431 1.00 17.35 107 THR H O 1
ATOM 2578 N N . THR B 2 126 ? -21.172 11.335 37.315 1.00 17.36 108 THR H N 1
ATOM 2579 C CA . THR B 2 126 ? -20.377 10.807 36.213 1.00 14.60 108 THR H CA 1
ATOM 2580 C C . THR B 2 126 ? -20.153 11.822 35.116 1.00 17.03 108 THR H C 1
ATOM 2581 O O . THR B 2 126 ? -21.098 12.455 34.649 1.00 17.50 108 THR H O 1
ATOM 2585 N N . VAL B 2 127 ? -18.895 11.961 34.715 1.00 15.82 109 VAL H N 1
ATOM 2586 C CA . VAL B 2 127 ? -18.511 12.815 33.609 1.00 16.02 109 VAL H CA 1
ATOM 2587 C C . VAL B 2 127 ? -17.879 11.979 32.512 1.00 18.48 109 VAL H C 1
ATOM 2588 O O . VAL B 2 127 ? -16.911 11.257 32.752 1.00 16.91 109 VAL H O 1
ATOM 2592 N N . THR B 2 128 ? -18.430 12.087 31.306 1.00 18.41 110 THR H N 1
ATOM 2593 C CA . THR B 2 128 ? -17.919 11.343 30.161 1.00 16.11 110 THR H CA 1
ATOM 2594 C C . THR B 2 128 ? -17.484 12.336 29.101 1.00 15.40 110 THR H C 1
ATOM 2595 O O . THR B 2 128 ? -18.276 13.177 28.677 1.00 20.81 110 THR H O 1
ATOM 2599 N N . VAL B 2 129 ? -16.226 12.261 28.698 1.00 15.49 111 VAL H N 1
ATOM 2600 C CA . VAL B 2 129 ? -15.731 13.134 27.657 1.00 15.14 111 VAL H CA 1
ATOM 2601 C C . VAL B 2 129 ? -15.402 12.309 26.419 1.00 17.11 111 VAL H C 1
ATOM 2602 O O . VAL B 2 129 ? -14.482 11.496 26.429 1.00 19.23 111 VAL H O 1
ATOM 2606 N N . SER B 2 130 ? -16.159 12.544 25.354 1.00 22.15 112 SER H N 1
ATOM 2607 C CA . SER B 2 130 ? -16.055 11.734 24.150 1.00 21.46 112 SER H CA 1
ATOM 2608 C C . SER B 2 130 ? -16.476 12.556 22.945 1.00 19.10 112 SER H C 1
ATOM 2609 O O . SER B 2 130 ? -17.393 13.360 23.037 1.00 19.65 112 SER H O 1
ATOM 2612 N N . SER B 2 131 ? -15.802 12.353 21.818 1.00 23.53 113 SER H N 1
ATOM 2613 C CA . SER B 2 131 ? -16.241 12.980 20.570 1.00 24.88 113 SER H CA 1
ATOM 2614 C C . SER B 2 131 ? -17.286 12.136 19.818 1.00 28.54 113 SER H C 1
ATOM 2615 O O . SER B 2 131 ? -17.799 12.560 18.777 1.00 26.85 113 SER H O 1
ATOM 2618 N N . ALA B 2 132 ? -17.620 10.965 20.361 1.00 27.26 114 ALA H N 1
ATOM 2619 C CA . ALA B 2 132 ? -18.461 9.991 19.651 1.00 25.49 114 ALA H CA 1
ATOM 2620 C C . ALA B 2 132 ? -19.911 10.420 19.481 1.00 30.42 114 ALA H C 1
ATOM 2621 O O . ALA B 2 132 ? -20.491 11.056 20.358 1.00 27.98 114 ALA H O 1
ATOM 2623 N N . SER B 2 133 ? -20.484 10.057 18.336 1.00 24.92 115 SER H N 1
ATOM 2624 C CA . SER B 2 133 ? -21.905 10.219 18.067 1.00 26.08 115 SER H CA 1
ATOM 2625 C C . SER B 2 133 ? -22.621 8.943 18.454 1.00 26.51 115 SER H C 1
ATOM 2626 O O . SER B 2 133 ? -22.023 7.872 18.487 1.00 27.22 115 SER H O 1
ATOM 2629 N N . THR B 2 134 ? -23.905 9.067 18.749 1.00 24.32 116 THR H N 1
ATOM 2630 C CA . THR B 2 134 ? -24.745 7.920 19.056 1.00 29.14 116 THR H CA 1
ATOM 2631 C C . THR B 2 134 ? -24.684 6.919 17.903 1.00 26.85 116 THR H C 1
ATOM 2632 O O . THR B 2 134 ? -24.722 7.312 16.739 1.00 27.07 116 THR H O 1
ATOM 2636 N N . LYS B 2 135 ? -24.554 5.639 18.237 1.00 22.91 117 LYS H N 1
ATOM 2637 C CA . LYS B 2 135 ? -24.401 4.589 17.236 1.00 25.33 117 LYS H CA 1
ATOM 2638 C C . LYS B 2 135 ? -24.825 3.251 17.810 1.00 26.87 117 LYS H C 1
ATOM 2639 O O . LYS B 2 135 ? -24.400 2.882 18.908 1.00 22.59 117 LYS H O 1
ATOM 2645 N N . GLY B 2 136 ? -25.665 2.526 17.070 1.00 23.92 118 GLY H N 1
ATOM 2646 C CA . GLY B 2 136 ? -26.124 1.218 17.499 1.00 22.26 118 GLY H CA 1
ATOM 2647 C C . GLY B 2 136 ? -25.063 0.161 17.269 1.00 20.94 118 GLY H C 1
ATOM 2648 O O . GLY B 2 136 ? -24.146 0.364 16.475 1.00 24.52 118 GLY H O 1
ATOM 2649 N N . PRO B 2 137 ? -25.168 -0.969 17.971 1.00 22.17 119 PRO H N 1
ATOM 2650 C CA . PRO B 2 137 ? -24.108 -1.967 17.888 1.00 22.18 119 PRO H CA 1
ATOM 2651 C C . PRO B 2 137 ? -24.214 -2.869 16.671 1.00 26.49 119 PRO H C 1
ATOM 2652 O O . PRO B 2 137 ? -25.291 -3.039 16.122 1.00 24.39 119 PRO H O 1
ATOM 2656 N N . SER B 2 138 ? -23.092 -3.451 16.271 1.00 22.41 120 SER H N 1
ATOM 2657 C CA . SER B 2 138 ? -23.125 -4.626 15.418 1.00 24.66 120 SER H CA 1
ATOM 2658 C C . SER B 2 138 ? -23.091 -5.827 16.353 1.00 26.39 120 SER H C 1
ATOM 2659 O O . SER B 2 138 ? -22.468 -5.786 17.419 1.00 25.81 120 SER H O 1
ATOM 2662 N N . VAL B 2 139 ? -23.752 -6.904 15.969 1.00 20.24 121 VAL H N 1
ATOM 2663 C CA . VAL B 2 139 ? -23.799 -8.080 16.827 1.00 21.14 121 VAL H CA 1
ATOM 2664 C C . VAL B 2 139 ? -23.241 -9.291 16.093 1.00 23.29 121 VAL H C 1
ATOM 2665 O O . VAL B 2 139 ? -23.694 -9.628 15.002 1.00 23.63 121 VAL H O 1
ATOM 2669 N N . PHE B 2 140 ? -22.243 -9.931 16.682 1.00 19.43 122 PHE H N 1
ATOM 2670 C CA . PHE B 2 140 ? -21.621 -11.072 16.050 1.00 21.81 122 PHE H CA 1
ATOM 2671 C C . PHE B 2 140 ? -21.765 -12.311 16.911 1.00 21.99 122 PHE H C 1
ATOM 2672 O O . PHE B 2 140 ? -21.701 -12.238 18.137 1.00 23.46 122 PHE H O 1
ATOM 2680 N N . PRO B 2 141 ? -21.948 -13.470 16.271 1.00 22.24 123 PRO H N 1
ATOM 2681 C CA . PRO B 2 141 ? -22.065 -14.704 17.043 1.00 23.61 123 PRO H CA 1
ATOM 2682 C C . PRO B 2 141 ? -20.728 -15.165 17.609 1.00 24.42 123 PRO H C 1
ATOM 2683 O O . PRO B 2 141 ? -19.692 -15.027 16.960 1.00 25.53 123 PRO H O 1
ATOM 2687 N N . LEU B 2 142 ? -20.749 -15.684 18.832 1.00 20.77 124 LEU H N 1
ATOM 2688 C CA . LEU B 2 142 ? -19.577 -16.309 19.421 1.00 22.39 124 LEU H CA 1
ATOM 2689 C C . LEU B 2 142 ? -19.819 -17.811 19.487 1.00 30.03 124 LEU H C 1
ATOM 2690 O O . LEU B 2 142 ? -20.686 -18.276 20.234 1.00 26.56 124 LEU H O 1
ATOM 2695 N N . ALA B 2 143 ? -19.050 -18.562 18.709 1.00 31.43 125 ALA H N 1
ATOM 2696 C CA . ALA B 2 143 ? -19.138 -20.016 18.714 1.00 36.14 125 ALA H CA 1
ATOM 2697 C C . ALA B 2 143 ? -17.722 -20.602 18.721 1.00 37.44 125 ALA H C 1
ATOM 2698 O O . ALA B 2 143 ? -16.801 -20.022 18.128 1.00 34.03 125 ALA H O 1
ATOM 2700 N N . PRO B 2 144 ? -17.534 -21.757 19.384 1.00 41.12 126 PRO H N 1
ATOM 2701 C CA . PRO B 2 144 ? -16.166 -22.276 19.554 1.00 41.85 126 PRO H CA 1
ATOM 2702 C C . PRO B 2 144 ? -15.513 -22.827 18.273 1.00 46.80 126 PRO H C 1
ATOM 2703 O O . PRO B 2 144 ? -16.190 -23.159 17.292 1.00 42.70 126 PRO H O 1
ATOM 2707 N N . CYS B 2 145 ? -14.186 -22.921 18.305 1.00 45.04 127 CYS H N 1
ATOM 2708 C CA . CYS B 2 145 ? -13.395 -23.341 17.149 1.00 51.73 127 CYS H CA 1
ATOM 2709 C C . CYS B 2 145 ? -13.657 -24.794 16.725 1.00 56.25 127 CYS H C 1
ATOM 2710 O O . CYS B 2 145 ? -13.595 -25.118 15.537 1.00 56.64 127 CYS H O 1
ATOM 2713 N N . SER B 2 146 ? -13.946 -25.665 17.690 1.00 53.05 128 SER H N 1
ATOM 2714 C CA . SER B 2 146 ? -14.197 -27.075 17.383 1.00 56.32 128 SER H CA 1
ATOM 2715 C C . SER B 2 146 ? -15.458 -27.624 18.062 1.00 56.32 128 SER H C 1
ATOM 2716 O O . SER B 2 146 ? -15.989 -27.010 18.997 1.00 44.85 128 SER H O 1
ATOM 2719 N N . ARG B 2 147 ? -15.916 -28.785 17.584 1.00 51.58 129 ARG H N 1
ATOM 2720 C CA . ARG B 2 147 ? -17.152 -29.408 18.064 1.00 51.23 129 ARG H CA 1
ATOM 2721 C C . ARG B 2 147 ? -17.090 -29.681 19.563 1.00 51.98 129 ARG H C 1
ATOM 2722 O O . ARG B 2 147 ? -16.051 -30.082 20.090 1.00 46.50 129 ARG H O 1
ATOM 2730 N N . SER B 2 148 ? -18.208 -29.439 20.241 1.00 48.95 130 SER H N 1
ATOM 2731 C CA . SER B 2 148 ? -18.327 -29.694 21.672 1.00 49.13 130 SER H CA 1
ATOM 2732 C C . SER B 2 148 ? -18.115 -31.177 21.985 1.00 50.81 130 SER H C 1
ATOM 2733 O O . SER B 2 148 ? -18.395 -32.040 21.155 1.00 47.02 130 SER H O 1
ATOM 2736 N N . THR B 2 149 ? -17.615 -31.471 23.180 1.00 47.22 131 THR H N 1
ATOM 2737 C CA . THR B 2 149 ? -17.339 -32.858 23.557 1.00 49.50 131 THR H CA 1
ATOM 2738 C C . THR B 2 149 ? -18.605 -33.562 24.050 1.00 47.57 131 THR H C 1
ATOM 2739 O O . THR B 2 149 ? -19.427 -32.968 24.756 1.00 42.73 131 THR H O 1
ATOM 2743 N N . SER B 2 150 ? -18.764 -34.825 23.661 1.00 47.72 132 SER H N 1
ATOM 2744 C CA . SER B 2 150 ? -19.883 -35.629 24.140 1.00 47.46 132 SER H CA 1
ATOM 2745 C C . SER B 2 150 ? -19.776 -35.835 25.651 1.00 44.92 132 SER H C 1
ATOM 2746 O O . SER B 2 150 ? -18.707 -36.193 26.170 1.00 36.66 132 SER H O 1
ATOM 2749 N N . GLY B 2 151 ? -20.880 -35.583 26.349 1.00 41.84 133 GLY H N 1
ATOM 2750 C CA . GLY B 2 151 ? -20.926 -35.742 27.788 1.00 38.77 133 GLY H CA 1
ATOM 2751 C C . GLY B 2 151 ? -20.453 -34.511 28.533 1.00 42.01 133 GLY H C 1
ATOM 2752 O O . GLY B 2 151 ? -20.575 -34.437 29.759 1.00 40.68 133 GLY H O 1
ATOM 2753 N N . GLY B 2 152 ? -19.910 -33.543 27.796 1.00 41.65 134 GLY H N 1
ATOM 2754 C CA . GLY B 2 152 ? -19.415 -32.315 28.394 1.00 40.90 134 GLY H CA 1
ATOM 2755 C C . GLY B 2 152 ? -20.363 -31.147 28.190 1.00 45.95 134 GLY H C 1
ATOM 2756 O O . GLY B 2 152 ? -21.543 -31.333 27.885 1.00 45.23 134 GLY H O 1
ATOM 2757 N N . THR B 2 153 ? -19.849 -29.932 28.352 1.00 46.25 135 THR H N 1
ATOM 2758 C CA . THR B 2 153 ? -20.682 -28.742 28.197 1.00 44.42 135 THR H CA 1
ATOM 2759 C C . THR B 2 153 ? -20.161 -27.789 27.113 1.00 43.95 135 THR H C 1
ATOM 2760 O O . THR B 2 153 ? -18.997 -27.864 26.711 1.00 42.67 135 THR H O 1
ATOM 2764 N N . ALA B 2 154 ? -21.025 -26.891 26.645 1.00 39.57 136 ALA H N 1
ATOM 2765 C CA . ALA B 2 154 ? -20.661 -25.981 25.558 1.00 41.79 136 ALA H CA 1
ATOM 2766 C C . ALA B 2 154 ? -20.979 -24.515 25.868 1.00 37.83 136 ALA H C 1
ATOM 2767 O O . ALA B 2 154 ? -21.991 -24.201 26.496 1.00 36.25 136 ALA H O 1
ATOM 2769 N N . ALA B 2 155 ? -20.097 -23.622 25.434 1.00 34.08 137 ALA H N 1
ATOM 2770 C CA . ALA B 2 155 ? -20.314 -22.192 25.610 1.00 30.20 137 ALA H CA 1
ATOM 2771 C C . ALA B 2 155 ? -20.539 -21.530 24.260 1.00 27.17 137 ALA H C 1
ATOM 2772 O O . ALA B 2 155 ? -19.831 -21.816 23.295 1.00 31.97 137 ALA H O 1
ATOM 2774 N N . LEU B 2 156 ? -21.538 -20.659 24.195 1.00 24.50 138 LEU H N 1
ATOM 2775 C CA . LEU B 2 156 ? -21.786 -19.862 23.003 1.00 27.92 138 LEU H CA 1
ATOM 2776 C C . LEU B 2 156 ? -22.231 -18.483 23.429 1.00 23.30 138 LEU H C 1
ATOM 2777 O O . LEU B 2 156 ? -22.581 -18.272 24.585 1.00 28.92 138 LEU H O 1
ATOM 2782 N N . GLY B 2 157 ? -22.212 -17.534 22.506 1.00 24.12 139 GLY H N 1
ATOM 2783 C CA . GLY B 2 157 ? -22.528 -16.178 22.888 1.00 21.95 139 GLY H CA 1
ATOM 2784 C C . GLY B 2 157 ? -22.650 -15.164 21.774 1.00 22.86 139 GLY H C 1
ATOM 2785 O O . GLY B 2 157 ? -22.667 -15.512 20.599 1.00 20.47 139 GLY H O 1
ATOM 2786 N N . CYS B 2 158 ? -22.738 -13.900 22.182 1.00 21.58 140 CYS H N 1
ATOM 2787 C CA . CYS B 2 158 ? -22.891 -12.755 21.294 1.00 23.40 140 CYS H CA 1
ATOM 2788 C C . CYS B 2 158 ? -21.891 -11.671 21.651 1.00 24.92 140 CYS H C 1
ATOM 2789 O O . CYS B 2 158 ? -21.767 -11.296 22.818 1.00 22.45 140 CYS H O 1
ATOM 2792 N N . LEU B 2 159 ? -21.181 -11.181 20.642 1.00 19.26 141 LEU H N 1
ATOM 2793 C CA . LEU B 2 159 ? -20.326 -10.013 20.795 1.00 20.74 141 LEU H CA 1
ATOM 2794 C C . LEU B 2 159 ? -21.080 -8.783 20.312 1.00 18.79 141 LEU H C 1
ATOM 2795 O O . LEU B 2 159 ? -21.439 -8.681 19.146 1.00 22.00 141 LEU H O 1
ATOM 2800 N N . VAL B 2 160 ? -21.312 -7.845 21.219 1.00 16.81 142 VAL H N 1
ATOM 2801 C CA . VAL B 2 160 ? -22.051 -6.635 20.913 1.00 16.73 142 VAL H CA 1
ATOM 2802 C C . VAL B 2 160 ? -21.038 -5.515 20.755 1.00 22.85 142 VAL H C 1
ATOM 2803 O O . VAL B 2 160 ? -20.435 -5.063 21.736 1.00 19.11 142 VAL H O 1
ATOM 2807 N N . LYS B 2 161 ? -20.845 -5.060 19.520 1.00 20.97 143 LYS H N 1
ATOM 2808 C CA . LYS B 2 161 ? -19.643 -4.299 19.211 1.00 24.61 143 LYS H CA 1
ATOM 2809 C C . LYS B 2 161 ? -19.899 -2.888 18.713 1.00 21.21 143 LYS H C 1
ATOM 2810 O O . LYS B 2 161 ? -20.837 -2.642 17.955 1.00 23.23 143 LYS H O 1
ATOM 2816 N N . ASP B 2 162 ? -19.050 -1.963 19.163 1.00 20.54 144 ASP H N 1
ATOM 2817 C CA . ASP B 2 162 ? -19.004 -0.603 18.633 1.00 21.84 144 ASP H CA 1
ATOM 2818 C C . ASP B 2 162 ? -20.291 0.213 18.771 1.00 22.35 144 ASP H C 1
ATOM 2819 O O . ASP B 2 162 ? -20.813 0.741 17.787 1.00 24.38 144 ASP H O 1
ATOM 2824 N N . TYR B 2 163 ? -20.794 0.336 19.992 1.00 21.83 145 TYR H N 1
ATOM 2825 C CA . TYR B 2 163 ? -21.946 1.192 20.227 1.00 18.90 145 TYR H CA 1
ATOM 2826 C C . TYR B 2 163 ? -21.571 2.400 21.077 1.00 22.12 145 TYR H C 1
ATOM 2827 O O . TYR B 2 163 ? -20.560 2.372 21.784 1.00 19.58 145 TYR H O 1
ATOM 2836 N N . PHE B 2 164 ? -22.388 3.449 20.993 1.00 20.84 146 PHE H N 1
ATOM 2837 C CA . PHE B 2 164 ? -22.263 4.625 21.860 1.00 22.42 146 PHE H CA 1
ATOM 2838 C C . PHE B 2 164 ? -23.607 5.334 21.982 1.00 23.99 146 PHE H C 1
ATOM 2839 O O . PHE B 2 164 ? -24.358 5.407 21.011 1.00 24.11 146 PHE H O 1
ATOM 2847 N N . PRO B 2 165 ? -23.937 5.846 23.178 1.00 22.97 147 PRO H N 1
ATOM 2848 C CA . PRO B 2 165 ? -23.267 5.668 24.468 1.00 24.93 147 PRO H CA 1
ATOM 2849 C C . PRO B 2 165 ? -23.728 4.385 25.156 1.00 27.44 147 PRO H C 1
ATOM 2850 O O . PRO B 2 165 ? -24.481 3.596 24.580 1.00 24.63 147 PRO H O 1
ATOM 2854 N N . GLU B 2 166 ? -23.287 4.179 26.389 1.00 24.84 148 GLU H N 1
ATOM 2855 C CA . GLU B 2 166 ? -23.809 3.082 27.189 1.00 24.38 148 GLU H CA 1
ATOM 2856 C C . GLU B 2 166 ? -25.243 3.449 27.579 1.00 28.31 148 GLU H C 1
ATOM 2857 O O . GLU B 2 166 ? -25.599 4.620 27.560 1.00 23.01 148 GLU H O 1
ATOM 2863 N N . PRO B 2 167 ? -26.075 2.455 27.924 1.00 24.76 149 PRO H N 1
ATOM 2864 C CA . PRO B 2 167 ? -25.790 1.022 27.991 1.00 28.69 149 PRO H CA 1
ATOM 2865 C C . PRO B 2 167 ? -26.519 0.225 26.908 1.00 24.52 149 PRO H C 1
ATOM 2866 O O . PRO B 2 167 ? -27.354 0.765 26.181 1.00 27.32 149 PRO H O 1
ATOM 2870 N N . VAL B 2 168 ? -26.183 -1.053 26.802 1.00 27.65 150 VAL H N 1
ATOM 2871 C CA . VAL B 2 168 ? -27.035 -2.003 26.100 1.00 29.09 150 VAL H CA 1
ATOM 2872 C C . VAL B 2 168 ? -27.474 -3.049 27.107 1.00 32.22 150 VAL H C 1
ATOM 2873 O O . VAL B 2 168 ? -26.803 -3.271 28.121 1.00 31.20 150 VAL H O 1
ATOM 2877 N N . THR B 2 169 ? -28.607 -3.683 26.829 1.00 27.99 151 THR H N 1
ATOM 2878 C CA . THR B 2 169 ? -29.080 -4.816 27.607 1.00 30.26 151 THR H CA 1
ATOM 2879 C C . THR B 2 169 ? -29.170 -6.028 26.694 1.00 27.00 151 THR H C 1
ATOM 2880 O O . THR B 2 169 ? -29.470 -5.899 25.505 1.00 30.10 151 THR H O 1
ATOM 2884 N N . VAL B 2 170 ? -28.891 -7.200 27.242 1.00 25.26 152 VAL H N 1
ATOM 2885 C CA . VAL B 2 170 ? -28.954 -8.432 26.466 1.00 25.86 152 VAL H CA 1
ATOM 2886 C C . VAL B 2 170 ? -29.795 -9.489 27.189 1.00 33.96 152 VAL H C 1
ATOM 2887 O O . VAL B 2 170 ? -29.599 -9.750 28.380 1.00 28.65 152 VAL H O 1
ATOM 2891 N N . SER B 2 171 ? -30.744 -10.087 26.477 1.00 28.03 153 SER H N 1
ATOM 2892 C CA . SER B 2 171 ? -31.420 -11.271 26.989 1.00 26.48 153 SER H CA 1
ATOM 2893 C C . SER B 2 171 ? -31.183 -12.415 26.016 1.00 30.40 153 SER H C 1
ATOM 2894 O O . SER B 2 171 ? -30.595 -12.217 24.942 1.00 27.53 153 SER H O 1
ATOM 2897 N N . TRP B 2 172 ? -31.603 -13.615 26.402 1.00 27.26 154 TRP H N 1
ATOM 2898 C CA . TRP B 2 172 ? -31.481 -14.774 25.528 1.00 25.02 154 TRP H CA 1
ATOM 2899 C C . TRP B 2 172 ? -32.831 -15.458 25.416 1.00 30.04 154 TRP H C 1
ATOM 2900 O O . TRP B 2 172 ? -33.532 -15.611 26.417 1.00 29.96 154 TRP H O 1
ATOM 2911 N N . ASN B 2 173 ? -33.174 -15.881 24.204 1.00 28.81 155 ASN H N 1
ATOM 2912 C CA . ASN B 2 173 ? -34.489 -16.456 23.925 1.00 27.22 155 ASN H CA 1
ATOM 2913 C C . ASN B 2 173 ? -35.625 -15.652 24.549 1.00 33.20 155 ASN H C 1
ATOM 2914 O O . ASN B 2 173 ? -36.485 -16.200 25.231 1.00 32.37 155 ASN H O 1
ATOM 2919 N N . SER B 2 174 ? -35.585 -14.341 24.323 1.00 32.74 156 SER H N 1
ATOM 2920 C CA . SER B 2 174 ? -36.589 -13.407 24.821 1.00 32.32 156 SER H CA 1
ATOM 2921 C C . SER B 2 174 ? -36.690 -13.371 26.340 1.00 34.88 156 SER H C 1
ATOM 2922 O O . SER B 2 174 ? -37.733 -13.027 26.881 1.00 37.60 156 SER H O 1
ATOM 2925 N N . GLY B 2 175 ? -35.611 -13.733 27.023 1.00 36.40 157 GLY H N 1
ATOM 2926 C CA . GLY B 2 175 ? -35.599 -13.697 28.473 1.00 36.70 157 GLY H CA 1
ATOM 2927 C C . GLY B 2 175 ? -35.957 -15.014 29.137 1.00 38.79 157 GLY H C 1
ATOM 2928 O O . GLY B 2 175 ? -35.917 -15.116 30.360 1.00 38.28 157 GLY H O 1
ATOM 2929 N N . ALA B 2 176 ? -36.296 -16.022 28.336 1.00 36.96 158 ALA H N 1
ATOM 2930 C CA . ALA B 2 176 ? -36.682 -17.333 28.856 1.00 32.65 158 ALA H CA 1
ATOM 2931 C C . ALA B 2 176 ? -35.463 -18.135 29.282 1.00 41.65 158 ALA H C 1
ATOM 2932 O O . ALA B 2 176 ? -35.543 -19.024 30.135 1.00 37.33 158 ALA H O 1
ATOM 2934 N N . LEU B 2 177 ? -34.324 -17.816 28.683 1.00 34.28 159 LEU H N 1
ATOM 2935 C CA . LEU B 2 177 ? -33.094 -18.514 28.999 1.00 35.13 159 LEU H CA 1
ATOM 2936 C C . LEU B 2 177 ? -32.262 -17.643 29.929 1.00 41.91 159 LEU H C 1
ATOM 2937 O O . LEU B 2 177 ? -31.757 -16.590 29.516 1.00 35.76 159 LEU H O 1
ATOM 2942 N N . THR B 2 178 ? -32.138 -18.067 31.186 1.00 37.98 160 THR H N 1
ATOM 2943 C CA . THR B 2 178 ? -31.358 -17.315 32.166 1.00 37.90 160 THR H CA 1
ATOM 2944 C C . THR B 2 178 ? -30.319 -18.205 32.827 1.00 37.15 160 THR H C 1
ATOM 2945 O O . THR B 2 178 ? -29.261 -17.736 33.243 1.00 41.13 160 THR H O 1
ATOM 2949 N N . SER B 2 179 ? -30.607 -19.496 32.915 1.00 34.43 161 SER H N 1
ATOM 2950 C CA . SER B 2 179 ? -29.657 -20.402 33.532 1.00 36.05 161 SER H CA 1
ATOM 2951 C C . SER B 2 179 ? -28.387 -20.483 32.688 1.00 38.34 161 SER H C 1
ATOM 2952 O O . SER B 2 179 ? -28.458 -20.663 31.473 1.00 39.63 161 SER H O 1
ATOM 2955 N N . GLY B 2 180 ? -27.233 -20.315 33.331 1.00 37.45 162 GLY H N 1
ATOM 2956 C CA . GLY B 2 180 ? -25.947 -20.420 32.657 1.00 36.62 162 GLY H CA 1
ATOM 2957 C C . GLY B 2 180 ? -25.575 -19.204 31.826 1.00 33.61 162 GLY H C 1
ATOM 2958 O O . GLY B 2 180 ? -24.599 -19.224 31.069 1.00 32.94 162 GLY H O 1
ATOM 2959 N N . VAL B 2 181 ? -26.348 -18.138 31.977 1.00 30.54 163 VAL H N 1
ATOM 2960 C CA . VAL B 2 181 ? -26.144 -16.920 31.214 1.00 29.89 163 VAL H CA 1
ATOM 2961 C C . VAL B 2 181 ? -25.337 -15.910 32.016 1.00 29.80 163 VAL H C 1
ATOM 2962 O O . VAL B 2 181 ? -25.610 -15.697 33.188 1.00 27.26 163 VAL H O 1
ATOM 2966 N N . HIS B 2 182 ? -24.333 -15.302 31.394 1.00 30.59 164 HIS H N 1
ATOM 2967 C CA . HIS B 2 182 ? -23.678 -14.143 31.997 1.00 28.17 164 HIS H CA 1
ATOM 2968 C C . HIS B 2 182 ? -23.421 -13.047 30.965 1.00 28.79 164 HIS H C 1
ATOM 2969 O O . HIS B 2 182 ? -22.856 -13.302 29.890 1.00 28.27 164 HIS H O 1
ATOM 2976 N N . THR B 2 183 ? -23.847 -11.831 31.287 1.00 26.24 165 THR H N 1
ATOM 2977 C CA . THR B 2 183 ? -23.545 -10.679 30.451 1.00 28.28 165 THR H CA 1
ATOM 2978 C C . THR B 2 183 ? -22.471 -9.826 31.119 1.00 29.64 165 THR H C 1
ATOM 2979 O O . THR B 2 183 ? -22.639 -9.389 32.256 1.00 30.38 165 THR H O 1
ATOM 2983 N N . PHE B 2 184 ? -21.369 -9.602 30.408 1.00 23.06 166 PHE H N 1
ATOM 2984 C CA . PHE B 2 184 ? -20.193 -8.956 30.979 1.00 24.95 166 PHE H CA 1
ATOM 2985 C C . PHE B 2 184 ? -20.260 -7.428 30.900 1.00 25.32 166 PHE H C 1
ATOM 2986 O O . PHE B 2 184 ? -21.022 -6.881 30.106 1.00 27.18 166 PHE H O 1
ATOM 2994 N N . PRO B 2 185 ? -19.474 -6.725 31.742 1.00 24.13 167 PRO H N 1
ATOM 2995 C CA . PRO B 2 185 ? -19.393 -5.266 31.603 1.00 25.66 167 PRO H CA 1
ATOM 2996 C C . PRO B 2 185 ? -18.792 -4.879 30.259 1.00 19.28 167 PRO H C 1
ATOM 2997 O O . PRO B 2 185 ? -18.049 -5.658 29.677 1.00 23.42 167 PRO H O 1
ATOM 3001 N N . ALA B 2 186 ? -19.085 -3.668 29.809 1.00 18.35 168 ALA H N 1
ATOM 3002 C CA . ALA B 2 186 ? -18.526 -3.119 28.573 1.00 24.59 168 ALA H CA 1
ATOM 3003 C C . ALA B 2 186 ? -17.061 -2.701 28.710 1.00 26.63 168 ALA H C 1
ATOM 3004 O O . ALA B 2 186 ? -16.614 -2.301 29.786 1.00 25.68 168 ALA H O 1
ATOM 3006 N N . VAL B 2 187 ? -16.326 -2.784 27.606 1.00 27.01 169 VAL H N 1
ATOM 3007 C CA . VAL B 2 187 ? -14.986 -2.222 27.523 1.00 26.61 169 VAL H CA 1
ATOM 3008 C C . VAL B 2 187 ? -15.015 -1.079 26.523 1.00 27.00 169 VAL H C 1
ATOM 3009 O O . VAL B 2 187 ? -15.850 -1.058 25.626 1.00 22.21 169 VAL H O 1
ATOM 3013 N N . LEU B 2 188 ? -14.103 -0.127 26.672 1.00 23.87 170 LEU H N 1
ATOM 3014 C CA . LEU B 2 188 ? -14.038 1.004 25.750 1.00 24.55 170 LEU H CA 1
ATOM 3015 C C . LEU B 2 188 ? -12.853 0.862 24.796 1.00 31.27 170 LEU H C 1
ATOM 3016 O O . LEU B 2 188 ? -11.703 0.775 25.231 1.00 29.50 170 LEU H O 1
ATOM 3021 N N . GLN B 2 189 ? -13.146 0.835 23.497 1.00 29.06 171 GLN H N 1
ATOM 3022 C CA . GLN B 2 189 ? -12.138 0.612 22.463 1.00 33.45 171 GLN H CA 1
ATOM 3023 C C . GLN B 2 189 ? -11.378 1.885 22.117 1.00 33.02 171 GLN H C 1
ATOM 3024 O O . GLN B 2 189 ? -11.763 2.981 22.528 1.00 31.20 171 GLN H O 1
ATOM 3030 N N . SER B 2 190 ? -10.321 1.725 21.323 1.00 40.20 172 SER H N 1
ATOM 3031 C CA . SER B 2 190 ? -9.508 2.845 20.848 1.00 42.05 172 SER H CA 1
ATOM 3032 C C . SER B 2 190 ? -10.373 3.840 20.101 1.00 38.44 172 SER H C 1
ATOM 3033 O O . SER B 2 190 ? -10.133 5.047 20.138 1.00 38.77 172 SER H O 1
ATOM 3036 N N . SER B 2 191 ? -11.392 3.310 19.434 1.00 36.12 173 SER H N 1
ATOM 3037 C CA . SER B 2 191 ? -12.291 4.094 18.598 1.00 32.14 173 SER H CA 1
ATOM 3038 C C . SER B 2 191 ? -13.180 5.056 19.380 1.00 31.64 173 SER H C 1
ATOM 3039 O O . SER B 2 191 ? -13.794 5.952 18.805 1.00 32.06 173 SER H O 1
ATOM 3042 N N . GLY B 2 192 ? -13.262 4.864 20.689 1.00 28.74 174 GLY H N 1
ATOM 3043 C CA . GLY B 2 192 ? -14.187 5.635 21.495 1.00 28.68 174 GLY H CA 1
ATOM 3044 C C . GLY B 2 192 ? -15.552 4.966 21.591 1.00 26.31 174 GLY H C 1
ATOM 3045 O O . GLY B 2 192 ? -16.477 5.483 22.220 1.00 24.97 174 GLY H O 1
ATOM 3046 N N . LEU B 2 193 ? -15.684 3.803 20.965 1.00 25.20 175 LEU H N 1
ATOM 3047 C CA . LEU B 2 193 ? -16.927 3.038 21.050 1.00 24.67 175 LEU H CA 1
ATOM 3048 C C . LEU B 2 193 ? -16.809 1.879 22.040 1.00 23.99 175 LEU H C 1
ATOM 3049 O O . LEU B 2 193 ? -15.712 1.363 22.269 1.00 22.31 175 LEU H O 1
ATOM 3054 N N . TYR B 2 194 ? -17.948 1.457 22.596 1.00 21.85 176 TYR H N 1
ATOM 3055 C CA . TYR B 2 194 ? -17.998 0.361 23.557 1.00 20.25 176 TYR H CA 1
ATOM 3056 C C . TYR B 2 194 ? -18.279 -0.991 22.930 1.00 25.85 176 TYR H C 1
ATOM 3057 O O . TYR B 2 194 ? -18.892 -1.075 21.872 1.00 20.96 176 TYR H O 1
ATOM 3066 N N . SER B 2 195 ? -17.854 -2.036 23.632 1.00 22.81 177 SER H N 1
ATOM 3067 C CA . SER B 2 195 ? -18.174 -3.421 23.294 1.00 21.78 177 SER H CA 1
ATOM 3068 C C . SER B 2 195 ? -18.435 -4.222 24.563 1.00 25.23 177 SER H C 1
ATOM 3069 O O . SER B 2 195 ? -17.778 -4.020 25.589 1.00 20.45 177 SER H O 1
ATOM 3072 N N . LEU B 2 196 ? -19.371 -5.157 24.490 1.00 20.53 178 LEU H N 1
ATOM 3073 C CA . LEU B 2 196 ? -19.498 -6.156 25.544 1.00 20.94 178 LEU H CA 1
ATOM 3074 C C . LEU B 2 196 ? -19.822 -7.523 24.946 1.00 23.28 178 LEU H C 1
ATOM 3075 O O . LEU B 2 196 ? -20.073 -7.639 23.745 1.00 21.11 178 LEU H O 1
ATOM 3080 N N . SER B 2 197 ? -19.807 -8.549 25.786 1.00 20.35 179 SER H N 1
ATOM 3081 C CA . SER B 2 197 ? -20.163 -9.900 25.367 1.00 19.50 179 SER H CA 1
ATOM 3082 C C . SER B 2 197 ? -21.200 -10.454 26.323 1.00 22.80 179 SER H C 1
ATOM 3083 O O . SER B 2 197 ? -21.302 -10.022 27.469 1.00 21.76 179 SER H O 1
ATOM 3086 N N . SER B 2 198 ? -21.968 -11.415 25.839 1.00 23.02 180 SER H N 1
ATOM 3087 C CA . SER B 2 198 ? -22.906 -12.161 26.671 1.00 23.87 180 SER H CA 1
ATOM 3088 C C . SER B 2 198 ? -22.788 -13.611 26.259 1.00 23.98 180 SER H C 1
ATOM 3089 O O . SER B 2 198 ? -22.687 -13.908 25.068 1.00 26.74 180 SER H O 1
ATOM 3092 N N . VAL B 2 199 ? -22.746 -14.514 27.235 1.00 23.15 181 VAL H N 1
ATOM 3093 C CA . VAL B 2 199 ? -22.682 -15.938 26.928 1.00 27.32 181 VAL H CA 1
ATOM 3094 C C . VAL B 2 199 ? -23.596 -16.809 27.739 1.00 26.11 181 VAL H C 1
ATOM 3095 O O . VAL B 2 199 ? -24.073 -16.430 28.813 1.00 30.44 181 VAL H O 1
ATOM 3099 N N . VAL B 2 200 ? -23.799 -18.006 27.217 1.00 27.39 182 VAL H N 1
ATOM 3100 C CA . VAL B 2 200 ? -24.570 -19.015 27.906 1.00 25.83 182 VAL H CA 1
ATOM 3101 C C . VAL B 2 200 ? -23.822 -20.334 27.799 1.00 29.38 182 VAL H C 1
ATOM 3102 O O . VAL B 2 200 ? -23.230 -20.646 26.773 1.00 29.84 182 VAL H O 1
ATOM 3106 N N . THR B 2 201 ? -23.811 -21.082 28.892 1.00 26.09 183 THR H N 1
ATOM 3107 C CA . THR B 2 201 ? -23.180 -22.384 28.913 1.00 32.13 183 THR H CA 1
ATOM 3108 C C . THR B 2 201 ? -24.310 -23.392 28.992 1.00 32.65 183 THR H C 1
ATOM 3109 O O . THR B 2 201 ? -25.201 -23.249 29.825 1.00 34.42 183 THR H O 1
ATOM 3113 N N . VAL B 2 202 ? -24.299 -24.381 28.107 1.00 30.82 184 VAL H N 1
ATOM 3114 C CA . VAL B 2 202 ? -25.357 -25.381 28.087 1.00 33.06 184 VAL H CA 1
ATOM 3115 C C . VAL B 2 202 ? -24.754 -26.773 27.984 1.00 40.26 184 VAL H C 1
ATOM 3116 O O . VAL B 2 202 ? -23.590 -26.921 27.607 1.00 39.55 184 VAL H O 1
ATOM 3120 N N . PRO B 2 203 ? -25.532 -27.804 28.345 1.00 42.09 185 PRO H N 1
ATOM 3121 C CA . PRO B 2 203 ? -25.058 -29.171 28.107 1.00 39.60 185 PRO H CA 1
ATOM 3122 C C . PRO B 2 203 ? -24.845 -29.409 26.619 1.00 40.78 185 PRO H C 1
ATOM 3123 O O . PRO B 2 203 ? -25.655 -28.957 25.812 1.00 39.68 185 PRO H O 1
ATOM 3127 N N . SER B 2 204 ? -23.767 -30.104 26.267 1.00 41.77 186 SER H N 1
ATOM 3128 C CA . SER B 2 204 ? -23.473 -30.426 24.873 1.00 41.94 186 SER H CA 1
ATOM 3129 C C . SER B 2 204 ? -24.641 -31.137 24.196 1.00 44.28 186 SER H C 1
ATOM 3130 O O . SER B 2 204 ? -24.885 -30.948 23.004 1.00 40.45 186 SER H O 1
ATOM 3133 N N . SER B 2 205 ? -25.359 -31.954 24.961 1.00 42.82 187 SER H N 1
ATOM 3134 C CA . SER B 2 205 ? -26.507 -32.680 24.428 1.00 46.75 187 SER H CA 1
ATOM 3135 C C . SER B 2 205 ? -27.678 -31.746 24.127 1.00 45.00 187 SER H C 1
ATOM 3136 O O . SER B 2 205 ? -28.515 -32.045 23.272 1.00 46.19 187 SER H O 1
ATOM 3139 N N . SER B 2 206 ? -27.735 -30.614 24.826 1.00 40.69 188 SER H N 1
ATOM 3140 C CA . SER B 2 206 ? -28.801 -29.643 24.591 1.00 37.64 188 SER H CA 1
ATOM 3141 C C . SER B 2 206 ? -28.690 -29.013 23.210 1.00 43.35 188 SER H C 1
ATOM 3142 O O . SER B 2 206 ? -29.669 -28.475 22.684 1.00 37.63 188 SER H O 1
ATOM 3145 N N . LEU B 2 207 ? -27.493 -29.069 22.631 1.00 40.15 189 LEU H N 1
ATOM 3146 C CA . LEU B 2 207 ? -27.280 -28.530 21.297 1.00 38.04 189 LEU H CA 1
ATOM 3147 C C . LEU B 2 207 ? -28.118 -29.332 20.322 1.00 40.52 189 LEU H C 1
ATOM 3148 O O . LEU B 2 207 ? -28.155 -30.560 20.390 1.00 44.17 189 LEU H O 1
ATOM 3153 N N . GLY B 2 208 ? -28.813 -28.638 19.432 1.00 37.62 190 GLY H N 1
ATOM 3154 C CA . GLY B 2 208 ? -29.647 -29.307 18.453 1.00 41.33 190 GLY H CA 1
ATOM 3155 C C . GLY B 2 208 ? -31.074 -29.518 18.921 1.00 40.12 190 GLY H C 1
ATOM 3156 O O . GLY B 2 208 ? -31.946 -29.866 18.126 1.00 46.26 190 GLY H O 1
ATOM 3157 N N . THR B 2 209 ? -31.320 -29.308 20.209 1.00 38.76 191 THR H N 1
ATOM 3158 C CA . THR B 2 209 ? -32.658 -29.502 20.759 1.00 39.08 191 THR H CA 1
ATOM 3159 C C . THR B 2 209 ? -33.473 -28.216 20.695 1.00 34.09 191 THR H C 1
ATOM 3160 O O . THR B 2 209 ? -34.696 -28.257 20.662 1.00 35.20 191 THR H O 1
ATOM 3164 N N . GLN B 2 210 ? -32.792 -27.075 20.680 1.00 31.06 192 GLN H N 1
ATOM 3165 C CA . GLN B 2 210 ? -33.469 -25.788 20.581 1.00 27.02 192 GLN H CA 1
ATOM 3166 C C . GLN B 2 210 ? -32.531 -24.733 20.024 1.00 31.84 192 GLN H C 1
ATOM 3167 O O . GLN B 2 210 ? -31.328 -24.964 19.892 1.00 30.19 192 GLN H O 1
ATOM 3173 N N . THR B 2 211 ? -33.098 -23.577 19.711 1.00 25.42 193 THR H N 1
ATOM 3174 C CA . THR B 2 211 ? -32.330 -22.469 19.173 1.00 29.69 193 THR H CA 1
ATOM 3175 C C . THR B 2 211 ? -31.926 -21.513 20.279 1.00 29.79 193 THR H C 1
ATOM 3176 O O . THR B 2 211 ? -32.601 -21.389 21.315 1.00 25.94 193 THR H O 1
ATOM 3180 N N . TYR B 2 212 ? -30.815 -20.830 20.042 1.00 26.02 194 TYR H N 1
ATOM 3181 C CA . TYR B 2 212 ? -30.280 -19.891 21.004 1.00 27.16 194 TYR H CA 1
ATOM 3182 C C . TYR B 2 212 ? -30.148 -18.545 20.335 1.00 26.30 194 TYR H C 1
ATOM 3183 O O . TYR B 2 212 ? -29.370 -18.386 19.396 1.00 24.75 194 TYR H O 1
ATOM 3192 N N . THR B 2 213 ? -30.948 -17.591 20.791 1.00 23.01 195 THR H N 1
ATOM 3193 C CA . THR B 2 213 ? -30.968 -16.262 20.200 1.00 23.91 195 THR H CA 1
ATOM 3194 C C . THR B 2 213 ? -30.657 -15.200 21.250 1.00 28.12 195 THR H C 1
ATOM 3195 O O . THR B 2 213 ? -31.301 -15.156 22.296 1.00 26.86 195 THR H O 1
ATOM 3199 N N . CYS B 2 214 ? -29.675 -14.345 20.980 1.00 26.29 196 CYS H N 1
ATOM 3200 C CA . CYS B 2 214 ? -29.427 -13.230 21.891 1.00 24.59 196 CYS H CA 1
ATOM 3201 C C . CYS B 2 214 ? -30.219 -12.020 21.426 1.00 22.64 196 CYS H C 1
ATOM 3202 O O . CYS B 2 214 ? -30.265 -11.712 20.234 1.00 28.52 196 CYS H O 1
ATOM 3205 N N . ASN B 2 215 ? -30.888 -11.368 22.368 1.00 25.72 197 ASN H N 1
ATOM 3206 C CA . ASN B 2 215 ? -31.664 -10.170 22.090 1.00 19.87 197 ASN H CA 1
ATOM 3207 C C . ASN B 2 215 ? -30.918 -8.988 22.676 1.00 27.79 197 ASN H C 1
ATOM 3208 O O . ASN B 2 215 ? -30.772 -8.876 23.897 1.00 26.05 197 ASN H O 1
ATOM 3213 N N . VAL B 2 216 ? -30.440 -8.113 21.800 1.00 23.10 198 VAL H N 1
ATOM 3214 C CA . VAL B 2 216 ? -29.655 -6.953 22.200 1.00 23.31 198 VAL H CA 1
ATOM 3215 C C . VAL B 2 216 ? -30.516 -5.705 22.091 1.00 23.94 198 VAL H C 1
ATOM 3216 O O . VAL B 2 216 ? -31.158 -5.473 21.066 1.00 26.47 198 VAL H O 1
ATOM 3220 N N . ASN B 2 217 ? -30.547 -4.903 23.151 1.00 22.31 199 ASN H N 1
ATOM 3221 C CA . ASN B 2 217 ? -31.314 -3.668 23.133 1.00 23.99 199 ASN H CA 1
ATOM 3222 C C . ASN B 2 217 ? -30.415 -2.470 23.401 1.00 29.79 199 ASN H C 1
ATOM 3223 O O . ASN B 2 217 ? -29.783 -2.388 24.455 1.00 29.11 199 ASN H O 1
ATOM 3228 N N . HIS B 2 218 ? -30.342 -1.555 22.443 1.00 24.72 200 HIS H N 1
ATOM 3229 C CA . HIS B 2 218 ? -29.586 -0.324 22.633 1.00 28.74 200 HIS H CA 1
ATOM 3230 C C . HIS B 2 218 ? -30.543 0.845 22.565 1.00 26.42 200 HIS H C 1
ATOM 3231 O O . HIS B 2 218 ? -30.737 1.443 21.507 1.00 29.36 200 HIS H O 1
ATOM 3238 N N . LYS B 2 219 ? -31.150 1.156 23.704 1.00 27.46 201 LYS H N 1
ATOM 3239 C CA . LYS B 2 219 ? -32.126 2.235 23.780 1.00 29.61 201 LYS H CA 1
ATOM 3240 C C . LYS B 2 219 ? -31.640 3.596 23.262 1.00 30.96 201 LYS H C 1
ATOM 3241 O O . LYS B 2 219 ? -32.383 4.267 22.545 1.00 31.34 201 LYS H O 1
ATOM 3243 N N . PRO B 2 220 ? -30.403 4.012 23.611 1.00 30.00 202 PRO H N 1
ATOM 3244 C CA . PRO B 2 220 ? -29.986 5.333 23.122 1.00 28.87 202 PRO H CA 1
ATOM 3245 C C . PRO B 2 220 ? -30.068 5.512 21.604 1.00 30.63 202 PRO H C 1
ATOM 3246 O O . PRO B 2 220 ? -30.300 6.636 21.164 1.00 29.82 202 PRO H O 1
ATOM 3250 N N . SER B 2 221 ? -29.903 4.443 20.823 1.00 26.52 203 SER H N 1
ATOM 3251 C CA . SER B 2 221 ? -30.023 4.565 19.365 1.00 29.56 203 SER H CA 1
ATOM 3252 C C . SER B 2 221 ? -31.328 3.975 18.837 1.00 29.53 203 SER H C 1
ATOM 3253 O O . SER B 2 221 ? -31.518 3.892 17.622 1.00 31.65 203 SER H O 1
ATOM 3256 N N . ASN B 2 222 ? -32.210 3.570 19.748 1.00 29.97 204 ASN H N 1
ATOM 3257 C CA . ASN B 2 222 ? -33.461 2.905 19.381 1.00 35.20 204 ASN H CA 1
ATOM 3258 C C . ASN B 2 222 ? -33.231 1.715 18.458 1.00 29.61 204 ASN H C 1
ATOM 3259 O O . ASN B 2 222 ? -33.918 1.553 17.450 1.00 29.15 204 ASN H O 1
ATOM 3264 N N . THR B 2 223 ? -32.245 0.904 18.809 1.00 27.49 205 THR H N 1
ATOM 3265 C CA . THR B 2 223 ? -31.900 -0.273 18.040 1.00 26.36 205 THR H CA 1
ATOM 3266 C C . THR B 2 223 ? -32.176 -1.508 18.877 1.00 30.64 205 THR H C 1
ATOM 3267 O O . THR B 2 223 ? -31.824 -1.548 20.054 1.00 28.58 205 THR H O 1
ATOM 3271 N N . LYS B 2 224 ? -32.822 -2.504 18.278 1.00 21.48 206 LYS H N 1
ATOM 3272 C CA . LYS B 2 224 ? -32.901 -3.830 18.857 1.00 25.22 206 LYS H CA 1
ATOM 3273 C C . LYS B 2 224 ? -32.377 -4.808 17.817 1.00 22.24 206 LYS H C 1
ATOM 3274 O O . LYS B 2 224 ? -32.687 -4.667 16.643 1.00 26.47 206 LYS H O 1
ATOM 3280 N N . VAL B 2 225 ? -31.572 -5.779 18.243 1.00 25.24 207 VAL H N 1
ATOM 3281 C CA . VAL B 2 225 ? -31.089 -6.824 17.344 1.00 24.92 207 VAL H CA 1
ATOM 3282 C C . VAL B 2 225 ? -31.289 -8.211 17.937 1.00 28.79 207 VAL H C 1
ATOM 3283 O O . VAL B 2 225 ? -30.939 -8.463 19.094 1.00 27.00 207 VAL H O 1
ATOM 3287 N N . ASP B 2 226 ? -31.846 -9.114 17.137 1.00 23.37 208 ASP H N 1
ATOM 3288 C CA . ASP B 2 226 ? -31.919 -10.513 17.498 1.00 27.39 208 ASP H CA 1
ATOM 3289 C C . ASP B 2 226 ? -30.927 -11.255 16.623 1.00 27.56 208 ASP H C 1
ATOM 3290 O O . ASP B 2 226 ? -30.930 -11.106 15.405 1.00 27.43 208 ASP H O 1
ATOM 3295 N N . LYS B 2 227 ? -30.088 -12.060 17.254 1.00 25.30 209 LYS H N 1
ATOM 3296 C CA . LYS B 2 227 ? -29.063 -12.798 16.550 1.00 25.44 209 LYS H CA 1
ATOM 3297 C C . LYS B 2 227 ? -29.044 -14.247 17.016 1.00 26.11 209 LYS H C 1
ATOM 3298 O O . LYS B 2 227 ? -28.767 -14.530 18.193 1.00 23.25 209 LYS H O 1
ATOM 3304 N N . ARG B 2 228 ? -29.349 -15.171 16.103 1.00 21.92 210 ARG H N 1
ATOM 3305 C CA . ARG B 2 228 ? -29.245 -16.584 16.420 1.00 25.48 210 ARG H CA 1
ATOM 3306 C C . ARG B 2 228 ? -27.787 -17.041 16.376 1.00 25.77 210 ARG H C 1
ATOM 3307 O O . ARG B 2 228 ? -27.013 -16.608 15.518 1.00 31.27 210 ARG H O 1
ATOM 3315 N N . VAL B 2 229 ? -27.417 -17.902 17.313 1.00 21.52 211 VAL H N 1
ATOM 3316 C CA . VAL B 2 229 ? -26.070 -18.457 17.377 1.00 29.86 211 VAL H CA 1
ATOM 3317 C C . VAL B 2 229 ? -26.105 -19.976 17.251 1.00 35.13 211 VAL H C 1
ATOM 3318 O O . VAL B 2 229 ? -26.758 -20.651 18.047 1.00 28.15 211 VAL H O 1
ATOM 3322 N N . GLU B 2 230 ? -25.389 -20.511 16.261 1.00 32.64 212 GLU H N 1
ATOM 3323 C CA . GLU B 2 230 ? -25.476 -21.933 15.936 1.00 34.35 212 GLU H CA 1
ATOM 3324 C C . GLU B 2 230 ? -24.149 -22.648 16.128 1.00 39.18 212 GLU H C 1
ATOM 3325 O O . GLU B 2 230 ? -23.101 -22.145 15.722 1.00 38.51 212 GLU H O 1
ATOM 3331 N N . LEU B 2 231 ? -24.207 -23.822 16.752 1.00 41.27 213 LEU H N 1
ATOM 3332 C CA . LEU B 2 231 ? -23.016 -24.624 17.023 1.00 47.55 213 LEU H CA 1
ATOM 3333 C C . LEU B 2 231 ? -23.086 -25.979 16.318 1.00 46.95 213 LEU H C 1
ATOM 3334 O O . LEU B 2 231 ? -24.000 -26.769 16.559 1.00 48.50 213 LEU H O 1
ATOM 3339 N N . CYS C 3 1 ? 0.866 24.984 71.781 1.00 34.75 305 CYS P N 1
ATOM 3340 C CA . CYS C 3 1 ? 0.826 25.062 70.328 1.00 25.80 305 CYS P CA 1
ATOM 3341 C C . CYS C 3 1 ? 0.114 23.844 69.729 1.00 22.98 305 CYS P C 1
ATOM 3342 O O . CYS C 3 1 ? -0.223 22.897 70.446 1.00 21.72 305 CYS P O 1
ATOM 3345 N N . ARG C 3 2 ? -0.121 23.872 68.422 1.00 15.92 306 ARG P N 1
ATOM 3346 C CA . ARG C 3 2 ? -0.786 22.758 67.742 1.00 13.81 306 ARG P CA 1
ATOM 3347 C C . ARG C 3 2 ? 0.111 22.189 66.662 1.00 15.62 306 ARG P C 1
ATOM 3348 O O . ARG C 3 2 ? 0.842 22.925 65.997 1.00 14.10 306 ARG P O 1
ATOM 3356 N N . ILE C 3 3 ? 0.080 20.867 66.507 1.00 10.60 307 ILE P N 1
ATOM 3357 C CA . ILE C 3 3 ? 0.821 20.221 65.455 1.00 10.93 307 ILE P CA 1
ATOM 3358 C C . ILE C 3 3 ? -0.207 19.595 64.521 1.00 11.15 307 ILE P C 1
ATOM 3359 O O . ILE C 3 3 ? -1.111 18.910 64.973 1.00 11.03 307 ILE P O 1
ATOM 3364 N N . HIS C 3 4 ? -0.061 19.859 63.230 1.00 10.07 308 HIS P N 1
ATOM 3365 C CA . HIS C 3 4 ? -1.027 19.460 62.223 1.00 10.67 308 HIS P CA 1
ATOM 3366 C C . HIS C 3 4 ? -0.399 18.441 61.301 1.00 11.78 308 HIS P C 1
ATOM 3367 O O . HIS C 3 4 ? 0.633 18.704 60.664 1.00 12.65 308 HIS P O 1
ATOM 3374 N N . ILE C 3 5 ? -1.023 17.267 61.238 1.00 8.26 309 ILE P N 1
ATOM 3375 C CA . ILE C 3 5 ? -0.478 16.154 60.470 1.00 9.98 309 ILE P CA 1
ATOM 3376 C C . ILE C 3 5 ? -1.425 15.877 59.302 1.00 8.16 309 ILE P C 1
ATOM 3377 O O . ILE C 3 5 ? -2.412 15.164 59.439 1.00 8.69 309 ILE P O 1
ATOM 3382 N N . GLY C 3 6 ? -1.126 16.470 58.151 1.00 8.92 312 GLY P N 1
ATOM 3383 C CA . GLY C 3 6 ? -1.967 16.319 56.979 1.00 11.88 312 GLY P CA 1
ATOM 3384 C C . GLY C 3 6 ? -1.530 17.287 55.895 1.00 9.99 312 GLY P C 1
ATOM 3385 O O . GLY C 3 6 ? -0.748 18.207 56.145 1.00 9.58 312 GLY P O 1
ATOM 3386 N N . PRO C 3 7 ? -2.038 17.084 54.677 1.00 6.88 313 PRO P N 1
ATOM 3387 C CA . PRO C 3 7 ? -1.518 17.798 53.511 1.00 9.83 313 PRO P CA 1
ATOM 3388 C C . PRO C 3 7 ? -1.967 19.246 53.498 1.00 10.32 313 PRO P C 1
ATOM 3389 O O . PRO C 3 7 ? -3.129 19.524 53.789 1.00 9.32 313 PRO P O 1
ATOM 3393 N N . GLY C 3 8 ? -1.051 20.148 53.166 1.00 9.44 314 GLY P N 1
ATOM 3394 C CA . GLY C 3 8 ? -1.409 21.547 53.007 1.00 10.33 314 GLY P CA 1
ATOM 3395 C C . GLY C 3 8 ? -1.459 22.322 54.302 1.00 11.98 314 GLY P C 1
ATOM 3396 O O . GLY C 3 8 ? -1.573 23.550 54.266 1.00 12.97 314 GLY P O 1
ATOM 3397 N N . ARG C 3 9 ? -1.383 21.630 55.440 1.00 8.52 315 ARG P N 1
ATOM 3398 C CA . ARG C 3 9 ? -1.470 22.293 56.746 1.00 10.60 315 ARG P CA 1
ATOM 3399 C C . ARG C 3 9 ? -0.118 22.859 57.184 1.00 14.68 315 ARG P C 1
ATOM 3400 O O . ARG C 3 9 ? 0.920 22.228 56.968 1.00 14.09 315 ARG P O 1
ATOM 3408 N N . ALA C 3 10 ? -0.113 24.033 57.815 1.00 12.81 316 ALA P N 1
ATOM 3409 C CA . ALA C 3 10 ? 1.109 24.475 58.483 1.00 11.96 316 ALA P CA 1
ATOM 3410 C C . ALA C 3 10 ? 1.416 23.448 59.572 1.00 12.58 316 ALA P C 1
ATOM 3411 O O . ALA C 3 10 ? 0.544 23.085 60.350 1.00 11.05 316 ALA P O 1
ATOM 3413 N N . PHE C 3 11 ? 2.657 22.987 59.622 1.00 11.35 317 PHE P N 1
ATOM 3414 C CA . PHE C 3 11 ? 3.031 21.887 60.494 1.00 13.17 317 PHE P CA 1
ATOM 3415 C C . PHE C 3 11 ? 2.835 22.255 61.980 1.00 15.03 317 PHE P C 1
ATOM 3416 O O . PHE C 3 11 ? 2.316 21.457 62.763 1.00 10.97 317 PHE P O 1
ATOM 3424 N N . TYR C 3 12 ? 3.253 23.462 62.366 1.00 9.13 318 TYR P N 1
ATOM 3425 C CA . TYR C 3 12 ? 3.119 23.938 63.746 1.00 10.92 318 TYR P CA 1
ATOM 3426 C C . TYR C 3 12 ? 2.441 25.292 63.735 1.00 16.41 318 TYR P C 1
ATOM 3427 O O . TYR C 3 12 ? 2.824 26.168 62.946 1.00 14.67 318 TYR P O 1
ATOM 3436 N N . THR C 3 13 ? 1.473 25.478 64.629 1.00 13.88 319 THR P N 1
ATOM 3437 C CA . THR C 3 13 ? 0.854 26.795 64.792 1.00 17.00 319 THR P CA 1
ATOM 3438 C C . THR C 3 13 ? 0.812 27.141 66.271 1.00 21.41 319 THR P C 1
ATOM 3439 O O . THR C 3 13 ? 0.768 26.257 67.127 1.00 16.42 319 THR P O 1
ATOM 3443 N N . CYS C 3 14 ? 0.851 28.430 66.577 1.00 19.53 320 CYS P N 1
ATOM 3444 C CA . CYS C 3 14 ? 0.752 28.871 67.959 1.00 25.54 320 CYS P CA 1
ATOM 3445 C C . CYS C 3 14 ? -0.220 30.039 68.034 1.00 32.95 320 CYS P C 1
ATOM 3446 O O . CYS C 3 14 ? -1.255 30.079 67.349 1.00 36.31 320 CYS P O 1
ATOM 3450 N N . SER D 1 2 ? -23.924 -3.839 -23.978 1.00 40.27 2 SER M N 1
ATOM 3451 C CA . SER D 1 2 ? -24.549 -4.745 -24.939 1.00 37.58 2 SER M CA 1
ATOM 3452 C C . SER D 1 2 ? -23.859 -4.731 -26.297 1.00 37.46 2 SER M C 1
ATOM 3453 O O . SER D 1 2 ? -23.327 -3.701 -26.721 1.00 36.95 2 SER M O 1
ATOM 3456 N N . VAL D 1 3 ? -23.881 -5.871 -26.985 1.00 37.50 3 VAL M N 1
ATOM 3457 C CA . VAL D 1 3 ? -23.243 -5.956 -28.288 1.00 30.02 3 VAL M CA 1
ATOM 3458 C C . VAL D 1 3 ? -23.924 -5.018 -29.271 1.00 27.65 3 VAL M C 1
ATOM 3459 O O . VAL D 1 3 ? -23.265 -4.242 -29.954 1.00 31.09 3 VAL M O 1
ATOM 3463 N N . LEU D 1 4 ? -25.249 -5.082 -29.335 1.00 25.69 4 LEU M N 1
ATOM 3464 C CA . LEU D 1 4 ? -26.012 -4.177 -30.186 1.00 24.13 4 LEU M CA 1
ATOM 3465 C C . LEU D 1 4 ? -26.626 -3.111 -29.280 1.00 28.44 4 LEU M C 1
ATOM 3466 O O . LEU D 1 4 ? -27.069 -3.424 -28.182 1.00 25.59 4 LEU M O 1
ATOM 3471 N N . THR D 1 5 ? -26.642 -1.860 -29.730 1.00 28.68 5 THR M N 1
ATOM 3472 C CA . THR D 1 5 ? -27.060 -0.754 -28.865 1.00 25.29 5 THR M CA 1
ATOM 3473 C C . THR D 1 5 ? -28.430 -0.184 -29.242 1.00 26.10 5 THR M C 1
ATOM 3474 O O . THR D 1 5 ? -28.654 0.198 -30.389 1.00 24.76 5 THR M O 1
ATOM 3478 N N . GLN D 1 6 ? -29.337 -0.133 -28.264 1.00 23.76 6 GLN M N 1
ATOM 3479 C CA . GLN D 1 6 ? -30.681 0.416 -28.453 1.00 26.22 6 GLN M CA 1
ATOM 3480 C C . GLN D 1 6 ? -30.931 1.518 -27.433 1.00 27.74 6 GLN M C 1
ATOM 3481 O O . GLN D 1 6 ? -30.319 1.518 -26.359 1.00 25.73 6 GLN M O 1
ATOM 3487 N N . PRO D 1 7 ? -31.851 2.449 -27.751 1.00 25.81 7 PRO M N 1
ATOM 3488 C CA . PRO D 1 7 ? -32.280 3.412 -26.728 1.00 27.07 7 PRO M CA 1
ATOM 3489 C C . PRO D 1 7 ? -32.978 2.674 -25.589 1.00 24.12 7 PRO M C 1
ATOM 3490 O O . PRO D 1 7 ? -33.726 1.730 -25.836 1.00 22.91 7 PRO M O 1
ATOM 3494 N N . PRO D 1 8 ? -32.722 3.084 -24.343 1.00 27.29 8 PRO M N 1
ATOM 3495 C CA . PRO D 1 8 ? -33.309 2.363 -23.208 1.00 25.10 8 PRO M CA 1
ATOM 3496 C C . PRO D 1 8 ? -34.843 2.413 -23.210 1.00 25.31 8 PRO M C 1
ATOM 3497 O O . PRO D 1 8 ? -35.487 1.470 -22.764 1.00 25.83 8 PRO M O 1
ATOM 3501 N N . SER D 1 9 ? -35.423 3.498 -23.710 1.00 27.86 9 SER M N 1
ATOM 3502 C CA . SER D 1 9 ? -36.870 3.649 -23.620 1.00 26.75 9 SER M CA 1
ATOM 3503 C C . SER D 1 9 ? -37.455 4.540 -24.703 1.00 27.01 9 SER M C 1
ATOM 3504 O O . SER D 1 9 ? -36.769 5.380 -25.279 1.00 29.33 9 SER M O 1
ATOM 3507 N N . VAL D 1 10 ? -38.740 4.339 -24.965 1.00 27.33 11 VAL M N 1
ATOM 3508 C CA . VAL D 1 10 ? -39.471 5.183 -25.894 1.00 30.69 11 VAL M CA 1
ATOM 3509 C C . VAL D 1 10 ? -40.949 5.161 -25.518 1.00 30.26 11 VAL M C 1
ATOM 3510 O O . VAL D 1 10 ? -41.438 4.194 -24.914 1.00 26.35 11 VAL M O 1
ATOM 3514 N N . SER D 1 11 ? -41.663 6.237 -25.838 1.00 31.17 12 SER M N 1
ATOM 3515 C CA . SER D 1 11 ? -43.083 6.284 -25.529 1.00 28.88 12 SER M CA 1
ATOM 3516 C C . SER D 1 11 ? -43.870 7.069 -26.563 1.00 27.95 12 SER M C 1
ATOM 3517 O O . SER D 1 11 ? -43.351 7.986 -27.193 1.00 28.99 12 SER M O 1
ATOM 3520 N N . ALA D 1 12 ? -45.129 6.685 -26.723 1.00 30.38 13 ALA M N 1
ATOM 3521 C CA . ALA D 1 12 ? -46.050 7.378 -27.608 1.00 32.18 13 ALA M CA 1
ATOM 3522 C C . ALA D 1 12 ? -47.461 6.979 -27.237 1.00 29.84 13 ALA M C 1
ATOM 3523 O O . ALA D 1 12 ? -47.675 6.012 -26.495 1.00 30.46 13 ALA M O 1
ATOM 3525 N N . ALA D 1 13 ? -48.424 7.718 -27.774 1.00 35.39 14 ALA M N 1
ATOM 3526 C CA . ALA D 1 13 ? -49.828 7.500 -27.459 1.00 32.46 14 ALA M CA 1
ATOM 3527 C C . ALA D 1 13 ? -50.461 6.461 -28.378 1.00 34.63 14 ALA M C 1
ATOM 3528 O O . ALA D 1 13 ? -49.952 6.203 -29.473 1.00 32.58 14 ALA M O 1
ATOM 3530 N N . PRO D 1 14 ? -51.573 5.853 -27.932 1.00 32.56 15 PRO M N 1
ATOM 3531 C CA . PRO D 1 14 ? -52.353 4.992 -28.820 1.00 31.72 15 PRO M CA 1
ATOM 3532 C C . PRO D 1 14 ? -52.625 5.693 -30.149 1.00 36.55 15 PRO M C 1
ATOM 3533 O O . PRO D 1 14 ? -52.778 6.920 -30.186 1.00 34.86 15 PRO M O 1
ATOM 3537 N N . GLY D 1 15 ? -52.631 4.919 -31.230 1.00 32.82 16 GLY M N 1
ATOM 3538 C CA . GLY D 1 15 ? -52.828 5.467 -32.560 1.00 34.48 16 GLY M CA 1
ATOM 3539 C C . GLY D 1 15 ? -51.602 6.104 -33.193 1.00 33.53 16 GLY M C 1
ATOM 3540 O O . GLY D 1 15 ? -51.590 6.355 -34.397 1.00 34.56 16 GLY M O 1
ATOM 3541 N N . GLN D 1 16 ? -50.567 6.380 -32.404 1.00 33.94 17 GLN M N 1
ATOM 3542 C CA . GLN D 1 16 ? -49.357 6.998 -32.956 1.00 32.99 17 GLN M CA 1
ATOM 3543 C C . GLN D 1 16 ? -48.368 5.960 -33.524 1.00 30.71 17 GLN M C 1
ATOM 3544 O O . GLN D 1 16 ? -48.657 4.764 -33.544 1.00 30.17 17 GLN M O 1
ATOM 3550 N N . LYS D 1 17 ? -47.219 6.430 -33.998 1.00 33.80 18 LYS M N 1
ATOM 3551 C CA . LYS D 1 17 ? -46.199 5.537 -34.551 1.00 37.00 18 LYS M CA 1
ATOM 3552 C C . LYS D 1 17 ? -44.847 5.755 -33.861 1.00 39.78 18 LYS M C 1
ATOM 3553 O O . LYS D 1 17 ? -44.484 6.892 -33.534 1.00 33.20 18 LYS M O 1
ATOM 3559 N N . VAL D 1 18 ? -44.106 4.667 -33.636 1.00 33.87 19 VAL M N 1
ATOM 3560 C CA . VAL D 1 18 ? -42.761 4.764 -33.066 1.00 32.05 19 VAL M CA 1
ATOM 3561 C C . VAL D 1 18 ? -41.754 3.989 -33.898 1.00 29.37 19 VAL M C 1
ATOM 3562 O O . VAL D 1 18 ? -42.113 3.044 -34.585 1.00 29.02 19 VAL M O 1
ATOM 3566 N N . THR D 1 19 ? -40.498 4.413 -33.844 1.00 31.39 20 THR M N 1
ATOM 3567 C CA . THR D 1 19 ? -39.409 3.598 -34.355 1.00 30.79 20 THR M CA 1
ATOM 3568 C C . THR D 1 19 ? -38.422 3.293 -33.232 1.00 32.03 20 THR M C 1
ATOM 3569 O O . THR D 1 19 ? -38.180 4.115 -32.337 1.00 27.26 20 THR M O 1
ATOM 3573 N N . ILE D 1 20 ? -37.865 2.093 -33.276 1.00 28.65 21 ILE M N 1
ATOM 3574 C CA . ILE D 1 20 ? -36.867 1.684 -32.304 1.00 26.58 21 ILE M CA 1
ATOM 3575 C C . ILE D 1 20 ? -35.623 1.262 -33.076 1.00 28.36 21 ILE M C 1
ATOM 3576 O O . ILE D 1 20 ? -35.694 0.404 -33.954 1.00 26.62 21 ILE M O 1
ATOM 3581 N N . SER D 1 21 ? -34.496 1.894 -32.769 1.00 27.83 22 SER M N 1
ATOM 3582 C CA . SER D 1 21 ? -33.273 1.663 -33.521 1.00 32.60 22 SER M CA 1
ATOM 3583 C C . SER D 1 21 ? -32.349 0.659 -32.831 1.00 31.79 22 SER M C 1
ATOM 3584 O O . SER D 1 21 ? -32.412 0.456 -31.617 1.00 32.34 22 SER M O 1
ATOM 3587 N N . CYS D 1 22 ? -31.485 0.048 -33.629 1.00 27.02 23 CYS M N 1
ATOM 3588 C CA . CYS D 1 22 ? -30.532 -0.947 -33.171 1.00 29.77 23 CYS M CA 1
ATOM 3589 C C . CYS D 1 22 ? -29.219 -0.639 -33.883 1.00 28.86 23 CYS M C 1
ATOM 3590 O O . CYS D 1 22 ? -29.174 -0.612 -35.113 1.00 31.31 23 CYS M O 1
ATOM 3593 N N . SER D 1 23 ? -28.159 -0.377 -33.127 1.00 23.82 24 SER M N 1
ATOM 3594 C CA . SER D 1 23 ? -26.866 -0.058 -33.736 1.00 27.95 24 SER M CA 1
ATOM 3595 C C . SER D 1 23 ? -25.833 -1.166 -33.481 1.00 30.79 24 SER M C 1
ATOM 3596 O O . SER D 1 23 ? -25.696 -1.653 -32.352 1.00 25.99 24 SER M O 1
ATOM 3599 N N . GLY D 1 24 ? -25.108 -1.558 -34.528 1.00 26.59 25 GLY M N 1
ATOM 3600 C CA . GLY D 1 24 ? -24.128 -2.622 -34.411 1.00 26.74 25 GLY M CA 1
ATOM 3601 C C . GLY D 1 24 ? -22.838 -2.331 -35.166 1.00 32.48 25 GLY M C 1
ATOM 3602 O O . GLY D 1 24 ? -22.462 -1.170 -35.361 1.00 28.97 25 GLY M O 1
ATOM 3603 N N . SER D 1 25 ? -22.158 -3.392 -35.588 1.00 27.06 26 SER M N 1
ATOM 3604 C CA . SER D 1 25 ? -20.899 -3.262 -36.313 1.00 28.13 26 SER M CA 1
ATOM 3605 C C . SER D 1 25 ? -20.935 -4.077 -37.607 1.00 26.96 26 SER M C 1
ATOM 3606 O O . SER D 1 25 ? -21.908 -4.788 -37.885 1.00 23.65 26 SER M O 1
ATOM 3609 N N . SER D 1 26 ? -19.884 -3.973 -38.409 1.00 30.03 27 SER M N 1
ATOM 3610 C CA . SER D 1 26 ? -19.843 -4.719 -39.662 1.00 28.53 27 SER M CA 1
ATOM 3611 C C . SER D 1 26 ? -19.946 -6.232 -39.428 1.00 23.55 27 SER M C 1
ATOM 3612 O O . SER D 1 26 ? -20.592 -6.939 -40.198 1.00 25.63 27 SER M O 1
ATOM 3615 N N . SER D 1 27 A -19.324 -6.714 -38.354 1.00 23.01 27 SER M N 1
ATOM 3616 C CA . SER D 1 27 A -19.309 -8.155 -38.059 1.00 28.29 27 SER M CA 1
ATOM 3617 C C . SER D 1 27 A -20.633 -8.738 -37.556 1.00 23.61 27 SER M C 1
ATOM 3618 O O . SER D 1 27 A -20.796 -9.952 -37.521 1.00 22.00 27 SER M O 1
ATOM 3621 N N . ASN D 1 28 B -21.578 -7.899 -37.153 1.00 19.27 27 ASN M N 1
ATOM 3622 C CA . ASN D 1 28 B -22.892 -8.444 -36.820 1.00 18.22 27 ASN M CA 1
ATOM 3623 C C . ASN D 1 28 B -23.986 -7.957 -37.762 1.00 20.73 27 ASN M C 1
ATOM 3624 O O . ASN D 1 28 B -24.262 -8.620 -38.768 1.00 21.13 27 ASN M O 1
ATOM 3629 N N . ILE D 1 29 ? -24.589 -6.806 -37.458 1.00 16.33 28 ILE M N 1
ATOM 3630 C CA . ILE D 1 29 ? -25.663 -6.261 -38.294 1.00 18.37 28 ILE M CA 1
ATOM 3631 C C . ILE D 1 29 ? -25.212 -6.019 -39.735 1.00 20.25 28 ILE M C 1
ATOM 3632 O O . ILE D 1 29 ? -25.920 -6.368 -40.669 1.00 24.84 28 ILE M O 1
ATOM 3637 N N . GLY D 1 30 ? -24.040 -5.418 -39.902 1.00 23.64 29 GLY M N 1
ATOM 3638 C CA . GLY D 1 30 ? -23.508 -5.178 -41.237 1.00 23.20 29 GLY M CA 1
ATOM 3639 C C . GLY D 1 30 ? -23.530 -6.396 -42.160 1.00 24.78 29 GLY M C 1
ATOM 3640 O O . GLY D 1 30 ? -24.034 -6.319 -43.283 1.00 32.33 29 GLY M O 1
ATOM 3641 N N . ASN D 1 31 ? -23.002 -7.523 -41.684 1.00 26.17 30 ASN M N 1
ATOM 3642 C CA . ASN D 1 31 ? -22.854 -8.728 -42.509 1.00 22.37 30 ASN M CA 1
ATOM 3643 C C . ASN D 1 31 ? -24.062 -9.668 -42.528 1.00 24.69 30 ASN M C 1
ATOM 3644 O O . ASN D 1 31 ? -24.224 -10.454 -43.462 1.00 23.28 30 ASN M O 1
ATOM 3649 N N . ASN D 1 32 ? -24.892 -9.623 -41.486 1.00 18.27 31 ASN M N 1
ATOM 3650 C CA . ASN D 1 32 ? -25.919 -10.644 -41.311 1.00 18.99 31 ASN M CA 1
ATOM 3651 C C . ASN D 1 32 ? -27.338 -10.087 -41.246 1.00 26.35 31 ASN M C 1
ATOM 3652 O O . ASN D 1 32 ? -27.545 -8.909 -41.516 1.00 29.75 31 ASN M O 1
ATOM 3657 N N . TYR D 1 33 ? -28.307 -10.939 -40.924 1.00 22.42 32 TYR M N 1
ATOM 3658 C CA . TYR D 1 33 ? -29.715 -10.552 -40.972 1.00 18.97 32 TYR M CA 1
ATOM 3659 C C . TYR D 1 33 ? -30.236 -10.279 -39.572 1.00 21.59 32 TYR M C 1
ATOM 3660 O O . TYR D 1 33 ? -29.898 -10.989 -38.628 1.00 20.62 32 TYR M O 1
ATOM 3669 N N . VAL D 1 34 ? -31.090 -9.270 -39.454 1.00 20.24 33 VAL M N 1
ATOM 3670 C CA . VAL D 1 34 ? -31.545 -8.803 -38.145 1.00 20.45 33 VAL M CA 1
ATOM 3671 C C . VAL D 1 34 ? -32.908 -9.395 -37.816 1.00 19.97 33 VAL M C 1
ATOM 3672 O O . VAL D 1 34 ? -33.748 -9.592 -38.701 1.00 21.48 33 VAL M O 1
ATOM 3676 N N . LEU D 1 35 ? -33.108 -9.720 -36.541 1.00 16.94 34 LEU M N 1
ATOM 3677 C CA . LEU D 1 35 ? -34.400 -10.163 -36.027 1.00 16.93 34 LEU M CA 1
ATOM 3678 C C . LEU D 1 35 ? -34.877 -9.194 -34.958 1.00 17.56 34 LEU M C 1
ATOM 3679 O O . LEU D 1 35 ? -34.063 -8.531 -34.303 1.00 18.42 34 LEU M O 1
ATOM 3684 N N . TRP D 1 36 ? -36.194 -9.113 -34.787 1.00 17.63 35 TRP M N 1
ATOM 3685 C CA . TRP D 1 36 ? -36.770 -8.343 -33.677 1.00 19.09 35 TRP M CA 1
ATOM 3686 C C . TRP D 1 36 ? -37.700 -9.201 -32.819 1.00 18.00 35 TRP M C 1
ATOM 3687 O O . TRP D 1 36 ? -38.472 -10.029 -33.334 1.00 18.93 35 TRP M O 1
ATOM 3698 N N . TYR D 1 37 ? -37.645 -8.982 -31.503 1.00 20.15 36 TYR M N 1
ATOM 3699 C CA . TYR D 1 37 ? -38.487 -9.712 -30.553 1.00 16.55 36 TYR M CA 1
ATOM 3700 C C . TYR D 1 37 ? -39.316 -8.763 -29.679 1.00 17.32 36 TYR M C 1
ATOM 3701 O O . TYR D 1 37 ? -38.876 -7.666 -29.350 1.00 18.36 36 TYR M O 1
ATOM 3710 N N . GLN D 1 38 ? -40.501 -9.228 -29.292 1.00 22.51 37 GLN M N 1
ATOM 3711 C CA . GLN D 1 38 ? -41.345 -8.540 -28.322 1.00 22.70 37 GLN M CA 1
ATOM 3712 C C . GLN D 1 38 ? -41.362 -9.350 -27.044 1.00 18.02 37 GLN M C 1
ATOM 3713 O O . GLN D 1 38 ? -41.548 -10.571 -27.074 1.00 19.84 37 GLN M O 1
ATOM 3719 N N . GLN D 1 39 ? -41.183 -8.681 -25.908 1.00 21.18 38 GLN M N 1
ATOM 3720 C CA . GLN D 1 39 ? -41.248 -9.385 -24.639 1.00 22.66 38 GLN M CA 1
ATOM 3721 C C . GLN D 1 39 ? -42.085 -8.624 -23.618 1.00 23.16 38 GLN M C 1
ATOM 3722 O O . GLN D 1 39 ? -41.750 -7.498 -23.251 1.00 23.05 38 GLN M O 1
ATOM 3728 N N . PHE D 1 40 ? -43.168 -9.256 -23.170 1.00 27.27 39 PHE M N 1
ATOM 3729 C CA . PHE D 1 40 ? -43.980 -8.721 -22.080 1.00 33.05 39 PHE M CA 1
ATOM 3730 C C . PHE D 1 40 ? -43.402 -9.197 -20.754 1.00 33.03 39 PHE M C 1
ATOM 3731 O O . PHE D 1 40 ? -42.829 -10.280 -20.685 1.00 28.52 39 PHE M O 1
ATOM 3739 N N . PRO D 1 41 ? -43.560 -8.391 -19.687 1.00 38.77 40 PRO M N 1
ATOM 3740 C CA . PRO D 1 41 ? -43.093 -8.755 -18.341 1.00 39.54 40 PRO M CA 1
ATOM 3741 C C . PRO D 1 41 ? -43.383 -10.211 -17.962 1.00 38.70 40 PRO M C 1
ATOM 3742 O O . PRO D 1 41 ? -44.507 -10.695 -18.127 1.00 40.92 40 PRO M O 1
ATOM 3746 N N . GLY D 1 42 ? -42.355 -10.914 -17.501 1.00 35.67 41 GLY M N 1
ATOM 3747 C CA . GLY D 1 42 ? -42.512 -12.277 -17.023 1.00 37.63 41 GLY M CA 1
ATOM 3748 C C . GLY D 1 42 ? -42.789 -13.353 -18.061 1.00 37.61 41 GLY M C 1
ATOM 3749 O O . GLY D 1 42 ? -42.983 -14.510 -17.701 1.00 42.83 41 GLY M O 1
ATOM 3750 N N . THR D 1 43 ? -42.790 -12.998 -19.345 1.00 36.53 42 THR M N 1
ATOM 3751 C CA . THR D 1 43 ? -43.103 -13.972 -20.398 1.00 33.46 42 THR M CA 1
ATOM 3752 C C . THR D 1 43 ? -41.951 -14.143 -21.404 1.00 29.33 42 THR M C 1
ATOM 3753 O O . THR D 1 43 ? -41.029 -13.330 -21.448 1.00 30.33 42 THR M O 1
ATOM 3757 N N . ALA D 1 44 ? -42.016 -15.204 -22.203 1.00 27.96 43 ALA M N 1
ATOM 3758 C CA . ALA D 1 44 ? -40.966 -15.494 -23.177 1.00 27.75 43 ALA M CA 1
ATOM 3759 C C . ALA D 1 44 ? -41.025 -14.558 -24.380 1.00 26.02 43 ALA M C 1
ATOM 3760 O O . ALA D 1 44 ? -42.103 -14.111 -24.779 1.00 24.75 43 ALA M O 1
ATOM 3762 N N . PRO D 1 45 ? -39.855 -14.257 -24.968 1.00 24.06 44 PRO M N 1
ATOM 3763 C CA . PRO D 1 45 ? -39.830 -13.404 -26.159 1.00 22.73 44 PRO M CA 1
ATOM 3764 C C . PRO D 1 45 ? -40.596 -14.026 -27.317 1.00 19.16 44 PRO M C 1
ATOM 3765 O O . PRO D 1 45 ? -40.661 -15.241 -27.446 1.00 23.81 44 PRO M O 1
ATOM 3769 N N . LYS D 1 46 ? -41.177 -13.171 -28.146 1.00 22.34 45 LYS M N 1
ATOM 3770 C CA . LYS D 1 46 ? -41.936 -13.609 -29.313 1.00 20.98 45 LYS M CA 1
ATOM 3771 C C . LYS D 1 46 ? -41.343 -12.944 -30.545 1.00 19.78 45 LYS M C 1
ATOM 3772 O O . LYS D 1 46 ? -41.047 -11.753 -30.536 1.00 20.35 45 LYS M O 1
ATOM 3778 N N . LEU D 1 47 ? -41.164 -13.711 -31.613 1.00 21.23 46 LEU M N 1
ATOM 3779 C CA . LEU D 1 47 ? -40.550 -13.172 -32.825 1.00 21.05 46 LEU M CA 1
ATOM 3780 C C . LEU D 1 47 ? -41.491 -12.211 -33.560 1.00 20.87 46 LEU M C 1
ATOM 3781 O O . LEU D 1 47 ? -42.629 -12.569 -33.851 1.00 24.30 46 LEU M O 1
ATOM 3786 N N . LEU D 1 48 ? -41.007 -11.003 -33.851 1.00 19.64 47 LEU M N 1
ATOM 3787 C CA . LEU D 1 48 ? -41.755 -10.015 -34.637 1.00 20.68 47 LEU M CA 1
ATOM 3788 C C . LEU D 1 48 ? -41.313 -9.935 -36.084 1.00 23.50 47 LEU M C 1
ATOM 3789 O O . LEU D 1 48 ? -42.135 -9.885 -36.988 1.00 24.57 47 LEU M O 1
ATOM 3794 N N . ILE D 1 49 ? -40.001 -9.868 -36.282 1.00 20.62 48 ILE M N 1
ATOM 3795 C CA . ILE D 1 49 ? -39.397 -9.646 -37.590 1.00 19.38 48 ILE M CA 1
ATOM 3796 C C . ILE D 1 49 ? -38.204 -10.599 -37.732 1.00 22.09 48 ILE M C 1
ATOM 3797 O O . ILE D 1 49 ? -37.508 -10.864 -36.752 1.00 18.03 48 ILE M O 1
ATOM 3802 N N . TYR D 1 50 ? -37.973 -11.118 -38.940 1.00 21.40 49 TYR M N 1
ATOM 3803 C CA . TYR D 1 50 ? -36.773 -11.905 -39.228 1.00 18.61 49 TYR M CA 1
ATOM 3804 C C . TYR D 1 50 ? -36.325 -11.554 -40.646 1.00 23.43 49 TYR M C 1
ATOM 3805 O O . TYR D 1 50 ? -37.095 -10.963 -41.412 1.00 22.78 49 TYR M O 1
ATOM 3814 N N . GLY D 1 51 ? -35.090 -11.904 -40.995 1.00 20.14 50 GLY M N 1
ATOM 3815 C CA . GLY D 1 51 ? -34.575 -11.583 -42.321 1.00 22.55 50 GLY M CA 1
ATOM 3816 C C . GLY D 1 51 ? -34.614 -10.101 -42.647 1.00 22.69 50 GLY M C 1
ATOM 3817 O O . GLY D 1 51 ? -34.908 -9.711 -43.780 1.00 21.89 50 GLY M O 1
ATOM 3818 N N . ASN D 1 52 ? -34.305 -9.279 -41.647 1.00 24.54 51 ASN M N 1
ATOM 3819 C CA . ASN D 1 52 ? -34.340 -7.822 -41.746 1.00 22.61 51 ASN M CA 1
ATOM 3820 C C . ASN D 1 52 ? -35.738 -7.221 -41.731 1.00 25.51 51 ASN M C 1
ATOM 3821 O O . ASN D 1 52 ? -35.980 -6.257 -41.010 1.00 22.11 51 ASN M O 1
ATOM 3826 N N . ASN D 1 53 ? -36.647 -7.769 -42.532 1.00 23.04 52 ASN M N 1
ATOM 3827 C CA . ASN D 1 53 ? -37.908 -7.077 -42.781 1.00 23.77 52 ASN M CA 1
ATOM 3828 C C . ASN D 1 53 ? -39.122 -7.974 -43.007 1.00 24.31 52 ASN M C 1
ATOM 3829 O O . ASN D 1 53 ? -40.158 -7.507 -43.479 1.00 25.68 52 ASN M O 1
ATOM 3834 N N . LYS D 1 54 ? -39.001 -9.252 -42.669 1.00 21.09 53 LYS M N 1
ATOM 3835 C CA . LYS D 1 54 ? -40.079 -10.213 -42.904 1.00 20.08 53 LYS M CA 1
ATOM 3836 C C . LYS D 1 54 ? -40.867 -10.498 -41.634 1.00 26.88 53 LYS M C 1
ATOM 3837 O O . LYS D 1 54 ? -40.300 -10.564 -40.541 1.00 23.35 53 LYS M O 1
ATOM 3843 N N . ARG D 1 55 ? -42.175 -10.674 -41.779 1.00 23.38 54 ARG M N 1
ATOM 3844 C CA . ARG D 1 55 ? -43.029 -10.971 -40.633 1.00 28.77 54 ARG M CA 1
ATOM 3845 C C . ARG D 1 55 ? -43.492 -12.416 -40.629 1.00 28.09 54 ARG M C 1
ATOM 3846 O O . ARG D 1 55 ? -43.958 -12.918 -41.648 1.00 26.09 54 ARG M O 1
ATOM 3854 N N . PRO D 1 56 ? -43.384 -13.087 -39.472 1.00 23.38 55 PRO M N 1
ATOM 3855 C CA . PRO D 1 56 ? -43.969 -14.415 -39.284 1.00 27.12 55 PRO M CA 1
ATOM 3856 C C . PRO D 1 56 ? -45.474 -14.307 -39.443 1.00 30.81 55 PRO M C 1
ATOM 3857 O O . PRO D 1 56 ? -46.024 -13.211 -39.291 1.00 30.35 55 PRO M O 1
ATOM 3861 N N . SER D 1 57 ? -46.135 -15.417 -39.738 1.00 34.30 56 SER M N 1
ATOM 3862 C CA . SER D 1 57 ? -47.586 -15.400 -39.824 1.00 39.72 56 SER M CA 1
ATOM 3863 C C . SER D 1 57 ? -48.121 -15.124 -38.425 1.00 38.83 56 SER M C 1
ATOM 3864 O O . SER D 1 57 ? -47.645 -15.707 -37.450 1.00 39.68 56 SER M O 1
ATOM 3867 N N . GLY D 1 58 ? -49.098 -14.228 -38.329 1.00 38.85 57 GLY M N 1
ATOM 3868 C CA . GLY D 1 58 ? -49.683 -13.889 -37.044 1.00 39.51 57 GLY M CA 1
ATOM 3869 C C . GLY D 1 58 ? -49.263 -12.508 -36.589 1.00 39.24 57 GLY M C 1
ATOM 3870 O O . GLY D 1 58 ? -49.871 -11.918 -35.696 1.00 43.13 57 GLY M O 1
ATOM 3871 N N . ILE D 1 59 ? -48.211 -11.988 -37.204 1.00 34.36 58 ILE M N 1
ATOM 3872 C CA . ILE D 1 59 ? -47.753 -10.644 -36.905 1.00 33.63 58 ILE M CA 1
ATOM 3873 C C . ILE D 1 59 ? -48.364 -9.664 -37.894 1.00 37.92 58 ILE M C 1
ATOM 3874 O O . ILE D 1 59 ? -48.181 -9.801 -39.107 1.00 38.01 58 ILE M O 1
ATOM 3879 N N . PRO D 1 60 ? -49.095 -8.664 -37.378 1.00 37.57 59 PRO M N 1
ATOM 3880 C CA . PRO D 1 60 ? -49.790 -7.671 -38.203 1.00 38.51 59 PRO M CA 1
ATOM 3881 C C . PRO D 1 60 ? -48.817 -6.766 -38.932 1.00 36.81 59 PRO M C 1
ATOM 3882 O O . PRO D 1 60 ? -47.683 -6.590 -38.481 1.00 36.91 59 PRO M O 1
ATOM 3886 N N . ASP D 1 61 ? -49.261 -6.178 -40.036 1.00 32.96 60 ASP M N 1
ATOM 3887 C CA . ASP D 1 61 ? -48.365 -5.412 -40.890 1.00 34.11 60 ASP M CA 1
ATOM 3888 C C . ASP D 1 61 ? -48.019 -4.037 -40.348 1.00 31.71 60 ASP M C 1
ATOM 3889 O O . ASP D 1 61 ? -47.283 -3.286 -40.987 1.00 36.80 60 ASP M O 1
ATOM 3894 N N . ARG D 1 62 ? -48.542 -3.694 -39.174 1.00 37.07 61 ARG M N 1
ATOM 3895 C CA . ARG D 1 62 ? -48.156 -2.435 -38.540 1.00 37.44 61 ARG M CA 1
ATOM 3896 C C . ARG D 1 62 ? -46.746 -2.513 -37.935 1.00 30.11 61 ARG M C 1
ATOM 3897 O O . ARG D 1 62 ? -46.120 -1.490 -37.658 1.00 29.09 61 ARG M O 1
ATOM 3905 N N . PHE D 1 63 ? -46.251 -3.733 -37.757 1.00 33.27 62 PHE M N 1
ATOM 3906 C CA . PHE D 1 63 ? -44.857 -3.959 -37.381 1.00 30.09 62 PHE M CA 1
ATOM 3907 C C . PHE D 1 63 ? -44.026 -4.132 -38.645 1.00 29.66 62 PHE M C 1
ATOM 3908 O O . PHE D 1 63 ? -44.336 -4.977 -39.476 1.00 31.34 62 PHE M O 1
ATOM 3916 N N . SER D 1 64 ? -42.980 -3.334 -38.797 1.00 26.93 63 SER M N 1
ATOM 3917 C CA . SER D 1 64 ? -42.088 -3.488 -39.941 1.00 32.18 63 SER M CA 1
ATOM 3918 C C . SER D 1 64 ? -40.641 -3.406 -39.475 1.00 32.49 63 SER M C 1
ATOM 3919 O O . SER D 1 64 ? -40.366 -2.915 -38.384 1.00 27.73 63 SER M O 1
ATOM 3922 N N . GLY D 1 65 ? -39.715 -3.883 -40.298 1.00 27.70 64 GLY M N 1
ATOM 3923 C CA . GLY D 1 65 ? -38.306 -3.727 -40.000 1.00 24.92 64 GLY M CA 1
ATOM 3924 C C . GLY D 1 65 ? -37.513 -3.239 -41.190 1.00 28.69 64 GLY M C 1
ATOM 3925 O O . GLY D 1 65 ? -37.890 -3.472 -42.334 1.00 30.34 64 GLY M O 1
ATOM 3926 N N . SER D 1 66 ? -36.412 -2.549 -40.933 1.00 25.20 65 SER M N 1
ATOM 3927 C CA . SER D 1 66 ? -35.534 -2.154 -42.017 1.00 28.35 65 SER M CA 1
ATOM 3928 C C . SER D 1 66 ? -34.089 -2.211 -41.549 1.00 30.51 65 SER M C 1
ATOM 3929 O O . SER D 1 66 ? -33.815 -2.202 -40.352 1.00 28.16 65 SER M O 1
ATOM 3932 N N . LYS D 1 67 ? -33.165 -2.280 -42.499 1.00 25.14 66 LYS M N 1
ATOM 3933 C CA . LYS D 1 67 ? -31.756 -2.357 -42.166 1.00 28.62 66 LYS M CA 1
ATOM 3934 C C . LYS D 1 67 ? -30.979 -1.390 -43.041 1.00 28.76 66 LYS M C 1
ATOM 3935 O O . LYS D 1 67 ? -31.252 -1.272 -44.233 1.00 32.53 66 LYS M O 1
ATOM 3941 N N . SER D 1 68 ? -30.027 -0.679 -42.448 1.00 26.52 67 SER M N 1
ATOM 3942 C CA . SER D 1 68 ? -29.150 0.182 -43.227 1.00 34.69 67 SER M CA 1
ATOM 3943 C C . SER D 1 68 ? -27.738 0.207 -42.663 1.00 34.85 67 SER M C 1
ATOM 3944 O O . SER D 1 68 ? -27.502 0.727 -41.567 1.00 31.87 67 SER M O 1
ATOM 3947 N N . GLY D 1 69 ? -26.798 -0.348 -43.422 1.00 30.40 68 GLY M N 1
ATOM 3948 C CA . GLY D 1 69 ? -25.412 -0.373 -43.000 1.00 28.24 68 GLY M CA 1
ATOM 3949 C C . GLY D 1 69 ? -25.274 -1.277 -41.795 1.00 30.56 68 GLY M C 1
ATOM 3950 O O . GLY D 1 69 ? -25.673 -2.445 -41.843 1.00 28.70 68 GLY M O 1
ATOM 3951 N N . THR D 1 70 ? -24.721 -0.731 -40.716 1.00 26.10 69 THR M N 1
ATOM 3952 C CA . THR D 1 70 ? -24.556 -1.477 -39.474 1.00 28.54 69 THR M CA 1
ATOM 3953 C C . THR D 1 70 ? -25.656 -1.141 -38.464 1.00 29.89 69 THR M C 1
ATOM 3954 O O . THR D 1 70 ? -25.497 -1.370 -37.260 1.00 29.64 69 THR M O 1
ATOM 3958 N N . SER D 1 71 ? -26.766 -0.595 -38.962 1.00 31.69 70 SER M N 1
ATOM 3959 C CA . SER D 1 71 ? -27.916 -0.257 -38.119 1.00 30.08 70 SER M CA 1
ATOM 3960 C C . SER D 1 71 ? -29.210 -0.882 -38.627 1.00 26.83 70 SER M C 1
ATOM 3961 O O . SER D 1 71 ? -29.315 -1.264 -39.787 1.00 28.85 70 SER M O 1
ATOM 3964 N N . ALA D 1 72 ? -30.199 -0.976 -37.746 1.00 25.11 71 ALA M N 1
ATOM 3965 C CA . ALA D 1 72 ? -31.493 -1.560 -38.088 1.00 24.64 71 ALA M CA 1
ATOM 3966 C C . ALA D 1 72 ? -32.583 -0.865 -37.296 1.00 27.38 71 ALA M C 1
ATOM 3967 O O . ALA D 1 72 ? -32.331 -0.320 -36.216 1.00 28.27 71 ALA M O 1
ATOM 3969 N N . THR D 1 73 ? -33.798 -0.891 -37.825 1.00 24.99 72 THR M N 1
ATOM 3970 C CA . THR D 1 73 ? -34.904 -0.178 -37.200 1.00 27.38 72 THR M CA 1
ATOM 3971 C C . THR D 1 73 ? -36.180 -1.008 -37.205 1.00 25.07 72 THR M C 1
ATOM 3972 O O . THR D 1 73 ? -36.506 -1.646 -38.199 1.00 26.86 72 THR M O 1
ATOM 3976 N N . LEU D 1 74 ? -36.885 -1.011 -36.074 1.00 25.25 73 LEU M N 1
ATOM 3977 C CA . LEU D 1 74 ? -38.225 -1.587 -35.980 1.00 23.05 73 LEU M CA 1
ATOM 3978 C C . LEU D 1 74 ? -39.246 -0.448 -36.018 1.00 28.77 73 LEU M C 1
ATOM 3979 O O . LEU D 1 74 ? -39.062 0.576 -35.356 1.00 25.88 73 LEU M O 1
ATOM 3984 N N . GLY D 1 75 ? -40.310 -0.623 -36.795 1.00 30.98 74 GLY M N 1
ATOM 3985 C CA . GLY D 1 75 ? -41.340 0.396 -36.906 1.00 28.32 74 GLY M CA 1
ATOM 3986 C C . GLY D 1 75 ? -42.632 -0.168 -36.372 1.00 27.16 74 GLY M C 1
ATOM 3987 O O . GLY D 1 75 ? -42.968 -1.315 -36.656 1.00 26.65 74 GLY M O 1
ATOM 3988 N N . ILE D 1 76 ? -43.349 0.614 -35.568 1.00 29.72 75 ILE M N 1
ATOM 3989 C CA . ILE D 1 76 ? -44.659 0.189 -35.104 1.00 27.90 75 ILE M CA 1
ATOM 3990 C C . ILE D 1 76 ? -45.657 1.320 -35.320 1.00 30.31 75 ILE M C 1
ATOM 3991 O O . ILE D 1 76 ? -45.457 2.425 -34.825 1.00 32.50 75 ILE M O 1
ATOM 3996 N N . THR D 1 77 ? -46.722 1.047 -36.068 1.00 30.50 76 THR M N 1
ATOM 3997 C CA . THR D 1 77 ? -47.768 2.049 -36.284 1.00 33.40 76 THR M CA 1
ATOM 3998 C C . THR D 1 77 ? -49.097 1.602 -35.693 1.00 29.90 76 THR M C 1
ATOM 3999 O O . THR D 1 77 ? -49.287 0.428 -35.363 1.00 31.80 76 THR M O 1
ATOM 4003 N N . GLY D 1 78 ? -50.029 2.545 -35.575 1.00 34.32 77 GLY M N 1
ATOM 4004 C CA . GLY D 1 78 ? -51.328 2.247 -35.001 1.00 31.41 77 GLY M CA 1
ATOM 4005 C C . GLY D 1 78 ? -51.208 1.660 -33.608 1.00 27.90 77 GLY M C 1
ATOM 4006 O O . GLY D 1 78 ? -51.865 0.662 -33.287 1.00 30.98 77 GLY M O 1
ATOM 4007 N N . LEU D 1 79 ? -50.359 2.277 -32.788 1.00 27.94 78 LEU M N 1
ATOM 4008 C CA . LEU D 1 79 ? -50.017 1.738 -31.473 1.00 32.80 78 LEU M CA 1
ATOM 4009 C C . LEU D 1 79 ? -51.230 1.392 -30.625 1.00 29.80 78 LEU M C 1
ATOM 4010 O O . LEU D 1 79 ? -52.196 2.161 -30.551 1.00 35.45 78 LEU M O 1
ATOM 4015 N N . GLN D 1 80 ? -51.190 0.222 -30.004 1.00 28.66 79 GLN M N 1
ATOM 4016 C CA . GLN D 1 80 ? -52.239 -0.186 -29.080 1.00 31.81 79 GLN M CA 1
ATOM 4017 C C . GLN D 1 80 ? -51.657 -0.306 -27.676 1.00 33.92 79 GLN M C 1
ATOM 4018 O O . GLN D 1 80 ? -50.477 -0.612 -27.516 1.00 31.61 79 GLN M O 1
ATOM 4024 N N . THR D 1 81 ? -52.479 -0.062 -26.660 1.00 35.03 80 THR M N 1
ATOM 4025 C CA . THR D 1 81 ? -52.014 -0.172 -25.280 1.00 35.15 80 THR M CA 1
ATOM 4026 C C . THR D 1 81 ? -51.419 -1.566 -25.004 1.00 34.94 80 THR M C 1
ATOM 4027 O O . THR D 1 81 ? -50.529 -1.723 -24.162 1.00 33.93 80 THR M O 1
ATOM 4031 N N . GLY D 1 82 ? -51.890 -2.569 -25.741 1.00 31.52 81 GLY M N 1
ATOM 4032 C CA . GLY D 1 82 ? -51.353 -3.914 -25.623 1.00 37.26 81 GLY M CA 1
ATOM 4033 C C . GLY D 1 82 ? -49.981 -4.106 -26.261 1.00 29.29 81 GLY M C 1
ATOM 4034 O O . GLY D 1 82 ? -49.370 -5.160 -26.108 1.00 30.53 81 GLY M O 1
ATOM 4035 N N . ASP D 1 83 ? -49.502 -3.095 -26.975 1.00 29.83 82 ASP M N 1
ATOM 4036 C CA . ASP D 1 83 ? -48.165 -3.138 -27.564 1.00 29.16 82 ASP M CA 1
ATOM 4037 C C . ASP D 1 83 ? -47.087 -2.782 -26.541 1.00 29.86 82 ASP M C 1
ATOM 4038 O O . ASP D 1 83 ? -45.891 -2.906 -26.827 1.00 26.43 82 ASP M O 1
ATOM 4043 N N . GLU D 1 84 ? -47.503 -2.314 -25.364 1.00 26.75 83 GLU M N 1
ATOM 4044 C CA . GLU D 1 84 ? -46.540 -1.925 -24.333 1.00 25.38 83 GLU M CA 1
ATOM 4045 C C . GLU D 1 84 ? -45.715 -3.127 -23.892 1.00 21.61 83 GLU M C 1
ATOM 4046 O O . GLU D 1 84 ? -46.239 -4.088 -23.324 1.00 25.39 83 GLU M O 1
ATOM 4052 N N . ALA D 1 85 ? -44.418 -3.060 -24.163 1.00 27.63 84 ALA M N 1
ATOM 4053 C CA . ALA D 1 85 ? -43.537 -4.186 -23.920 1.00 24.89 84 ALA M CA 1
ATOM 4054 C C . ALA D 1 85 ? -42.087 -3.801 -24.116 1.00 21.60 84 ALA M C 1
ATOM 4055 O O . ALA D 1 85 ? -41.755 -2.653 -24.455 1.00 20.81 84 ALA M O 1
ATOM 4057 N N . ASP D 1 86 ? -41.224 -4.784 -23.897 1.00 22.86 85 ASP M N 1
ATOM 4058 C CA . ASP D 1 86 ? -39.813 -4.648 -24.202 1.00 22.67 85 ASP M CA 1
ATOM 4059 C C . ASP D 1 86 ? -39.555 -5.178 -25.613 1.00 20.67 85 ASP M C 1
ATOM 4060 O O . ASP D 1 86 ? -40.095 -6.214 -26.005 1.00 23.83 85 ASP M O 1
ATOM 4065 N N . TYR D 1 87 ? -38.741 -4.451 -26.368 1.00 22.99 86 TYR M N 1
ATOM 4066 C CA . TYR D 1 87 ? -38.417 -4.827 -27.737 1.00 20.17 86 TYR M CA 1
ATOM 4067 C C . TYR D 1 87 ? -36.913 -4.901 -27.908 1.00 21.01 86 TYR M C 1
ATOM 4068 O O . TYR D 1 87 ? -36.198 -3.927 -27.632 1.00 22.43 86 TYR M O 1
ATOM 4077 N N . PHE D 1 88 ? -36.428 -6.047 -28.371 1.00 20.81 87 PHE M N 1
ATOM 4078 C CA . PHE D 1 88 ? -34.996 -6.178 -28.608 1.00 21.12 87 PHE M CA 1
ATOM 4079 C C . PHE D 1 88 ? -34.664 -6.764 -29.981 1.00 15.93 87 PHE M C 1
ATOM 4080 O O . PHE D 1 88 ? -35.416 -7.580 -30.536 1.00 19.31 87 PHE M O 1
ATOM 4088 N N . CYS D 1 89 ? -33.549 -6.305 -30.529 1.00 19.10 88 CYS M N 1
ATOM 4089 C CA . CYS D 1 89 ? -33.066 -6.810 -31.801 1.00 19.04 88 CYS M CA 1
ATOM 4090 C C . CYS D 1 89 ? -32.057 -7.920 -31.552 1.00 18.12 88 CYS M C 1
ATOM 4091 O O . CYS D 1 89 ? -31.487 -8.023 -30.464 1.00 18.85 88 CYS M O 1
ATOM 4094 N N . ALA D 1 90 ? -31.844 -8.749 -32.569 1.00 20.23 89 ALA M N 1
ATOM 4095 C CA . ALA D 1 90 ? -30.883 -9.836 -32.498 1.00 16.15 89 ALA M CA 1
ATOM 4096 C C . ALA D 1 90 ? -30.270 -10.056 -33.872 1.00 20.22 89 ALA M C 1
ATOM 4097 O O . ALA D 1 90 ? -30.901 -9.803 -34.896 1.00 18.10 89 ALA M O 1
ATOM 4099 N N . THR D 1 91 ? -29.033 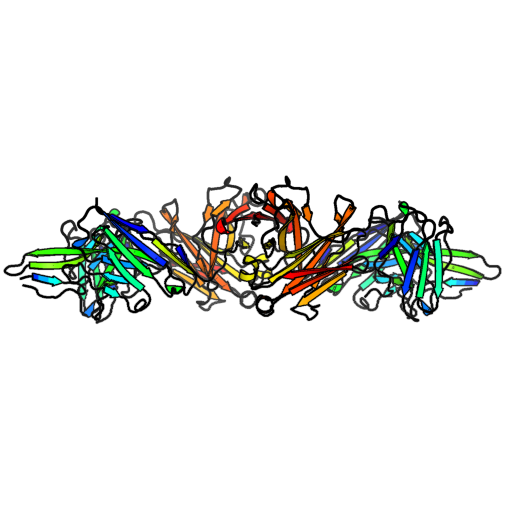-10.525 -33.892 1.00 16.76 90 THR M N 1
ATOM 4100 C CA . THR D 1 91 ? -28.472 -11.045 -35.132 1.00 17.11 90 THR M CA 1
ATOM 4101 C C . THR D 1 91 ? -27.384 -12.031 -34.720 1.00 15.12 90 THR M C 1
ATOM 4102 O O . THR D 1 91 ? -27.424 -12.564 -33.611 1.00 15.33 90 THR M O 1
ATOM 4106 N N . TRP D 1 92 ? -26.431 -12.310 -35.598 1.00 14.28 91 TRP M N 1
ATOM 4107 C CA . TRP D 1 92 ? -25.325 -13.155 -35.169 1.00 13.63 91 TRP M CA 1
ATOM 4108 C C . TRP D 1 92 ? -23.983 -12.605 -35.627 1.00 18.06 91 TRP M C 1
ATOM 4109 O O . TRP D 1 92 ? -23.918 -11.726 -36.493 1.00 15.63 91 TRP M O 1
ATOM 4120 N N . ASP D 1 93 ? -22.922 -13.124 -35.021 1.00 15.83 92 ASP M N 1
ATOM 4121 C CA . ASP D 1 93 ? -21.583 -12.666 -35.319 1.00 15.06 92 ASP M CA 1
ATOM 4122 C C . ASP D 1 93 ? -21.009 -13.470 -36.483 1.00 17.25 92 ASP M C 1
ATOM 4123 O O . ASP D 1 93 ? -21.322 -14.645 -36.646 1.00 14.75 92 ASP M O 1
ATOM 4128 N N . SER D 1 94 ? -20.134 -12.835 -37.255 1.00 17.50 93 SER M N 1
ATOM 4129 C CA . SER D 1 94 ? -19.579 -13.443 -38.468 1.00 17.76 93 SER M CA 1
ATOM 4130 C C . SER D 1 94 ? -18.397 -14.357 -38.209 1.00 18.74 93 SER M C 1
ATOM 4131 O O . SER D 1 94 ? -17.893 -14.996 -39.132 1.00 16.78 93 SER M O 1
ATOM 4134 N N . GLY D 1 95 ? -17.938 -14.408 -36.968 1.00 14.83 94 GLY M N 1
ATOM 4135 C CA . GLY D 1 95 ? -16.789 -15.236 -36.620 1.00 15.01 94 GLY M CA 1
ATOM 4136 C C . GLY D 1 95 ? -17.130 -16.715 -36.578 1.00 17.47 94 GLY M C 1
ATOM 4137 O O . GLY D 1 95 ? -18.290 -17.094 -36.754 1.00 16.40 94 GLY M O 1
ATOM 4138 N N . LEU D 1 96 ? -16.123 -17.557 -36.347 1.00 12.74 95 LEU M N 1
ATOM 4139 C CA . LEU D 1 96 ? -16.331 -19.014 -36.404 1.00 17.00 95 LEU M CA 1
ATOM 4140 C C . LEU D 1 96 ? -17.325 -19.545 -35.376 1.00 19.20 95 LEU M C 1
ATOM 4141 O O . LEU D 1 96 ? -18.080 -20.478 -35.671 1.00 16.54 95 LEU M O 1
ATOM 4146 N N . SER D 1 97 A -17.328 -18.977 -34.174 1.00 14.57 95 SER M N 1
ATOM 4147 C CA . SER D 1 97 A -18.266 -19.486 -33.156 1.00 15.54 95 SER M CA 1
ATOM 4148 C C . SER D 1 97 A -19.702 -19.029 -33.439 1.00 17.14 95 SER M C 1
ATOM 4149 O O . SER D 1 97 A -20.648 -19.585 -32.873 1.00 16.52 95 SER M O 1
ATOM 4152 N N . ALA D 1 98 B -19.851 -18.034 -34.319 1.00 12.95 95 ALA M N 1
ATOM 4153 C CA . ALA D 1 98 B -21.170 -17.571 -34.781 1.00 12.69 95 ALA M CA 1
ATOM 4154 C C . ALA D 1 98 B -22.167 -17.278 -33.638 1.00 12.51 95 ALA M C 1
ATOM 4155 O O . ALA D 1 98 B -23.320 -17.725 -33.692 1.00 13.76 95 ALA M O 1
ATOM 4157 N N . ASP D 1 99 C -21.723 -16.526 -32.633 1.00 14.52 95 ASP M N 1
ATOM 4158 C CA . ASP D 1 99 C -22.574 -16.153 -31.489 1.00 14.47 95 ASP M CA 1
ATOM 4159 C C . ASP D 1 99 C -23.886 -15.493 -31.913 1.00 16.86 95 ASP M C 1
ATOM 4160 O O . ASP D 1 99 C -23.882 -14.587 -32.745 1.00 15.73 95 ASP M O 1
ATOM 4165 N N . TRP D 1 100 ? -25.005 -15.899 -31.317 1.00 15.96 96 TRP M N 1
ATOM 4166 C CA . TRP D 1 100 ? -26.162 -14.994 -31.333 1.00 14.08 96 TRP M CA 1
ATOM 4167 C C . TRP D 1 100 ? -25.758 -13.743 -30.563 1.00 14.26 96 TRP M C 1
ATOM 4168 O O . TRP D 1 100 ? -25.090 -13.838 -29.540 1.00 17.03 96 TRP M O 1
ATOM 4179 N N . VAL D 1 101 ? -26.135 -12.573 -31.062 1.00 12.41 97 VAL M N 1
ATOM 4180 C CA . VAL D 1 101 ? -25.905 -11.314 -30.360 1.00 15.68 97 VAL M CA 1
ATOM 4181 C C . VAL D 1 101 ? -27.205 -10.510 -30.237 1.00 18.31 97 VAL M C 1
ATOM 4182 O O . VAL D 1 101 ? -28.092 -10.614 -31.089 1.00 17.24 97 VAL M O 1
ATOM 4186 N N . PHE D 1 102 ? -27.310 -9.716 -29.173 1.00 18.00 98 PHE M N 1
ATOM 4187 C CA . PHE D 1 102 ? -28.579 -9.076 -28.812 1.00 18.22 98 PHE M CA 1
ATOM 4188 C C . PHE D 1 102 ? -28.419 -7.608 -28.470 1.00 18.76 98 PHE M C 1
ATOM 4189 O O . PHE D 1 102 ? -27.383 -7.200 -27.961 1.00 18.49 98 PHE M O 1
ATOM 4197 N N . GLY D 1 103 ? -29.462 -6.819 -28.736 1.00 18.78 99 GLY M N 1
ATOM 4198 C CA . GLY D 1 103 ? -29.536 -5.459 -28.230 1.00 17.11 99 GLY M CA 1
ATOM 4199 C C . GLY D 1 103 ? -29.936 -5.513 -26.761 1.00 18.71 99 GLY M C 1
ATOM 4200 O O . GLY D 1 103 ? -30.436 -6.542 -26.301 1.00 18.71 99 GLY M O 1
ATOM 4201 N N . GLY D 1 104 ? -29.708 -4.420 -26.034 1.00 21.25 100 GLY M N 1
ATOM 4202 C CA . GLY D 1 104 ? -30.042 -4.343 -24.618 1.00 20.71 100 GLY M CA 1
ATOM 4203 C C . GLY D 1 104 ? -31.526 -4.143 -24.346 1.00 25.40 100 GLY M C 1
ATOM 4204 O O . GLY D 1 104 ? -31.963 -4.170 -23.189 1.00 25.75 100 GLY M O 1
ATOM 4205 N N . GLY D 1 105 ? -32.296 -3.933 -25.414 1.00 22.61 101 GLY M N 1
ATOM 4206 C CA . GLY D 1 105 ? -33.745 -3.846 -25.336 1.00 22.39 101 GLY M CA 1
ATOM 4207 C C . GLY D 1 105 ? -34.237 -2.424 -25.149 1.00 24.87 101 GLY M C 1
ATOM 4208 O O . GLY D 1 105 ? -33.524 -1.584 -24.590 1.00 23.86 101 GLY M O 1
ATOM 4209 N N . THR D 1 106 ? -35.453 -2.150 -25.627 1.00 23.74 102 THR M N 1
ATOM 4210 C CA . THR D 1 106 ? -36.059 -0.825 -25.488 1.00 21.89 102 THR M CA 1
ATOM 4211 C C . THR D 1 106 ? -37.430 -0.992 -24.835 1.00 23.17 102 THR M C 1
ATOM 4212 O O . THR D 1 106 ? -38.241 -1.796 -25.284 1.00 21.02 102 THR M O 1
ATOM 4216 N N . LYS D 1 107 ? -37.665 -0.270 -23.744 1.00 23.23 103 LYS M N 1
ATOM 4217 C CA . LYS D 1 107 ? -38.947 -0.324 -23.048 1.00 22.33 103 LYS M CA 1
ATOM 4218 C C . LYS D 1 107 ? -39.917 0.603 -23.772 1.00 24.21 103 LYS M C 1
ATOM 4219 O O . LYS D 1 107 ? -39.735 1.810 -23.748 1.00 24.29 103 LYS M O 1
ATOM 4225 N N . LEU D 1 108 ? -40.924 0.046 -24.437 1.00 25.17 104 LEU M N 1
ATOM 4226 C CA . LEU D 1 108 ? -41.960 0.881 -25.054 1.00 24.00 104 LEU M CA 1
ATOM 4227 C C . LEU D 1 108 ? -43.123 1.051 -24.085 1.00 22.65 104 LEU M C 1
ATOM 4228 O O . LEU D 1 108 ? -43.703 0.071 -23.626 1.00 24.96 104 LEU M O 1
ATOM 4233 N N . THR D 1 109 ? -43.415 2.301 -23.745 1.00 26.42 105 THR M N 1
ATOM 4234 C CA . THR D 1 109 ? -44.606 2.631 -22.977 1.00 24.67 105 THR M CA 1
ATOM 4235 C C . THR D 1 109 ? -45.638 3.217 -23.940 1.00 22.47 105 THR M C 1
ATOM 4236 O O . THR D 1 109 ? -45.348 4.168 -24.652 1.00 26.18 105 THR M O 1
ATOM 4240 N N . VAL D 1 110 ? -46.823 2.627 -23.981 1.00 24.60 106 VAL M N 1
ATOM 4241 C CA . VAL D 1 110 ? -47.911 3.217 -24.740 1.00 25.66 106 VAL M CA 1
ATOM 4242 C C . VAL D 1 110 ? -48.735 3.982 -23.714 1.00 24.92 106 VAL M C 1
ATOM 4243 O O . VAL D 1 110 ? -49.362 3.381 -22.840 1.00 24.45 106 VAL M O 1
ATOM 4247 N N . LEU D 1 111 A -48.673 5.306 -23.809 1.00 27.44 106 LEU M N 1
ATOM 4248 C CA . LEU D 1 111 A -49.251 6.203 -22.812 1.00 28.80 106 LEU M CA 1
ATOM 4249 C C . LEU D 1 111 A -50.709 5.854 -22.524 1.00 30.36 106 LEU M C 1
ATOM 4250 O O . LEU D 1 111 A -51.528 5.790 -23.441 1.00 26.82 106 LEU M O 1
ATOM 4255 N N . SER D 1 112 ? -51.023 5.616 -21.251 1.00 27.77 107 SER M N 1
ATOM 4256 C CA . SER D 1 112 ? -52.358 5.170 -20.864 1.00 27.85 107 SER M CA 1
ATOM 4257 C C . SER D 1 112 ? -52.851 5.870 -19.592 1.00 29.49 107 SER M C 1
ATOM 4258 O O . SER D 1 112 ? -53.870 5.488 -19.009 1.00 29.80 107 SER M O 1
ATOM 4261 N N . GLN D 1 113 ? -52.109 6.888 -19.181 1.00 25.43 108 GLN M N 1
ATOM 4262 C CA . GLN D 1 113 ? -52.473 7.754 -18.064 1.00 31.17 108 GLN M CA 1
ATOM 4263 C C . GLN D 1 113 ? -51.617 9.013 -18.185 1.00 26.61 108 GLN M C 1
ATOM 4264 O O . GLN D 1 113 ? -50.642 9.019 -18.939 1.00 31.07 108 GLN M O 1
ATOM 4270 N N . PRO D 1 114 ? -51.988 10.101 -17.483 1.00 27.63 109 PRO M N 1
ATOM 4271 C CA . PRO D 1 114 ? -51.222 11.344 -17.647 1.00 27.20 109 PRO M CA 1
ATOM 4272 C C . PRO D 1 11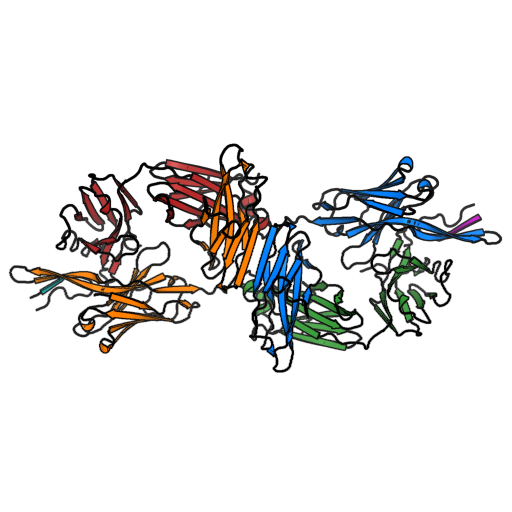4 ? -49.764 11.209 -17.230 1.00 31.02 109 PRO M C 1
ATOM 4273 O O . PRO D 1 114 ? -49.471 10.429 -16.322 1.00 24.49 109 PRO M O 1
ATOM 4277 N N . LYS D 1 115 ? -48.886 11.960 -17.895 1.00 28.53 110 LYS M N 1
ATOM 4278 C CA . LYS D 1 115 ? -47.483 12.069 -17.512 1.00 31.35 110 LYS M CA 1
ATOM 4279 C C . LYS D 1 115 ? -47.402 12.579 -16.085 1.00 31.92 110 LYS M C 1
ATOM 4280 O O . LYS D 1 115 ? -48.151 13.476 -15.704 1.00 34.22 110 LYS M O 1
ATOM 4286 N N . ALA D 1 116 ? -46.493 12.014 -15.298 1.00 31.18 111 ALA M N 1
ATOM 4287 C CA . ALA D 1 116 ? -46.313 12.437 -13.916 1.00 33.15 111 ALA M CA 1
ATOM 4288 C C . ALA D 1 116 ? -44.833 12.594 -13.633 1.00 34.12 111 ALA M C 1
ATOM 4289 O O . ALA D 1 116 ? -44.069 11.642 -13.786 1.00 28.63 111 ALA M O 1
ATOM 4291 N N . ALA D 1 117 ? -44.433 13.798 -13.236 1.00 31.31 112 ALA M N 1
ATOM 4292 C CA . ALA D 1 117 ? -43.045 14.075 -12.882 1.00 34.98 112 ALA M CA 1
ATOM 4293 C C . ALA D 1 117 ? -42.689 13.390 -11.563 1.00 33.45 112 ALA M C 1
ATOM 4294 O O . ALA D 1 117 ? -43.553 13.194 -10.708 1.00 31.90 112 ALA M O 1
ATOM 4296 N N . PRO D 1 118 ? -41.409 13.021 -11.393 1.00 30.79 113 PRO M N 1
ATOM 4297 C CA . PRO D 1 118 ? -41.007 12.278 -10.199 1.00 28.69 113 PRO M CA 1
ATOM 4298 C C . PRO D 1 118 ? -40.962 13.141 -8.951 1.00 31.49 113 PRO M C 1
ATOM 4299 O O . PRO D 1 118 ? -40.646 14.332 -9.024 1.00 29.85 113 PRO M O 1
ATOM 4303 N N . SER D 1 119 ? -41.298 12.529 -7.819 1.00 32.65 114 SER M N 1
ATOM 4304 C CA . SER D 1 119 ? -41.040 13.111 -6.512 1.00 31.69 114 SER M CA 1
ATOM 4305 C C . SER D 1 119 ? -39.675 12.616 -6.059 1.00 29.18 114 SER M C 1
ATOM 4306 O O . SER D 1 119 ? -39.429 11.410 -6.049 1.00 31.51 114 SER M O 1
ATOM 4309 N N . VAL D 1 120 ? -38.796 13.548 -5.699 1.00 29.03 115 VAL M N 1
ATOM 4310 C CA . VAL D 1 120 ? -37.414 13.226 -5.329 1.00 28.90 115 VAL M CA 1
ATOM 4311 C C . VAL D 1 120 ? -37.113 13.632 -3.886 1.00 31.39 115 VAL M C 1
ATOM 4312 O O . VAL D 1 120 ? -37.340 14.774 -3.502 1.00 31.68 115 VAL M O 1
ATOM 4316 N N . THR D 1 121 ? -36.609 12.697 -3.088 1.00 27.29 116 THR M N 1
ATOM 4317 C CA . THR D 1 121 ? -36.137 13.021 -1.748 1.00 28.55 116 THR M CA 1
ATOM 4318 C C . THR D 1 121 ? -34.692 12.566 -1.587 1.00 31.13 116 THR M C 1
ATOM 4319 O O . THR D 1 121 ? -34.362 11.418 -1.881 1.00 28.81 116 THR M O 1
ATOM 4323 N N . LEU D 1 122 ? -33.833 13.474 -1.132 1.00 30.17 117 LEU M N 1
ATOM 4324 C CA . LEU D 1 122 ? -32.414 13.175 -0.995 1.00 30.40 117 LEU M CA 1
ATOM 4325 C C . LEU D 1 122 ? -32.009 13.185 0.476 1.00 27.62 117 LEU M C 1
ATOM 4326 O O . LEU D 1 122 ? -32.118 14.213 1.139 1.00 31.82 117 LEU M O 1
ATOM 4331 N N . PHE D 1 123 ? -31.552 12.042 0.976 1.00 28.33 118 PHE M N 1
ATOM 4332 C CA . PHE D 1 123 ? -31.128 11.910 2.371 1.00 28.14 118 PHE M CA 1
ATOM 4333 C C . PHE D 1 123 ? -29.611 12.003 2.479 1.00 33.05 118 PHE M C 1
ATOM 4334 O O . PHE D 1 123 ? -28.894 11.285 1.782 1.00 29.98 118 PHE M O 1
ATOM 4342 N N . PRO D 1 124 ? -29.117 12.870 3.377 1.00 30.87 119 PRO M N 1
ATOM 4343 C CA . PRO D 1 124 ? -27.683 13.000 3.652 1.00 30.11 119 PRO M CA 1
ATOM 4344 C C . PRO D 1 124 ? -27.230 11.816 4.499 1.00 28.62 119 PRO M C 1
ATOM 4345 O O . PRO D 1 124 ? -28.076 11.042 4.960 1.00 27.27 119 PRO M O 1
ATOM 4349 N N . PRO D 1 125 ? -25.913 11.652 4.698 1.00 28.97 120 PRO M N 1
ATOM 4350 C CA . PRO D 1 125 ? -25.503 10.543 5.561 1.00 30.93 120 PRO M CA 1
ATOM 4351 C C . PRO D 1 125 ? -26.007 10.756 6.988 1.00 30.86 120 PRO M C 1
ATOM 4352 O O . PRO D 1 125 ? -26.086 11.893 7.449 1.00 33.87 120 PRO M O 1
ATOM 4356 N N . SER D 1 126 ? -26.361 9.677 7.670 1.00 28.42 121 SER M N 1
ATOM 4357 C CA . SER D 1 126 ? -26.758 9.781 9.067 1.00 31.22 121 SER M CA 1
ATOM 4358 C C . SER D 1 126 ? -25.504 9.835 9.946 1.00 30.39 121 SER M C 1
ATOM 4359 O O . SER D 1 126 ? -24.453 9.313 9.567 1.00 23.98 121 SER M O 1
ATOM 4362 N N . SER D 1 127 ? -25.611 10.458 11.119 1.00 29.46 122 SER M N 1
ATOM 4363 C CA . SER D 1 127 ? -24.449 10.595 11.998 1.00 24.63 122 SER M CA 1
ATOM 4364 C C . SER D 1 127 ? -23.980 9.231 12.487 1.00 28.28 122 SER M C 1
ATOM 4365 O O . SER D 1 127 ? -22.795 9.039 12.770 1.00 27.15 122 SER M O 1
ATOM 4368 N N . GLU D 1 128 ? -24.908 8.277 12.561 1.00 25.56 123 GLU M N 1
ATOM 4369 C CA . GLU D 1 128 ? -24.555 6.903 12.890 1.00 28.52 123 GLU M CA 1
ATOM 4370 C C . GLU D 1 128 ? -23.611 6.315 11.850 1.00 26.93 123 GLU M C 1
ATOM 4371 O O . GLU D 1 128 ? -22.622 5.661 12.185 1.00 24.58 123 GLU M O 1
ATOM 4377 N N . GLU D 1 129 ? -23.936 6.523 10.582 1.00 25.46 124 GLU M N 1
ATOM 4378 C CA . GLU D 1 129 ? -23.109 5.982 9.518 1.00 26.74 124 GLU M CA 1
ATOM 4379 C C . GLU D 1 129 ? -21.759 6.685 9.486 1.00 25.20 124 GLU M C 1
ATOM 4380 O O . GLU D 1 129 ? -20.728 6.045 9.314 1.00 28.98 124 GLU M O 1
ATOM 4386 N N . LEU D 1 130 ? -21.774 8.000 9.656 1.00 26.77 125 LEU M N 1
ATOM 4387 C CA . LEU D 1 130 ? -20.528 8.764 9.715 1.00 31.65 125 LEU M CA 1
ATOM 4388 C C . LEU D 1 130 ? -19.650 8.275 10.869 1.00 30.72 125 LEU M C 1
ATOM 4389 O O . LEU D 1 130 ? -18.432 8.193 10.738 1.00 30.87 125 LEU M O 1
ATOM 4394 N N . GLN D 1 131 ? -20.282 7.921 11.984 1.00 30.15 126 GLN M N 1
ATOM 4395 C CA . GLN D 1 131 ? -19.551 7.413 13.140 1.00 29.91 126 GLN M CA 1
ATOM 4396 C C . GLN D 1 131 ? -18.930 6.060 12.813 1.00 33.14 126 GLN M C 1
ATOM 4397 O O . GLN D 1 131 ? -17.918 5.668 13.397 1.00 31.05 126 GLN M O 1
ATOM 4403 N N . ALA D 1 132 ? -19.545 5.349 11.871 1.00 30.52 127 ALA M N 1
ATOM 4404 C CA . ALA D 1 132 ? -19.034 4.057 11.439 1.00 32.03 127 ALA M CA 1
ATOM 4405 C C . ALA D 1 132 ? -18.034 4.241 10.302 1.00 36.52 127 ALA M C 1
ATOM 4406 O O . ALA D 1 132 ? -17.644 3.277 9.644 1.00 39.69 127 ALA M O 1
ATOM 4408 N N . ASN D 1 133 ? -17.640 5.492 10.083 1.00 32.55 128 ASN M N 1
ATOM 4409 C CA . ASN D 1 133 ? -16.621 5.873 9.099 1.00 39.02 128 ASN M CA 1
ATOM 4410 C C . ASN D 1 133 ? -17.074 5.754 7.635 1.00 38.05 128 ASN M C 1
ATOM 4411 O O . ASN D 1 133 ? -16.254 5.638 6.724 1.00 36.10 128 ASN M O 1
ATOM 4416 N N . LYS D 1 134 ? -18.382 5.804 7.412 1.00 33.40 129 LYS M N 1
ATOM 4417 C CA . LYS D 1 134 ? -18.924 5.692 6.060 1.00 38.03 129 LYS M CA 1
ATOM 4418 C C . LYS D 1 134 ? -19.873 6.841 5.755 1.00 36.57 129 LYS M C 1
ATOM 4419 O O . LYS D 1 134 ? -20.342 7.530 6.659 1.00 33.59 129 LYS M O 1
ATOM 4425 N N . ALA D 1 135 ? -20.142 7.063 4.475 1.00 33.36 130 ALA M N 1
ATOM 4426 C CA . ALA D 1 135 ? -21.100 8.082 4.085 1.00 29.90 130 ALA M CA 1
ATOM 4427 C C . ALA D 1 135 ? -21.852 7.630 2.842 1.00 34.67 130 ALA M C 1
ATOM 4428 O O . ALA D 1 135 ? -21.247 7.353 1.806 1.00 35.82 130 ALA M O 1
ATOM 4430 N N . THR D 1 136 ? -23.169 7.538 2.956 1.00 33.16 131 THR M N 1
ATOM 4431 C CA . THR D 1 136 ? -24.000 7.196 1.811 1.00 30.25 131 THR M CA 1
ATOM 4432 C C . THR D 1 136 ? -25.093 8.232 1.640 1.00 32.21 131 THR M C 1
ATOM 4433 O O . THR D 1 136 ? -25.836 8.520 2.582 1.00 30.28 131 THR M O 1
ATOM 4437 N N . LEU D 1 137 ? -25.181 8.801 0.442 1.00 28.22 132 LEU M N 1
ATOM 4438 C CA . LEU D 1 137 ? -26.280 9.695 0.098 1.00 28.04 132 LEU M CA 1
ATOM 4439 C C . LEU D 1 137 ? -27.336 8.856 -0.610 1.00 28.83 132 LEU M C 1
ATOM 4440 O O . LEU D 1 137 ? -27.005 8.061 -1.488 1.00 27.89 132 LEU M O 1
ATOM 4445 N N . VAL D 1 138 ? -28.596 9.022 -0.224 1.00 30.32 133 VAL M N 1
ATOM 4446 C CA . VAL D 1 138 ? -29.666 8.191 -0.764 1.00 26.81 133 VAL M CA 1
ATOM 4447 C C . VAL D 1 138 ? -30.726 9.053 -1.451 1.00 26.13 133 VAL M C 1
ATOM 4448 O O . VAL D 1 138 ? -31.324 9.934 -0.843 1.00 24.90 133 VAL M O 1
ATOM 4452 N N . CYS D 1 139 ? -30.928 8.808 -2.740 1.00 26.07 134 CYS M N 1
ATOM 4453 C CA . CYS D 1 139 ? -31.850 9.601 -3.536 1.00 24.03 134 CYS M CA 1
ATOM 4454 C C . CYS D 1 139 ? -33.011 8.704 -3.933 1.00 28.64 134 CYS M C 1
ATOM 4455 O O . CYS D 1 139 ? -32.847 7.770 -4.724 1.00 24.33 134 CYS M O 1
ATOM 4458 N N . LEU D 1 140 ? -34.172 8.955 -3.338 1.00 28.61 135 LEU M N 1
ATOM 4459 C CA . LEU D 1 140 ? -35.348 8.145 -3.604 1.00 27.41 135 LEU M CA 1
ATOM 4460 C C . LEU D 1 140 ? -36.269 8.894 -4.560 1.00 27.46 135 LEU M C 1
ATOM 4461 O O . LEU D 1 140 ? -36.567 10.064 -4.352 1.00 29.31 135 LEU M O 1
ATOM 4466 N N . ILE D 1 141 ? -36.693 8.207 -5.616 1.00 28.33 136 ILE M N 1
ATOM 4467 C CA . ILE D 1 141 ? -37.464 8.809 -6.699 1.00 26.60 136 ILE M CA 1
ATOM 4468 C C . ILE D 1 141 ? -38.795 8.061 -6.847 1.00 27.52 136 ILE M C 1
ATOM 4469 O O . ILE D 1 141 ? -38.815 6.853 -7.006 1.00 25.59 136 ILE M O 1
ATOM 4474 N N . SER D 1 142 ? -39.918 8.767 -6.790 1.00 31.66 137 SER M N 1
ATOM 4475 C CA . SER D 1 142 ? -41.185 8.050 -6.797 1.00 28.98 137 SER M CA 1
ATOM 4476 C C . SER D 1 142 ? -42.282 8.716 -7.627 1.00 28.73 137 SER M C 1
ATOM 4477 O O . SER D 1 142 ? -42.170 9.884 -8.004 1.00 24.83 137 SER M O 1
ATOM 4480 N N . ASP D 1 143 ? -43.328 7.941 -7.910 1.00 26.83 138 ASP M N 1
ATOM 4481 C CA . ASP D 1 143 ? -44.546 8.442 -8.551 1.00 28.72 138 ASP M CA 1
ATOM 4482 C C . ASP D 1 143 ? -44.336 9.057 -9.929 1.00 30.99 138 ASP M C 1
ATOM 4483 O O . ASP D 1 143 ? -45.002 10.037 -10.284 1.00 29.17 138 ASP M O 1
ATOM 4488 N N . PHE D 1 144 ? -43.423 8.492 -10.713 1.00 27.16 139 PHE M N 1
ATOM 4489 C CA . PHE D 1 144 ? -43.254 8.987 -12.073 1.00 28.65 139 PHE M CA 1
ATOM 4490 C C . PHE D 1 144 ? -43.888 8.102 -13.148 1.00 25.44 139 PHE M C 1
ATOM 4491 O O . PHE D 1 144 ? -44.089 6.896 -12.964 1.00 23.82 139 PHE M O 1
ATOM 4499 N N . TYR D 1 145 ? -44.234 8.736 -14.261 1.00 28.24 140 TYR M N 1
ATOM 4500 C CA . TYR D 1 145 ? -44.808 8.050 -15.408 1.00 24.23 140 TYR M CA 1
ATOM 4501 C C . TYR D 1 145 ? -44.573 8.892 -16.648 1.00 29.24 140 TYR M C 1
ATOM 4502 O O . TYR D 1 145 ? -44.895 10.080 -16.654 1.00 28.66 140 TYR M O 1
ATOM 4511 N N . PRO D 1 146 ? -44.039 8.278 -17.721 1.00 24.41 141 PRO M N 1
ATOM 4512 C CA . PRO D 1 146 ? -43.696 6.855 -17.863 1.00 26.97 141 PRO M CA 1
ATOM 4513 C C . PRO D 1 146 ? -42.492 6.445 -17.004 1.00 23.85 141 PRO M C 1
ATOM 4514 O O . PRO D 1 146 ? -41.804 7.310 -16.466 1.00 25.70 141 PRO M O 1
ATOM 4518 N N . GLY D 1 147 ? -42.250 5.144 -16.898 1.00 26.25 142 GLY M N 1
ATOM 4519 C CA . GLY D 1 147 ? -41.262 4.621 -15.972 1.00 27.99 142 GLY M CA 1
ATOM 4520 C C . GLY D 1 147 ? -39.825 4.629 -16.460 1.00 30.00 142 GLY M C 1
ATOM 4521 O O . GLY D 1 147 ? -39.163 3.594 -16.438 1.00 35.31 142 GLY M O 1
ATOM 4522 N N . ALA D 1 148 ? -39.338 5.794 -16.878 1.00 25.63 143 ALA M N 1
ATOM 4523 C CA . ALA D 1 148 ? -37.954 5.926 -17.320 1.00 31.82 143 ALA M CA 1
ATOM 4524 C C . ALA D 1 148 ? -37.360 7.236 -16.828 1.00 27.67 143 ALA M C 1
ATOM 4525 O O . ALA D 1 148 ? -37.955 8.296 -17.005 1.00 30.32 143 ALA M O 1
ATOM 4527 N N . VAL D 1 149 ? -36.192 7.163 -16.199 1.00 26.73 144 VAL M N 1
ATOM 4528 C CA . VAL D 1 149 ? -35.494 8.363 -15.746 1.00 27.77 144 VAL M CA 1
ATOM 4529 C C . VAL D 1 149 ? -33.997 8.208 -15.957 1.00 26.52 144 VAL M C 1
ATOM 4530 O O . VAL D 1 149 ? -33.496 7.101 -16.132 1.00 28.84 144 VAL M O 1
ATOM 4534 N N . THR D 1 150 ? -33.288 9.325 -15.935 1.00 28.43 145 THR M N 1
ATOM 4535 C CA . THR D 1 150 ? -31.833 9.281 -15.885 1.00 31.14 145 THR M CA 1
ATOM 4536 C C . THR D 1 150 ? -31.399 10.074 -14.661 1.00 27.76 145 THR M C 1
ATOM 4537 O O . THR D 1 150 ? -31.944 11.140 -14.384 1.00 32.26 145 THR M O 1
ATOM 4541 N N . VAL D 1 151 ? -30.430 9.545 -13.926 1.00 30.58 146 VAL M N 1
ATOM 4542 C CA . VAL D 1 151 ? -29.966 10.190 -12.701 1.00 31.41 146 VAL M CA 1
ATOM 4543 C C . VAL D 1 151 ? -28.515 10.643 -12.840 1.00 31.70 146 VAL M C 1
ATOM 4544 O O . VAL D 1 151 ? -27.664 9.887 -13.303 1.00 33.39 146 VAL M O 1
ATOM 4548 N N . ALA D 1 152 ? -28.243 11.881 -12.447 1.00 30.63 147 ALA M N 1
ATOM 4549 C CA . ALA D 1 152 ? -26.883 12.396 -12.411 1.00 32.29 147 ALA M CA 1
ATOM 4550 C C . ALA D 1 152 ? -26.602 12.972 -11.032 1.00 36.33 147 ALA M C 1
ATOM 4551 O O . ALA D 1 152 ? -27.493 13.538 -10.399 1.00 35.78 147 ALA M O 1
ATOM 4553 N N . TRP D 1 153 ? -25.363 12.832 -10.571 1.00 33.55 148 TRP M N 1
ATOM 4554 C CA . TRP D 1 153 ? -24.970 13.353 -9.265 1.00 34.19 148 TRP M CA 1
ATOM 4555 C C . TRP D 1 153 ? -23.965 14.496 -9.395 1.00 40.88 148 TRP M C 1
ATOM 4556 O O . TRP D 1 153 ? -23.155 14.522 -10.323 1.00 41.32 148 TRP M O 1
ATOM 4567 N N . LYS D 1 154 ? -24.015 15.434 -8.458 1.00 38.35 149 LYS M N 1
ATOM 4568 C CA . LYS D 1 154 ? -23.095 16.558 -8.458 1.00 42.05 149 LYS M CA 1
ATOM 4569 C C . LYS D 1 154 ? -22.444 16.747 -7.094 1.00 47.00 149 LYS M C 1
ATOM 4570 O O . LYS D 1 154 ? -23.094 16.597 -6.055 1.00 42.83 149 LYS M O 1
ATOM 4576 N N . ALA D 1 155 ? -21.151 17.061 -7.111 1.00 48.28 150 ALA M N 1
ATOM 4577 C CA . ALA D 1 155 ? -20.450 17.546 -5.930 1.00 45.81 150 ALA M CA 1
ATOM 4578 C C . ALA D 1 155 ? -20.266 19.040 -6.129 1.00 47.81 150 ALA M C 1
ATOM 4579 O O . ALA D 1 155 ? -19.622 19.465 -7.088 1.00 49.31 150 ALA M O 1
ATOM 4581 N N . ASP D 1 156 ? -20.848 19.827 -5.232 1.00 50.11 151 ASP M N 1
ATOM 4582 C CA . ASP D 1 156 ? -20.967 21.273 -5.423 1.00 54.93 151 ASP M CA 1
ATOM 4583 C C . ASP D 1 156 ? -21.691 21.591 -6.730 1.00 58.82 151 ASP M C 1
ATOM 4584 O O . ASP D 1 156 ? -22.913 21.764 -6.744 1.00 57.84 151 ASP M O 1
ATOM 4589 N N . SER D 1 157 ? -20.941 21.654 -7.828 1.00 58.97 152 SER M N 1
ATOM 4590 C CA . SER D 1 157 ? -21.543 21.903 -9.133 1.00 56.48 152 SER M CA 1
ATOM 4591 C C . SER D 1 157 ? -20.906 21.108 -10.275 1.00 55.43 152 SER M C 1
ATOM 4592 O O . SER D 1 157 ? -21.196 21.363 -11.440 1.00 61.03 152 SER M O 1
ATOM 4595 N N . SER D 1 158 ? -20.053 20.141 -9.951 1.00 48.30 153 SER M N 1
ATOM 4596 C CA . SER D 1 158 ? -19.410 19.337 -10.988 1.00 51.86 153 SER M CA 1
ATOM 4597 C C . SER D 1 158 ? -19.870 17.879 -10.938 1.00 50.53 153 SER M C 1
ATOM 4598 O O . SER D 1 158 ? -20.131 17.347 -9.860 1.00 53.14 153 SER M O 1
ATOM 4601 N N . PRO D 1 159 ? -19.971 17.230 -12.110 1.00 50.55 154 PRO M N 1
ATOM 4602 C CA . PRO D 1 159 ? -20.458 15.849 -12.208 1.00 50.82 154 PRO M CA 1
ATOM 4603 C C . PRO D 1 159 ? -19.659 14.884 -11.347 1.00 47.44 154 PRO M C 1
ATOM 4604 O O . PRO D 1 159 ? -18.464 15.071 -11.162 1.00 48.36 154 PRO M O 1
ATOM 4608 N N . VAL D 1 160 ? -20.334 13.875 -10.813 1.00 44.97 155 VAL M N 1
ATOM 4609 C CA . VAL D 1 160 ? -19.685 12.806 -10.072 1.00 45.22 155 VAL M CA 1
ATOM 4610 C C . VAL D 1 160 ? -20.155 11.483 -10.650 1.00 47.30 155 VAL M C 1
ATOM 4611 O O . VAL D 1 160 ? -21.360 11.264 -10.806 1.00 48.79 155 VAL M O 1
ATOM 4615 N N . LYS D 1 161 ? -19.218 10.596 -10.964 1.00 45.04 156 LYS M N 1
ATOM 4616 C CA . LYS D 1 161 ? -19.582 9.301 -11.531 1.00 46.65 156 LYS M CA 1
ATOM 4617 C C . LYS D 1 161 ? -19.169 8.118 -10.653 1.00 41.56 156 LYS M C 1
ATOM 4618 O O . LYS D 1 161 ? -19.909 7.138 -10.528 1.00 42.00 156 LYS M O 1
ATOM 4624 N N . ALA D 1 162 ? -17.990 8.209 -10.045 1.00 44.99 157 ALA M N 1
ATOM 4625 C CA . ALA D 1 162 ? -17.511 7.157 -9.154 1.00 40.56 157 ALA M CA 1
ATOM 4626 C C . ALA D 1 162 ? -18.426 7.027 -7.943 1.00 32.65 157 ALA M C 1
ATOM 4627 O O . ALA D 1 162 ? -18.946 8.020 -7.453 1.00 39.93 157 ALA M O 1
ATOM 4629 N N . GLY D 1 163 ? -18.628 5.801 -7.474 1.00 38.88 158 GLY M N 1
ATOM 4630 C CA . GLY D 1 163 ? -19.392 5.565 -6.260 1.00 40.38 158 GLY M CA 1
ATOM 4631 C C . GLY D 1 163 ? -20.900 5.655 -6.415 1.00 35.75 158 GLY M C 1
ATOM 4632 O O . GLY D 1 163 ? -21.625 5.739 -5.417 1.00 34.33 158 GLY M O 1
ATOM 4633 N N . VAL D 1 164 ? -21.377 5.625 -7.657 1.00 36.00 159 VAL M N 1
ATOM 4634 C CA . VAL D 1 164 ? -22.811 5.727 -7.927 1.00 34.97 159 VAL M CA 1
ATOM 4635 C C . VAL D 1 164 ? -23.441 4.392 -8.313 1.00 38.90 159 VAL M C 1
ATOM 4636 O O . VAL D 1 164 ? -22.974 3.719 -9.233 1.00 38.42 159 VAL M O 1
ATOM 4640 N N . GLU D 1 165 ? -24.507 4.013 -7.612 1.00 31.93 160 GLU M N 1
ATOM 4641 C CA . GLU D 1 165 ? -25.305 2.855 -8.003 1.00 30.50 160 GLU M CA 1
ATOM 4642 C C . GLU D 1 165 ? -26.776 3.247 -8.116 1.00 32.88 160 GLU M C 1
ATOM 4643 O O . GLU D 1 165 ? -27.293 3.987 -7.274 1.00 27.30 160 GLU M O 1
ATOM 4649 N N . THR D 1 166 ? -27.446 2.753 -9.155 1.00 32.48 161 THR M N 1
ATOM 4650 C CA . THR D 1 166 ? -28.831 3.139 -9.427 1.00 30.49 161 THR M CA 1
ATOM 4651 C C . THR D 1 166 ? -29.692 1.922 -9.774 1.00 31.47 161 THR M C 1
ATOM 4652 O O . THR D 1 166 ? -29.268 1.056 -10.539 1.00 33.88 161 THR M O 1
ATOM 4656 N N . THR D 1 167 ? -30.889 1.848 -9.195 1.00 26.29 162 THR M N 1
ATOM 4657 C CA . THR D 1 167 ? -31.794 0.721 -9.434 1.00 26.66 162 THR M CA 1
ATOM 4658 C C . THR D 1 167 ? -32.699 1.015 -10.627 1.00 26.65 162 THR M C 1
ATOM 4659 O O . THR D 1 167 ? -33.024 2.171 -10.889 1.00 26.26 162 THR M O 1
ATOM 4663 N N . THR D 1 168 ? -33.102 -0.025 -11.351 1.00 29.25 163 THR M N 1
ATOM 4664 C CA . THR D 1 168 ? -33.986 0.181 -12.496 1.00 29.86 163 THR M CA 1
ATOM 4665 C C . THR D 1 168 ? -35.420 0.375 -12.005 1.00 27.55 163 THR M C 1
ATOM 4666 O O . THR D 1 168 ? -35.841 -0.251 -11.027 1.00 29.21 163 THR M O 1
A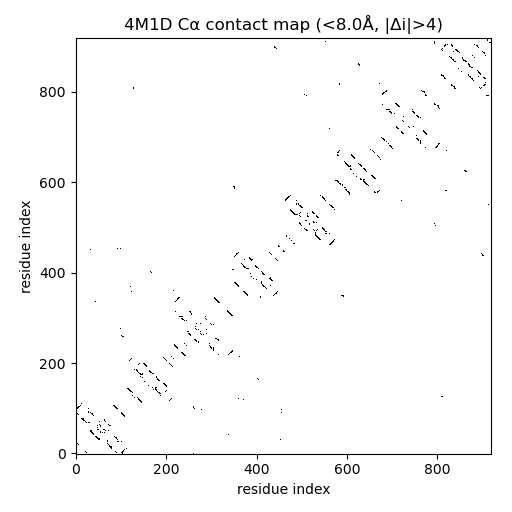TOM 4670 N N . PRO D 1 169 ? -36.164 1.275 -12.665 1.00 30.99 164 PRO M N 1
ATOM 4671 C CA . PRO D 1 169 ? -37.494 1.641 -12.180 1.00 31.91 164 PRO M CA 1
ATOM 4672 C C . PRO D 1 169 ? -38.428 0.449 -12.115 1.00 35.45 164 PRO M C 1
ATOM 4673 O O . PRO D 1 169 ? -38.484 -0.352 -13.048 1.00 35.07 164 PRO M O 1
ATOM 4677 N N . SER D 1 170 ? -39.144 0.328 -11.007 1.00 32.31 165 SER M N 1
ATOM 4678 C CA . SER D 1 170 ? -40.078 -0.769 -10.840 1.00 38.61 165 SER M CA 1
ATOM 4679 C C . SER D 1 170 ? -41.470 -0.191 -10.662 1.00 38.15 165 SER M C 1
ATOM 4680 O O . SER D 1 170 ? -41.633 0.916 -10.137 1.00 34.19 165 SER M O 1
ATOM 4683 N N . LYS D 1 171 ? -42.469 -0.940 -11.110 1.00 39.47 166 LYS M N 1
ATOM 4684 C CA . LYS D 1 171 ? -43.841 -0.455 -11.104 1.00 40.90 166 LYS M CA 1
ATOM 4685 C C . LYS D 1 171 ? -44.438 -0.492 -9.700 1.00 40.97 166 LYS M C 1
ATOM 4686 O O . LYS D 1 171 ? -44.450 -1.535 -9.046 1.00 44.71 166 LYS M O 1
ATOM 4692 N N . GLN D 1 172 ? -44.918 0.656 -9.240 1.00 41.38 167 GLN M N 1
ATOM 4693 C CA . GLN D 1 172 ? -45.597 0.742 -7.955 1.00 42.84 167 GLN M CA 1
ATOM 4694 C C . GLN D 1 172 ? -47.023 0.218 -8.106 1.00 47.08 167 GLN M C 1
ATOM 4695 O O . GLN D 1 172 ? -47.471 -0.086 -9.213 1.00 46.93 167 GLN M O 1
ATOM 4701 N N . SER D 1 173 ? -47.743 0.132 -6.993 1.00 50.22 168 SER M N 1
ATOM 4702 C CA . SER D 1 173 ? -49.122 -0.345 -7.020 1.00 49.03 168 SER M CA 1
ATOM 4703 C C . SER D 1 173 ? -50.060 0.595 -7.785 1.00 49.31 168 SER M C 1
ATOM 4704 O O . SER D 1 173 ? -51.078 0.159 -8.320 1.00 53.54 168 SER M O 1
ATOM 4707 N N . ASN D 1 174 ? -49.716 1.878 -7.852 1.00 46.75 169 ASN M N 1
ATOM 4708 C CA . ASN D 1 174 ? -50.566 2.838 -8.552 1.00 42.74 169 ASN M CA 1
ATOM 4709 C C . ASN D 1 174 ? -50.240 2.984 -10.039 1.00 44.44 169 ASN M C 1
ATOM 4710 O O . ASN D 1 174 ? -50.628 3.971 -10.668 1.00 44.89 169 ASN M O 1
ATOM 4715 N N . ASN D 1 175 ? -49.521 2.004 -10.584 1.00 42.15 170 ASN M N 1
ATOM 4716 C CA . ASN D 1 175 ? -49.069 2.016 -11.983 1.00 41.45 170 ASN M CA 1
ATOM 4717 C C . ASN D 1 175 ? -48.090 3.127 -12.341 1.00 38.79 170 ASN M C 1
ATOM 4718 O O . ASN D 1 175 ? -47.678 3.259 -13.500 1.00 39.75 170 ASN M O 1
ATOM 4723 N N . LYS D 1 176 ? -47.718 3.923 -11.348 1.00 34.95 171 LYS M N 1
ATOM 4724 C CA . LYS D 1 176 ? -46.579 4.812 -11.495 1.00 34.67 171 LYS M CA 1
ATOM 4725 C C . LYS D 1 176 ? -45.316 4.048 -11.089 1.00 30.86 171 LYS M C 1
ATOM 4726 O O . LYS D 1 176 ? -45.393 2.891 -10.677 1.00 32.85 171 LYS M O 1
ATOM 4732 N N . TYR D 1 177 ? -44.160 4.688 -11.216 1.00 29.39 172 TYR M N 1
ATOM 4733 C CA . TYR D 1 177 ? -42.890 4.001 -11.006 1.00 28.64 172 TYR M CA 1
ATOM 4734 C C . TYR D 1 177 ? -42.035 4.671 -9.936 1.00 28.75 172 TYR M C 1
ATOM 4735 O O . TYR D 1 177 ? -42.226 5.842 -9.616 1.00 25.50 172 TYR M O 1
ATOM 4744 N N . ALA D 1 178 ? -41.074 3.914 -9.412 1.00 26.66 173 ALA M N 1
ATOM 4745 C CA . ALA D 1 178 ? -40.123 4.431 -8.432 1.00 27.23 173 ALA M CA 1
ATOM 4746 C C . ALA D 1 178 ? -38.727 3.879 -8.719 1.00 27.85 173 ALA M C 1
ATOM 4747 O O . ALA D 1 178 ? -38.592 2.789 -9.275 1.00 29.91 173 ALA M O 1
ATOM 4749 N N . ALA D 1 179 ? -37.698 4.640 -8.350 1.00 24.35 174 ALA M N 1
ATOM 4750 C CA . ALA D 1 179 ? -36.310 4.186 -8.473 1.00 28.86 174 ALA M CA 1
ATOM 4751 C C . ALA D 1 179 ? -35.495 4.759 -7.322 1.00 24.10 174 ALA M C 1
ATOM 4752 O O . ALA D 1 179 ? -35.982 5.609 -6.581 1.00 25.85 174 ALA M O 1
ATOM 4754 N N . SER D 1 180 ? -34.254 4.309 -7.184 1.00 23.93 175 SER M N 1
ATOM 4755 C CA . SER D 1 180 ? -33.378 4.831 -6.136 1.00 26.35 175 SER M CA 1
ATOM 4756 C C . SER D 1 180 ? -31.959 4.905 -6.654 1.00 28.87 175 SER M C 1
ATOM 4757 O O . SER D 1 180 ? -31.560 4.109 -7.502 1.00 25.90 175 SER M O 1
ATOM 4760 N N . SER D 1 181 ? -31.206 5.875 -6.155 1.00 22.23 176 SER M N 1
ATOM 4761 C CA . SER D 1 181 ? -29.794 5.982 -6.496 1.00 27.06 176 SER M CA 1
ATOM 4762 C C . SER D 1 181 ? -28.984 6.278 -5.244 1.00 29.31 176 SER M C 1
ATOM 4763 O O . SER D 1 181 ? -29.469 6.920 -4.317 1.00 24.95 176 SER M O 1
ATOM 4766 N N . TYR D 1 182 ? -27.745 5.803 -5.230 1.00 28.07 177 TYR M N 1
ATOM 4767 C CA . TYR D 1 182 ? -26.875 5.946 -4.074 1.00 28.10 177 TYR M CA 1
ATOM 4768 C C . TYR D 1 182 ? -25.554 6.549 -4.500 1.00 32.58 177 TYR M C 1
ATOM 4769 O O . TYR D 1 182 ? -25.013 6.173 -5.539 1.00 33.20 177 TYR M O 1
ATOM 4778 N N . LEU D 1 183 ? -25.025 7.465 -3.694 1.00 28.54 178 LEU M N 1
ATOM 4779 C CA . LEU D 1 183 ? -23.657 7.929 -3.884 1.00 27.49 178 LEU M CA 1
ATOM 4780 C C . LEU D 1 183 ? -22.843 7.620 -2.631 1.00 32.98 178 LEU M C 1
ATOM 4781 O O . LEU D 1 183 ? -23.151 8.119 -1.549 1.00 31.29 178 LEU M O 1
ATOM 4786 N N . SER D 1 184 ? -21.827 6.776 -2.776 1.00 32.24 179 SER M N 1
ATOM 4787 C CA . SER D 1 184 ? -20.962 6.422 -1.655 1.00 32.63 179 SER M CA 1
ATOM 4788 C C . SER D 1 184 ? -19.797 7.390 -1.571 1.00 37.02 179 SER M C 1
ATOM 4789 O O . SER D 1 184 ? -19.195 7.739 -2.584 1.00 36.68 179 SER M O 1
ATOM 4792 N N . LEU D 1 185 ? -19.488 7.821 -0.353 1.00 34.75 180 LEU M N 1
ATOM 4793 C CA . LEU D 1 185 ? -18.422 8.783 -0.118 1.00 34.35 180 LEU M CA 1
ATOM 4794 C C . LEU D 1 185 ? -17.645 8.396 1.129 1.00 37.04 180 LEU M C 1
ATOM 4795 O O . LEU D 1 185 ? -18.094 7.558 1.918 1.00 36.61 180 LEU M O 1
ATOM 4800 N N . THR D 1 186 ? -16.475 9.005 1.300 1.00 40.57 181 THR M N 1
ATOM 4801 C CA . THR D 1 186 ? -15.799 8.986 2.588 1.00 38.85 181 THR M CA 1
ATOM 4802 C C . THR D 1 186 ? -16.389 10.131 3.393 1.00 37.50 181 THR M C 1
ATOM 4803 O O . THR D 1 186 ? -16.850 11.117 2.816 1.00 38.01 181 THR M O 1
ATOM 4807 N N . PRO D 1 187 ? -16.397 10.006 4.728 1.00 38.83 182 PRO M N 1
ATOM 4808 C CA . PRO D 1 187 ? -16.803 11.140 5.565 1.00 41.62 182 PRO M CA 1
ATOM 4809 C C . PRO D 1 187 ? -15.990 12.381 5.213 1.00 44.11 182 PRO M C 1
ATOM 4810 O O . PRO D 1 187 ? -16.493 13.500 5.307 1.00 44.70 182 PRO M O 1
ATOM 4814 N N . GLU D 1 188 ? -14.747 12.166 4.787 1.00 44.46 183 GLU M N 1
ATOM 4815 C CA . GLU D 1 188 ? -13.848 13.247 4.390 1.00 47.79 183 GLU M CA 1
ATOM 4816 C C . GLU D 1 188 ? -14.372 14.009 3.176 1.00 44.67 183 GLU M C 1
ATOM 4817 O O . GLU D 1 188 ? -14.420 15.238 3.188 1.00 45.00 183 GLU M O 1
ATOM 4823 N N . GLN D 1 189 ? -14.764 13.282 2.132 1.00 45.39 184 GLN M N 1
ATOM 4824 C CA . GLN D 1 189 ? -15.339 13.912 0.943 1.00 44.46 184 GLN M CA 1
ATOM 4825 C C . GLN D 1 189 ? -16.612 14.670 1.292 1.00 43.38 184 GLN M C 1
ATOM 4826 O O . GLN D 1 189 ? -16.796 15.818 0.888 1.00 43.85 184 GLN M O 1
ATOM 4832 N N . TRP D 1 190 ? -17.481 14.019 2.060 1.00 44.92 185 TRP M N 1
ATOM 4833 C CA . TRP D 1 190 ? -18.755 14.600 2.467 1.00 41.66 185 TRP M CA 1
ATOM 4834 C C . TRP D 1 190 ? -18.579 15.943 3.169 1.00 45.78 185 TRP M C 1
ATOM 4835 O O . TRP D 1 190 ? -19.221 16.928 2.808 1.00 45.16 185 TRP M O 1
ATOM 4846 N N . LYS D 1 191 ? -17.690 15.982 4.155 1.00 47.40 186 LYS M N 1
ATOM 4847 C CA . LYS D 1 191 ? -17.481 17.186 4.952 1.00 51.12 186 LYS M CA 1
ATOM 4848 C C . LYS D 1 191 ? -16.819 18.336 4.182 1.00 49.92 186 LYS M C 1
ATOM 4849 O O . LYS D 1 191 ? -17.036 19.503 4.502 1.00 51.19 186 LYS M O 1
ATOM 4855 N N . SER D 1 192 ? -16.028 18.006 3.165 1.00 49.63 187 SER M N 1
ATOM 4856 C CA . SER D 1 192 ? -15.213 19.005 2.475 1.00 51.32 187 SER M CA 1
ATOM 4857 C C . SER D 1 192 ? -15.988 19.883 1.491 1.00 55.30 187 SER M C 1
ATOM 4858 O O . SER D 1 192 ? -15.747 21.087 1.408 1.00 57.37 187 SER M O 1
ATOM 4861 N N . HIS D 1 193 ? -16.914 19.288 0.747 1.00 52.91 188 HIS M N 1
ATOM 4862 C CA . HIS D 1 193 ? -17.664 20.030 -0.262 1.00 51.73 188 HIS M CA 1
ATOM 4863 C C . HIS D 1 193 ? -18.797 20.850 0.352 1.00 52.10 188 HIS M C 1
ATOM 4864 O O . HIS D 1 193 ? -19.288 20.527 1.437 1.00 52.07 188 HIS M O 1
ATOM 4871 N N . ARG D 1 194 ? -19.204 21.910 -0.346 1.00 50.31 189 ARG M N 1
ATOM 4872 C CA . ARG D 1 194 ? -20.288 22.769 0.116 1.00 49.27 189 ARG M CA 1
ATOM 4873 C C . ARG D 1 194 ? -21.596 21.998 0.136 1.00 51.51 189 ARG M C 1
ATOM 4874 O O . ARG D 1 194 ? -22.398 22.145 1.056 1.00 50.56 189 ARG M O 1
ATOM 4882 N N . SER D 1 195 ? -21.816 21.195 -0.904 1.00 48.42 190 SER M N 1
ATOM 4883 C CA . SER D 1 195 ? -23.075 20.479 -1.066 1.00 48.54 190 SER M CA 1
ATOM 4884 C C . SER D 1 195 ? -22.984 19.379 -2.110 1.00 47.56 190 SER M C 1
ATOM 4885 O O . SER D 1 195 ? -22.064 19.351 -2.928 1.00 46.25 190 SER M O 1
ATOM 4888 N N . TYR D 1 196 ? -23.958 18.477 -2.074 1.00 43.21 191 TYR M N 1
ATOM 4889 C CA . TYR D 1 196 ? -24.092 17.440 -3.085 1.00 41.63 191 TYR M CA 1
ATOM 4890 C C . TYR D 1 196 ? -25.505 17.454 -3.664 1.00 41.37 191 TYR M C 1
ATOM 4891 O O . TYR D 1 196 ? -26.457 17.822 -2.977 1.00 38.14 191 TYR M O 1
ATOM 4900 N N . SER D 1 197 ? -25.642 17.049 -4.924 1.00 37.93 192 SER M N 1
ATOM 4901 C CA . SER D 1 197 ? -26.935 17.099 -5.593 1.00 38.51 192 SER M CA 1
ATOM 4902 C C . SER D 1 197 ? -27.307 15.824 -6.343 1.00 37.24 192 SER M C 1
ATOM 4903 O O . SER D 1 197 ? -26.465 15.167 -6.955 1.00 31.93 192 SER M O 1
ATOM 4906 N N . CYS D 1 198 ? -28.591 15.497 -6.289 1.00 33.84 193 CYS M N 1
ATOM 4907 C CA . CYS D 1 198 ? -29.156 14.420 -7.076 1.00 32.05 193 CYS M CA 1
ATOM 4908 C C . CYS D 1 198 ? -30.080 15.029 -8.127 1.00 35.30 193 CYS M C 1
ATOM 4909 O O . CYS D 1 198 ? -31.090 15.648 -7.787 1.00 36.78 193 CYS M O 1
ATOM 4912 N N . GLN D 1 199 ? -29.721 14.873 -9.400 1.00 38.58 194 GLN M N 1
ATOM 4913 C CA . GLN D 1 199 ? -30.543 15.376 -10.500 1.00 36.91 194 GLN M CA 1
ATOM 4914 C C . GLN D 1 199 ? -31.256 14.249 -11.242 1.00 33.32 194 GLN M C 1
ATOM 4915 O O . GLN D 1 199 ? -30.626 13.299 -11.722 1.00 30.65 194 GLN M O 1
ATOM 4921 N N . VAL D 1 200 ? -32.575 14.371 -11.339 1.00 30.75 195 VAL M N 1
ATOM 4922 C CA . VAL D 1 200 ? -33.404 13.345 -11.957 1.00 28.59 195 VAL M CA 1
ATOM 4923 C C . VAL D 1 200 ? -34.118 13.909 -13.177 1.00 32.30 195 VAL M C 1
ATOM 4924 O O . VAL D 1 200 ? -34.954 14.801 -13.055 1.00 33.42 195 VAL M O 1
ATOM 4928 N N . THR D 1 201 ? -33.783 13.390 -14.351 1.00 31.27 196 THR M N 1
ATOM 4929 C CA . THR D 1 201 ? -34.376 13.871 -15.595 1.00 26.76 196 THR M CA 1
ATOM 4930 C C . THR D 1 201 ? -35.459 12.913 -16.057 1.00 30.26 196 THR M C 1
ATOM 4931 O O . THR D 1 201 ? -35.228 11.709 -16.190 1.00 28.17 196 THR M O 1
ATOM 4935 N N . HIS D 1 202 ? -36.653 13.448 -16.282 1.00 28.03 197 HIS M N 1
ATOM 4936 C CA . HIS D 1 202 ? -37.778 12.628 -16.692 1.00 30.12 197 HIS M CA 1
ATOM 4937 C C . HIS D 1 202 ? -38.549 13.319 -17.806 1.00 33.20 197 HIS M C 1
ATOM 4938 O O . HIS D 1 202 ? -38.966 14.468 -17.647 1.00 36.16 197 HIS M O 1
ATOM 4945 N N . GLU D 1 203 ? -38.730 12.623 -18.926 1.00 32.89 198 GLU M N 1
ATOM 4946 C CA . GLU D 1 203 ? -39.453 13.177 -20.066 1.00 34.73 198 GLU M CA 1
ATOM 4947 C C . GLU D 1 203 ? -38.977 14.587 -20.388 1.00 36.52 198 GLU M C 1
ATOM 4948 O O . GLU D 1 203 ? -39.783 15.489 -20.604 1.00 39.73 198 GLU M O 1
ATOM 4954 N N . GLY D 1 204 ? -37.664 14.778 -20.371 1.00 35.67 199 GLY M N 1
ATOM 4955 C CA . GLY D 1 204 ? -37.077 16.047 -20.759 1.00 37.90 199 GLY M CA 1
ATOM 4956 C C . GLY D 1 204 ? -37.000 17.115 -19.684 1.00 44.15 199 GLY M C 1
ATOM 4957 O O . GLY D 1 204 ? -36.527 18.223 -19.947 1.00 43.61 199 GLY M O 1
ATOM 4958 N N . SER D 1 205 ? -37.459 16.801 -18.475 1.00 37.41 200 SER M N 1
ATOM 4959 C CA . SER D 1 205 ? -37.389 17.763 -17.373 1.00 40.54 200 SER M CA 1
ATOM 4960 C C . SER D 1 205 ? -36.601 17.213 -16.189 1.00 37.39 200 SER M C 1
ATOM 4961 O O . SER D 1 205 ? -36.711 16.034 -15.847 1.00 37.70 200 SER M O 1
ATOM 4964 N N . THR D 1 206 ? -35.824 18.078 -15.552 1.00 36.67 201 THR M N 1
ATOM 4965 C CA . THR D 1 206 ? -34.936 17.655 -14.479 1.00 37.92 201 THR M CA 1
ATOM 4966 C C . THR D 1 206 ? -35.327 18.206 -13.104 1.00 41.30 201 THR M C 1
ATOM 4967 O O . THR D 1 206 ? -35.488 19.415 -12.922 1.00 37.29 201 THR M O 1
ATOM 4971 N N . VAL D 1 207 ? -35.474 17.304 -12.139 1.00 40.02 202 VAL M N 1
ATOM 4972 C CA . VAL D 1 207 ? -35.757 17.685 -10.762 1.00 37.50 202 VAL M CA 1
ATOM 4973 C C . VAL D 1 207 ? -34.511 17.486 -9.906 1.00 41.78 202 VAL M C 1
ATOM 4974 O O . VAL D 1 207 ? -33.952 16.386 -9.851 1.00 39.78 202 VAL M O 1
ATOM 4978 N N . GLU D 1 208 ? -34.088 18.548 -9.229 1.00 42.26 203 GLU M N 1
ATOM 4979 C CA . GLU D 1 208 ? -32.866 18.525 -8.437 1.00 39.63 203 GLU M CA 1
ATOM 4980 C C . GLU D 1 208 ? -33.170 18.677 -6.948 1.00 40.06 203 GLU M C 1
ATOM 4981 O O . GLU D 1 208 ? -34.006 19.489 -6.555 1.00 41.61 203 GLU M O 1
ATOM 4987 N N . LYS D 1 209 ? -32.504 17.874 -6.126 1.00 36.89 204 LYS M N 1
ATOM 4988 C CA . LYS D 1 209 ? -32.484 18.092 -4.682 1.00 39.72 204 LYS M CA 1
ATOM 4989 C C . LYS D 1 209 ? -31.038 18.223 -4.229 1.00 38.84 204 LYS M C 1
ATOM 4990 O O . LYS D 1 209 ? -30.145 17.616 -4.816 1.00 35.22 204 LYS M O 1
ATOM 4996 N N . THR D 1 210 ? -30.807 19.013 -3.184 1.00 39.42 205 THR M N 1
ATOM 4997 C CA . THR D 1 210 ? -29.449 19.255 -2.706 1.00 39.30 205 THR M CA 1
ATOM 4998 C C . THR D 1 210 ? -29.347 19.155 -1.186 1.00 37.67 205 THR M C 1
ATOM 4999 O O . THR D 1 210 ? -30.224 19.615 -0.468 1.00 38.49 205 THR M O 1
ATOM 5003 N N . VAL D 1 211 ? -28.277 18.528 -0.710 1.00 37.55 206 VAL M N 1
ATOM 5004 C CA . VAL D 1 211 ? -28.013 18.423 0.719 1.00 38.20 206 VAL M CA 1
ATOM 5005 C C . VAL D 1 211 ? -26.622 18.962 1.025 1.00 43.91 206 VAL M C 1
ATOM 5006 O O . VAL D 1 211 ? -25.745 18.964 0.162 1.00 42.98 206 VAL M O 1
ATOM 5010 N N . ALA D 1 212 ? -26.423 19.422 2.256 1.00 45.72 207 ALA M N 1
ATOM 5011 C CA . ALA D 1 212 ? -25.147 19.997 2.656 1.00 44.80 207 ALA M CA 1
ATOM 5012 C C . ALA D 1 212 ? -24.824 19.634 4.099 1.00 49.87 207 ALA M C 1
ATOM 5013 O O . ALA D 1 212 ? -25.729 19.487 4.920 1.00 50.90 207 ALA M O 1
ATOM 5015 N N . PRO D 1 213 ? -23.527 19.471 4.411 1.00 50.32 208 PRO M N 1
ATOM 5016 C CA . PRO D 1 213 ? -23.129 19.326 5.816 1.00 51.07 208 PRO M CA 1
ATOM 5017 C C . PRO D 1 213 ? -23.463 20.626 6.535 1.00 56.49 208 PRO M C 1
ATOM 5018 O O . PRO D 1 213 ? -22.624 21.521 6.622 1.00 60.35 208 PRO M O 1
ATOM 5022 N N . THR D 1 214 ? -24.700 20.726 7.014 1.00 62.69 209 THR M N 1
ATOM 5023 C CA . THR D 1 214 ? -25.234 21.966 7.568 1.00 64.76 209 THR M CA 1
ATOM 5024 C C . THR D 1 214 ? -24.515 22.393 8.843 1.00 65.24 209 THR M C 1
ATOM 5025 O O . THR D 1 214 ? -23.508 23.100 8.789 1.00 66.49 209 THR M O 1
ATOM 5029 N N . GLU E 2 1 ? -47.442 -29.627 -24.027 1.00 40.31 1 GLU I N 1
ATOM 5030 C CA . GLU E 2 1 ? -47.072 -28.222 -24.146 1.00 47.25 1 GLU I CA 1
ATOM 5031 C C . GLU E 2 1 ? -45.550 -28.051 -24.119 1.00 40.81 1 GLU I C 1
ATOM 5032 O O . GLU E 2 1 ? -44.853 -28.731 -23.360 1.00 41.40 1 GLU I O 1
ATOM 5038 N N . VAL E 2 2 ? -45.043 -27.135 -24.939 1.00 38.51 2 VAL I N 1
ATOM 5039 C CA . VAL E 2 2 ? -43.596 -26.953 -25.072 1.00 36.33 2 VAL I CA 1
ATOM 5040 C C . VAL E 2 2 ? -42.990 -26.234 -23.870 1.00 35.60 2 VAL I C 1
ATOM 5041 O O . VAL E 2 2 ? -43.447 -25.162 -23.475 1.00 36.59 2 VAL I O 1
ATOM 5045 N N . GLN E 2 3 ? -41.956 -26.832 -23.288 1.00 33.11 3 GLN I N 1
ATOM 5046 C CA . GLN E 2 3 ? -41.345 -26.270 -22.097 1.00 33.51 3 GLN I CA 1
ATOM 5047 C C . GLN E 2 3 ? -39.851 -26.556 -22.005 1.00 28.48 3 GLN I C 1
ATOM 5048 O O . GLN E 2 3 ? -39.392 -27.640 -22.344 1.00 28.38 3 GLN I O 1
ATOM 5054 N N . LEU E 2 4 ? -39.111 -25.569 -21.519 1.00 22.50 4 LEU I N 1
ATOM 5055 C CA . LEU E 2 4 ? -37.732 -25.763 -21.120 1.00 24.10 4 LEU I CA 1
ATOM 5056 C C . LEU E 2 4 ? -37.610 -25.311 -19.682 1.00 22.86 4 LEU I C 1
ATOM 5057 O O . LEU E 2 4 ? -37.972 -24.176 -19.356 1.00 23.08 4 LEU I O 1
ATOM 5062 N N . VAL E 2 5 ? -37.092 -26.182 -18.821 1.00 21.68 5 VAL I N 1
ATOM 5063 C CA . VAL E 2 5 ? -36.981 -25.852 -17.402 1.00 24.16 5 VAL I CA 1
ATOM 5064 C C . VAL E 2 5 ? -35.569 -26.067 -16.874 1.00 20.53 5 VAL I C 1
ATOM 5065 O O . VAL E 2 5 ? -35.078 -27.193 -16.828 1.00 25.63 5 VAL I O 1
ATOM 5069 N N . GLU E 2 6 ? -34.934 -24.980 -16.450 1.00 22.01 6 GLU I N 1
ATOM 5070 C CA . GLU E 2 6 ? -33.565 -25.036 -15.954 1.00 23.13 6 GLU I CA 1
ATOM 5071 C C . GLU E 2 6 ? -33.513 -25.236 -14.450 1.00 25.46 6 GLU I C 1
ATOM 5072 O O . GLU E 2 6 ? -34.413 -24.796 -13.727 1.00 25.27 6 GLU I O 1
ATOM 5078 N N . SER E 2 7 ? -32.452 -25.888 -13.987 1.00 23.74 7 SER I N 1
ATOM 5079 C CA . SER E 2 7 ? -32.185 -26.014 -12.554 1.00 24.36 7 SER I CA 1
ATOM 5080 C C . SER E 2 7 ? -30.681 -26.120 -12.298 1.00 26.43 7 SER I C 1
ATOM 5081 O O . SER E 2 7 ? -29.900 -26.278 -13.236 1.00 24.58 7 SER I O 1
ATOM 5084 N N . GLY E 2 8 ? -30.277 -26.008 -11.035 1.00 22.29 8 GLY I N 1
ATOM 5085 C CA . GLY E 2 8 ? -28.886 -26.179 -10.667 1.00 23.71 8 GLY I CA 1
ATOM 5086 C C . GLY E 2 8 ? -28.198 -24.890 -10.265 1.00 23.63 8 GLY I C 1
ATOM 5087 O O . GLY E 2 8 ? -27.046 -24.904 -9.834 1.00 23.98 8 GLY I O 1
ATOM 5088 N N . GLY E 2 9 ? -28.893 -23.767 -10.410 1.00 21.46 9 GLY I N 1
ATOM 5089 C CA . GLY E 2 9 ? -28.311 -22.491 -10.039 1.00 24.49 9 GLY I CA 1
ATOM 5090 C C . GLY E 2 9 ? -27.990 -22.451 -8.556 1.00 27.58 9 GLY I C 1
ATOM 5091 O O . GLY E 2 9 ? -28.573 -23.200 -7.776 1.00 29.12 9 GLY I O 1
ATOM 5092 N N . GLY E 2 10 ? -27.059 -21.591 -8.162 1.00 26.62 10 GLY I N 1
ATOM 5093 C CA . GLY E 2 10 ? -26.672 -21.515 -6.766 1.00 28.60 10 GLY I CA 1
ATOM 5094 C C . GLY E 2 10 ? -25.584 -20.497 -6.523 1.00 28.54 10 GLY I C 1
ATOM 5095 O O . GLY E 2 10 ? -25.205 -19.759 -7.432 1.00 24.95 10 GLY I O 1
ATOM 5096 N N . LEU E 2 11 ? -25.091 -20.451 -5.287 1.00 24.49 11 LEU I N 1
ATOM 5097 C CA . LEU E 2 11 ? -24.003 -19.559 -4.927 1.00 24.90 11 LEU I CA 1
ATOM 5098 C C . LEU E 2 11 ? -22.709 -20.345 -4.915 1.00 25.71 11 LEU I C 1
ATOM 5099 O O . LEU E 2 11 ? -22.650 -21.445 -4.372 1.00 29.44 11 LEU I O 1
ATOM 5104 N N . VAL E 2 12 ? -21.673 -19.782 -5.519 1.00 25.13 12 VAL I N 1
ATOM 5105 C CA . VAL E 2 12 ? -20.397 -20.478 -5.644 1.00 25.74 12 VAL I CA 1
ATOM 5106 C C . VAL E 2 12 ? -19.249 -19.478 -5.484 1.00 24.55 12 VAL I C 1
ATOM 5107 O O . VAL E 2 12 ? -19.395 -18.297 -5.806 1.00 25.83 12 VAL I O 1
ATOM 5111 N N . LYS E 2 13 ? -18.116 -19.942 -4.965 1.00 26.97 13 LYS I N 1
ATOM 5112 C CA . LYS E 2 13 ? -16.935 -19.098 -4.814 1.00 24.60 13 LYS I CA 1
ATOM 5113 C C . LYS E 2 13 ? -16.213 -19.012 -6.152 1.00 25.90 13 LYS I C 1
ATOM 5114 O O . LYS E 2 13 ? -16.285 -19.952 -6.937 1.00 28.72 13 LYS I O 1
ATOM 5120 N N . PRO E 2 14 ? -15.507 -17.894 -6.411 1.00 23.37 14 PRO I N 1
ATOM 5121 C CA . PRO E 2 14 ? -14.671 -17.815 -7.615 1.00 24.80 14 PRO I CA 1
ATOM 5122 C C . PRO E 2 14 ? -13.703 -18.991 -7.664 1.00 28.69 14 PRO I C 1
ATOM 5123 O O . PRO E 2 14 ? -13.245 -19.464 -6.612 1.00 28.00 14 PRO I O 1
ATOM 5127 N N . GLY E 2 15 ? -13.424 -19.477 -8.867 1.00 24.58 15 GLY I N 1
ATOM 5128 C CA . GLY E 2 15 ? -12.613 -20.671 -9.041 1.00 26.01 15 GLY I CA 1
ATOM 5129 C C . GLY E 2 15 ? -13.398 -21.958 -8.873 1.00 28.74 15 GLY I C 1
ATOM 5130 O O . GLY E 2 15 ? -12.910 -23.044 -9.200 1.00 30.80 15 GLY I O 1
ATOM 5131 N N . GLY E 2 16 ? -14.622 -21.844 -8.365 1.00 27.17 16 GLY I N 1
ATOM 5132 C CA . GLY E 2 16 ? -15.476 -23.000 -8.157 1.00 29.26 16 GLY I CA 1
ATOM 5133 C C . GLY E 2 16 ? -16.114 -23.543 -9.426 1.00 28.78 16 GLY I C 1
ATOM 5134 O O . GLY E 2 16 ? -15.912 -23.007 -10.520 1.00 28.53 16 GLY I O 1
ATOM 5135 N N . SER E 2 17 ? -16.886 -24.614 -9.264 1.00 28.10 17 SER I N 1
ATOM 5136 C CA . SER E 2 17 ? -17.567 -25.282 -10.368 1.00 30.09 17 SER I CA 1
ATOM 5137 C C . SER E 2 17 ? -19.052 -25.420 -10.071 1.00 31.22 17 SER I C 1
ATOM 5138 O O . SER E 2 17 ? -19.471 -25.376 -8.913 1.00 31.53 17 SER I O 1
ATOM 5141 N N . LEU E 2 18 ? -19.845 -25.594 -11.121 1.00 27.36 18 LEU I N 1
ATOM 5142 C CA . LEU E 2 18 ? -21.285 -25.747 -10.973 1.00 23.95 18 LEU I CA 1
ATOM 5143 C C . LEU E 2 18 ? -21.831 -26.338 -12.263 1.00 29.75 18 LEU I C 1
ATOM 5144 O O . LEU E 2 18 ? -21.330 -26.026 -13.349 1.00 25.08 18 LEU I O 1
ATOM 5149 N N . ARG E 2 19 ? -22.842 -27.197 -12.150 1.00 23.63 19 ARG I N 1
ATOM 5150 C CA . ARG E 2 19 ? -23.467 -27.784 -13.332 1.00 27.14 19 ARG I CA 1
ATOM 5151 C C . ARG E 2 19 ? -24.938 -27.398 -13.433 1.00 28.84 19 ARG I C 1
ATOM 5152 O O . ARG E 2 19 ? -25.698 -27.565 -12.475 1.00 24.49 19 ARG I O 1
ATOM 5160 N N . LEU E 2 20 ? -25.342 -26.873 -14.587 1.00 19.49 20 LEU I N 1
ATOM 5161 C CA . LEU E 2 20 ? -26.751 -26.564 -14.811 1.00 19.89 20 LEU I CA 1
ATOM 5162 C C . LEU E 2 20 ? -27.400 -27.623 -15.689 1.00 25.25 20 LEU I C 1
ATOM 5163 O O . LEU E 2 20 ? -26.767 -28.190 -16.587 1.00 21.99 20 LEU I O 1
ATOM 5168 N N . THR E 2 21 ? -28.674 -27.886 -15.435 1.00 21.76 21 THR I N 1
ATOM 5169 C CA . THR E 2 21 ? -29.423 -28.794 -16.289 1.00 22.30 21 THR I CA 1
ATOM 5170 C C . THR E 2 21 ? -30.621 -28.051 -16.853 1.00 22.29 21 THR I C 1
ATOM 5171 O O . THR E 2 21 ? -31.154 -27.139 -16.225 1.00 26.76 21 THR I O 1
ATOM 5175 N N . CYS E 2 22 ? -31.026 -28.441 -18.050 1.00 19.20 22 CYS I N 1
ATOM 5176 C CA . CYS E 2 22 ? -32.206 -27.895 -18.692 1.00 22.37 22 CYS I CA 1
ATOM 5177 C C . CYS E 2 22 ? -33.005 -29.080 -19.228 1.00 28.78 22 CYS I C 1
ATOM 5178 O O . CYS E 2 22 ? -32.509 -29.847 -20.050 1.00 25.55 22 CYS I O 1
ATOM 5181 N N . VAL E 2 23 ? -34.233 -29.247 -18.746 1.00 25.50 23 VAL I N 1
ATOM 5182 C CA . VAL E 2 23 ? -35.050 -30.380 -19.166 1.00 25.85 23 VAL I CA 1
ATOM 5183 C C . VAL E 2 23 ? -36.128 -29.932 -20.135 1.00 27.29 23 VAL I C 1
ATOM 5184 O O . VAL E 2 23 ? -36.867 -28.988 -19.856 1.00 23.40 23 VAL I O 1
ATOM 5188 N N . ALA E 2 24 ? -36.210 -30.613 -21.275 1.00 25.18 24 ALA I N 1
ATOM 5189 C CA . ALA E 2 24 ? -37.177 -30.263 -22.304 1.00 26.95 24 ALA I CA 1
ATOM 5190 C C . ALA E 2 24 ? -38.376 -31.198 -22.289 1.00 30.81 24 ALA I C 1
ATOM 5191 O O . ALA E 2 24 ? -38.247 -32.375 -21.986 1.00 29.78 24 ALA I O 1
ATOM 5193 N N . SER E 2 25 ? -39.540 -30.668 -22.634 1.00 28.82 25 SER I N 1
ATOM 5194 C CA . SER E 2 25 ? -40.727 -31.497 -22.770 1.00 34.69 25 SER I CA 1
ATOM 5195 C C . SER E 2 25 ? -41.687 -30.864 -23.762 1.00 33.99 25 SER I C 1
ATOM 5196 O O . SER E 2 25 ? -41.689 -29.649 -23.942 1.00 33.50 25 SER I O 1
ATOM 5199 N N . GLY E 2 26 ? -42.496 -31.691 -24.415 1.00 36.38 26 GLY I N 1
ATOM 5200 C CA . GLY E 2 26 ? -43.515 -31.191 -25.317 1.00 32.36 26 GLY I CA 1
ATOM 5201 C C . GLY E 2 26 ? -43.086 -31.071 -26.766 1.00 37.50 26 GLY I C 1
ATOM 5202 O O . GLY E 2 26 ? -43.849 -30.581 -27.607 1.00 40.13 26 GLY I O 1
ATOM 5203 N N . PHE E 2 27 ? -41.866 -31.508 -27.064 1.00 37.34 27 PHE I N 1
ATOM 5204 C CA . PHE E 2 27 ? -41.385 -31.504 -28.437 1.00 35.84 27 PHE I CA 1
ATOM 5205 C C . PHE E 2 27 ? -40.246 -32.496 -28.643 1.00 34.32 27 PHE I C 1
ATOM 5206 O O . PHE E 2 27 ? -39.742 -33.087 -27.692 1.00 37.22 27 PHE I O 1
ATOM 5214 N N . THR E 2 28 ? -39.854 -32.685 -29.898 1.00 40.66 28 THR I N 1
ATOM 5215 C CA . THR E 2 28 ? -38.770 -33.602 -30.225 1.00 39.35 28 THR I CA 1
ATOM 5216 C C . THR E 2 28 ? -37.414 -32.935 -29.974 1.00 37.78 28 THR I C 1
ATOM 5217 O O . THR E 2 28 ? -36.920 -32.176 -30.808 1.00 36.18 28 THR I O 1
ATOM 5221 N N . PHE E 2 29 ? -36.833 -33.239 -28.818 1.00 35.16 29 PHE I N 1
ATOM 5222 C CA . PHE E 2 29 ? -35.586 -32.637 -28.346 1.00 34.38 29 PHE I CA 1
ATOM 5223 C C . PHE E 2 29 ? -34.411 -32.891 -29.293 1.00 35.24 29 PHE I C 1
ATOM 5224 O O . PHE E 2 29 ? -33.603 -31.999 -29.559 1.00 28.56 29 PHE I O 1
ATOM 5232 N N . SER E 2 30 ? -34.328 -34.108 -29.815 1.00 31.17 30 SER I N 1
ATOM 5233 C CA . SER E 2 30 ? -33.171 -34.511 -30.606 1.00 32.91 30 SER I CA 1
ATOM 5234 C C . SER E 2 30 ? -33.050 -33.800 -31.961 1.00 28.51 30 SER I C 1
ATOM 5235 O O . SER E 2 30 ? -31.981 -33.808 -32.570 1.00 31.14 30 SER I O 1
ATOM 5238 N N . ASP E 2 31 ? -34.123 -33.176 -32.432 1.00 29.35 31 ASP I N 1
ATOM 5239 C CA . ASP E 2 31 ? -34.078 -32.526 -33.740 1.00 31.50 31 ASP I CA 1
ATOM 5240 C C . ASP E 2 31 ? -33.650 -31.057 -33.720 1.00 28.35 31 ASP I C 1
ATOM 5241 O O . ASP E 2 31 ? -33.459 -30.454 -34.774 1.00 28.15 31 ASP I O 1
ATOM 5246 N N . VAL E 2 32 ? -33.507 -30.480 -32.532 1.00 24.61 32 VAL I N 1
ATOM 5247 C CA . VAL E 2 32 ? -33.219 -29.052 -32.440 1.00 26.57 32 VAL I CA 1
ATOM 5248 C C . VAL E 2 32 ? -31.801 -28.766 -31.950 1.00 19.84 32 VAL I C 1
ATOM 5249 O O . VAL E 2 32 ? -31.208 -29.562 -31.224 1.00 20.90 32 VAL I O 1
ATOM 5253 N N . TRP E 2 33 ? -31.260 -27.627 -32.383 1.00 19.23 33 TRP I N 1
ATOM 5254 C CA . TRP E 2 33 ? -30.054 -27.088 -31.779 1.00 19.11 33 TRP I CA 1
ATOM 5255 C C . TRP E 2 33 ? -30.469 -26.398 -30.475 1.00 17.22 33 TRP I C 1
ATOM 5256 O O . TRP E 2 33 ? -31.569 -25.842 -30.393 1.00 18.23 33 TRP I O 1
ATOM 5267 N N . LEU E 2 34 ? -29.601 -26.429 -29.467 1.00 16.64 34 LEU I N 1
ATOM 5268 C CA . LEU E 2 34 ? -29.854 -25.729 -28.208 1.00 15.98 34 LEU I CA 1
ATOM 5269 C C . LEU E 2 34 ? -28.782 -24.688 -27.891 1.00 15.91 34 LEU I C 1
ATOM 5270 O O . LEU E 2 34 ? -27.619 -24.857 -28.243 1.00 15.75 34 LEU I O 1
ATOM 5275 N N . ASN E 2 35 ? -29.190 -23.623 -27.213 1.00 15.80 35 ASN I N 1
ATOM 5276 C CA . ASN E 2 35 ? -28.289 -22.572 -26.777 1.00 14.82 35 ASN I CA 1
ATOM 5277 C C . ASN E 2 35 ? -28.367 -22.422 -25.277 1.00 18.24 35 ASN I C 1
ATOM 5278 O O . ASN E 2 35 ? -29.400 -22.726 -24.673 1.00 17.67 35 ASN I O 1
ATOM 5283 N N . TRP E 2 36 ? -27.283 -21.939 -24.684 1.00 16.34 36 TRP I N 1
ATOM 5284 C CA . TRP E 2 36 ? -27.364 -21.354 -23.358 1.00 17.95 36 TRP I CA 1
ATOM 5285 C C . TRP E 2 36 ? -27.167 -19.864 -23.550 1.00 18.09 36 TRP I C 1
ATOM 5286 O O . TRP E 2 36 ? -26.349 -19.439 -24.383 1.00 15.70 36 TRP I O 1
ATOM 5297 N N . VAL E 2 37 ? -27.950 -19.067 -22.830 1.00 14.92 37 VAL I N 1
ATOM 5298 C CA . VAL E 2 37 ? -27.740 -17.623 -22.781 1.00 13.02 37 VAL I CA 1
ATOM 5299 C C . VAL E 2 37 ? -27.717 -17.169 -21.336 1.00 15.04 37 VAL I C 1
ATOM 5300 O O . VAL E 2 37 ? -28.074 -17.937 -20.436 1.00 14.17 37 VAL I O 1
ATOM 5304 N N . ARG E 2 38 ? -27.300 -15.930 -21.104 1.00 15.46 38 ARG I N 1
ATOM 5305 C CA . ARG E 2 38 ? -27.264 -15.431 -19.722 1.00 17.41 38 ARG I CA 1
ATOM 5306 C C . ARG E 2 38 ? -27.511 -13.933 -19.657 1.00 16.81 38 ARG I C 1
ATOM 5307 O O . ARG E 2 38 ? -27.263 -13.208 -20.609 1.00 17.95 38 ARG I O 1
ATOM 5315 N N . GLN E 2 39 ? -28.019 -13.466 -18.528 1.00 17.01 39 GLN I N 1
ATOM 5316 C CA . GLN E 2 39 ? -28.274 -12.046 -18.380 1.00 19.19 39 GLN I CA 1
ATOM 5317 C C . GLN E 2 39 ? -27.860 -11.608 -16.983 1.00 20.95 39 GLN I C 1
ATOM 5318 O O . GLN E 2 39 ? -28.414 -12.078 -15.986 1.00 19.92 39 GLN I O 1
ATOM 5324 N N . ALA E 2 40 ? -26.866 -10.735 -16.925 1.00 21.03 40 ALA I N 1
ATOM 5325 C CA . ALA E 2 40 ? -26.358 -10.233 -15.659 1.00 27.40 40 ALA I CA 1
ATOM 5326 C C . ALA E 2 40 ? -27.249 -9.079 -15.210 1.00 30.11 40 ALA I C 1
ATOM 5327 O O . ALA E 2 40 ? -27.893 -8.434 -16.045 1.00 27.25 40 ALA I O 1
ATOM 5329 N N . PRO E 2 41 ? -27.305 -8.826 -13.887 1.00 32.41 41 PRO I N 1
ATOM 5330 C CA . PRO E 2 41 ? -28.210 -7.807 -13.341 1.00 34.33 41 PRO I CA 1
ATOM 5331 C C . PRO E 2 41 ? -28.022 -6.455 -14.010 1.00 32.24 41 PRO I C 1
ATOM 5332 O O . PRO E 2 41 ? -26.900 -5.964 -14.098 1.00 36.46 41 PRO I O 1
ATOM 5336 N N . GLY E 2 42 ? -29.113 -5.882 -14.508 1.00 33.50 42 GLY I N 1
ATOM 5337 C CA . GLY E 2 42 ? -29.068 -4.599 -15.190 1.00 37.40 42 GLY I CA 1
ATOM 5338 C C . GLY E 2 42 ? -28.359 -4.573 -16.538 1.00 41.55 42 GLY I C 1
ATOM 5339 O O . GLY E 2 42 ? -28.050 -3.501 -17.059 1.00 37.24 42 GLY I O 1
ATOM 5340 N N . LYS E 2 43 ? -28.092 -5.740 -17.117 1.00 35.54 43 LYS I N 1
ATOM 5341 C CA . LYS E 2 43 ? -27.424 -5.786 -18.418 1.00 35.00 43 LYS I CA 1
ATOM 5342 C C . LYS E 2 43 ? -28.235 -6.570 -19.445 1.00 31.07 43 LYS I C 1
ATOM 5343 O O . LYS E 2 43 ? -29.269 -7.153 -19.118 1.00 34.45 43 LYS I O 1
ATOM 5349 N N . GLY E 2 44 ? -27.763 -6.574 -20.685 1.00 26.61 44 GLY I N 1
ATOM 5350 C CA . GLY E 2 44 ? -28.471 -7.241 -21.767 1.00 29.57 44 GLY I CA 1
ATOM 5351 C C . GLY E 2 44 ? -28.106 -8.710 -21.902 1.00 28.61 44 GLY I C 1
ATOM 5352 O O . GLY E 2 44 ? -27.161 -9.187 -21.273 1.00 24.90 44 GLY I O 1
ATOM 5353 N N . LEU E 2 45 ? -28.853 -9.427 -22.732 1.00 22.07 45 LEU I N 1
ATOM 5354 C CA . LEU E 2 45 ? -28.644 -10.856 -22.923 1.00 22.26 45 LEU I CA 1
ATOM 5355 C C . LEU E 2 45 ? -27.321 -11.129 -23.635 1.00 20.86 45 LEU I C 1
ATOM 5356 O O . LEU E 2 45 ? -26.950 -10.405 -24.555 1.00 19.36 45 LEU I O 1
ATOM 5361 N N . GLU E 2 46 ? -26.622 -12.174 -23.192 1.00 17.16 46 GLU I N 1
ATOM 5362 C CA . GLU E 2 46 ? -25.377 -12.617 -23.810 1.00 16.82 46 GLU I CA 1
ATOM 5363 C C . GLU E 2 46 ? -25.464 -14.104 -24.108 1.00 15.08 46 GLU I C 1
ATOM 5364 O O . GLU E 2 46 ? -25.845 -14.902 -23.251 1.00 15.81 46 GLU I O 1
ATOM 5370 N N . TRP E 2 47 ? -25.113 -14.485 -25.326 1.00 14.67 47 TRP I N 1
ATOM 5371 C CA . TRP E 2 47 ? -25.091 -15.897 -25.691 1.00 12.59 47 TRP I CA 1
ATOM 5372 C C . TRP E 2 47 ? -23.850 -16.545 -25.080 1.00 13.31 47 TRP I C 1
ATOM 5373 O O . TRP E 2 47 ? -22.776 -15.949 -25.073 1.00 16.09 47 TRP I O 1
ATOM 5384 N N . VAL E 2 48 ? -24.029 -17.740 -24.533 1.00 12.41 48 VAL I N 1
ATOM 5385 C CA . VAL E 2 48 ? -22.957 -18.500 -23.902 1.00 12.59 48 VAL I CA 1
ATOM 5386 C C . VAL E 2 48 ? -22.389 -19.581 -24.823 1.00 15.41 48 VAL I C 1
ATOM 5387 O O . VAL E 2 48 ? -21.175 -19.788 -24.887 1.00 14.74 48 VAL I O 1
ATOM 5391 N N . GLY E 2 49 ? -23.268 -20.286 -25.522 1.00 13.32 49 GLY I N 1
ATOM 5392 C CA . GLY E 2 49 ? -22.825 -21.337 -26.416 1.00 12.58 49 GLY I CA 1
ATOM 5393 C C . GLY E 2 49 ? -23.979 -22.120 -27.011 1.00 14.52 49 GLY I C 1
ATOM 5394 O O . GLY E 2 49 ? -25.133 -21.892 -26.654 1.00 13.58 49 GLY I O 1
ATOM 5395 N N . ARG E 2 50 ? -23.675 -23.013 -27.950 1.00 11.70 50 ARG I N 1
ATOM 5396 C CA . ARG E 2 50 ? -24.705 -23.847 -28.570 1.00 13.34 50 ARG I CA 1
ATOM 5397 C C . ARG E 2 50 ? -24.212 -25.282 -28.592 1.00 14.97 50 ARG I C 1
ATOM 5398 O O . ARG E 2 50 ? -23.003 -25.549 -28.456 1.00 17.04 50 ARG I O 1
ATOM 5406 N N . ILE E 2 51 ? -25.153 -26.213 -28.713 1.00 14.77 51 ILE I N 1
ATOM 5407 C CA . ILE E 2 51 ? -24.812 -27.559 -29.150 1.00 15.22 51 ILE I CA 1
ATOM 5408 C C . ILE E 2 51 ? -25.756 -27.943 -30.286 1.00 17.83 51 ILE I C 1
ATOM 5409 O O . ILE E 2 51 ? -26.967 -27.700 -30.224 1.00 16.59 51 ILE I O 1
ATOM 5414 N N . LYS E 2 52 ? -25.181 -28.479 -31.359 1.00 16.72 52 LYS I N 1
ATOM 5415 C CA . LYS E 2 52 ? -25.951 -28.821 -32.533 1.00 16.57 52 LYS I CA 1
ATOM 5416 C C . LYS E 2 52 ? -26.680 -30.136 -32.297 1.00 22.27 52 LYS I C 1
ATOM 5417 O O . LYS E 2 52 ? -26.366 -30.879 -31.360 1.00 19.06 52 LYS I O 1
ATOM 5423 N N . SER E 2 53 A -27.671 -30.412 -33.127 1.00 21.39 52 SER I N 1
ATOM 5424 C CA . SER E 2 53 A -28.304 -31.724 -33.106 1.00 24.94 52 SER I CA 1
ATOM 5425 C C . SER E 2 53 A -27.321 -32.822 -33.548 1.00 26.92 52 SER I C 1
ATOM 5426 O O . SER E 2 53 A -26.298 -32.552 -34.190 1.00 23.62 52 SER I O 1
ATOM 5429 N N . ARG E 2 54 B -27.636 -34.065 -33.207 1.00 25.52 52 ARG I N 1
ATOM 5430 C CA . ARG E 2 54 B -26.792 -35.187 -33.600 1.00 31.62 52 ARG I CA 1
ATOM 5431 C C . ARG E 2 54 B -26.680 -35.322 -35.127 1.00 28.89 52 ARG I C 1
ATOM 5432 O O . ARG E 2 54 B -25.602 -35.587 -35.642 1.00 29.34 52 ARG I O 1
ATOM 5440 N N . THR E 2 55 C -27.778 -35.102 -35.848 1.00 27.67 52 THR I N 1
ATOM 5441 C CA . THR E 2 55 C -27.743 -35.141 -37.312 1.00 30.17 52 THR I CA 1
ATOM 5442 C C . THR E 2 55 C -26.761 -34.126 -37.885 1.00 32.69 52 THR I C 1
ATOM 5443 O O . THR E 2 55 C -26.120 -34.371 -38.910 1.00 28.93 52 THR I O 1
ATOM 5447 N N . ASP E 2 56 ? -26.647 -32.983 -37.216 1.00 26.46 53 ASP I N 1
ATOM 5448 C CA . ASP E 2 56 ? -25.741 -31.932 -37.659 1.00 27.39 53 ASP I CA 1
ATOM 5449 C C . ASP E 2 56 ? -24.377 -32.001 -36.987 1.00 24.93 53 ASP I C 1
ATOM 5450 O O . ASP E 2 56 ? -23.619 -31.029 -37.015 1.00 27.61 53 ASP I O 1
ATOM 5455 N N . GLY E 2 57 ? -24.062 -33.140 -36.381 1.00 23.86 54 GLY I N 1
ATOM 5456 C CA . GLY E 2 57 ? -22.730 -33.357 -35.847 1.00 24.39 54 GLY I CA 1
ATOM 5457 C C . GLY E 2 57 ? -22.567 -33.227 -34.339 1.00 23.80 54 GLY I C 1
ATOM 5458 O O . GLY E 2 57 ? -21.534 -33.600 -33.803 1.00 26.53 54 GLY I O 1
ATOM 5459 N N . GLY E 2 58 ? -23.576 -32.687 -33.658 1.00 24.76 55 GLY I N 1
ATOM 5460 C CA . GLY E 2 58 ? -23.559 -32.600 -32.206 1.00 24.05 55 GLY I CA 1
ATOM 5461 C C . GLY E 2 58 ? -22.422 -31.761 -31.642 1.00 24.71 55 GLY I C 1
ATOM 5462 O O . GLY E 2 58 ? -22.077 -31.870 -30.468 1.00 24.47 55 GLY I O 1
ATOM 5463 N N . THR E 2 59 ? -21.831 -30.920 -32.480 1.00 24.67 56 THR I N 1
ATOM 5464 C CA . THR E 2 59 ? -20.690 -30.121 -32.050 1.00 23.46 56 THR I CA 1
ATOM 5465 C C . THR E 2 59 ? -21.124 -28.897 -31.252 1.00 22.66 56 THR I C 1
ATOM 5466 O O . THR E 2 59 ? -22.275 -28.477 -31.323 1.00 19.84 56 THR I O 1
ATOM 5470 N N . THR E 2 60 ? -20.178 -28.316 -30.524 1.00 19.81 57 THR I N 1
ATOM 5471 C CA . THR E 2 60 ? -20.442 -27.172 -29.665 1.00 18.65 57 THR I CA 1
ATOM 5472 C C . THR E 2 60 ? -19.680 -25.932 -30.131 1.00 21.31 57 THR I C 1
ATOM 5473 O O . THR E 2 60 ? -18.594 -26.046 -30.703 1.00 21.75 57 THR I O 1
ATOM 5477 N N . ASP E 2 61 ? -20.251 -24.754 -29.886 1.00 15.82 58 ASP I N 1
ATOM 5478 C CA . ASP E 2 61 ? -19.559 -23.479 -30.068 1.00 17.33 58 ASP I CA 1
ATOM 5479 C C . ASP E 2 61 ? -19.713 -22.704 -28.767 1.00 19.58 58 ASP I C 1
ATOM 5480 O O . ASP E 2 61 ? -20.741 -22.826 -28.098 1.00 15.73 58 ASP I O 1
ATOM 5485 N N . TYR E 2 62 ? -18.723 -21.880 -28.434 1.00 16.99 59 TYR I N 1
ATOM 5486 C CA . TYR E 2 62 ? -18.736 -21.103 -27.188 1.00 16.85 59 TYR I CA 1
ATOM 5487 C C . TYR E 2 62 ? -18.422 -19.637 -27.422 1.00 17.60 59 TYR I C 1
ATOM 5488 O O . TYR E 2 62 ? -17.664 -19.290 -28.330 1.00 18.13 59 TYR I O 1
ATOM 5497 N N . ALA E 2 63 ? -18.997 -18.770 -26.598 1.00 15.37 60 ALA I N 1
ATOM 5498 C CA . ALA E 2 63 ? -18.591 -17.368 -26.586 1.00 16.52 60 ALA I CA 1
ATOM 5499 C C . ALA E 2 63 ? -17.135 -17.262 -26.114 1.00 19.20 60 ALA I C 1
ATOM 5500 O O . ALA E 2 63 ? -16.674 -18.059 -25.299 1.00 15.80 60 ALA I O 1
ATOM 5502 N N . ALA E 2 64 ? -16.423 -16.260 -26.619 1.00 20.77 61 ALA I N 1
ATOM 5503 C CA . ALA E 2 64 ? -15.017 -16.072 -26.261 1.00 22.82 61 ALA I CA 1
ATOM 5504 C C . ALA E 2 64 ? -14.811 -15.913 -24.756 1.00 24.12 61 ALA I C 1
ATOM 5505 O O . ALA E 2 64 ? -13.805 -16.375 -24.221 1.00 23.89 61 ALA I O 1
ATOM 5507 N N . SER E 2 65 ? -15.781 -15.296 -24.077 1.00 21.17 62 SER I N 1
ATOM 5508 C CA . SER E 2 65 ? -15.721 -15.083 -22.627 1.00 23.65 62 SER I CA 1
ATOM 5509 C C . SER E 2 65 ? -15.751 -16.351 -21.773 1.00 23.43 62 SER I C 1
ATOM 5510 O O . SER E 2 65 ? -15.393 -16.300 -20.587 1.00 22.04 62 SER I O 1
ATOM 5513 N N . VAL E 2 66 ? -16.188 -17.474 -22.346 1.00 18.25 63 VAL I N 1
ATOM 5514 C CA . VAL E 2 66 ? -16.318 -18.707 -21.569 1.00 17.35 63 VAL I CA 1
ATOM 5515 C C . VAL E 2 66 ? -15.526 -19.904 -22.122 1.00 19.68 63 VAL I C 1
ATOM 5516 O O . VAL E 2 66 ? -15.495 -20.971 -21.506 1.00 20.33 63 VAL I O 1
ATOM 5520 N N . LYS E 2 67 ? -14.915 -19.739 -23.293 1.00 22.44 64 LYS I N 1
ATOM 5521 C CA . LYS E 2 67 ? -14.180 -20.845 -23.909 1.00 25.39 64 LYS I CA 1
ATOM 5522 C C . LYS E 2 67 ? -13.065 -21.325 -22.985 1.00 22.76 64 LYS I C 1
ATOM 5523 O O . LYS E 2 67 ? -12.335 -20.514 -22.403 1.00 23.91 64 LYS I O 1
ATOM 5529 N N . GLY E 2 68 ? -12.957 -22.642 -22.850 1.00 23.50 65 GLY I N 1
ATOM 5530 C CA . GLY E 2 68 ? -11.955 -23.252 -22.000 1.00 25.14 65 GLY I CA 1
ATOM 5531 C C . GLY E 2 68 ? -12.411 -23.414 -20.562 1.00 28.63 65 GLY I C 1
ATOM 5532 O O . GLY E 2 68 ? -11.757 -24.104 -19.784 1.00 28.89 65 GLY I O 1
ATOM 5533 N N . ARG E 2 69 ? -13.520 -22.772 -20.197 1.00 23.27 66 ARG I N 1
ATOM 5534 C CA . ARG E 2 69 ? -14.043 -22.876 -18.827 1.00 25.52 66 ARG I CA 1
ATOM 5535 C C . ARG E 2 69 ? -15.369 -23.640 -18.744 1.00 22.55 66 ARG I C 1
ATOM 5536 O O . ARG E 2 69 ? -15.597 -24.407 -17.801 1.00 25.91 66 ARG I O 1
ATOM 5544 N N . PHE E 2 70 ? -16.232 -23.428 -19.738 1.00 23.64 67 PHE I N 1
ATOM 5545 C CA . PHE E 2 70 ? -17.591 -23.989 -19.761 1.00 23.17 67 PHE I CA 1
ATOM 5546 C C . PHE E 2 70 ? -17.666 -25.108 -20.804 1.00 25.44 67 PHE I C 1
ATOM 5547 O O . PHE E 2 70 ? -17.037 -25.012 -21.860 1.00 24.02 67 PHE I O 1
ATOM 5555 N N . THR E 2 71 ? -18.439 -26.152 -20.508 1.00 22.36 68 THR I N 1
ATOM 5556 C CA . THR E 2 71 ? -18.688 -27.259 -21.436 1.00 26.42 68 THR I CA 1
ATOM 5557 C C . THR E 2 71 ? -20.181 -27.568 -21.550 1.00 23.04 68 THR I C 1
ATOM 5558 O O . THR E 2 71 ? -20.859 -27.779 -20.536 1.00 22.93 68 THR I O 1
ATOM 5562 N N . ILE E 2 72 ? -20.683 -27.620 -22.782 1.00 20.11 69 ILE I N 1
ATOM 5563 C CA . ILE E 2 72 ? -22.079 -27.958 -23.045 1.00 18.35 69 ILE I CA 1
ATOM 5564 C C . ILE E 2 72 ? -22.163 -29.393 -23.552 1.00 22.50 69 ILE I C 1
ATOM 5565 O O . ILE E 2 72 ? -21.328 -29.840 -24.350 1.00 21.60 69 ILE I O 1
ATOM 5570 N N . SER E 2 73 ? -23.155 -30.127 -23.070 1.00 19.92 70 SER I N 1
ATOM 5571 C CA . SER E 2 73 ? -23.409 -31.479 -23.566 1.00 22.82 70 SER I CA 1
ATOM 5572 C C . SER E 2 73 ? -24.911 -31.728 -23.573 1.00 22.04 70 SER I C 1
ATOM 5573 O O . SER E 2 73 ? -25.668 -30.974 -22.964 1.00 21.18 70 SER I O 1
ATOM 5576 N N . ARG E 2 74 ? -25.347 -32.768 -24.276 1.00 19.43 71 ARG I N 1
ATOM 5577 C CA . ARG E 2 74 ? -26.761 -33.112 -24.288 1.00 24.37 71 ARG I CA 1
ATOM 5578 C C . ARG E 2 74 ? -26.940 -34.616 -24.106 1.00 25.47 71 ARG I C 1
ATOM 5579 O O . ARG E 2 74 ? -26.057 -35.396 -24.454 1.00 26.14 71 ARG I O 1
ATOM 5587 N N . ASP E 2 75 ? -28.075 -35.000 -23.524 1.00 28.49 72 ASP I N 1
ATOM 5588 C CA . ASP E 2 75 ? -28.458 -36.405 -23.396 1.00 29.72 72 ASP I CA 1
ATOM 5589 C C . ASP E 2 75 ? -29.846 -36.548 -24.010 1.00 28.99 72 ASP I C 1
ATOM 5590 O O . ASP E 2 75 ? -30.851 -36.274 -23.360 1.00 29.78 72 ASP I O 1
ATOM 5595 N N . ASP E 2 76 ? -29.900 -36.960 -25.272 1.00 28.50 73 ASP I N 1
ATOM 5596 C CA . ASP E 2 76 ? -31.159 -36.962 -26.010 1.00 30.14 73 ASP I CA 1
ATOM 5597 C C . ASP E 2 76 ? -32.163 -37.958 -25.427 1.00 33.40 73 ASP I C 1
ATOM 5598 O O . ASP E 2 76 ? -33.370 -37.758 -25.534 1.00 35.16 73 ASP I O 1
ATOM 5603 N N . SER E 2 77 ? -31.654 -39.010 -24.794 1.00 32.08 74 SER I N 1
ATOM 5604 C CA . SER E 2 77 ? -32.507 -40.034 -24.191 1.00 34.61 74 SER I CA 1
ATOM 5605 C C . SER E 2 77 ? -33.191 -39.510 -22.930 1.00 38.72 74 SER I C 1
ATOM 5606 O O . SER E 2 77 ? -34.216 -40.052 -22.497 1.00 36.68 74 SER I O 1
ATOM 5609 N N . LYS E 2 78 ? -32.625 -38.452 -22.346 1.00 35.11 75 LYS I N 1
ATOM 5610 C CA . LYS E 2 78 ? -33.197 -37.838 -21.146 1.00 33.67 75 LYS I CA 1
ATOM 5611 C C . LYS E 2 78 ? -33.809 -36.465 -21.420 1.00 33.04 75 LYS I C 1
ATOM 5612 O O . LYS E 2 78 ? -34.235 -35.780 -20.491 1.00 35.32 75 LYS I O 1
ATOM 5618 N N . ASN E 2 79 ? -33.863 -36.076 -22.693 1.00 31.38 76 ASN I N 1
ATOM 5619 C CA . ASN E 2 79 ? -34.340 -34.750 -23.080 1.00 31.08 76 ASN I CA 1
ATOM 5620 C C . ASN E 2 79 ? -33.679 -33.636 -22.271 1.00 26.26 76 ASN I C 1
ATOM 5621 O O . ASN E 2 79 ? -34.320 -32.644 -21.937 1.00 27.42 76 ASN I O 1
ATOM 5626 N N . THR E 2 80 ? -32.400 -33.808 -21.944 1.00 27.97 77 THR I N 1
ATOM 5627 C CA . THR E 2 80 ? -31.711 -32.866 -21.062 1.00 25.65 77 THR I CA 1
ATOM 5628 C C . THR E 2 80 ? -30.481 -32.232 -21.706 1.00 25.33 77 THR I C 1
ATOM 5629 O O . THR E 2 80 ? -29.706 -32.903 -22.385 1.00 24.81 77 THR I O 1
ATOM 5633 N N . LEU E 2 81 ? -30.328 -30.932 -21.472 1.00 21.03 78 LEU I N 1
ATOM 5634 C CA . LEU E 2 81 ? -29.156 -30.163 -21.858 1.00 22.70 78 LEU I CA 1
ATOM 5635 C C . LEU E 2 81 ? -28.364 -29.829 -20.595 1.00 21.70 78 LEU I C 1
ATOM 5636 O O . LEU E 2 81 ? -28.947 -29.575 -19.533 1.00 23.14 78 LEU I O 1
ATOM 5641 N N . TYR E 2 82 ? -27.042 -29.840 -20.696 1.00 19.89 79 TYR I N 1
ATOM 5642 C CA . TYR E 2 82 ? -26.188 -29.516 -19.558 1.00 22.13 79 TYR I CA 1
ATOM 5643 C C . TYR E 2 82 ? -25.256 -28.354 -19.852 1.00 22.69 79 TYR I C 1
ATOM 5644 O O . TYR E 2 82 ? -24.841 -28.153 -20.997 1.00 22.44 79 TYR I O 1
ATOM 5653 N N . LEU E 2 83 ? -24.931 -27.598 -18.808 1.00 20.23 80 LEU I N 1
ATOM 5654 C CA . LEU E 2 83 ? -23.834 -26.637 -18.861 1.00 17.76 80 LEU I CA 1
ATOM 5655 C C . LEU E 2 83 ? -22.926 -26.882 -17.673 1.00 20.83 80 LEU I C 1
ATOM 5656 O O . LEU E 2 83 ? -23.327 -26.671 -16.524 1.00 19.88 80 LEU I O 1
ATOM 5661 N N . GLN E 2 84 ? -21.713 -27.350 -17.947 1.00 20.41 81 GLN I N 1
ATOM 5662 C CA . GLN E 2 84 ? -20.721 -27.571 -16.898 1.00 22.75 81 GLN I CA 1
ATOM 5663 C C . GLN E 2 84 ? -19.829 -26.339 -16.858 1.00 23.97 81 GLN I C 1
ATOM 5664 O O . GLN E 2 84 ? -19.143 -26.019 -17.828 1.00 23.42 81 GLN I O 1
ATOM 5670 N N . MET E 2 85 ? -19.874 -25.631 -15.739 1.00 20.21 82 MET I N 1
ATOM 5671 C CA . MET E 2 85 ? -19.125 -24.404 -15.579 1.00 22.99 82 MET I CA 1
ATOM 5672 C C . MET E 2 85 ? -17.963 -24.653 -14.624 1.00 30.56 82 MET I C 1
ATOM 5673 O O . MET E 2 85 ? -18.168 -25.098 -13.499 1.00 28.83 82 MET I O 1
ATOM 5678 N N . ASN E 2 86 A -16.748 -24.377 -15.087 1.00 25.13 82 ASN I N 1
ATOM 5679 C CA . ASN E 2 86 A -15.560 -24.493 -14.251 1.00 28.82 82 ASN I CA 1
ATOM 5680 C C . ASN E 2 86 A -14.842 -23.151 -14.168 1.00 27.53 82 ASN I C 1
ATOM 5681 O O . ASN E 2 86 A -15.105 -22.245 -14.974 1.00 25.97 82 ASN I O 1
ATOM 5686 N N . SER E 2 87 B -13.942 -23.023 -13.191 1.00 23.67 82 SER I N 1
ATOM 5687 C CA . SER E 2 87 B -13.138 -21.817 -13.030 1.00 29.33 82 SER I CA 1
ATOM 5688 C C . SER E 2 87 B -14.004 -20.561 -13.036 1.00 25.26 82 SER I C 1
ATOM 5689 O O . SER E 2 87 B -13.714 -19.588 -13.735 1.00 23.05 82 SER I O 1
ATOM 5692 N N . LEU E 2 88 C -15.073 -20.599 -12.252 1.00 25.48 82 LEU I N 1
ATOM 5693 C CA . LEU E 2 88 C -16.047 -19.515 -12.240 1.00 23.19 82 LEU I CA 1
ATOM 5694 C C . LEU E 2 88 C -15.452 -18.200 -11.748 1.00 25.42 82 LEU I C 1
ATOM 5695 O O . LEU E 2 88 C -14.597 -18.180 -10.860 1.00 27.09 82 LEU I O 1
ATOM 5700 N N . LYS E 2 89 ? -15.915 -17.108 -12.348 1.00 23.50 83 LYS I N 1
ATOM 5701 C CA . LYS E 2 89 ? -15.461 -15.766 -12.046 1.00 23.47 83 LYS I CA 1
ATOM 5702 C C . LYS E 2 89 ? -16.678 -14.976 -11.607 1.00 26.92 83 LYS I C 1
ATOM 5703 O O . LYS E 2 89 ? -17.805 -15.309 -11.992 1.00 22.92 83 LYS I O 1
ATOM 5709 N N . THR E 2 90 ? -16.459 -13.920 -10.830 1.00 21.72 84 THR I N 1
ATOM 5710 C CA . THR E 2 90 ? -17.571 -13.100 -10.358 1.00 22.95 84 THR I CA 1
ATOM 5711 C C . THR E 2 90 ? -18.391 -12.583 -11.528 1.00 23.24 84 THR I C 1
ATOM 5712 O O . THR E 2 90 ? -19.605 -12.511 -11.443 1.00 23.04 84 THR I O 1
ATOM 5716 N N . GLU E 2 91 ? -17.734 -12.256 -12.638 1.00 21.65 85 GLU I N 1
ATOM 5717 C CA . GLU E 2 91 ? -18.479 -11.754 -13.792 1.00 23.72 85 GLU I CA 1
ATOM 5718 C C . GLU E 2 91 ? -19.341 -12.811 -14.500 1.00 21.73 85 GLU I C 1
ATOM 5719 O O . GLU E 2 91 ? -20.020 -12.490 -15.468 1.00 24.35 85 GLU I O 1
ATOM 5725 N N . ASP E 2 92 ? -19.322 -14.055 -14.025 1.00 18.23 86 ASP I N 1
ATOM 5726 C CA . ASP E 2 92 ? -20.233 -15.080 -14.537 1.00 18.25 86 ASP I CA 1
ATOM 5727 C C . ASP E 2 92 ? -21.599 -15.024 -13.832 1.00 20.11 86 ASP I C 1
ATOM 5728 O O . ASP E 2 92 ? -22.521 -15.754 -14.187 1.00 17.45 86 ASP I O 1
ATOM 5733 N N . THR E 2 93 ? -21.714 -14.150 -12.837 1.00 18.81 87 THR I N 1
ATOM 5734 C CA . THR E 2 93 ? -22.967 -13.972 -12.117 1.00 20.32 87 THR I CA 1
ATOM 5735 C C . THR E 2 93 ? -24.055 -13.492 -13.070 1.00 18.83 87 THR I C 1
ATOM 5736 O O . THR E 2 93 ? -23.907 -12.453 -13.705 1.00 20.84 87 THR I O 1
ATOM 5740 N N . ALA E 2 94 ? -25.135 -14.260 -13.167 1.00 17.51 88 ALA I N 1
ATOM 5741 C CA . ALA E 2 94 ? -26.213 -13.970 -14.110 1.00 18.22 88 ALA I CA 1
ATOM 5742 C C . ALA E 2 94 ? -27.349 -14.967 -13.961 1.00 17.70 88 ALA I C 1
ATOM 5743 O O . ALA E 2 94 ? -27.204 -16.006 -13.316 1.00 18.37 88 ALA I O 1
ATOM 5745 N N . VAL E 2 95 ? -28.481 -14.657 -14.589 1.00 16.46 89 VAL I N 1
ATOM 5746 C CA . VAL E 2 95 ? -29.511 -15.659 -14.792 1.00 17.79 89 VAL I CA 1
ATOM 5747 C C . VAL E 2 95 ? -29.191 -16.405 -16.097 1.00 16.91 89 VAL I C 1
ATOM 5748 O O . VAL E 2 95 ? -29.041 -15.778 -17.144 1.00 17.28 89 VAL I O 1
ATOM 5752 N N . TYR E 2 96 ? -29.064 -17.726 -16.017 1.00 15.07 90 TYR I N 1
ATOM 5753 C CA . TYR E 2 96 ? -28.757 -18.547 -17.194 1.00 17.62 90 TYR I CA 1
ATOM 5754 C C . TYR E 2 96 ? -30.016 -19.222 -17.678 1.00 18.48 90 TYR I C 1
ATOM 5755 O O . TYR E 2 96 ? -30.753 -19.807 -16.881 1.00 19.08 90 TYR I O 1
ATOM 5764 N N . SER E 2 97 ? -30.256 -19.141 -18.982 1.00 17.14 91 SER I N 1
ATOM 5765 C CA . SER E 2 97 ? -31.405 -19.786 -19.593 1.00 18.64 91 SER I CA 1
ATOM 5766 C C . SER E 2 97 ? -30.980 -20.624 -20.790 1.00 20.85 91 SER I C 1
ATOM 5767 O O . SER E 2 97 ? -29.958 -20.350 -21.439 1.00 18.21 91 SER I O 1
ATOM 5770 N N . CYS E 2 98 ? -31.767 -21.653 -21.071 1.00 19.35 92 CYS I N 1
ATOM 5771 C CA . CYS E 2 98 ? -31.610 -22.393 -22.310 1.00 21.06 92 CYS I CA 1
ATOM 5772 C C . CYS E 2 98 ? -32.705 -22.018 -23.296 1.00 18.99 92 CYS I C 1
ATOM 5773 O O . CYS E 2 98 ? -33.799 -21.564 -22.909 1.00 18.70 92 CYS I O 1
ATOM 5776 N N . THR E 2 99 ? -32.395 -22.166 -24.581 1.00 16.29 93 THR I N 1
ATOM 5777 C CA . THR E 2 99 ? -33.328 -21.847 -25.651 1.00 15.49 93 THR I CA 1
ATOM 5778 C C . THR E 2 99 ? -33.127 -22.884 -26.755 1.00 21.31 93 THR I C 1
ATOM 5779 O O . THR E 2 99 ? -32.095 -23.555 -26.800 1.00 18.70 93 THR I O 1
ATOM 5783 N N . THR E 2 100 ? -34.102 -23.006 -27.653 1.00 17.33 94 THR I N 1
ATOM 5784 C CA . THR E 2 100 ? -33.900 -23.794 -28.865 1.00 18.48 94 THR I CA 1
ATOM 5785 C C . THR E 2 100 ? -33.743 -22.866 -30.053 1.00 17.48 94 THR I C 1
ATOM 5786 O O . THR E 2 100 ? -34.143 -21.707 -29.999 1.00 19.27 94 THR I O 1
ATOM 5790 N N . ASP E 2 101 ? -33.151 -23.386 -31.126 1.00 16.73 95 ASP I N 1
ATOM 5791 C CA . ASP E 2 101 ? -33.195 -22.741 -32.419 1.00 18.67 95 ASP I CA 1
ATOM 5792 C C . ASP E 2 101 ? -34.438 -23.299 -33.128 1.00 19.02 95 ASP I C 1
ATOM 5793 O O . ASP E 2 101 ? -34.622 -24.511 -33.200 1.00 22.75 95 ASP I O 1
ATOM 5798 N N . GLY E 2 102 ? -35.297 -22.421 -33.628 1.00 20.72 96 GLY I N 1
ATOM 5799 C CA . GLY E 2 102 ? -36.380 -22.847 -34.506 1.00 19.97 96 GLY I CA 1
ATOM 5800 C C . GLY E 2 102 ? -36.193 -22.201 -35.868 1.00 22.03 96 GLY I C 1
ATOM 5801 O O . GLY E 2 102 ? -35.194 -21.513 -36.094 1.00 19.08 96 GLY I O 1
ATOM 5802 N N . PHE E 2 103 ? -37.147 -22.400 -36.777 1.00 19.35 97 PHE I N 1
ATOM 5803 C CA . PHE E 2 103 ? -37.035 -21.803 -38.104 1.00 19.43 97 PHE I CA 1
ATOM 5804 C C . PHE E 2 103 ? -38.383 -21.436 -38.698 1.00 23.56 97 PHE I C 1
ATOM 5805 O O . PHE E 2 103 ? -39.403 -21.990 -38.332 1.00 24.38 97 PHE I O 1
ATOM 5813 N N . ILE E 2 104 ? -38.357 -20.504 -39.634 1.00 23.42 98 ILE I N 1
ATOM 5814 C CA . ILE E 2 104 ? -39.503 -20.232 -40.472 1.00 25.86 98 ILE I CA 1
ATOM 5815 C C . ILE E 2 104 ? -39.104 -20.623 -41.885 1.00 27.39 98 ILE I C 1
ATOM 5816 O O . ILE E 2 104 ? -38.089 -20.147 -42.394 1.00 25.33 98 ILE I O 1
ATOM 5821 N N . MET E 2 105 ? -39.889 -21.507 -42.498 1.00 28.06 99 MET I N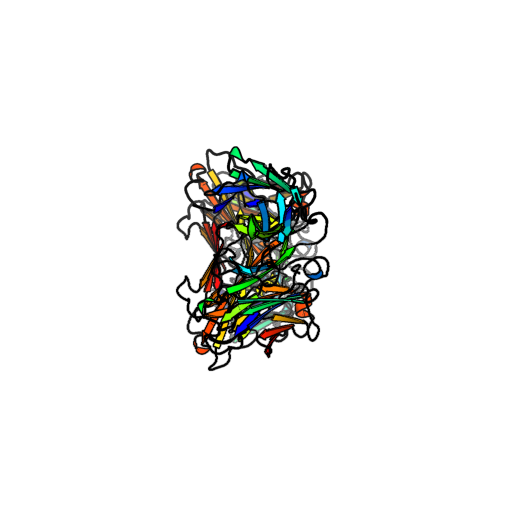 1
ATOM 5822 C CA . MET E 2 105 ? -39.614 -21.981 -43.850 1.00 26.57 99 MET I CA 1
ATOM 5823 C C . MET E 2 105 ? -40.434 -21.241 -44.899 1.00 28.21 99 MET I C 1
ATOM 5824 O O . MET E 2 105 ? -41.650 -21.112 -44.779 1.00 29.12 99 MET I O 1
ATOM 5829 N N . ILE E 2 106 ? -39.758 -20.746 -45.925 1.00 28.42 100 ILE I N 1
ATOM 5830 C CA . ILE E 2 106 ? -40.414 -20.068 -47.034 1.00 29.93 100 ILE I CA 1
ATOM 5831 C C . ILE E 2 106 ? -40.176 -20.856 -48.316 1.00 30.34 100 ILE I C 1
ATOM 5832 O O . ILE E 2 106 ? -39.036 -21.171 -48.660 1.00 26.89 100 ILE I O 1
ATOM 5837 N N . ARG E 2 107 A -41.249 -21.197 -49.018 1.00 31.23 100 ARG I N 1
ATOM 5838 C CA . ARG E 2 107 A -41.095 -21.921 -50.273 1.00 32.60 100 ARG I CA 1
ATOM 5839 C C . ARG E 2 107 A -40.774 -20.971 -51.418 1.00 33.24 100 ARG I C 1
ATOM 5840 O O . ARG E 2 107 A -41.453 -19.964 -51.620 1.00 34.03 100 ARG I O 1
ATOM 5848 N N . GLY E 2 108 B -39.704 -21.277 -52.139 1.00 27.12 100 GLY I N 1
ATOM 5849 C CA . GLY E 2 108 B -39.347 -20.527 -53.327 1.00 33.59 100 GLY I CA 1
ATOM 5850 C C . GLY E 2 108 B -39.658 -21.363 -54.553 1.00 34.88 100 GLY I C 1
ATOM 5851 O O . GLY E 2 108 B -40.147 -22.489 -54.434 1.00 35.04 100 GLY I O 1
ATOM 5852 N N . VAL E 2 109 C -39.371 -20.818 -55.730 1.00 42.60 100 VAL I N 1
ATOM 5853 C CA . VAL E 2 109 C -39.635 -21.527 -56.978 1.00 42.19 100 VAL I CA 1
ATOM 5854 C C . VAL E 2 109 C -38.930 -22.878 -57.019 1.00 42.59 100 VAL I C 1
ATOM 5855 O O . VAL E 2 109 C -39.570 -23.917 -57.185 1.00 47.90 100 VAL I O 1
ATOM 5859 N N . SER E 2 110 D -37.616 -22.859 -56.837 1.00 41.42 100 SER I N 1
ATOM 5860 C CA . SER E 2 110 D -36.814 -24.072 -56.923 1.00 42.89 100 SER I CA 1
ATOM 5861 C C . SER E 2 110 D -36.284 -24.528 -55.558 1.00 46.03 100 SER I C 1
ATOM 5862 O O . SER E 2 110 D -36.276 -25.727 -55.254 1.00 47.72 100 SER I O 1
ATOM 5865 N N . GLU E 2 111 E -35.851 -23.576 -54.736 1.00 42.75 100 GLU I N 1
ATOM 5866 C CA . GLU E 2 111 E -35.328 -23.901 -53.409 1.00 35.34 100 GLU I CA 1
ATOM 5867 C C . GLU E 2 111 E -36.267 -23.452 -52.296 1.00 32.88 100 GLU I C 1
ATOM 5868 O O . GLU E 2 111 E -37.062 -22.539 -52.478 1.00 32.13 100 GLU I O 1
ATOM 5874 N N . ASP E 2 112 F -36.162 -24.099 -51.142 1.00 29.92 100 ASP I N 1
ATOM 5875 C CA . ASP E 2 112 F -36.844 -23.624 -49.946 1.00 28.94 100 ASP I CA 1
ATOM 5876 C C . ASP E 2 112 F -35.866 -22.857 -49.047 1.00 29.37 100 ASP I C 1
ATOM 5877 O O . ASP E 2 112 F -34.669 -23.143 -49.031 1.00 25.97 100 ASP I O 1
ATOM 5882 N N . TYR E 2 113 G -36.377 -21.875 -48.315 1.00 24.83 100 TYR I N 1
ATOM 5883 C CA . TYR E 2 113 G -35.531 -21.037 -47.470 1.00 23.01 100 TYR I CA 1
ATOM 5884 C C . TYR E 2 113 G -35.902 -21.212 -45.997 1.00 26.06 100 TYR I C 1
ATOM 5885 O O . TYR E 2 113 G -37.077 -21.199 -45.641 1.00 28.85 100 TYR I O 1
ATOM 5894 N N . TYR E 2 114 H -34.887 -21.392 -45.154 1.00 18.59 100 TYR I N 1
ATOM 5895 C CA . TYR E 2 114 H -35.069 -21.615 -43.728 1.00 22.27 100 TYR I CA 1
ATOM 5896 C C . TYR E 2 114 H -34.391 -20.504 -42.973 1.00 22.25 100 TYR I C 1
ATOM 5897 O O . TYR E 2 114 H -33.174 -20.355 -43.051 1.00 19.30 100 TYR I O 1
ATOM 5906 N N . TYR E 2 115 I -35.171 -19.724 -42.235 1.00 18.95 100 TYR I N 1
ATOM 5907 C CA . TYR E 2 115 I -34.619 -18.613 -41.482 1.00 18.27 100 TYR I CA 1
ATOM 5908 C C . TYR E 2 115 I -34.662 -18.987 -40.007 1.00 21.80 100 TYR I C 1
ATOM 5909 O O . TYR E 2 115 I -35.742 -19.242 -39.464 1.00 21.08 100 TYR I O 1
ATOM 5918 N N . TYR E 2 116 J -33.501 -19.019 -39.357 1.00 16.62 100 TYR I N 1
ATOM 5919 C CA . TYR E 2 116 J -33.417 -19.529 -37.995 1.00 16.64 100 TYR I CA 1
ATOM 5920 C C . TYR E 2 116 J -33.532 -18.416 -36.961 1.00 16.29 100 TYR I C 1
ATOM 5921 O O . TYR E 2 116 J -33.233 -17.258 -37.249 1.00 18.37 100 TYR I O 1
ATOM 5930 N N . TYR E 2 117 K -33.971 -18.793 -35.765 1.00 17.56 100 TYR I N 1
ATOM 5931 C CA . TYR E 2 117 K -34.189 -17.855 -34.677 1.00 16.84 100 TYR I CA 1
ATOM 5932 C C . TYR E 2 117 K -34.318 -18.614 -33.366 1.00 19.28 100 TYR I C 1
ATOM 5933 O O . TYR E 2 117 K -34.600 -19.827 -33.333 1.00 16.31 100 TYR I O 1
ATOM 5942 N N . MET E 2 118 L -34.071 -17.905 -32.273 1.00 17.65 100 MET I N 1
ATOM 5943 C CA . MET E 2 118 L -34.253 -18.479 -30.961 1.00 17.68 100 MET I CA 1
ATOM 5944 C C . MET E 2 118 L -35.747 -18.509 -30.669 1.00 19.10 100 MET I C 1
ATOM 5945 O O . MET E 2 118 L -36.394 -17.472 -30.596 1.00 21.77 100 MET I O 1
ATOM 5950 N N . ASP E 2 119 ? -36.255 -19.716 -30.477 1.00 20.33 101 ASP I N 1
ATOM 5951 C CA . ASP E 2 119 ? -37.681 -20.013 -30.566 1.00 21.47 101 ASP I CA 1
ATOM 5952 C C . ASP E 2 119 ? -38.283 -20.275 -29.182 1.00 22.38 101 ASP I C 1
ATOM 5953 O O . ASP E 2 119 ? -39.043 -19.452 -28.670 1.00 26.01 101 ASP I O 1
ATOM 5958 N N . VAL E 2 120 ? -37.942 -21.415 -28.590 1.00 20.24 102 VAL I N 1
ATOM 5959 C CA . VAL E 2 120 ? -38.438 -21.771 -27.260 1.00 19.95 102 VAL I CA 1
ATOM 5960 C C . VAL E 2 120 ? -37.467 -21.274 -26.202 1.00 21.82 102 VAL I C 1
ATOM 5961 O O . VAL E 2 120 ? -36.263 -21.483 -26.329 1.00 19.00 102 VAL I O 1
ATOM 5965 N N . TRP E 2 121 ? -37.975 -20.599 -25.171 1.00 18.41 103 TRP I N 1
ATOM 5966 C CA . TRP E 2 121 ? -37.105 -20.035 -24.144 1.00 15.85 103 TRP I CA 1
ATOM 5967 C C . TRP E 2 121 ? -37.446 -20.623 -22.787 1.00 22.30 103 TRP I C 1
ATOM 5968 O O . TRP E 2 121 ? -38.623 -20.721 -22.426 1.00 21.07 103 TRP I O 1
ATOM 5979 N N . GLY E 2 122 ? -36.419 -20.997 -22.031 1.00 18.51 104 GLY I N 1
ATOM 5980 C CA . GLY E 2 122 ? -36.600 -21.456 -20.662 1.00 21.89 104 GLY I CA 1
ATOM 5981 C C . GLY E 2 122 ? -36.886 -20.338 -19.668 1.00 24.00 104 GLY I C 1
ATOM 5982 O O . GLY E 2 122 ? -36.983 -19.165 -20.026 1.00 21.84 104 GLY I O 1
ATOM 5983 N N . LYS E 2 123 ? -37.012 -20.714 -18.398 1.00 23.41 105 LYS I N 1
ATOM 5984 C CA . LYS E 2 123 ? -37.430 -19.781 -17.366 1.00 25.51 105 LYS I CA 1
ATOM 5985 C C . LYS E 2 123 ? -36.249 -19.184 -16.587 1.00 26.87 105 LYS I C 1
ATOM 5986 O O . LYS E 2 123 ? -36.396 -18.168 -15.909 1.00 27.60 105 LYS I O 1
ATOM 5992 N N . GLY E 2 124 ? -35.081 -19.807 -16.707 1.00 23.54 106 GLY I N 1
ATOM 5993 C CA . GLY E 2 124 ? -33.861 -19.267 -16.128 1.00 21.69 106 GLY I CA 1
ATOM 5994 C C . GLY E 2 124 ? -33.524 -19.883 -14.787 1.00 26.58 106 GLY I C 1
ATOM 5995 O O . GLY E 2 124 ? -34.413 -20.291 -14.039 1.00 24.80 106 GLY I O 1
ATOM 5996 N N . THR E 2 125 ? -32.231 -19.956 -14.486 1.00 21.35 107 THR I N 1
ATOM 5997 C CA . THR E 2 125 ? -31.765 -20.348 -13.161 1.00 20.58 107 THR I CA 1
ATOM 5998 C C . THR E 2 125 ? -30.658 -19.370 -12.734 1.00 24.44 107 THR I C 1
ATOM 5999 O O . THR E 2 125 ? -29.841 -18.951 -13.561 1.00 20.28 107 THR I O 1
ATOM 6003 N N . THR E 2 126 ? -30.645 -18.969 -11.463 1.00 19.19 108 THR I N 1
ATOM 6004 C CA . THR E 2 126 ? -29.717 -17.917 -11.031 1.00 20.27 108 THR I CA 1
ATOM 6005 C C . THR E 2 126 ? -28.371 -18.439 -10.519 1.00 19.20 108 THR I C 1
ATOM 6006 O O . THR E 2 126 ? -28.302 -19.329 -9.661 1.00 19.87 108 THR I O 1
ATOM 6010 N N . VAL E 2 127 ? -27.299 -17.879 -11.058 1.00 21.57 109 VAL I N 1
ATOM 6011 C CA . VAL E 2 127 ? -25.954 -18.240 -10.640 1.00 18.88 109 VAL I CA 1
ATOM 6012 C C . VAL E 2 127 ? -25.306 -17.007 -10.019 1.00 22.68 109 VAL I C 1
ATOM 6013 O O . VAL E 2 127 ? -25.292 -15.933 -10.620 1.00 21.18 109 VAL I O 1
ATOM 6017 N N . THR E 2 128 ? -24.815 -17.151 -8.790 1.00 19.94 110 THR I N 1
ATOM 6018 C CA . THR E 2 128 ? -24.102 -16.058 -8.127 1.00 22.34 110 THR I CA 1
ATOM 6019 C C . THR E 2 128 ? -22.700 -16.529 -7.795 1.00 18.76 110 THR I C 1
ATOM 6020 O O . THR E 2 128 ? -22.523 -17.583 -7.186 1.00 22.38 110 THR I O 1
ATOM 6024 N N . VAL E 2 129 ? -21.710 -15.765 -8.230 1.00 19.59 111 VAL I N 1
ATOM 6025 C CA . VAL E 2 129 ? -20.319 -16.100 -7.967 1.00 20.83 111 VAL I CA 1
ATOM 6026 C C . VAL E 2 129 ? -19.743 -14.971 -7.145 1.00 19.21 111 VAL I C 1
ATOM 6027 O O . VAL E 2 129 ? -19.660 -13.837 -7.612 1.00 21.91 111 VAL I O 1
ATOM 6031 N N . SER E 2 130 ? -19.347 -15.284 -5.920 1.00 22.83 112 SER I N 1
ATOM 6032 C CA . SER E 2 130 ? -18.875 -14.262 -5.000 1.00 25.42 112 SER I CA 1
ATOM 6033 C C . SER E 2 130 ? -17.994 -14.865 -3.920 1.00 22.81 112 SER I C 1
ATOM 6034 O O . SER E 2 130 ? -18.215 -15.992 -3.476 1.00 22.51 112 SER I O 1
ATOM 6037 N N . SER E 2 131 ? -17.000 -14.103 -3.489 1.00 24.25 113 SER I N 1
ATOM 6038 C CA . SER E 2 131 ? -16.145 -14.567 -2.412 1.00 29.10 113 SER I CA 1
ATOM 6039 C C . SER E 2 131 ? -16.682 -14.104 -1.054 1.00 31.05 113 SER I C 1
ATOM 6040 O O . SER E 2 131 ? -16.086 -14.389 -0.020 1.00 28.83 113 SER I O 1
ATOM 6043 N N . ALA E 2 132 ? -17.816 -13.409 -1.053 1.00 26.87 114 ALA I N 1
ATOM 6044 C CA . ALA E 2 132 ? -18.357 -12.861 0.194 1.00 28.67 114 ALA I CA 1
ATOM 6045 C C . ALA E 2 132 ? -18.832 -13.931 1.178 1.00 26.26 114 ALA I C 1
ATOM 6046 O O . ALA E 2 132 ? -19.336 -14.984 0.789 1.00 24.83 114 ALA I O 1
ATOM 6048 N N . SER E 2 133 ? -18.656 -13.647 2.463 1.00 24.71 115 SER I N 1
ATOM 6049 C CA . SER E 2 133 ? -19.203 -14.483 3.523 1.00 26.76 115 SER I CA 1
ATOM 6050 C C . SER E 2 133 ? -20.551 -13.921 3.936 1.00 22.02 115 SER I C 1
ATOM 6051 O O . SER E 2 133 ? -20.808 -12.733 3.766 1.00 22.50 115 SER I O 1
ATOM 6054 N N . THR E 2 134 ? -21.393 -14.781 4.494 1.00 23.35 116 THR I N 1
ATOM 6055 C CA . THR E 2 134 ? -22.695 -14.371 4.998 1.00 26.25 116 THR I CA 1
ATOM 6056 C C . THR E 2 134 ? -22.510 -13.308 6.062 1.00 27.51 116 THR I C 1
ATOM 6057 O O . THR E 2 134 ? -21.677 -13.462 6.948 1.00 25.50 116 THR I O 1
ATOM 6061 N N . LYS E 2 135 ? -23.286 -12.231 5.956 1.00 25.14 117 LYS I N 1
ATOM 6062 C CA . LYS E 2 135 ? -23.157 -11.096 6.849 1.00 26.87 117 LYS I CA 1
ATOM 6063 C C . LYS E 2 135 ? -24.488 -10.362 6.961 1.00 28.64 117 LYS I C 1
ATOM 6064 O O . LYS E 2 135 ? -25.119 -10.036 5.951 1.00 22.97 117 LYS I O 1
ATOM 6070 N N . GLY E 2 136 ? -24.916 -10.114 8.197 1.00 25.17 118 GLY I N 1
ATOM 6071 C CA . GLY E 2 136 ? -26.131 -9.360 8.451 1.00 23.91 118 GLY I CA 1
ATOM 6072 C C . GLY E 2 136 ? -25.951 -7.880 8.199 1.00 24.35 118 GLY I C 1
ATOM 6073 O O . GLY E 2 136 ? -24.838 -7.359 8.228 1.00 25.05 118 GLY I O 1
ATOM 6074 N N . PRO E 2 137 ? -27.059 -7.173 7.964 1.00 21.50 119 PRO I N 1
ATOM 6075 C CA . PRO E 2 137 ? -26.968 -5.766 7.578 1.00 21.80 119 PRO I CA 1
ATOM 6076 C C . PRO E 2 137 ? -26.778 -4.838 8.769 1.00 23.94 119 PRO I C 1
ATOM 6077 O O . PRO E 2 137 ? -27.168 -5.178 9.882 1.00 26.31 119 PRO I O 1
ATOM 6081 N N . SER E 2 138 ? -26.163 -3.690 8.524 1.00 22.88 120 SER I N 1
ATOM 6082 C CA . SER E 2 138 ? -26.242 -2.571 9.449 1.00 24.65 120 SER I CA 1
ATOM 6083 C C . SER E 2 138 ? -27.459 -1.765 9.008 1.00 24.41 120 SER I C 1
ATOM 6084 O O . SER E 2 138 ? -27.768 -1.696 7.824 1.00 24.33 120 SER I O 1
ATOM 6087 N N . VAL E 2 139 ? -28.186 -1.194 9.954 1.00 20.45 121 VAL I N 1
ATOM 6088 C CA . VAL E 2 139 ? -29.399 -0.467 9.594 1.00 20.03 121 VAL I CA 1
ATOM 6089 C C . VAL E 2 139 ? -29.294 0.976 10.054 1.00 25.80 121 VAL I C 1
ATOM 6090 O O . VAL E 2 139 ? -29.114 1.248 11.245 1.00 25.78 121 VAL I O 1
ATOM 6094 N N . PHE E 2 140 ? -29.385 1.899 9.106 1.00 20.98 122 PHE I N 1
ATOM 6095 C CA . PHE E 2 140 ? -29.235 3.314 9.414 1.00 24.13 122 PHE I CA 1
ATOM 6096 C C . PHE E 2 140 ? -30.516 4.058 9.123 1.00 28.72 122 PHE I C 1
ATOM 6097 O O . PHE E 2 140 ? -31.223 3.733 8.172 1.00 27.12 122 PHE I O 1
ATOM 6105 N N . PRO E 2 141 ? -30.827 5.064 9.950 1.00 25.53 123 PRO I N 1
ATOM 6106 C CA . PRO E 2 141 ? -32.069 5.808 9.740 1.00 28.27 123 PRO I CA 1
ATOM 6107 C C . PRO E 2 141 ? -31.913 6.833 8.633 1.00 29.31 123 PRO I C 1
ATOM 6108 O O . PRO E 2 141 ? -30.827 7.394 8.458 1.00 31.08 123 PRO I O 1
ATOM 6112 N N . LEU E 2 142 ? -32.985 7.050 7.879 1.00 28.30 124 LEU I N 1
ATOM 6113 C CA . LEU E 2 142 ? -33.024 8.106 6.882 1.00 29.18 124 LEU I CA 1
ATOM 6114 C C . LEU E 2 142 ? -34.007 9.175 7.333 1.00 38.44 124 LEU I C 1
ATOM 6115 O O . LEU E 2 142 ? -35.208 8.921 7.465 1.00 34.65 124 LEU I O 1
ATOM 6120 N N . ALA E 2 143 ? -33.474 10.369 7.568 1.00 45.28 125 ALA I N 1
ATOM 6121 C CA . ALA E 2 143 ? -34.242 11.512 8.036 1.00 48.84 125 ALA I CA 1
ATOM 6122 C C . ALA E 2 143 ? -33.872 12.709 7.161 1.00 51.27 125 ALA I C 1
ATOM 6123 O O . ALA E 2 143 ? -32.712 12.836 6.750 1.00 46.90 125 ALA I O 1
ATOM 6125 N N . PRO E 2 144 ? -34.849 13.593 6.878 1.00 56.97 126 PRO I N 1
ATOM 6126 C CA . PRO E 2 144 ? -34.632 14.747 5.989 1.00 60.72 126 PRO I CA 1
ATOM 6127 C C . PRO E 2 144 ? -33.430 15.590 6.414 1.00 67.05 126 PRO I C 1
ATOM 6128 O O . PRO E 2 144 ? -33.097 15.615 7.603 1.00 69.23 126 PRO I O 1
ATOM 6132 N N . CYS E 2 145 ? -32.792 16.261 5.456 1.00 67.93 127 CYS I N 1
ATOM 6133 C CA . CYS E 2 145 ? -31.614 17.087 5.729 1.00 67.93 127 CYS I CA 1
ATOM 6134 C C . CYS E 2 145 ? -31.893 18.166 6.780 1.00 77.26 127 CYS I C 1
ATOM 6135 O O . CYS E 2 145 ? -31.002 18.566 7.533 1.00 80.07 127 CYS I O 1
ATOM 6138 N N . SER E 2 146 ? -33.136 18.632 6.824 1.00 76.94 128 SER I N 1
ATOM 6139 C CA . SER E 2 146 ? -33.566 19.584 7.839 1.00 79.77 128 SER I CA 1
ATOM 6140 C C . SER E 2 146 ? -35.033 19.349 8.195 1.00 84.67 128 SER I C 1
ATOM 6141 O O . SER E 2 146 ? -35.727 18.583 7.520 1.00 81.39 128 SER I O 1
ATOM 6144 N N . ARG E 2 147 ? -35.495 20.000 9.261 1.00 86.21 129 ARG I N 1
ATOM 6145 C CA . ARG E 2 147 ? -36.879 19.876 9.711 1.00 87.77 129 ARG I CA 1
ATOM 6146 C C . ARG E 2 147 ? -37.828 20.340 8.609 1.00 90.21 129 ARG I C 1
ATOM 6147 O O . ARG E 2 147 ? -38.399 21.428 8.692 1.00 92.60 129 ARG I O 1
ATOM 6155 N N . SER E 2 148 ? -37.981 19.501 7.584 1.00 89.67 130 SER I N 1
ATOM 6156 C CA . SER E 2 148 ? -38.758 19.827 6.388 1.00 93.30 130 SER I CA 1
ATOM 6157 C C . SER E 2 148 ? -40.136 20.396 6.713 1.00 98.15 130 SER I C 1
ATOM 6158 O O . SER E 2 148 ? -40.975 19.709 7.298 1.00 97.92 130 SER I O 1
ATOM 6161 N N . THR E 2 149 ? -40.336 21.654 6.313 1.00 100.85 131 THR I N 1
ATOM 6162 C CA . THR E 2 149 ? -41.502 22.477 6.666 1.00 101.65 131 THR I CA 1
ATOM 6163 C C . THR E 2 149 ? -42.815 21.727 6.920 1.00 98.83 131 THR I C 1
ATOM 6164 O O . THR E 2 149 ? -43.389 21.119 6.015 1.00 97.12 131 THR I O 1
ATOM 6168 N N . SER E 2 150 ? -43.267 21.772 8.170 1.00 94.94 132 SER I N 1
ATOM 6169 C CA . SER E 2 150 ? -44.493 21.098 8.581 1.00 91.43 132 SER I CA 1
ATOM 6170 C C . SER E 2 150 ? -45.711 21.666 7.861 1.00 91.13 132 SER I C 1
ATOM 6171 O O . SER E 2 150 ? -45.771 22.861 7.570 1.00 93.48 132 SER I O 1
ATOM 6174 N N . GLY E 2 151 ? -46.678 20.801 7.575 1.00 87.78 133 GLY I N 1
ATOM 6175 C CA . GLY E 2 151 ? -47.891 21.209 6.890 1.00 83.50 133 GLY I CA 1
ATOM 6176 C C . GLY E 2 151 ? -48.533 20.069 6.126 1.00 80.71 133 GLY I C 1
ATOM 6177 O O . GLY E 2 151 ? -49.739 19.838 6.233 1.00 80.66 133 GLY I O 1
ATOM 6178 N N . GLY E 2 152 ? -47.725 19.350 5.353 1.00 78.13 134 GLY I N 1
ATOM 6179 C CA . GLY E 2 152 ? -48.227 18.262 4.536 1.00 72.12 134 GLY I CA 1
ATOM 6180 C C . GLY E 2 152 ? -47.726 16.895 4.965 1.00 70.35 134 GLY I C 1
ATOM 6181 O O . GLY E 2 152 ? -48.093 16.386 6.029 1.00 63.67 134 GLY I O 1
ATOM 6182 N N . THR E 2 153 ? -46.882 16.298 4.130 1.00 64.15 135 THR I N 1
ATOM 6183 C CA . THR E 2 153 ? -46.407 14.943 4.369 1.00 58.15 135 THR I CA 1
ATOM 6184 C C . THR E 2 153 ? -44.881 14.884 4.495 1.00 54.86 135 THR I C 1
ATOM 6185 O O . THR E 2 153 ? -44.174 15.785 4.039 1.00 54.20 135 THR I O 1
ATOM 6189 N N . ALA E 2 154 ? -44.374 13.828 5.127 1.00 51.52 136 ALA I N 1
ATOM 6190 C CA . ALA E 2 154 ? -42.935 13.703 5.350 1.00 48.77 136 ALA I CA 1
ATOM 6191 C C . ALA E 2 154 ? -42.413 12.313 4.994 1.00 43.40 136 ALA I C 1
ATOM 6192 O O . ALA E 2 154 ? -43.104 11.314 5.185 1.00 39.37 136 ALA I O 1
ATOM 6194 N N . ALA E 2 155 ? -41.193 12.264 4.471 1.00 40.06 137 ALA I N 1
ATOM 6195 C CA . ALA E 2 155 ? -40.568 11.001 4.089 1.00 40.01 137 ALA I CA 1
ATOM 6196 C C . ALA E 2 155 ? -39.460 10.619 5.063 1.00 37.76 137 ALA I C 1
ATOM 6197 O O . ALA E 2 155 ? -38.599 11.435 5.401 1.00 42.10 137 ALA I O 1
ATOM 6199 N N . LEU E 2 156 ? -39.492 9.370 5.510 1.00 36.06 138 LEU I N 1
ATOM 6200 C CA . LEU E 2 156 ? -38.465 8.840 6.385 1.00 31.87 138 LEU I CA 1
ATOM 6201 C C . LEU E 2 156 ? -38.216 7.402 5.972 1.00 34.86 138 LEU I C 1
ATOM 6202 O O . LEU E 2 156 ? -39.065 6.770 5.343 1.00 33.58 138 LEU I O 1
ATOM 6207 N N . GLY E 2 157 ? -37.053 6.875 6.317 1.00 33.72 139 GLY I N 1
ATOM 6208 C CA . GLY E 2 157 ? -36.712 5.555 5.849 1.00 28.66 139 GLY I CA 1
ATOM 6209 C C . GLY E 2 157 ? -35.624 4.882 6.641 1.00 32.91 139 GLY I C 1
ATOM 6210 O O . GLY E 2 157 ? -35.146 5.406 7.647 1.00 26.49 139 GLY I O 1
ATOM 6211 N N . CYS E 2 158 ? -35.260 3.692 6.178 1.00 29.98 140 CYS I N 1
ATOM 6212 C CA . CYS E 2 158 ? -34.163 2.922 6.739 1.00 28.35 140 CYS I CA 1
ATOM 6213 C C . CYS E 2 158 ? -33.241 2.536 5.592 1.00 28.82 140 CYS I C 1
ATOM 6214 O O . CYS E 2 158 ? -33.702 2.056 4.559 1.00 28.22 140 CYS I O 1
ATOM 6217 N N . LEU E 2 159 ? -31.949 2.770 5.771 1.00 26.21 141 LEU I N 1
ATOM 6218 C CA . LEU E 2 159 ? -30.934 2.269 4.853 1.00 24.89 141 LEU I CA 1
ATOM 6219 C C . LEU E 2 159 ? -30.406 0.944 5.393 1.00 26.26 141 LEU I C 1
ATOM 6220 O O . LEU E 2 159 ? -29.828 0.893 6.482 1.00 23.96 141 LEU I O 1
ATOM 6225 N N . VAL E 2 160 ? -30.638 -0.131 4.643 1.00 21.47 142 VAL I N 1
ATOM 6226 C CA . VAL E 2 160 ? -30.227 -1.467 5.043 1.00 23.11 142 VAL I CA 1
ATOM 6227 C C . VAL E 2 160 ? -28.923 -1.780 4.310 1.00 27.11 142 VAL I C 1
ATOM 6228 O O . VAL E 2 160 ? -28.927 -2.051 3.107 1.00 24.55 142 VAL I O 1
ATOM 6232 N N . LYS E 2 161 ? -27.807 -1.730 5.034 1.00 22.39 143 LYS I N 1
ATOM 6233 C CA . LYS E 2 161 ? -26.501 -1.680 4.381 1.00 23.26 143 LYS I CA 1
ATOM 6234 C C . LYS E 2 161 ? -25.576 -2.890 4.596 1.00 24.05 143 LYS I C 1
ATOM 6235 O O . LYS E 2 161 ? -25.510 -3.469 5.685 1.00 21.85 143 LYS I O 1
ATOM 6241 N N . ASP E 2 162 ? -24.866 -3.261 3.533 1.00 22.86 144 ASP I N 1
ATOM 6242 C CA . ASP E 2 162 ? -23.768 -4.228 3.602 1.00 24.75 144 ASP I CA 1
ATOM 6243 C C . ASP E 2 162 ? -24.134 -5.610 4.119 1.00 24.57 144 ASP I C 1
ATOM 6244 O O . ASP E 2 162 ? -23.520 -6.096 5.064 1.00 24.95 144 ASP I O 1
ATOM 6249 N N . TYR E 2 163 ? -25.119 -6.249 3.491 1.00 21.57 145 TYR I N 1
ATOM 6250 C CA . TYR E 2 163 ? -25.467 -7.619 3.818 1.00 16.65 145 TYR I CA 1
ATOM 6251 C C . TYR E 2 163 ? -25.160 -8.592 2.685 1.00 20.11 145 TYR I C 1
ATOM 6252 O O . TYR E 2 163 ? -25.025 -8.185 1.536 1.00 22.56 145 TYR I O 1
ATOM 6261 N N . PHE E 2 164 ? -25.063 -9.872 3.034 1.00 19.48 146 PHE I N 1
ATOM 6262 C CA . PHE E 2 164 ? -24.861 -10.939 2.060 1.00 24.85 146 PHE I CA 1
ATOM 6263 C C . PHE E 2 164 ? -25.290 -12.285 2.645 1.00 25.12 146 PHE I C 1
ATOM 6264 O O . PHE E 2 164 ? -25.035 -12.578 3.815 1.00 21.70 146 PHE I O 1
ATOM 6272 N N . PRO E 2 165 ? -25.962 -13.116 1.840 1.00 21.59 147 PRO I N 1
ATOM 6273 C CA . PRO E 2 165 ? -26.452 -12.855 0.484 1.00 23.47 147 PRO I CA 1
ATOM 6274 C C . PRO E 2 165 ? -27.846 -12.234 0.519 1.00 24.85 147 PRO I C 1
ATOM 6275 O O . PRO E 2 165 ? -28.377 -11.959 1.598 1.00 23.68 147 PRO I O 1
ATOM 6279 N N . GLU E 2 166 ? -28.439 -12.022 -0.652 1.00 21.33 148 GLU I N 1
ATOM 6280 C CA . GLU E 2 166 ? -29.858 -11.680 -0.722 1.00 24.69 148 GLU I CA 1
ATOM 6281 C C . GLU E 2 166 ? -30.680 -12.856 -0.203 1.00 26.36 148 GLU I C 1
ATOM 6282 O O . GLU E 2 166 ? -30.199 -13.995 -0.184 1.00 26.35 148 GLU I O 1
ATOM 6288 N N . PRO E 2 167 ? -31.919 -12.597 0.238 1.00 26.82 149 PRO I N 1
ATOM 6289 C CA . PRO E 2 167 ? -32.618 -11.312 0.319 1.00 25.64 149 PRO I CA 1
ATOM 6290 C C . PRO E 2 167 ? -32.718 -10.802 1.758 1.00 25.03 149 PRO I C 1
ATOM 6291 O O . PRO E 2 167 ? -32.396 -11.532 2.700 1.00 24.53 149 PRO I O 1
ATOM 6295 N N . VAL E 2 168 ? -33.162 -9.559 1.913 1.00 27.06 150 VAL I N 1
ATOM 6296 C CA . VAL E 2 168 ? -33.683 -9.074 3.187 1.00 26.27 150 VAL I CA 1
ATOM 6297 C C . VAL E 2 168 ? -35.132 -8.690 2.946 1.00 29.15 150 VAL I C 1
ATOM 6298 O O . VAL E 2 168 ? -35.504 -8.351 1.821 1.00 29.50 150 VAL I O 1
ATOM 6302 N N . THR E 2 169 ? -35.954 -8.765 3.989 1.00 27.60 151 THR I N 1
ATOM 6303 C CA . THR E 2 169 ? -37.298 -8.199 3.936 1.00 29.86 151 THR I CA 1
ATOM 6304 C C . THR E 2 169 ? -37.390 -7.045 4.922 1.00 33.26 151 THR I C 1
ATOM 6305 O O . THR E 2 169 ? -36.701 -7.038 5.942 1.00 26.17 151 THR I O 1
ATOM 6309 N N . VAL E 2 170 ? -38.229 -6.065 4.607 1.00 29.01 152 VAL I N 1
ATOM 6310 C CA . VAL E 2 170 ? -38.458 -4.934 5.502 1.00 25.76 152 VAL I CA 1
ATOM 6311 C C . VAL E 2 170 ? -39.941 -4.717 5.739 1.00 31.57 152 VAL I C 1
ATOM 6312 O O . VAL E 2 170 ? -40.722 -4.659 4.789 1.00 29.67 152 VAL I O 1
ATOM 6316 N N . SER E 2 171 ? -40.329 -4.605 7.005 1.00 27.66 153 SER I N 1
ATOM 6317 C CA . SER E 2 171 ? -41.668 -4.135 7.333 1.00 34.04 153 SER I CA 1
ATOM 6318 C C . SER E 2 171 ? -41.591 -2.881 8.192 1.00 35.95 153 SER I C 1
ATOM 6319 O O . SER E 2 171 ? -40.497 -2.432 8.571 1.00 29.29 153 SER I O 1
ATOM 6322 N N . TRP E 2 172 ? -42.753 -2.302 8.479 1.00 31.02 154 TRP I N 1
ATOM 6323 C CA . TRP E 2 172 ? -42.828 -1.136 9.351 1.00 34.89 154 TRP I CA 1
ATOM 6324 C C . TRP E 2 172 ? -43.864 -1.319 10.458 1.00 36.17 154 TRP I C 1
ATOM 6325 O O . TRP E 2 172 ? -44.997 -1.736 10.203 1.00 35.45 154 TRP I O 1
ATOM 6336 N N . ASN E 2 173 ? -43.461 -1.001 11.685 1.00 29.69 155 ASN I N 1
ATOM 6337 C CA . ASN E 2 173 ? -44.325 -1.154 12.856 1.00 35.50 155 ASN I CA 1
ATOM 6338 C C . ASN E 2 173 ? -44.887 -2.567 12.993 1.00 37.94 155 ASN I C 1
ATOM 6339 O O . ASN E 2 173 ? -46.071 -2.767 13.276 1.00 38.75 155 ASN I O 1
ATOM 6344 N N . SER E 2 174 ? -44.005 -3.540 12.780 1.00 40.38 156 SER I N 1
ATOM 6345 C CA . SER E 2 174 ? -44.330 -4.956 12.908 1.00 34.99 156 SER I CA 1
ATOM 6346 C C . SER E 2 174 ? -45.460 -5.359 11.971 1.00 36.85 156 SER I C 1
ATOM 6347 O O . SER E 2 174 ? -46.238 -6.260 12.279 1.00 39.31 156 SER I O 1
ATOM 6350 N N . GLY E 2 175 ? -45.534 -4.683 10.830 1.00 33.49 157 GLY I N 1
ATOM 6351 C CA . GLY E 2 175 ? -46.533 -4.976 9.821 1.00 38.03 157 GLY I CA 1
ATOM 6352 C C . GLY E 2 175 ? -47.747 -4.075 9.918 1.00 43.18 157 GLY I C 1
ATOM 6353 O O . GLY E 2 175 ? -48.499 -3.939 8.953 1.00 45.33 157 GLY I O 1
ATOM 6354 N N . ALA E 2 176 ? -47.932 -3.448 11.079 1.00 39.61 158 ALA I N 1
ATOM 6355 C CA . ALA E 2 176 ? -49.122 -2.630 11.336 1.00 42.80 158 ALA I CA 1
ATOM 6356 C C . ALA E 2 176 ? -49.252 -1.441 10.390 1.00 41.16 158 ALA I C 1
ATOM 6357 O O . ALA E 2 176 ? -50.327 -0.859 10.262 1.00 45.26 158 ALA I O 1
ATOM 6359 N N . LEU E 2 177 ? -48.157 -1.081 9.731 1.00 39.37 159 LEU I N 1
ATOM 6360 C CA . LEU E 2 177 ? -48.172 0.006 8.759 1.00 37.62 159 LEU I CA 1
ATOM 6361 C C . LEU E 2 177 ? -47.791 -0.511 7.378 1.00 43.19 159 LEU I C 1
ATOM 6362 O O . LEU E 2 177 ? -46.726 -1.108 7.203 1.00 45.07 159 LEU I O 1
ATOM 6367 N N . THR E 2 178 ? -48.666 -0.285 6.401 1.00 47.52 160 THR I N 1
ATOM 6368 C CA . THR E 2 178 ? -48.443 -0.761 5.037 1.00 45.36 160 THR I CA 1
ATOM 6369 C C . THR E 2 178 ? -48.687 0.334 4.011 1.00 44.69 160 THR I C 1
ATOM 6370 O O . THR E 2 178 ? -48.063 0.355 2.952 1.00 43.95 160 THR I O 1
ATOM 6374 N N . SER E 2 179 ? -49.598 1.248 4.322 1.00 46.49 161 SER I N 1
ATOM 6375 C CA . SER E 2 179 ? -49.894 2.336 3.402 1.00 48.43 161 SER I CA 1
ATOM 6376 C C . SER E 2 179 ? -48.733 3.318 3.331 1.00 46.53 161 SER I C 1
ATOM 6377 O O . SER E 2 179 ? -48.227 3.769 4.359 1.00 49.99 161 SER I O 1
ATOM 6380 N N . GLY E 2 180 ? -48.308 3.637 2.113 1.00 43.23 162 GLY I N 1
ATOM 6381 C CA . GLY E 2 180 ? -47.251 4.607 1.904 1.00 48.04 162 GLY I CA 1
ATOM 6382 C C . GLY E 2 180 ? -45.859 4.009 1.986 1.00 44.38 162 GLY I C 1
ATOM 6383 O O . GLY E 2 180 ? -44.866 4.717 1.838 1.00 45.00 162 GLY I O 1
ATOM 6384 N N . VAL E 2 181 ? -45.790 2.702 2.218 1.00 42.46 163 VAL I N 1
ATOM 6385 C CA . VAL E 2 181 ? -44.514 2.008 2.338 1.00 42.25 163 VAL I CA 1
ATOM 6386 C C . VAL E 2 181 ? -43.988 1.584 0.978 1.00 43.72 163 VAL I C 1
ATOM 6387 O O . VAL E 2 181 ? -44.730 1.031 0.169 1.00 41.82 163 VAL I O 1
ATOM 6391 N N . HIS E 2 182 ? -42.708 1.839 0.720 1.00 40.82 164 HIS I N 1
ATOM 6392 C CA . HIS E 2 182 ? -42.073 1.296 -0.476 1.00 40.00 164 HIS I CA 1
ATOM 6393 C C . HIS E 2 182 ? -40.601 0.936 -0.267 1.00 37.56 164 HIS I C 1
ATOM 6394 O O . HIS E 2 182 ? -39.769 1.811 -0.006 1.00 34.02 164 HIS I O 1
ATOM 6401 N N . THR E 2 183 ? -40.278 -0.346 -0.394 1.00 36.86 165 THR I N 1
ATOM 6402 C CA . THR E 2 183 ? -38.878 -0.748 -0.342 1.00 35.86 165 THR I CA 1
ATOM 6403 C C . THR E 2 183 ? -38.322 -1.122 -1.713 1.00 37.59 165 THR I C 1
ATOM 6404 O O . THR E 2 183 ? -38.924 -1.889 -2.470 1.00 36.41 165 THR I O 1
ATOM 6408 N N . PHE E 2 184 ? -37.164 -0.541 -2.011 1.00 28.60 166 PHE I N 1
ATOM 6409 C CA . PHE E 2 184 ? -36.544 -0.589 -3.324 1.00 30.59 166 PHE I CA 1
ATOM 6410 C C . PHE E 2 184 ? -35.711 -1.858 -3.498 1.00 34.71 166 PHE I C 1
ATOM 6411 O O . PHE E 2 184 ? -35.437 -2.558 -2.520 1.00 30.54 166 PHE I O 1
ATOM 6419 N N . PRO E 2 185 ? -35.334 -2.188 -4.749 1.00 32.78 167 PRO I N 1
ATOM 6420 C CA . PRO E 2 185 ? -34.493 -3.382 -4.918 1.00 30.40 167 PRO I CA 1
ATOM 6421 C C . PRO E 2 185 ? -33.070 -3.142 -4.414 1.00 28.25 167 PRO I C 1
ATOM 6422 O O . PRO E 2 185 ? -32.671 -1.994 -4.219 1.00 29.30 167 PRO I O 1
ATOM 6426 N N . ALA E 2 186 ? -32.318 -4.216 -4.209 1.00 29.97 168 ALA I N 1
ATOM 6427 C CA . ALA E 2 186 ? -30.969 -4.099 -3.681 1.00 25.28 168 ALA I CA 1
ATOM 6428 C C . ALA E 2 186 ? -30.000 -3.605 -4.752 1.00 33.73 168 ALA I C 1
ATOM 6429 O O . ALA E 2 186 ? -30.240 -3.782 -5.947 1.00 33.28 168 ALA I O 1
ATOM 6431 N N . VAL E 2 187 ? -28.915 -2.970 -4.319 1.00 28.32 169 VAL I N 1
ATOM 6432 C CA . VAL E 2 187 ? -27.785 -2.704 -5.197 1.00 27.25 169 VAL I CA 1
ATOM 6433 C C . VAL E 2 187 ? -26.599 -3.527 -4.712 1.00 30.03 169 VAL I C 1
ATOM 6434 O O . VAL E 2 187 ? -26.510 -3.862 -3.526 1.00 28.07 169 VAL I O 1
ATOM 6438 N N . LEU E 2 188 ? -25.697 -3.871 -5.626 1.00 30.24 170 LEU I N 1
ATOM 6439 C CA . LEU E 2 188 ? -24.488 -4.594 -5.257 1.00 30.28 170 LEU I CA 1
ATOM 6440 C C . LEU E 2 188 ? -23.308 -3.640 -5.285 1.00 30.82 170 LEU I C 1
ATOM 6441 O O . LEU E 2 188 ? -22.970 -3.095 -6.330 1.00 34.38 170 LEU I O 1
ATOM 6446 N N . GLN E 2 189 ? -22.684 -3.434 -4.131 1.00 29.34 171 GLN I N 1
ATOM 6447 C CA . GLN E 2 189 ? -21.562 -2.509 -4.027 1.00 34.23 171 GLN I CA 1
ATOM 6448 C C . GLN E 2 189 ? -20.240 -3.191 -4.410 1.00 33.30 171 GLN I C 1
ATOM 6449 O O . GLN E 2 189 ? -20.166 -4.419 -4.512 1.00 30.17 171 GLN I O 1
ATOM 6455 N N . SER E 2 190 ? -19.194 -2.397 -4.619 1.00 37.19 172 SER I N 1
ATOM 6456 C CA . SER E 2 190 ? -17.895 -2.931 -5.036 1.00 37.54 172 SER I CA 1
ATOM 6457 C C . SER E 2 190 ? -17.278 -3.873 -4.000 1.00 39.75 172 SER I C 1
ATOM 6458 O O . SER E 2 190 ? -16.411 -4.688 -4.317 1.00 40.83 172 SER I O 1
ATOM 6461 N N . SER E 2 191 ? -17.751 -3.764 -2.764 1.00 35.75 173 SER I N 1
ATOM 6462 C CA . SER E 2 191 ? -17.312 -4.622 -1.673 1.00 36.07 173 SER I CA 1
ATOM 6463 C C . SER E 2 191 ? -17.845 -6.038 -1.813 1.00 33.48 173 SER I C 1
ATOM 6464 O O . SER E 2 191 ? -17.392 -6.956 -1.126 1.00 32.52 173 SER I O 1
ATOM 6467 N N . GLY E 2 192 ? -18.833 -6.208 -2.680 1.00 27.63 174 GLY I N 1
ATOM 6468 C CA . GLY E 2 192 ? -19.476 -7.497 -2.835 1.00 27.86 174 GLY I CA 1
ATOM 6469 C C . GLY E 2 192 ? -20.666 -7.667 -1.909 1.00 26.72 174 GLY I C 1
ATOM 6470 O O . GLY E 2 192 ? -21.274 -8.735 -1.865 1.00 25.11 174 GLY I O 1
ATOM 6471 N N . LEU E 2 193 ? -21.007 -6.613 -1.169 1.00 24.15 175 LEU I N 1
ATOM 6472 C CA . LEU E 2 193 ? -22.162 -6.674 -0.278 1.00 25.79 175 LEU I CA 1
ATOM 6473 C C . LEU E 2 193 ? -23.327 -5.849 -0.832 1.00 25.55 175 LEU I C 1
ATOM 6474 O O . LEU E 2 193 ? -23.128 -4.865 -1.551 1.00 25.39 175 LEU I O 1
ATOM 6479 N N . TYR E 2 194 ? -24.539 -6.244 -0.467 1.00 19.21 176 TYR I N 1
ATOM 6480 C CA . TYR E 2 194 ? -25.743 -5.572 -0.938 1.00 21.80 176 TYR I CA 1
ATOM 6481 C C . TYR E 2 194 ? -26.240 -4.480 0.002 1.00 27.11 176 TYR I C 1
ATOM 6482 O O . TYR E 2 194 ? -25.986 -4.521 1.212 1.00 24.51 176 TYR I O 1
ATOM 6491 N N . SER E 2 195 ? -26.959 -3.516 -0.572 1.00 21.80 177 SER I N 1
ATOM 6492 C CA . SER E 2 195 ? -27.660 -2.499 0.199 1.00 21.73 177 SER I CA 1
ATOM 6493 C C . SER E 2 195 ? -29.003 -2.217 -0.445 1.00 28.08 177 SER I C 1
ATOM 6494 O O . SER E 2 195 ? -29.145 -2.303 -1.672 1.00 24.76 177 SER I O 1
ATOM 6497 N N . LEU E 2 196 ? -29.987 -1.900 0.386 1.00 21.18 178 LEU I N 1
ATOM 6498 C CA . LEU E 2 196 ? -31.276 -1.400 -0.105 1.00 24.40 178 LEU I CA 1
ATOM 6499 C C . LEU E 2 196 ? -31.852 -0.361 0.849 1.00 29.12 178 LEU I C 1
ATOM 6500 O O . LEU E 2 196 ? -31.341 -0.166 1.958 1.00 26.71 178 LEU I O 1
ATOM 6505 N N . SER E 2 197 ? -32.926 0.293 0.420 1.00 25.15 179 SER I N 1
ATOM 6506 C CA . SER E 2 197 ? -33.611 1.276 1.248 1.00 24.49 179 SER I CA 1
ATOM 6507 C C . SER E 2 197 ? -35.100 0.986 1.291 1.00 29.09 179 SER I C 1
ATOM 6508 O O . SER E 2 197 ? -35.665 0.441 0.347 1.00 29.84 179 SER I O 1
ATOM 6511 N N . SER E 2 198 ? -35.733 1.350 2.396 1.00 29.94 180 SER I N 1
ATOM 6512 C CA . SER E 2 198 ? -37.176 1.257 2.511 1.00 27.76 180 SER I CA 1
ATOM 6513 C C . SER E 2 198 ? -37.648 2.605 3.010 1.00 34.51 180 SER I C 1
ATOM 6514 O O . SER E 2 198 ? -37.039 3.183 3.905 1.00 32.69 180 SER I O 1
ATOM 6517 N N . VAL E 2 199 ? -38.721 3.114 2.426 1.00 32.56 181 VAL I N 1
ATOM 6518 C CA . VAL E 2 199 ? -39.175 4.453 2.751 1.00 29.84 181 VAL I CA 1
ATOM 6519 C C . VAL E 2 199 ? -40.679 4.438 2.995 1.00 35.01 181 VAL I C 1
ATOM 6520 O O . VAL E 2 199 ? -41.405 3.624 2.427 1.00 33.77 181 VAL I O 1
ATOM 6524 N N . VAL E 2 200 ? -41.140 5.317 3.871 1.00 37.54 182 VAL I N 1
ATOM 6525 C CA . VAL E 2 200 ? -42.564 5.442 4.114 1.00 38.21 182 VAL I CA 1
ATOM 6526 C C . VAL E 2 200 ? -42.902 6.921 4.140 1.00 37.58 182 VAL I C 1
ATOM 6527 O O . VAL E 2 200 ? -42.121 7.742 4.621 1.00 34.37 182 VAL I O 1
ATOM 6531 N N . THR E 2 201 ? -44.050 7.268 3.572 1.00 40.86 183 THR I N 1
ATOM 6532 C CA . THR E 2 201 ? -44.510 8.645 3.597 1.00 38.63 183 THR I CA 1
ATOM 6533 C C . THR E 2 201 ? -45.596 8.766 4.659 1.00 41.92 183 THR I C 1
ATOM 6534 O O . THR E 2 201 ? -46.573 8.012 4.648 1.00 42.62 183 THR I O 1
ATOM 6538 N N . VAL E 2 202 ? -45.403 9.686 5.600 1.00 39.77 184 VAL I N 1
ATOM 6539 C CA . VAL E 2 202 ? -46.299 9.798 6.742 1.00 40.39 184 VAL I CA 1
ATOM 6540 C C . VAL E 2 202 ? -46.812 11.227 6.893 1.00 44.83 184 VAL I C 1
ATOM 6541 O O . VAL E 2 202 ? -46.172 12.175 6.428 1.00 44.91 184 VAL I O 1
ATOM 6545 N N . PRO E 2 203 ? -47.990 11.384 7.523 1.00 46.88 185 PRO I N 1
ATOM 6546 C CA . PRO E 2 203 ? -48.484 12.727 7.836 1.00 47.06 185 PRO I CA 1
ATOM 6547 C C . PRO E 2 203 ? -47.514 13.464 8.762 1.00 49.12 185 PRO I C 1
ATOM 6548 O O . PRO E 2 203 ? -47.165 12.961 9.835 1.00 45.89 185 PRO I O 1
ATOM 6552 N N . SER E 2 204 ? -47.078 14.642 8.332 1.00 46.25 186 SER I N 1
ATOM 6553 C CA . SER E 2 204 ? -46.192 15.491 9.121 1.00 50.42 186 SER I CA 1
ATOM 6554 C C . SER E 2 204 ? -46.687 15.692 10.556 1.00 49.43 186 SER I C 1
ATOM 6555 O O . SER E 2 204 ? -45.894 15.858 11.481 1.00 49.88 186 SER I O 1
ATOM 6558 N N . SER E 2 205 ? -48.002 15.667 10.733 1.00 49.40 187 SER I N 1
ATOM 6559 C CA . SER E 2 205 ? -48.607 15.919 12.035 1.00 46.69 187 SER I CA 1
ATOM 6560 C C . SER E 2 205 ? -48.572 14.679 12.930 1.00 45.04 187 SER I C 1
ATOM 6561 O O . SER E 2 205 ? -48.800 14.767 14.136 1.00 47.12 187 SER I O 1
ATOM 6564 N N . SER E 2 206 ? -48.293 13.522 12.338 1.00 45.09 188 SER I N 1
ATOM 6565 C CA . SER E 2 206 ? -48.192 12.291 13.111 1.00 46.95 188 SER I CA 1
ATOM 6566 C C . SER E 2 206 ? -46.837 12.245 13.804 1.00 46.03 188 SER I C 1
ATOM 6567 O O . SER E 2 206 ? -46.702 11.666 14.887 1.00 44.44 188 SER I O 1
ATOM 6570 N N . LEU E 2 207 ? -45.838 12.852 13.166 1.00 47.49 189 LEU I N 1
ATOM 6571 C CA . LEU E 2 207 ? -44.514 12.980 13.762 1.00 46.72 189 LEU I CA 1
ATOM 6572 C C . LEU E 2 207 ? -44.659 13.674 15.101 1.00 44.91 189 LEU I C 1
ATOM 6573 O O . LEU E 2 207 ? -45.387 14.657 15.220 1.00 54.58 189 LEU I O 1
ATOM 6578 N N . GLY E 2 208 ? -43.986 13.153 16.116 1.00 41.62 190 GLY I N 1
ATOM 6579 C CA . GLY E 2 208 ? -44.105 13.722 17.442 1.00 42.87 190 GLY I CA 1
ATOM 6580 C C . GLY E 2 208 ? -45.031 12.921 18.334 1.00 37.32 190 GLY I C 1
ATOM 6581 O O . GLY E 2 208 ? -44.925 12.988 19.554 1.00 35.00 190 GLY I O 1
ATOM 6582 N N . THR E 2 209 ? -45.939 12.162 17.726 1.00 38.03 191 THR I N 1
ATOM 6583 C CA . THR E 2 209 ? -46.829 11.287 18.488 1.00 40.72 191 THR I CA 1
ATOM 6584 C C . THR E 2 209 ? -46.667 9.812 18.113 1.00 40.84 191 THR I C 1
ATOM 6585 O O . THR E 2 209 ? -46.337 8.975 18.959 1.00 39.78 191 THR I O 1
ATOM 6589 N N . GLN E 2 210 ? -46.890 9.494 16.844 1.00 36.27 192 GLN I N 1
ATOM 6590 C CA . GLN E 2 210 ? -46.786 8.109 16.394 1.00 35.44 192 GLN I CA 1
ATOM 6591 C C . GLN E 2 210 ? -45.332 7.726 16.080 1.00 35.13 192 GLN I C 1
ATOM 6592 O O . GLN E 2 210 ? -44.615 8.483 15.434 1.00 32.28 192 GLN I O 1
ATOM 6598 N N . THR E 2 211 ? -44.900 6.557 16.539 1.00 31.43 193 THR I N 1
ATOM 6599 C CA . THR E 2 211 ? -43.532 6.112 16.270 1.00 32.21 193 THR I CA 1
ATOM 6600 C C . THR E 2 211 ? -43.448 5.294 14.986 1.00 33.80 193 THR I C 1
ATOM 6601 O O . THR E 2 211 ? -44.417 4.656 14.582 1.00 31.00 193 THR I O 1
ATOM 6605 N N . TYR E 2 212 ? -42.281 5.321 14.349 1.00 26.08 194 TYR I N 1
ATOM 6606 C CA . TYR E 2 212 ? -42.056 4.564 13.125 1.00 29.04 194 TYR I CA 1
ATOM 6607 C C . TYR E 2 212 ? -40.805 3.707 13.240 1.00 31.43 194 TYR I C 1
ATOM 6608 O O . TYR E 2 212 ? -39.696 4.219 13.397 1.00 30.23 194 TYR I O 1
ATOM 6617 N N . THR E 2 213 ? -40.994 2.398 13.149 1.00 27.26 195 THR I N 1
ATOM 6618 C CA . THR E 2 213 ? -39.915 1.453 13.376 1.00 28.74 195 THR I CA 1
ATOM 6619 C C . THR E 2 213 ? -39.818 0.526 12.183 1.00 30.84 195 THR I C 1
ATOM 6620 O O . THR E 2 213 ? -40.806 -0.109 11.805 1.00 31.25 195 THR I O 1
ATOM 6624 N N . CYS E 2 214 ? -38.643 0.446 11.570 1.00 24.89 196 CYS I N 1
ATOM 6625 C CA . CYS E 2 214 ? -38.495 -0.503 10.480 1.00 27.58 196 CYS I CA 1
ATOM 6626 C C . CYS E 2 214 ? -37.977 -1.807 11.042 1.00 30.30 196 CYS I C 1
ATOM 6627 O O . CYS E 2 214 ? -37.111 -1.819 11.928 1.00 29.65 196 CYS I O 1
ATOM 6630 N N . ASN E 2 215 ? -38.554 -2.903 10.559 1.00 24.32 197 ASN I N 1
ATOM 6631 C CA . ASN E 2 215 ? -38.183 -4.230 10.997 1.00 27.51 197 ASN I CA 1
ATOM 6632 C C . ASN E 2 215 ? -37.503 -4.940 9.838 1.00 28.59 197 ASN I C 1
ATOM 6633 O O . ASN E 2 215 ? -38.110 -5.136 8.785 1.00 27.33 197 ASN I O 1
ATOM 6638 N N . VAL E 2 216 ? -36.242 -5.302 10.030 1.00 25.80 198 VAL I N 1
ATOM 6639 C CA . VAL E 2 216 ? -35.437 -5.899 8.972 1.00 21.45 198 VAL I CA 1
ATOM 6640 C C . VAL E 2 216 ? -35.115 -7.337 9.312 1.00 28.85 198 VAL I C 1
ATOM 6641 O O . VAL E 2 216 ? -34.596 -7.622 10.388 1.00 28.11 198 VAL I O 1
ATOM 6645 N N . ASN E 2 217 ? -35.431 -8.253 8.402 1.00 23.36 199 ASN I N 1
ATOM 6646 C CA . ASN E 2 217 ? -35.129 -9.654 8.619 1.00 26.84 199 ASN I CA 1
ATOM 6647 C C . ASN E 2 217 ? -34.127 -10.073 7.561 1.00 26.53 199 ASN I C 1
ATOM 6648 O O . ASN E 2 217 ? -34.344 -9.851 6.375 1.00 27.19 199 ASN I O 1
ATOM 6653 N N . HIS E 2 218 ? -33.014 -10.646 7.999 1.00 24.27 200 HIS I N 1
ATOM 6654 C CA . HIS E 2 218 ? -32.047 -11.228 7.081 1.00 22.35 200 HIS I CA 1
ATOM 6655 C C . HIS E 2 218 ? -31.888 -12.687 7.453 1.00 26.39 200 HIS I C 1
ATOM 6656 O O . HIS E 2 218 ? -31.026 -13.045 8.247 1.00 25.11 200 HIS I O 1
ATOM 6663 N N . LYS E 2 219 ? -32.745 -13.532 6.889 1.00 26.26 201 LYS I N 1
ATOM 6664 C CA . LYS E 2 219 ? -32.755 -14.956 7.227 1.00 28.91 201 LYS I CA 1
ATOM 6665 C C . LYS E 2 219 ? -31.424 -15.719 7.045 1.00 28.06 201 LYS I C 1
ATOM 6666 O O . LYS E 2 219 ? -31.089 -16.548 7.883 1.00 29.86 201 LYS I O 1
ATOM 6672 N N . PRO E 2 220 ? -30.670 -15.453 5.955 1.00 28.29 202 PRO I N 1
ATOM 6673 C CA . PRO E 2 220 ? -29.415 -16.200 5.765 1.00 25.93 202 PRO I CA 1
ATOM 6674 C C . PRO E 2 220 ? -28.409 -16.051 6.910 1.00 26.69 202 PRO I C 1
ATOM 6675 O O . PRO E 2 220 ? -27.614 -16.960 7.140 1.00 30.36 202 PRO I O 1
ATOM 6679 N N . SER E 2 221 ? -28.432 -14.920 7.604 1.00 25.49 203 SER I N 1
ATOM 6680 C CA . SER E 2 221 ? -27.533 -14.719 8.742 1.00 25.44 203 SER I CA 1
ATOM 6681 C C . SER E 2 221 ? -28.263 -14.853 10.082 1.00 30.52 203 SER I C 1
ATOM 6682 O O . SER E 2 221 ? -27.644 -14.714 11.140 1.00 29.11 203 SER I O 1
ATOM 6685 N N . ASN E 2 222 ? -29.564 -15.137 10.016 1.00 27.98 204 ASN I N 1
ATOM 6686 C CA . ASN E 2 222 ? -30.446 -15.175 11.190 1.00 29.06 204 ASN I CA 1
ATOM 6687 C C . ASN E 2 222 ? -30.380 -13.897 12.031 1.00 27.84 204 ASN I C 1
ATOM 6688 O O . ASN E 2 222 ? -30.268 -13.941 13.264 1.00 27.33 204 ASN I O 1
ATOM 6693 N N . THR E 2 223 ? -30.443 -12.769 11.330 1.00 23.97 205 THR I N 1
ATOM 6694 C CA . THR E 2 223 ? -30.387 -11.450 11.930 1.00 25.42 205 THR I CA 1
ATOM 6695 C C . THR E 2 223 ? -31.729 -10.742 11.764 1.00 28.86 205 THR I C 1
ATOM 6696 O O . THR E 2 223 ? -32.305 -10.720 10.680 1.00 28.33 205 THR I O 1
ATOM 6700 N N . LYS E 2 224 ? -32.234 -10.184 12.856 1.00 24.77 206 LYS I N 1
ATOM 6701 C CA . LYS E 2 224 ? -33.389 -9.305 12.801 1.00 21.35 206 LYS I CA 1
ATOM 6702 C C . LYS E 2 224 ? -33.025 -8.005 13.500 1.00 25.78 206 LYS I C 1
ATOM 6703 O O . LYS E 2 224 ? -32.430 -8.026 14.576 1.00 26.42 206 LYS I O 1
ATOM 6709 N N . VAL E 2 225 ? -33.365 -6.888 12.875 1.00 18.24 207 VAL I N 1
ATOM 6710 C CA . VAL E 2 225 ? -33.071 -5.575 13.418 1.00 25.13 207 VAL I CA 1
ATOM 6711 C C . VAL E 2 225 ? -34.320 -4.720 13.400 1.00 27.49 207 VAL I C 1
ATOM 6712 O O . VAL E 2 225 ? -34.974 -4.584 12.353 1.00 27.23 207 VAL I O 1
ATOM 6716 N N . ASP E 2 226 ? -34.645 -4.141 14.553 1.00 25.70 208 ASP I N 1
ATOM 6717 C CA . ASP E 2 226 ? -35.701 -3.136 14.649 1.00 25.89 208 ASP I CA 1
ATOM 6718 C C . ASP E 2 226 ? -35.058 -1.788 14.914 1.00 27.81 208 ASP I C 1
ATOM 6719 O O . ASP E 2 226 ? -34.288 -1.632 15.863 1.00 29.05 208 ASP I O 1
ATOM 6724 N N . LYS E 2 227 ? -35.364 -0.813 14.072 1.00 23.85 209 LYS I N 1
ATOM 6725 C CA . LYS E 2 227 ? -34.742 0.493 14.175 1.00 25.94 209 LYS I CA 1
ATOM 6726 C C . LYS E 2 227 ? -35.834 1.535 14.177 1.00 29.91 209 LYS I C 1
ATOM 6727 O O . LYS E 2 227 ? -36.594 1.626 13.213 1.00 30.49 209 LYS I O 1
ATOM 6733 N N . ARG E 2 228 ? -35.938 2.317 15.250 1.00 29.13 210 ARG I N 1
ATOM 6734 C CA . ARG E 2 228 ? -36.888 3.424 15.237 1.00 29.08 210 ARG I CA 1
ATOM 6735 C C . ARG E 2 228 ? -36.271 4.606 14.519 1.00 31.97 210 ARG I C 1
ATOM 6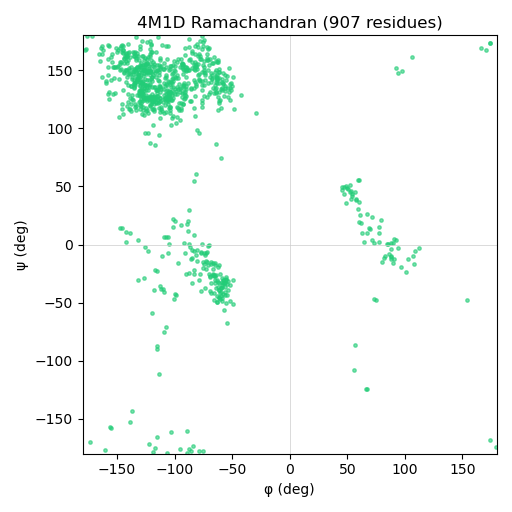736 O O . ARG E 2 228 ? -35.090 4.904 14.693 1.00 30.42 210 ARG I O 1
ATOM 6744 N N . VAL E 2 229 ? -37.066 5.276 13.696 1.00 29.01 211 VAL I N 1
ATOM 6745 C CA . VAL E 2 229 ? -36.569 6.411 12.943 1.00 31.14 211 VAL I CA 1
ATOM 6746 C C . VAL E 2 229 ? -37.324 7.639 13.418 1.00 34.14 211 VAL I C 1
ATOM 6747 O O . VAL E 2 229 ? -38.554 7.666 13.367 1.00 33.58 211 VAL I O 1
ATOM 6751 N N . GLU E 2 230 ? -36.590 8.644 13.889 1.00 36.63 212 GLU I N 1
ATOM 6752 C CA . GLU E 2 230 ? -37.208 9.822 14.496 1.00 42.13 212 GLU I CA 1
ATOM 6753 C C . GLU E 2 230 ? -36.874 11.106 13.756 1.00 45.18 212 GLU I C 1
ATOM 6754 O O . GLU E 2 230 ? -35.700 11.420 13.547 1.00 47.39 212 GLU I O 1
ATOM 6760 N N . LEU E 2 231 ? -37.913 11.843 13.364 1.00 45.57 213 LEU I N 1
ATOM 6761 C CA . LEU E 2 231 ? -37.739 13.106 12.649 1.00 52.77 213 LEU I CA 1
ATOM 6762 C C . LEU E 2 231 ? -38.051 14.294 13.558 1.00 53.69 213 LEU I C 1
ATOM 6763 O O . LEU E 2 231 ? -38.157 14.143 14.774 1.00 53.46 213 LEU I O 1
ATOM 6768 N N . CYS F 3 1 ? -33.252 -28.163 -53.450 1.00 33.43 305 CYS Q N 1
ATOM 6769 C CA . CYS F 3 1 ? -32.232 -27.762 -52.493 1.00 31.85 305 CYS Q CA 1
ATOM 6770 C C . CYS F 3 1 ? -32.770 -26.786 -51.459 1.00 32.30 305 CYS Q C 1
ATOM 6771 O O . CYS F 3 1 ? -33.893 -26.285 -51.580 1.00 28.26 305 CYS Q O 1
ATOM 6774 N N . ARG F 3 2 ? -31.953 -26.515 -50.444 1.00 28.02 306 ARG Q N 1
ATOM 6775 C CA . ARG F 3 2 ? -32.360 -25.656 -49.335 1.00 27.37 306 ARG Q CA 1
ATOM 6776 C C . ARG F 3 2 ? -31.330 -24.576 -49.033 1.00 27.65 306 ARG Q C 1
ATOM 6777 O O . ARG F 3 2 ? -30.121 -24.805 -49.119 1.00 24.78 306 ARG Q O 1
ATOM 6785 N N . ILE F 3 3 ? -31.826 -23.401 -48.668 1.00 19.67 307 ILE Q N 1
ATOM 6786 C CA . ILE F 3 3 ? -30.974 -22.290 -48.280 1.00 21.28 307 ILE Q CA 1
ATOM 6787 C C . ILE F 3 3 ? -31.249 -21.991 -46.810 1.00 21.32 307 ILE Q C 1
ATOM 6788 O O . ILE F 3 3 ? -32.407 -21.963 -46.388 1.00 20.98 307 ILE Q O 1
ATOM 6793 N N . HIS F 3 4 ? -30.181 -21.831 -46.032 1.00 20.66 308 HIS Q N 1
ATOM 6794 C CA . HIS F 3 4 ? -30.297 -21.679 -44.582 1.00 23.06 308 HIS Q CA 1
ATOM 6795 C C . HIS F 3 4 ? -29.756 -20.333 -44.168 1.00 22.94 308 HIS Q C 1
ATOM 6796 O O . HIS F 3 4 ? -28.633 -19.979 -44.508 1.00 19.65 308 HIS Q O 1
ATOM 6803 N N . ILE F 3 5 ? -30.559 -19.577 -43.430 1.00 17.43 309 ILE Q N 1
ATOM 6804 C CA . ILE F 3 5 ? -30.155 -18.239 -43.039 1.00 19.20 309 ILE Q CA 1
ATOM 6805 C C . ILE F 3 5 ? -30.109 -18.211 -41.517 1.00 19.20 309 ILE Q C 1
ATOM 6806 O O . ILE F 3 5 ? -31.147 -18.178 -40.872 1.00 18.80 309 ILE Q O 1
ATOM 6811 N N . GLY F 3 6 ? -28.906 -18.281 -40.952 1.00 21.11 312 GLY Q N 1
ATOM 6812 C CA . GLY F 3 6 ? -28.738 -18.276 -39.504 1.00 20.30 312 GLY Q CA 1
ATOM 6813 C C . GLY F 3 6 ? -27.330 -18.691 -39.102 1.00 20.14 312 GLY Q C 1
ATOM 6814 O O . GLY F 3 6 ? -26.557 -19.177 -39.937 1.00 16.91 312 GLY Q O 1
ATOM 6815 N N . PRO F 3 7 ? -26.988 -18.505 -37.819 1.00 18.24 313 PRO Q N 1
ATOM 6816 C CA . PRO F 3 7 ? -25.637 -18.776 -37.307 1.00 16.39 313 PRO Q CA 1
ATOM 6817 C C . PRO F 3 7 ? -25.222 -20.234 -37.358 1.00 18.61 313 PRO Q C 1
ATOM 6818 O O . PRO F 3 7 ? -25.973 -21.121 -36.952 1.00 17.44 313 PRO Q O 1
ATOM 6822 N N . GLY F 3 8 ? -24.004 -20.475 -37.836 1.00 17.49 314 GLY Q N 1
ATOM 6823 C CA . GLY F 3 8 ? -23.451 -21.813 -37.851 1.00 18.47 314 GLY Q CA 1
ATOM 6824 C C . GLY F 3 8 ? -24.055 -22.727 -38.901 1.00 19.79 314 GLY Q C 1
ATOM 6825 O O . GLY F 3 8 ? -23.694 -23.897 -38.978 1.00 20.10 314 GLY Q O 1
ATOM 6826 N N . ARG F 3 9 ? -24.985 -22.203 -39.700 1.00 19.32 315 ARG Q N 1
ATOM 6827 C CA . ARG F 3 9 ? -25.672 -23.017 -40.691 1.00 22.51 315 ARG Q CA 1
ATOM 6828 C C . ARG F 3 9 ? -24.939 -22.962 -42.036 1.00 23.12 315 ARG Q C 1
ATOM 6829 O O . ARG F 3 9 ? -24.471 -21.909 -42.454 1.00 20.88 315 ARG Q O 1
ATOM 6837 N N . ALA F 3 10 ? -24.840 -24.100 -42.708 1.00 24.93 316 ALA Q N 1
ATOM 6838 C CA . ALA F 3 10 ? -24.402 -24.106 -44.106 1.00 24.38 316 ALA Q CA 1
ATOM 6839 C C . ALA F 3 10 ? -25.434 -23.351 -44.946 1.00 26.75 316 ALA Q C 1
ATOM 6840 O O . ALA F 3 10 ? -26.634 -23.620 -44.854 1.00 27.13 316 ALA Q O 1
ATOM 6842 N N . PHE F 3 11 ? -24.973 -22.416 -45.769 1.00 22.98 317 PHE Q N 1
ATOM 6843 C CA . PHE F 3 11 ? -25.886 -21.572 -46.523 1.00 25.16 317 PHE Q CA 1
ATOM 6844 C C . PHE F 3 11 ? -26.716 -22.380 -47.503 1.00 24.01 317 PHE Q C 1
ATOM 6845 O O . PHE F 3 11 ? -27.891 -22.101 -47.698 1.00 23.25 317 PHE Q O 1
ATOM 6853 N N . TYR F 3 12 ? -26.106 -23.395 -48.105 1.00 26.65 318 TYR Q N 1
ATOM 6854 C CA . TYR F 3 12 ? -26.746 -24.117 -49.199 1.00 26.55 318 TYR Q CA 1
ATOM 6855 C C . TYR F 3 12 ? -26.562 -25.615 -49.027 1.00 26.50 318 TYR Q C 1
ATOM 6856 O O . TYR F 3 12 ? -25.428 -26.089 -48.900 1.00 26.13 318 TYR Q O 1
ATOM 6865 N N . THR F 3 13 ? -27.668 -26.357 -49.013 1.00 23.82 319 THR Q N 1
ATOM 6866 C CA . THR F 3 13 ? -27.620 -27.821 -48.895 1.00 25.72 319 THR Q CA 1
ATOM 6867 C C . THR F 3 13 ? -28.545 -28.501 -49.912 1.00 32.39 319 THR Q C 1
ATOM 6868 O O . THR F 3 13 ? -29.572 -27.937 -50.306 1.00 28.58 319 THR Q O 1
ATOM 6872 N N . CYS F 3 14 ? -28.168 -29.709 -50.337 1.00 32.40 320 CYS Q N 1
ATOM 6873 C CA . CYS F 3 14 ? -28.935 -30.470 -51.339 1.00 33.32 320 CYS Q CA 1
ATOM 6874 C C . CYS F 3 14 ? -29.184 -31.923 -50.929 1.00 39.14 320 CYS Q C 1
ATOM 6875 O O . CYS F 3 14 ? -28.585 -32.434 -49.985 1.00 39.09 320 CYS Q O 1
#

Secondary structure (DSSP, 8-state):
--EEEEE---EE-TT--EEEEEEEESS-GGGS-EEEEEE-TTS-EEEEEEE--GGGT--EEE-GGGTTTEEEEEEGGGTEEEEEE-S--GGG-EEEEEEEEEEEEEE-SS-EEEEEEEEEE---EEEEE--PPPBPPEEEEE--SSPPPTTSEEEEEEEEEEEBSS--EEEEGGGT--TTEEEPPPEE-TTS-EEEEEEEEEEGGGBTTB--EEEEEEGGGTEEEEEE---/--EEEEE--EEE-TT--EEEEEEEESS-GGGS-EEEEEE-TTS-EEEEEEE--TTTT--EEE-TTTTTTEEEEEEGGGTEEEEEE-S--GGG-EEEEEEEEEEEEEE-SSSEEEEEEEEEE---EEEEE--PPPBPPEEEEE--SS---TTSEEEEEEEEEEEBSS--EEEEGGGTB-TTEEEPPPEE-TTS-EEEEEEEEEETTTTTTS--EEEEEEGGGTEEEEEE---/--SBB--SEEEE-TT--EEEEEE--IIIIITS--EEEEE-TTS--EEEEBTTTB--TT--TTEEEEEETTEEEEEE-S--GGG-EEEEEEEE-SSTT--EEEB--EEEEE--S--BPPEEEEEPPPHHHHHTT-EEEEEEEEEEBSS--EEEEEETTEEE-TTEEEPPPEE-TTS-EEEEEEEEE-HHHHHHSS-EEEEEEETTEEEEEEE-GGG-/--BB--SEEEE-TT--EEEEEE--IIIIITS--EEEEE-TTS--EEEEBTTTB--TT--TTEEEEEETTEEEEEE-S--GGG-EEEEEEEE-SSTT--EEEB--EEEEE--S--BPPEEEEEPPPHHHHHTT-EEEEEEEEEEBSS--EEEEEETTEEE-TTEEEPPPEE-TTS-EEEEEEEEE-HHHHHHSS-EEEEEEETTEEEEEEE---/-EEEESTTS-SEE-/-EEEESTT--SEE-